Protein AF-A0A2D6ZWZ6-F1 (afdb_monomer)

Foldseek 3Di:
DDDDDDDDDDDDDDDDDPDPPDDQPALVSQCVVQPDPVSNVVSCVVHFDAPVVLCVVQVWDFDDAAWTWIAHPVRFWIKTKDFQVQAPAKWKKKKAFCQFAPLDPDHHFDIDAIWIKGWHDDPDFKIWIWTDDQQEDAPDCVQPLVVDPDDPDDIDGQDIFGFSHHDPGMTMTICCVVVLDCSVHDPQDDDPVCPVVGQAHFADWDSVPKHFPDWDHHHFKIKTWIKTKTADPPTRPSVVVRPRDPDSRITITIMMIMIGGDDDPPAAWAWDDPLFFFDWQKHAHPSDPDPGRITTTGAAADFDFPDNPALAGAGPDAAEEEEEQQPDPVQVVLLQLLFQLCQVLVVLLRYHRNTGYDYDDPPDPDDCPPQVHAYAYEDEDPDPPDQKAKDFYADSNGSHTRYIYIYGYCVLLVVQVLCCLLPNADPVAGSNSQSSLLSSNQSSLVSRGGAAFLLFQQPAALQQLQDCVNQPQASGLASSAQEDFDDDFPPGHGHHRHRNHGHVQSSLSSNLRRNPPQDPVNNVVSSQCSQPSSNDGDHPQQEPDAALRHFALSRYGHAHYSLLLVNLVRLLVVLQVSLVCLCVSCVVDPACPSSLVSNLVSLVNSLRSLLSLLSLQLHWHARPHDPVPVVDDRTHRNDPVSNVSSLVSCLQCQQAACNPDDDVVSQVRNFDDPPDDDPQPPPPDDRHDPVLCSSLVSSLRSLSNCLPQSSLVSLVVCVVPPRDCHLLNSLVSSLCSLQPPPDDHDPSSLSSLVSNLVSLLCCLPPNDHDPRNNVSSVVSLVSLLVSLVVCCVVDVSSVVSNVSSVCSVVVD

pLDDT: mean 90.83, std 12.18, range [26.67, 98.81]

Solvent-accessible surface area (backbone atoms only — not comparable to full-atom values): 44091 Å² total; per-residue (Å²): 136,84,87,87,81,89,84,89,86,85,85,82,89,82,92,83,78,87,73,81,78,72,78,59,90,46,50,69,54,28,45,72,67,34,89,44,80,64,45,35,48,51,26,53,62,75,57,56,38,41,50,69,61,44,36,64,74,62,54,44,43,78,47,70,42,49,54,48,34,32,28,34,90,83,58,83,51,44,31,40,52,41,44,65,78,50,46,76,36,65,28,36,35,35,41,33,29,68,38,44,50,72,53,32,96,53,51,51,68,41,64,45,75,42,41,45,32,34,38,34,86,35,82,96,75,29,38,28,38,33,37,58,65,54,56,53,46,59,79,41,72,84,42,75,66,53,72,54,89,81,71,96,72,73,61,47,78,71,47,78,36,58,57,72,17,40,58,98,59,35,38,31,27,65,46,49,77,51,67,56,42,57,70,79,53,68,80,61,71,71,60,77,92,51,52,84,78,41,34,38,59,63,43,47,79,36,59,96,66,27,46,67,76,48,78,49,51,37,83,58,30,32,33,43,33,25,38,44,23,25,45,17,97,76,46,49,77,56,20,76,70,38,85,82,44,91,47,54,41,62,44,60,35,33,32,29,46,38,40,32,63,59,79,75,88,84,65,80,66,42,77,60,53,97,69,54,57,53,40,66,34,57,32,29,35,71,48,55,87,57,97,69,38,66,48,37,23,28,29,30,66,72,70,49,51,67,42,78,90,44,73,65,20,44,32,71,55,50,52,57,36,28,39,37,68,83,45,60,76,88,51,47,65,26,44,42,43,14,48,36,38,49,27,70,23,33,44,68,25,26,27,41,66,40,36,42,62,44,73,43,59,93,82,59,92,75,56,62,87,40,69,95,41,28,25,40,38,63,44,88,69,97,75,72,96,58,53,56,46,25,47,62,29,35,42,54,86,44,11,39,45,69,38,36,32,28,43,29,28,53,63,47,60,55,50,19,53,48,43,32,64,75,71,50,69,46,95,95,52,34,43,34,50,25,42,44,11,28,53,33,32,29,30,46,39,32,52,57,16,40,42,49,21,24,25,10,29,49,60,32,43,63,72,47,56,28,34,40,91,77,38,60,54,27,66,30,22,21,53,39,30,52,79,53,80,52,75,50,55,92,96,50,68,70,35,63,36,44,33,55,38,68,9,66,29,43,26,52,48,39,24,70,74,53,32,74,89,67,46,74,66,59,48,51,57,61,60,64,49,33,71,40,75,55,36,46,70,29,35,78,92,44,29,46,81,52,69,52,40,62,46,23,62,66,17,32,75,58,50,52,32,56,40,43,52,66,33,32,56,51,47,43,52,50,41,55,51,52,58,71,45,39,71,67,70,43,61,88,51,97,64,36,52,67,50,33,54,49,48,56,51,41,54,51,49,45,42,50,35,52,36,58,23,35,41,38,49,55,16,31,42,74,48,75,69,59,94,86,50,78,94,60,65,50,67,37,42,47,53,52,69,57,28,50,52,25,48,54,51,42,34,54,62,61,42,29,75,71,46,82,74,70,62,67,72,62,62,74,49,44,32,68,69,85,96,57,93,43,97,84,52,57,93,85,62,69,85,67,69,63,60,65,56,54,53,48,51,44,53,48,51,34,49,42,33,50,68,17,40,60,27,35,43,35,21,58,59,36,40,81,64,70,32,71,65,38,48,49,57,56,41,51,52,50,46,56,41,59,63,48,89,91,64,81,71,48,77,63,46,46,52,48,47,55,50,52,51,50,50,46,53,49,42,67,75,76,47,80,51,46,70,69,39,42,51,24,48,53,51,40,50,50,54,49,35,58,51,22,65,76,39,25,92,78,36,73,67,32,33,51,52,23,50,56,47,47,47,62,66,68,77,107

Sequence (812 aa):
MKEKDTQDVSPELDENSKDEKTDPKNLKECKMQAKSKKDAKDCEKKFMKTIDEFIEEEELSSIDGYMKIFTNEDNSEYFLRLDAEDLNSQFLYFSYIMNAPQGSPLTGGLPSDGRVLEFRNFKKDSIGLYQINTNYINGDETNNISKSTITNITEAFVEVFKPSAKTDESVLINVNGILLSEKLDSLSYVPNEYRERIAVNYGRPNESKTFVKNVFNNDSNTAFEVTFAYENQAPNPRAFRVSAVTDPRYLSVTARHIFIKMPDDRFEPRVNDHRIGYFVNRSTDLTSYENFANFALINKWRLIKKNPDAEMSEPEEPIVFWVENSTPKEIVPAVVAGIENWNIAFEEAGFINAVVAKIQPEDADWDAADYDYNVVRWSSEPDGGLLGIGPSVSNPLTGEIISADVVNKLLAVKIGYNYRKLYGFTEDNDPLMQYITNLTLHEVGHVLGLRHNFRGSYLYSPEEIHNKEITGNSLMNSVMDYDPINVAPEGTEQGIFFSTEPGIYDKWAIKFGYTPNLSDEDREELLRESIKKELTFGTDDEAMSYPGNNIDPRTKRYDMSNDPISYAEDIVKIVDQKISELPEIFADEEGFNNYTNSFYRLIRTKGRFLETVAQQIGGVYINKIASSQTDFESLEPVPYEKQKQAFELLKREVFSNGAMDYDPKILANLIYERDIDSFYSTYGDNNDPDFHSLVLASQSNILRNILHPAVMRRLVNSSLYGNRYMPDEVLSDLNGAIFVTGENPDTFKKNLQSTYVNLLIGGFNDAEYDEISKAAVYSALKGILDFSKQYRFKSGHFDLIYFNVNNFFENK

Secondary structure (DSSP, 8-state):
---------------------PPPSSHHHHHHH--SHHHHHHHHHHTPPPHHHHHHHTTPEEE-SSSEEEE-TTS--EEEEEETTTBT-EEEEEEEEEE--TTSS--TTPBPPPEEEEEEEETTTEEEEEEPP-SEE-S-TTSGGGG-S------EEEEEEPEEEE-SSEEEEE-HHHHSSTTS--SS---HHHHTT-S----EE-GGG-EEEEEEE-SSEEEEEEEEEEE-SS--GGGGG-TT-S-TTEEEEEEEEEEEEPP-TT----B--TTS-B-EEEEEETT--SS--EEEEEPB----BSSTT-SSB-BSS-EEEEE-TTS-TTTHHHHHHHHHTTHHHHHTTTBSS-EEEEEPPTT----TT-TT-EEEEEE--S--SSSEE--EEE-TTT-BEEEEEEEEEHHHHHHHHHHHHHH---SSS-HHHHHHHHHHHHHHHHHTTBPP-TTGGGSS-TTGGG-HHHHTT-SSS-TTS-PPP--PPTTS----SS--S--HHHHHHHHHHH-TT--HHHHHHHHHGGGSGGG----TTT---STT--S-TTS-TT--SS-HHHHHHHHHHHHHHHHHHHHHHTTT-SSSHHHHHHHHHHHHHHHHHHHHHHTTTT-EEE----TT-TTS-SEEEPPHHHHHHHHHHHHHHTSSTTTT---HHHHTT--PPTT---TTS-TTS-SS--HHHHHHHHHHHHHHHHT-HHHHHHHHHHGGGT----HHHHHHHHHHHHS-TT----HHHHHHHHHHHHHHHHHHHHS---HHHHHHHHHHHHHHHHHHHHHTTT-HHHHHHHHHHHHHHH--

Structure (mmCIF, N/CA/C/O backbone):
data_AF-A0A2D6ZWZ6-F1
#
_entry.id   AF-A0A2D6ZWZ6-F1
#
loop_
_atom_site.group_PDB
_atom_site.id
_atom_site.type_symbol
_atom_site.label_atom_id
_atom_site.label_alt_id
_atom_site.label_comp_id
_atom_site.label_asym_id
_atom_site.label_entity_id
_atom_site.label_seq_id
_atom_site.pdbx_PDB_ins_code
_atom_site.Cartn_x
_atom_site.Cartn_y
_atom_site.Cartn_z
_atom_site.occupancy
_atom_site.B_iso_or_equiv
_atom_site.auth_seq_id
_atom_site.auth_comp_id
_atom_site.auth_asym_id
_atom_site.auth_atom_id
_atom_site.pdbx_PDB_model_num
ATOM 1 N N . MET A 1 1 ? 37.688 64.594 -14.855 1.00 35.31 1 MET A N 1
ATOM 2 C CA . MET A 1 1 ? 38.484 65.725 -15.375 1.00 35.31 1 MET A CA 1
ATOM 3 C C . MET A 1 1 ? 39.428 65.155 -16.426 1.00 35.31 1 MET A C 1
ATOM 5 O O . MET A 1 1 ? 40.259 64.343 -16.059 1.00 35.31 1 MET A O 1
ATOM 9 N N . LYS A 1 2 ? 39.242 65.576 -17.686 1.00 33.94 2 LYS A N 1
ATOM 10 C CA . LYS A 1 2 ? 40.083 65.369 -18.884 1.00 33.94 2 LYS A CA 1
ATOM 11 C C . LYS A 1 2 ? 40.174 63.970 -19.521 1.00 33.94 2 LYS A C 1
ATOM 13 O O . LYS A 1 2 ? 40.816 63.065 -19.006 1.00 33.94 2 LYS A O 1
ATOM 18 N N . GLU A 1 3 ? 39.582 63.913 -20.715 1.00 36.09 3 GLU A N 1
ATOM 19 C CA . GLU A 1 3 ? 39.976 63.124 -21.888 1.00 36.09 3 GLU A CA 1
ATOM 20 C C . GLU A 1 3 ? 41.483 63.219 -22.183 1.00 36.09 3 GLU A C 1
ATOM 22 O O . GLU A 1 3 ? 42.097 64.264 -21.926 1.00 36.09 3 GLU A O 1
ATOM 27 N N . LYS A 1 4 ? 42.033 62.204 -22.867 1.00 32.41 4 LYS A N 1
ATOM 28 C CA . LYS A 1 4 ? 42.731 62.456 -24.134 1.00 32.41 4 LYS A CA 1
ATOM 29 C C . LYS A 1 4 ? 42.889 61.217 -25.015 1.00 32.41 4 LYS A C 1
ATOM 31 O O . LYS A 1 4 ? 43.257 60.139 -24.564 1.00 32.41 4 LYS A O 1
ATOM 36 N N . ASP A 1 5 ? 42.610 61.504 -26.274 1.00 31.56 5 ASP A N 1
ATOM 37 C CA . ASP A 1 5 ? 42.569 60.708 -27.486 1.00 31.56 5 ASP A CA 1
ATOM 38 C C . ASP A 1 5 ? 43.956 60.490 -28.136 1.00 31.56 5 ASP A C 1
ATOM 40 O O . ASP A 1 5 ? 44.831 61.352 -28.048 1.00 31.56 5 ASP A O 1
ATOM 44 N N . THR A 1 6 ? 44.055 59.350 -28.831 1.00 32.88 6 THR A N 1
ATOM 45 C CA . THR A 1 6 ? 44.650 59.047 -30.161 1.00 32.88 6 THR A CA 1
ATOM 46 C C . THR A 1 6 ? 46.065 59.460 -30.619 1.00 32.88 6 THR A C 1
ATOM 48 O O . THR A 1 6 ? 46.482 60.604 -30.476 1.00 32.88 6 THR A O 1
ATOM 51 N N . GLN A 1 7 ? 46.632 58.520 -31.404 1.00 30.77 7 GLN A N 1
ATOM 52 C CA . GLN A 1 7 ? 47.415 58.591 -32.669 1.00 30.77 7 GLN A CA 1
ATOM 53 C C . GLN A 1 7 ? 48.784 57.887 -32.570 1.00 30.77 7 GLN A C 1
ATOM 55 O O . GLN A 1 7 ? 49.584 58.248 -31.718 1.00 30.77 7 GLN A O 1
ATOM 60 N N . ASP A 1 8 ? 49.041 56.752 -33.234 1.00 30.69 8 ASP A N 1
ATOM 61 C CA . ASP A 1 8 ? 49.090 56.392 -34.675 1.00 30.69 8 ASP A CA 1
ATOM 62 C C . ASP A 1 8 ? 50.517 56.518 -35.265 1.00 30.69 8 ASP A C 1
ATOM 64 O O . ASP A 1 8 ? 51.299 57.373 -34.855 1.00 30.69 8 ASP A O 1
ATOM 68 N N . VAL A 1 9 ? 50.782 55.668 -36.265 1.00 27.88 9 VAL A N 1
ATOM 69 C CA . VAL A 1 9 ? 51.909 55.578 -37.218 1.00 27.88 9 VAL A CA 1
ATOM 70 C C . VAL A 1 9 ? 52.940 54.441 -37.010 1.00 27.88 9 VAL A C 1
ATOM 72 O O . VAL A 1 9 ? 53.738 54.406 -36.078 1.00 27.88 9 VAL A O 1
ATOM 75 N N . SER A 1 10 ? 52.873 53.534 -37.995 1.00 33.31 10 SER A N 1
ATOM 76 C CA . SER A 1 10 ? 53.701 52.376 -38.393 1.00 33.31 10 SER A CA 1
ATOM 77 C C . SER A 1 10 ? 55.190 52.726 -38.669 1.00 33.31 10 SER A C 1
ATOM 79 O O . SER A 1 10 ? 55.508 53.914 -38.739 1.00 33.31 10 SER A O 1
ATOM 81 N N . PRO A 1 11 ? 56.113 51.755 -38.874 1.00 38.97 11 PRO A N 1
ATOM 82 C CA . PRO A 1 11 ? 56.192 51.128 -40.201 1.00 38.97 11 PRO A CA 1
ATOM 83 C C . PRO A 1 11 ? 56.630 49.645 -40.253 1.00 38.97 11 PRO A C 1
ATOM 85 O O . PRO A 1 11 ? 57.267 49.105 -39.355 1.00 38.97 11 PRO A O 1
ATOM 88 N N . GLU A 1 12 ? 56.322 49.082 -41.421 1.00 26.67 12 GLU A N 1
ATOM 89 C CA . GLU A 1 12 ? 57.123 48.136 -42.208 1.00 26.67 12 GLU A CA 1
ATOM 90 C C . GLU A 1 12 ? 57.061 46.626 -41.921 1.00 26.67 12 GLU A C 1
ATOM 92 O O . GLU A 1 12 ? 57.542 46.076 -40.935 1.00 26.67 12 GLU A O 1
ATOM 97 N N . LEU A 1 13 ? 56.452 45.983 -42.922 1.00 36.00 13 LEU A N 1
ATOM 98 C CA . LEU A 1 13 ? 56.515 44.587 -43.306 1.00 36.00 13 LEU A CA 1
ATOM 99 C C . LEU A 1 13 ? 57.962 44.149 -43.551 1.00 36.00 13 LEU A C 1
ATOM 101 O O . LEU A 1 13 ? 58.674 44.804 -44.308 1.00 36.00 13 LEU A O 1
ATOM 105 N N . ASP A 1 14 ? 58.305 42.968 -43.047 1.00 27.56 14 ASP A N 1
ATOM 106 C CA . ASP A 1 14 ? 59.247 42.090 -43.732 1.00 27.56 14 ASP A CA 1
ATOM 107 C C . ASP A 1 14 ? 58.647 40.678 -43.780 1.00 27.56 14 ASP A C 1
ATOM 109 O O . ASP A 1 14 ? 58.432 40.008 -42.766 1.00 27.56 14 ASP A O 1
ATOM 113 N N . GLU A 1 15 ? 58.283 40.271 -44.994 1.00 35.19 15 GLU A N 1
ATOM 114 C CA . GLU A 1 15 ? 57.920 38.907 -45.350 1.00 35.19 15 GLU A CA 1
ATOM 115 C C . GLU A 1 15 ? 59.195 38.058 -45.402 1.00 35.19 15 GLU A C 1
ATOM 117 O O . GLU A 1 15 ? 60.080 38.340 -46.206 1.00 35.19 15 GLU A O 1
ATOM 122 N N . ASN A 1 16 ? 59.271 36.988 -44.605 1.00 34.28 16 ASN A N 1
ATOM 123 C CA . ASN A 1 16 ? 59.646 35.632 -45.045 1.00 34.28 16 ASN A CA 1
ATOM 124 C C . ASN A 1 16 ? 60.041 34.740 -43.858 1.00 34.28 16 ASN A C 1
ATOM 126 O O . ASN A 1 16 ? 61.203 34.659 -43.471 1.00 34.28 16 ASN A O 1
ATOM 130 N N . SER A 1 17 ? 59.094 33.927 -43.397 1.00 30.12 17 SER A N 1
ATOM 131 C CA . SER A 1 17 ? 59.397 32.542 -43.035 1.00 30.12 17 SER A CA 1
ATOM 132 C C . SER A 1 17 ? 58.203 31.675 -43.425 1.00 30.12 17 SER A C 1
ATOM 134 O O . SER A 1 17 ? 57.163 31.651 -42.768 1.00 30.12 17 SER A O 1
ATOM 136 N N . LYS A 1 18 ? 58.330 30.990 -44.566 1.00 38.00 18 LYS A N 1
ATOM 137 C CA . LYS A 1 18 ? 57.496 29.831 -44.879 1.00 38.00 18 LYS A CA 1
ATOM 138 C C . LYS A 1 18 ? 57.824 28.756 -43.846 1.00 38.00 18 LYS A C 1
ATOM 140 O O . LYS A 1 18 ? 58.781 28.014 -44.032 1.00 38.00 18 LYS A O 1
ATOM 145 N N . ASP A 1 19 ? 57.043 28.690 -42.775 1.00 36.25 19 ASP A N 1
ATOM 146 C CA . ASP A 1 19 ? 56.988 27.489 -41.953 1.00 36.25 19 ASP A CA 1
ATOM 147 C C . ASP A 1 19 ? 56.337 26.390 -42.796 1.00 36.25 19 ASP A C 1
ATOM 149 O O . ASP A 1 19 ? 55.146 26.447 -43.125 1.00 36.25 19 ASP A O 1
ATOM 153 N N . GLU A 1 20 ? 57.143 25.405 -43.192 1.00 40.47 20 GLU A N 1
ATOM 154 C CA . GLU A 1 20 ? 56.664 24.097 -43.625 1.00 40.47 20 GLU A CA 1
ATOM 155 C C . GLU A 1 20 ? 55.738 23.550 -42.535 1.00 40.47 20 GLU A C 1
ATOM 157 O O . GLU A 1 20 ? 56.177 23.073 -41.488 1.00 40.47 20 GLU A O 1
ATOM 162 N N . LYS A 1 21 ? 54.426 23.642 -42.766 1.00 45.94 21 LYS A N 1
ATOM 163 C CA . LYS A 1 21 ? 53.444 22.934 -41.952 1.00 45.94 21 LYS A CA 1
ATOM 164 C C . LYS A 1 21 ? 53.646 21.443 -42.181 1.00 45.94 21 LYS A C 1
ATOM 166 O O . LYS A 1 21 ? 53.221 20.903 -43.199 1.00 45.94 21 LYS A O 1
ATOM 171 N N . THR A 1 22 ? 54.310 20.801 -41.232 1.00 54.22 22 THR A N 1
ATOM 172 C CA . THR A 1 22 ? 54.304 19.350 -41.078 1.00 54.22 22 THR A CA 1
ATOM 173 C C . THR A 1 22 ? 52.852 18.893 -40.964 1.00 54.22 22 THR A C 1
ATOM 175 O O . THR A 1 22 ? 52.116 19.385 -40.109 1.00 54.22 22 THR A O 1
ATOM 178 N N . ASP A 1 23 ? 52.426 18.002 -41.865 1.00 64.44 23 ASP A N 1
ATOM 179 C CA . ASP A 1 23 ? 51.098 17.387 -41.803 1.00 64.44 23 ASP A CA 1
ATOM 180 C C . ASP A 1 23 ? 50.979 16.707 -40.421 1.00 64.44 23 ASP A C 1
ATOM 182 O O . ASP A 1 23 ? 51.864 15.917 -40.066 1.00 64.44 23 ASP A O 1
ATOM 186 N N . PRO A 1 24 ? 49.980 17.064 -39.593 1.00 64.00 24 PRO A N 1
ATOM 187 C CA . PRO A 1 24 ? 49.900 16.582 -38.218 1.00 64.00 24 PRO A CA 1
ATOM 188 C C . PRO A 1 24 ? 49.792 15.056 -38.199 1.00 64.00 24 PRO A C 1
ATOM 190 O O . PRO A 1 24 ? 49.069 14.482 -39.010 1.00 64.00 24 PRO A O 1
ATOM 193 N N . LYS A 1 25 ? 50.511 14.385 -37.293 1.00 70.00 25 LYS A N 1
ATOM 194 C CA . LYS A 1 25 ? 50.580 12.911 -37.265 1.00 70.00 25 LYS A CA 1
ATOM 195 C C . LYS A 1 25 ? 49.518 12.265 -36.388 1.00 70.00 25 LYS A C 1
ATOM 197 O O . LYS A 1 25 ? 49.271 11.072 -36.508 1.00 70.00 25 LYS A O 1
ATOM 202 N N . ASN A 1 26 ? 48.912 13.036 -35.494 1.00 67.06 26 ASN A N 1
ATOM 203 C CA . ASN A 1 26 ? 47.869 12.572 -34.593 1.00 67.06 26 ASN A CA 1
ATOM 204 C C . ASN A 1 26 ? 46.861 13.694 -34.313 1.00 67.06 26 ASN A C 1
ATOM 206 O O . ASN A 1 26 ? 47.099 14.876 -34.596 1.00 67.06 26 ASN A O 1
ATOM 210 N N . LEU A 1 27 ? 45.725 13.320 -33.721 1.00 74.81 27 LEU A N 1
ATOM 211 C CA . LEU A 1 27 ? 44.642 14.249 -33.408 1.00 74.81 27 LEU A CA 1
ATOM 212 C C . LEU A 1 27 ? 45.104 15.416 -32.519 1.00 74.81 27 LEU A C 1
ATOM 214 O O . LEU A 1 27 ? 44.645 16.543 -32.706 1.00 74.81 27 LEU A O 1
ATOM 218 N N . LYS A 1 28 ? 46.024 15.170 -31.576 1.00 71.81 28 LYS A N 1
ATOM 219 C CA . LYS A 1 28 ? 46.538 16.177 -30.637 1.00 71.81 28 LYS A CA 1
ATOM 220 C C . LYS A 1 28 ? 47.351 17.253 -31.362 1.00 71.81 28 LYS A C 1
ATOM 222 O O . LYS A 1 28 ? 47.086 18.437 -31.174 1.00 71.81 28 LYS A O 1
ATOM 227 N N . GLU A 1 29 ? 48.257 16.857 -32.253 1.00 75.12 29 GLU A N 1
ATOM 228 C CA . GLU A 1 29 ? 49.014 17.771 -33.118 1.00 75.12 29 GLU A CA 1
ATOM 229 C C . GLU A 1 29 ? 48.095 18.540 -34.072 1.00 75.12 29 GLU A C 1
ATOM 231 O O . GLU A 1 29 ? 48.236 19.754 -34.214 1.00 75.12 29 GLU A O 1
ATOM 236 N N . CYS A 1 30 ? 47.100 17.875 -34.667 1.00 79.06 30 CYS A N 1
ATOM 237 C CA . CYS A 1 30 ? 46.151 18.539 -35.560 1.00 79.06 30 CYS A CA 1
ATOM 238 C C . CYS A 1 30 ? 45.302 19.579 -34.810 1.00 79.06 30 CYS A C 1
ATOM 240 O O . CYS A 1 30 ? 45.178 20.719 -35.259 1.00 79.06 30 CYS A O 1
ATOM 242 N N . LYS A 1 31 ? 44.781 19.233 -33.622 1.00 78.69 31 LYS A N 1
ATOM 243 C CA . LYS A 1 31 ? 44.019 20.155 -32.762 1.00 78.69 31 LYS A CA 1
ATOM 244 C C . LYS A 1 31 ? 44.858 21.340 -32.285 1.00 78.69 31 LYS A C 1
ATOM 246 O O . LYS A 1 31 ? 44.337 22.448 -32.228 1.00 78.69 31 LYS A O 1
ATOM 251 N N . MET A 1 32 ? 46.141 21.137 -31.983 1.00 78.00 32 MET A N 1
ATOM 252 C CA . MET A 1 32 ? 47.061 22.227 -31.628 1.00 78.00 32 MET A CA 1
ATOM 253 C C . MET A 1 32 ? 47.336 23.178 -32.804 1.00 78.00 32 MET A C 1
ATOM 255 O O . MET A 1 32 ? 47.569 24.365 -32.590 1.00 78.00 32 MET A O 1
ATOM 259 N N . GLN A 1 33 ? 47.289 22.677 -34.041 1.00 80.50 33 GLN A N 1
ATOM 260 C CA . GLN A 1 33 ? 47.493 23.463 -35.262 1.00 80.50 33 GLN A CA 1
ATOM 261 C C . GLN A 1 33 ? 46.199 24.083 -35.828 1.00 80.50 33 GLN A C 1
ATOM 263 O O . GLN A 1 33 ? 46.256 24.879 -36.776 1.00 80.50 33 GLN A O 1
ATOM 268 N N . ALA A 1 34 ? 45.035 23.739 -35.270 1.00 81.50 34 ALA A N 1
ATOM 269 C CA . ALA A 1 34 ? 43.737 24.230 -35.713 1.00 81.50 34 ALA A CA 1
ATOM 270 C C . ALA A 1 34 ? 43.577 25.732 -35.421 1.00 81.50 34 ALA A C 1
ATOM 272 O O . ALA A 1 34 ? 43.635 26.171 -34.274 1.00 81.50 34 ALA A O 1
ATOM 273 N N . LYS A 1 35 ? 43.336 26.540 -36.462 1.00 82.69 35 LYS A N 1
ATOM 274 C CA . LYS A 1 35 ? 43.197 28.005 -36.344 1.00 82.69 35 LYS A CA 1
ATOM 275 C C . LYS A 1 35 ? 41.752 28.457 -36.128 1.00 82.69 35 LYS A C 1
ATOM 277 O O . LYS A 1 35 ? 41.498 29.630 -35.859 1.00 82.69 35 LYS A O 1
ATOM 282 N N . SER A 1 36 ? 40.798 27.540 -36.247 1.00 83.50 36 SER A N 1
ATOM 283 C CA . SER A 1 36 ? 39.374 27.798 -36.077 1.00 83.50 36 SER A CA 1
ATOM 284 C C . SER A 1 36 ? 38.647 26.577 -35.509 1.00 83.50 36 SER A C 1
ATOM 286 O O . SER A 1 36 ? 39.127 25.446 -35.588 1.00 83.50 36 SER A O 1
ATOM 288 N N . LYS A 1 37 ? 37.427 26.784 -34.990 1.00 72.94 37 LYS A N 1
ATOM 289 C CA . LYS A 1 37 ? 36.536 25.680 -34.579 1.00 72.94 37 LYS A CA 1
ATOM 290 C C . LYS A 1 37 ? 36.207 24.717 -35.729 1.00 72.94 37 LYS A C 1
ATOM 292 O O . LYS A 1 37 ? 35.852 23.574 -35.464 1.00 72.94 37 LYS A O 1
ATOM 297 N N . LYS A 1 38 ? 36.285 25.176 -36.984 1.00 77.50 38 LYS A N 1
ATOM 298 C CA . LYS A 1 38 ? 36.082 24.339 -38.170 1.00 77.50 38 LYS A CA 1
ATOM 299 C C . LYS A 1 38 ? 37.300 23.447 -38.413 1.00 77.50 38 LYS A C 1
ATOM 301 O O . LYS A 1 38 ? 37.125 22.244 -38.533 1.00 77.50 38 LYS A O 1
ATOM 306 N N . ASP A 1 39 ? 38.507 24.007 -38.341 1.00 77.25 39 ASP A N 1
ATOM 307 C CA . ASP A 1 39 ? 39.753 23.241 -38.496 1.00 77.25 39 ASP A CA 1
ATOM 308 C C . ASP A 1 39 ? 39.898 22.173 -37.400 1.00 77.25 39 ASP A C 1
ATOM 310 O O . ASP A 1 39 ? 40.306 21.052 -37.677 1.00 77.25 39 ASP A O 1
ATOM 314 N N . ALA A 1 40 ? 39.489 22.481 -36.163 1.00 72.56 40 ALA A N 1
ATOM 315 C CA . ALA A 1 40 ? 39.503 21.516 -35.062 1.00 72.56 40 ALA A CA 1
ATOM 316 C C . ALA A 1 40 ? 38.537 20.339 -35.297 1.00 72.56 40 ALA A C 1
ATOM 318 O O . ALA A 1 40 ? 38.863 19.205 -34.955 1.00 72.56 40 ALA A O 1
ATOM 319 N N . LYS A 1 41 ? 37.376 20.592 -35.918 1.00 68.88 41 LYS A N 1
ATOM 320 C CA . LYS A 1 41 ? 36.424 19.545 -36.320 1.00 68.88 41 LYS A CA 1
ATOM 321 C C . LYS A 1 41 ? 36.917 18.735 -37.514 1.00 68.88 41 LYS A C 1
ATOM 323 O O . LYS A 1 41 ? 36.729 17.524 -37.544 1.00 68.88 41 LYS A O 1
ATOM 328 N N . ASP A 1 42 ? 37.555 19.384 -38.484 1.00 74.31 42 ASP A N 1
ATOM 329 C CA . ASP A 1 42 ? 38.146 18.698 -39.633 1.00 74.31 42 ASP A CA 1
ATOM 330 C C . ASP A 1 42 ? 39.313 17.798 -39.182 1.00 74.31 42 ASP A C 1
ATOM 332 O O . ASP A 1 42 ? 39.465 16.698 -39.704 1.00 74.31 42 ASP A O 1
ATOM 336 N N . CYS A 1 43 ? 40.060 18.194 -38.144 1.00 75.50 43 CYS A N 1
ATOM 337 C CA . CYS A 1 43 ? 41.031 17.343 -37.452 1.00 75.50 43 CYS A CA 1
ATOM 338 C C . CYS A 1 43 ? 40.383 16.141 -36.750 1.00 75.50 43 CYS A C 1
ATOM 340 O O . CYS A 1 43 ? 40.825 15.016 -36.956 1.00 75.50 43 CYS A O 1
ATOM 342 N N . GLU A 1 44 ? 39.327 16.352 -35.955 1.00 71.31 44 GLU A N 1
ATOM 343 C CA . GLU A 1 44 ? 38.570 15.253 -35.324 1.00 71.31 44 GLU A CA 1
ATOM 344 C C . GLU A 1 44 ? 38.048 14.258 -36.357 1.00 71.31 44 GLU A C 1
ATOM 346 O O . GLU A 1 44 ? 38.084 13.060 -36.121 1.00 71.31 44 GLU A O 1
ATOM 351 N N . LYS A 1 45 ? 37.627 14.742 -37.527 1.00 69.00 45 LYS A N 1
ATOM 352 C CA . LYS A 1 45 ? 37.140 13.897 -38.612 1.00 69.00 45 LYS A CA 1
ATOM 353 C C . LYS A 1 45 ? 38.258 13.187 -39.382 1.00 69.00 45 LYS A C 1
ATOM 355 O O . LYS A 1 45 ? 38.082 12.033 -39.751 1.00 69.00 45 LYS A O 1
ATOM 360 N N . LYS A 1 46 ? 39.382 13.866 -39.645 1.00 70.56 46 LYS A N 1
ATOM 361 C CA . LYS A 1 46 ? 40.547 13.315 -40.367 1.00 70.56 46 LYS A CA 1
ATOM 362 C C . LYS A 1 46 ? 41.244 12.207 -39.571 1.00 70.56 46 LYS A C 1
ATOM 364 O O . LYS A 1 46 ? 41.812 11.313 -40.183 1.00 70.56 46 LYS A O 1
ATOM 369 N N . PHE A 1 47 ? 41.199 12.280 -38.241 1.00 72.00 47 PHE A N 1
ATOM 370 C CA . PHE A 1 47 ? 41.846 11.332 -37.328 1.00 72.00 47 PHE A CA 1
ATOM 371 C C . PHE A 1 47 ? 40.841 10.541 -36.474 1.00 72.00 47 PHE A C 1
ATOM 373 O O . PHE A 1 47 ? 41.213 10.047 -35.413 1.00 72.00 47 PHE A O 1
ATOM 380 N N . MET A 1 48 ? 39.571 10.456 -36.892 1.00 75.94 48 MET A N 1
ATOM 381 C CA . MET A 1 48 ? 38.600 9.580 -36.231 1.00 75.94 48 MET A CA 1
ATOM 382 C C . MET A 1 48 ? 39.003 8.135 -36.514 1.00 75.94 48 MET A C 1
ATOM 384 O O . MET A 1 48 ? 39.067 7.743 -37.679 1.00 7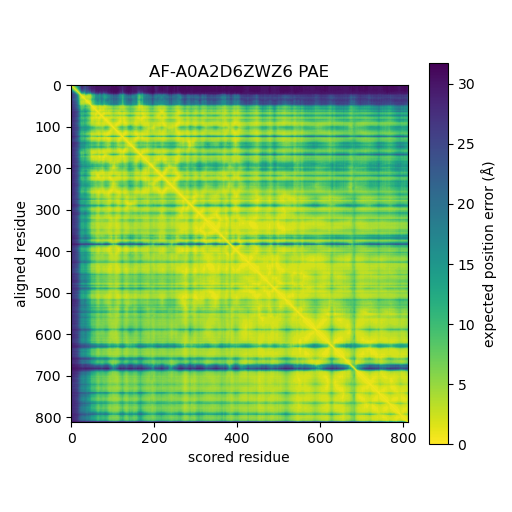5.94 48 MET A O 1
ATOM 388 N N . LYS A 1 49 ? 39.293 7.378 -35.458 1.00 79.88 49 LYS A N 1
ATOM 389 C CA . LYS A 1 49 ? 39.705 5.979 -35.567 1.00 79.88 49 LYS A CA 1
ATOM 390 C C . LYS A 1 49 ? 38.528 5.106 -35.996 1.00 79.88 49 LYS A C 1
ATOM 392 O O . LYS A 1 49 ? 37.364 5.429 -35.715 1.00 79.88 49 LYS A O 1
ATOM 397 N N . THR A 1 50 ? 38.840 3.993 -36.651 1.00 87.19 50 THR A N 1
ATOM 398 C CA . THR A 1 50 ? 37.877 2.892 -36.770 1.00 87.19 50 THR A CA 1
ATOM 399 C C . THR A 1 50 ? 37.596 2.300 -35.386 1.00 87.19 50 THR A C 1
ATOM 401 O O . THR A 1 50 ? 38.344 2.533 -34.436 1.00 87.19 50 THR A O 1
ATOM 404 N N . ILE A 1 51 ? 36.485 1.572 -35.248 1.00 88.56 51 ILE A N 1
ATOM 405 C CA . ILE A 1 51 ? 36.118 0.959 -33.962 1.00 88.56 51 ILE A CA 1
ATOM 406 C C . ILE A 1 51 ? 37.192 -0.044 -33.520 1.00 88.56 51 ILE A C 1
ATOM 408 O O . ILE A 1 51 ? 37.626 0.028 -32.376 1.00 88.56 51 ILE A O 1
ATOM 412 N N . ASP A 1 52 ? 37.678 -0.888 -34.432 1.00 89.81 52 ASP A N 1
ATOM 413 C CA . ASP A 1 52 ? 38.700 -1.898 -34.130 1.00 89.81 52 ASP A CA 1
ATOM 414 C C . ASP A 1 52 ? 40.032 -1.254 -33.706 1.00 89.81 52 ASP A C 1
ATOM 416 O O . ASP A 1 52 ? 40.596 -1.630 -32.683 1.00 89.81 52 ASP A O 1
ATOM 420 N N . GLU A 1 53 ? 40.490 -0.211 -34.414 1.00 89.12 53 GLU A N 1
ATOM 421 C CA . GLU A 1 53 ? 41.697 0.542 -34.025 1.00 89.12 53 GLU A CA 1
ATOM 422 C C . GLU A 1 53 ? 41.556 1.196 -32.642 1.00 89.12 53 GLU A C 1
ATOM 424 O O . GLU A 1 53 ? 42.527 1.272 -31.895 1.00 89.12 53 GLU A O 1
ATOM 429 N N . PHE A 1 54 ? 40.365 1.699 -32.297 1.00 91.62 54 PHE A N 1
ATOM 430 C CA . PHE A 1 54 ? 40.120 2.296 -30.983 1.00 91.62 54 PHE A CA 1
ATOM 431 C C . PHE A 1 54 ? 40.105 1.237 -29.876 1.00 91.62 54 PHE A C 1
ATOM 433 O O . PHE A 1 54 ? 40.702 1.464 -28.831 1.00 91.62 54 PHE A O 1
ATOM 440 N N . ILE A 1 55 ? 39.462 0.089 -30.112 1.00 92.12 55 ILE A N 1
ATOM 441 C CA . ILE A 1 55 ? 39.438 -1.038 -29.169 1.00 92.12 55 ILE A CA 1
ATOM 442 C C . ILE A 1 55 ? 40.858 -1.545 -28.901 1.00 92.12 55 ILE A C 1
ATOM 444 O O . ILE A 1 55 ? 41.210 -1.752 -27.745 1.00 92.12 55 ILE A O 1
ATOM 448 N N . GLU A 1 56 ? 41.679 -1.709 -29.942 1.00 90.69 56 GLU A N 1
ATOM 449 C CA . GLU A 1 56 ? 43.066 -2.162 -29.791 1.00 90.69 56 GLU A CA 1
ATOM 450 C C . GLU A 1 56 ? 43.951 -1.129 -29.079 1.00 90.69 56 GLU A C 1
ATOM 452 O O . GLU A 1 56 ? 44.738 -1.500 -28.213 1.00 90.69 56 GLU A O 1
ATOM 457 N N . GLU A 1 57 ? 43.845 0.161 -29.424 1.00 88.88 57 GLU A N 1
ATOM 458 C CA . GLU A 1 57 ? 44.705 1.202 -28.840 1.00 88.88 57 GLU A CA 1
ATOM 459 C C . GLU A 1 57 ? 44.360 1.517 -27.381 1.00 88.88 57 GLU A C 1
ATOM 461 O O . GLU A 1 57 ? 45.263 1.787 -26.593 1.00 88.88 57 GLU A O 1
ATOM 466 N N . GLU A 1 58 ? 43.074 1.490 -27.025 1.00 90.25 58 GLU A N 1
ATOM 467 C CA . GLU A 1 58 ? 42.610 1.712 -25.649 1.00 90.25 58 GLU A CA 1
ATOM 468 C C . GLU A 1 58 ? 42.520 0.399 -24.843 1.00 90.25 58 GLU A C 1
ATOM 470 O O . GLU A 1 58 ? 42.029 0.404 -23.716 1.00 90.25 58 GLU A O 1
ATOM 475 N N . GLU A 1 59 ? 42.982 -0.720 -25.419 1.00 92.44 59 GLU A N 1
ATOM 476 C CA . GLU A 1 59 ? 43.018 -2.055 -24.802 1.00 92.44 59 GLU A CA 1
ATOM 477 C C . GLU A 1 59 ? 41.659 -2.479 -24.204 1.00 92.44 59 GLU A C 1
ATOM 479 O O . GLU A 1 59 ? 41.569 -3.006 -23.093 1.00 92.44 59 GLU A O 1
ATOM 484 N N . LEU A 1 60 ? 40.572 -2.239 -24.947 1.00 95.56 60 LEU A N 1
ATOM 485 C CA . LEU A 1 60 ? 39.218 -2.535 -24.484 1.00 95.56 60 LEU A CA 1
ATOM 486 C C . LEU A 1 60 ? 38.883 -4.026 -24.615 1.00 95.56 60 LEU A C 1
ATOM 488 O O . LEU A 1 60 ? 39.142 -4.666 -25.634 1.00 95.56 60 LEU A O 1
ATOM 492 N N . SER A 1 61 ? 38.210 -4.556 -23.601 1.00 95.75 61 SER A N 1
ATOM 493 C CA . SER A 1 61 ? 37.627 -5.898 -23.578 1.00 95.75 61 SER A CA 1
ATOM 494 C C . SER A 1 61 ? 36.121 -5.839 -23.835 1.00 95.75 61 SER A C 1
ATOM 496 O O . SER A 1 61 ? 35.463 -4.883 -23.422 1.00 95.75 61 SER A O 1
ATOM 498 N N . SER A 1 62 ? 35.565 -6.832 -24.538 1.00 95.75 62 SER A N 1
ATOM 499 C CA . SER A 1 62 ? 34.114 -6.935 -24.735 1.00 95.75 62 SER A CA 1
ATOM 500 C C . SER A 1 62 ? 33.433 -7.575 -23.526 1.00 95.75 62 SER A C 1
ATOM 502 O O . SER A 1 62 ? 33.980 -8.469 -22.879 1.00 95.75 62 SER A O 1
ATOM 504 N N . ILE A 1 63 ? 32.216 -7.119 -23.246 1.00 95.06 63 ILE A N 1
ATOM 505 C CA . ILE A 1 63 ? 31.277 -7.757 -22.328 1.00 95.06 63 ILE A CA 1
ATOM 506 C C . ILE A 1 63 ? 30.094 -8.207 -23.184 1.00 95.06 63 ILE A C 1
ATOM 508 O O . ILE A 1 63 ? 29.258 -7.389 -23.573 1.00 95.06 63 ILE A O 1
ATOM 512 N N . ASP A 1 64 ? 30.058 -9.494 -23.515 1.00 89.00 64 ASP A N 1
ATOM 513 C CA . ASP A 1 64 ? 29.082 -10.064 -24.448 1.00 89.00 64 ASP A CA 1
ATOM 514 C C . ASP A 1 64 ? 27.667 -10.123 -23.837 1.00 89.00 64 ASP A C 1
ATOM 516 O O . ASP A 1 64 ? 27.515 -10.334 -22.636 1.00 89.00 64 ASP A O 1
ATOM 520 N N . GLY A 1 65 ? 26.636 -9.927 -24.666 1.00 92.62 65 GLY A N 1
ATOM 521 C CA . GLY A 1 65 ? 25.215 -9.963 -24.293 1.00 92.62 65 GLY A CA 1
ATOM 522 C C . GLY A 1 65 ? 24.366 -9.065 -25.204 1.00 92.62 65 GLY A C 1
ATOM 523 O O . GLY A 1 65 ? 24.746 -8.820 -26.351 1.00 92.62 65 GLY A O 1
ATOM 524 N N . TYR A 1 66 ? 23.225 -8.576 -24.710 1.00 94.44 66 TYR A N 1
ATOM 525 C CA . TYR A 1 66 ? 22.237 -7.801 -25.464 1.00 94.44 66 TYR A CA 1
ATOM 526 C C . TYR A 1 66 ? 22.836 -6.511 -26.023 1.00 94.44 66 TYR A C 1
ATOM 528 O O . TYR A 1 66 ? 22.865 -6.305 -27.239 1.00 94.44 66 TYR A O 1
ATOM 536 N N . MET A 1 67 ? 23.346 -5.643 -25.147 1.00 95.62 67 MET A N 1
ATOM 537 C CA . MET A 1 67 ? 24.097 -4.472 -25.577 1.00 95.62 67 MET A CA 1
ATOM 538 C C . MET A 1 67 ? 25.559 -4.840 -25.821 1.00 95.62 67 MET A C 1
ATOM 540 O O . MET A 1 67 ? 26.187 -5.535 -25.026 1.00 95.62 67 MET A O 1
ATOM 544 N N . LYS A 1 68 ? 26.139 -4.320 -26.904 1.00 96.00 68 LYS A N 1
ATOM 545 C CA . LYS A 1 68 ? 27.539 -4.562 -27.281 1.00 96.00 68 LYS A CA 1
ATOM 546 C C . LYS A 1 68 ? 28.456 -3.642 -26.467 1.00 96.00 68 LYS A C 1
ATOM 548 O O . LYS A 1 68 ? 28.822 -2.558 -26.932 1.00 96.00 68 LYS A O 1
ATOM 553 N N . ILE A 1 69 ? 28.756 -4.044 -25.231 1.00 97.75 69 ILE A N 1
ATOM 554 C CA . ILE A 1 69 ? 29.526 -3.251 -24.264 1.00 97.75 69 ILE A CA 1
ATOM 555 C C . ILE A 1 69 ? 31.022 -3.563 -24.355 1.00 97.75 69 ILE A C 1
ATOM 557 O O . ILE A 1 69 ? 31.425 -4.711 -24.519 1.00 97.75 69 ILE A O 1
ATOM 561 N N . PHE A 1 70 ? 31.844 -2.526 -24.211 1.00 97.31 70 PHE A N 1
ATOM 562 C CA . PHE A 1 70 ? 33.296 -2.612 -24.102 1.00 97.31 70 PHE A CA 1
ATOM 563 C C . PHE A 1 70 ? 33.773 -1.856 -22.864 1.00 97.31 70 PHE A C 1
ATOM 565 O O . PHE A 1 70 ? 33.223 -0.801 -22.543 1.00 97.31 70 PHE A O 1
ATOM 572 N N . THR A 1 71 ? 34.800 -2.371 -22.192 1.00 97.50 71 THR A N 1
ATOM 573 C CA . THR A 1 71 ? 35.387 -1.762 -20.992 1.00 97.50 71 THR A CA 1
ATOM 574 C C . THR A 1 71 ? 36.910 -1.824 -21.008 1.00 97.50 71 THR A C 1
ATOM 576 O O . THR A 1 71 ? 37.490 -2.735 -21.601 1.00 97.50 71 THR A O 1
ATOM 579 N N . ASN A 1 72 ? 37.561 -0.867 -20.353 1.00 94.88 72 ASN A N 1
ATOM 580 C CA . ASN A 1 72 ? 39.008 -0.876 -20.134 1.00 94.88 72 ASN A CA 1
ATOM 581 C C . ASN A 1 72 ? 39.420 -1.813 -18.977 1.00 94.88 72 ASN A C 1
ATOM 583 O O . ASN A 1 72 ? 38.574 -2.292 -18.223 1.00 94.88 72 ASN A O 1
ATOM 587 N N . GLU A 1 73 ? 40.727 -2.070 -18.830 1.00 91.81 73 GLU A N 1
ATOM 588 C CA . GLU A 1 73 ? 41.284 -3.046 -17.867 1.00 91.81 73 GLU A CA 1
ATOM 589 C C . GLU A 1 73 ? 40.893 -2.768 -16.401 1.00 91.81 73 GLU A C 1
ATOM 591 O O . GLU A 1 73 ? 40.721 -3.699 -15.614 1.00 91.81 73 GLU A O 1
ATOM 596 N N . ASP A 1 74 ? 40.728 -1.496 -16.020 1.00 90.75 74 ASP A N 1
ATOM 597 C CA . ASP A 1 74 ? 40.372 -1.091 -14.6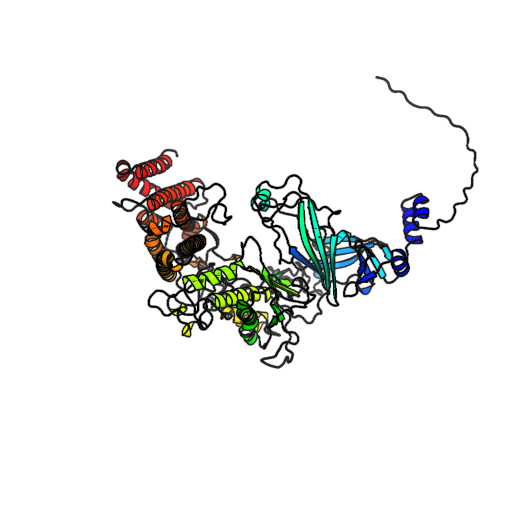55 1.00 90.75 74 ASP A CA 1
ATOM 598 C C . ASP A 1 74 ? 38.862 -0.895 -14.427 1.00 90.75 74 ASP A C 1
ATOM 600 O O . ASP A 1 74 ? 38.458 -0.510 -13.326 1.00 90.75 74 ASP A O 1
ATOM 604 N N . ASN A 1 75 ? 38.029 -1.195 -15.432 1.00 91.31 75 ASN A N 1
ATOM 605 C CA . ASN A 1 75 ? 36.569 -1.086 -15.383 1.00 91.31 75 ASN A CA 1
ATOM 606 C C . ASN A 1 75 ? 36.054 0.319 -15.020 1.00 91.31 75 ASN A C 1
ATOM 608 O O . ASN A 1 75 ? 35.009 0.474 -14.373 1.00 91.31 75 ASN A O 1
ATOM 612 N N . SER A 1 76 ? 36.792 1.356 -15.424 1.00 91.75 76 SER A N 1
ATOM 613 C CA . SER A 1 76 ? 36.429 2.754 -15.191 1.00 91.75 76 SER A CA 1
ATOM 614 C C . SER A 1 76 ? 35.693 3.399 -16.363 1.00 91.75 76 SER A C 1
ATOM 616 O O . SER A 1 76 ? 34.940 4.347 -16.136 1.00 91.75 76 SER A O 1
ATOM 618 N N . GLU A 1 77 ? 35.846 2.897 -17.592 1.00 95.62 77 GLU A N 1
ATOM 619 C CA . GLU A 1 77 ? 35.201 3.437 -18.792 1.00 95.62 77 GLU A CA 1
ATOM 620 C C . GLU A 1 77 ? 34.416 2.377 -19.557 1.00 95.62 77 GLU A C 1
ATOM 622 O O . GLU A 1 77 ? 34.959 1.349 -19.943 1.00 95.62 77 GLU A O 1
ATOM 627 N N . TYR A 1 78 ? 33.148 2.680 -19.841 1.00 97.56 78 TYR A N 1
ATOM 628 C CA . TYR A 1 78 ? 32.228 1.804 -20.552 1.00 97.56 78 TYR A CA 1
ATOM 629 C C . TYR A 1 78 ? 31.800 2.441 -21.867 1.00 97.56 78 TYR A C 1
ATOM 631 O O . TYR A 1 78 ? 31.358 3.598 -21.926 1.00 97.56 78 TYR A O 1
ATOM 639 N N . PHE A 1 79 ? 31.894 1.656 -22.932 1.00 97.94 79 PHE A N 1
ATOM 640 C CA . PHE A 1 79 ? 31.524 2.049 -24.279 1.00 97.94 79 PHE A CA 1
ATOM 641 C C . PHE A 1 79 ? 30.440 1.122 -24.821 1.00 97.94 79 PHE A C 1
ATOM 643 O O . PHE A 1 79 ? 30.501 -0.087 -24.638 1.00 97.94 79 PHE A O 1
ATOM 650 N N . LEU A 1 80 ? 29.459 1.693 -25.512 1.00 97.75 80 LEU A N 1
ATOM 651 C CA . LEU A 1 80 ? 28.404 0.976 -26.216 1.00 97.75 80 LEU A CA 1
ATOM 652 C C . LEU A 1 80 ? 28.648 1.089 -27.718 1.00 97.75 80 LEU A C 1
ATOM 654 O O . LEU A 1 80 ? 28.749 2.199 -28.254 1.00 97.75 80 LEU A O 1
ATOM 658 N N . ARG A 1 81 ? 28.723 -0.053 -28.399 1.00 96.88 81 ARG A N 1
ATOM 659 C CA . ARG A 1 81 ? 28.650 -0.112 -29.857 1.00 96.88 81 ARG A CA 1
ATOM 660 C C . ARG A 1 81 ? 27.184 -0.174 -30.276 1.00 96.88 81 ARG A C 1
ATOM 662 O O . ARG A 1 81 ? 26.463 -1.072 -29.860 1.00 96.88 81 ARG A O 1
ATOM 669 N N . LEU A 1 82 ? 26.782 0.760 -31.127 1.00 96.75 82 LEU A N 1
ATOM 670 C CA . LEU A 1 82 ? 25.491 0.766 -31.805 1.00 96.75 82 LEU A CA 1
ATOM 671 C C . LEU A 1 82 ? 25.730 0.507 -33.289 1.00 96.75 82 LEU A C 1
ATOM 673 O O . LEU A 1 82 ? 26.480 1.246 -33.934 1.00 96.75 82 LEU A O 1
ATOM 677 N N . ASP A 1 83 ? 25.094 -0.522 -33.823 1.00 94.88 83 ASP A N 1
ATOM 678 C CA . ASP A 1 83 ? 25.018 -0.767 -35.256 1.00 94.88 83 ASP A CA 1
ATOM 679 C C . ASP A 1 83 ? 23.791 -0.049 -35.849 1.00 94.88 83 ASP A C 1
ATOM 681 O O . ASP A 1 83 ? 22.945 0.492 -35.133 1.00 94.88 83 ASP A O 1
ATOM 685 N N . ALA A 1 84 ? 23.686 -0.004 -37.179 1.00 91.75 84 ALA A N 1
ATOM 686 C CA . ALA A 1 84 ? 22.593 0.692 -37.861 1.00 91.75 84 ALA A CA 1
ATOM 687 C C . ALA A 1 84 ? 21.188 0.208 -37.444 1.00 91.75 84 ALA A C 1
ATOM 689 O O . ALA A 1 84 ? 20.251 1.004 -37.463 1.00 91.75 84 ALA A O 1
ATOM 690 N N . GLU A 1 85 ? 21.052 -1.065 -37.060 1.00 93.12 85 GLU A N 1
ATOM 691 C CA . GLU A 1 85 ? 19.807 -1.675 -36.568 1.00 93.12 85 GLU A CA 1
ATOM 692 C C . GLU A 1 85 ? 19.427 -1.249 -35.141 1.00 93.12 85 GLU A C 1
ATOM 694 O O . GLU A 1 85 ? 18.249 -1.264 -34.791 1.00 93.12 85 GLU A O 1
ATOM 699 N N . ASP A 1 86 ? 20.397 -0.809 -34.336 1.00 94.69 86 ASP A N 1
ATOM 700 C CA . ASP A 1 86 ? 20.164 -0.336 -32.967 1.00 94.69 86 ASP A CA 1
ATOM 701 C C . ASP A 1 86 ? 19.645 1.118 -32.957 1.00 94.69 86 ASP A C 1
ATOM 703 O O . ASP A 1 86 ? 19.110 1.608 -31.960 1.00 94.69 86 ASP A O 1
ATOM 707 N N . LEU A 1 87 ? 19.793 1.837 -34.078 1.00 95.25 87 LEU A N 1
ATOM 708 C CA . LEU A 1 87 ? 19.337 3.215 -34.237 1.00 95.25 87 LEU A CA 1
ATOM 709 C C . LEU A 1 87 ? 17.872 3.283 -34.678 1.00 95.25 87 LEU A C 1
ATOM 711 O O . LEU A 1 87 ? 17.463 2.695 -35.675 1.00 95.25 87 LEU A O 1
ATOM 715 N N . ASN A 1 88 ? 17.111 4.145 -34.010 1.00 96.00 88 ASN A N 1
ATOM 716 C CA . ASN A 1 88 ? 15.655 4.271 -34.115 1.00 96.00 88 ASN A CA 1
ATOM 717 C C . ASN A 1 88 ? 14.883 3.013 -33.685 1.00 96.00 88 ASN A C 1
ATOM 719 O O . ASN A 1 88 ? 13.721 2.832 -34.048 1.00 96.00 88 ASN A O 1
ATOM 723 N N . SER A 1 89 ? 15.538 2.164 -32.897 1.00 96.19 89 SER A N 1
ATOM 724 C CA . SER A 1 89 ? 14.948 0.988 -32.274 1.00 96.19 89 SER A CA 1
ATOM 725 C C . SER A 1 89 ? 14.670 1.292 -30.806 1.00 96.19 89 SER A C 1
ATOM 727 O O . SER A 1 89 ? 15.539 1.779 -30.077 1.00 96.19 89 SER A O 1
ATOM 729 N N . GLN A 1 90 ? 13.430 1.051 -30.385 1.00 97.19 90 GLN A N 1
ATOM 730 C CA . GLN A 1 90 ? 13.004 1.274 -29.009 1.00 97.19 90 GLN A CA 1
ATOM 731 C C . GLN A 1 90 ? 13.466 0.126 -28.111 1.00 97.19 90 GLN A C 1
ATOM 733 O O . GLN A 1 90 ? 13.476 -1.033 -28.520 1.00 97.19 90 GLN A O 1
ATOM 738 N N . PHE A 1 91 ? 13.794 0.447 -26.865 1.00 97.31 91 PHE A N 1
ATOM 739 C CA . PHE A 1 91 ? 14.098 -0.521 -25.814 1.00 97.31 91 PHE A CA 1
ATOM 740 C C . PHE A 1 91 ? 13.504 -0.048 -24.486 1.00 97.31 91 PHE A C 1
ATOM 742 O O . PHE A 1 91 ? 13.185 1.135 -24.319 1.00 97.31 91 PHE A O 1
ATOM 749 N N . LEU A 1 92 ? 13.327 -0.975 -23.549 1.00 97.25 92 LEU A N 1
ATOM 750 C CA . LEU A 1 92 ? 12.813 -0.657 -22.223 1.00 97.25 92 LEU A CA 1
ATOM 751 C C . LEU A 1 92 ? 13.962 -0.337 -21.268 1.00 97.25 92 LEU A C 1
ATOM 753 O O . LEU A 1 92 ? 15.063 -0.876 -21.376 1.00 97.25 92 LEU A O 1
ATOM 757 N N . TYR A 1 93 ? 13.694 0.554 -20.324 1.00 97.12 93 TYR A N 1
ATOM 758 C CA . TYR A 1 93 ? 14.617 0.911 -19.260 1.00 97.12 93 TYR A CA 1
ATOM 759 C C . TYR A 1 93 ? 13.869 1.092 -17.943 1.00 97.12 93 TYR A C 1
ATOM 761 O O . TYR A 1 93 ? 12.806 1.718 -17.910 1.00 97.12 93 TYR A O 1
ATOM 769 N N . PHE A 1 94 ? 14.471 0.618 -16.859 1.00 95.69 94 PHE A N 1
ATOM 770 C CA . PHE A 1 94 ? 14.128 1.027 -15.503 1.00 95.69 94 PHE A CA 1
ATOM 771 C C . PHE A 1 94 ? 15.379 1.002 -14.617 1.00 95.69 94 PHE A C 1
ATOM 773 O O . PHE A 1 94 ? 16.386 0.374 -14.955 1.00 95.69 94 PHE A O 1
ATOM 780 N N . SER A 1 95 ? 15.329 1.700 -13.484 1.00 94.88 95 SER A N 1
ATOM 781 C CA . SER A 1 95 ? 16.327 1.545 -12.427 1.00 94.88 95 SER A CA 1
ATOM 782 C C . SER A 1 95 ? 15.793 0.709 -11.279 1.00 94.88 95 SER A C 1
ATOM 784 O O . SER A 1 95 ? 14.593 0.664 -11.041 1.00 94.88 95 SER A O 1
ATOM 786 N N . TYR A 1 96 ? 16.687 0.061 -10.545 1.00 94.00 96 TYR A N 1
ATOM 787 C CA . TYR A 1 96 ? 16.335 -0.762 -9.399 1.00 94.00 96 TYR A CA 1
ATOM 788 C C . TYR A 1 96 ? 17.231 -0.434 -8.208 1.00 94.00 96 TYR A C 1
ATOM 790 O O . TYR A 1 96 ? 18.455 -0.457 -8.326 1.00 94.00 96 TYR A O 1
ATOM 798 N N . ILE A 1 97 ? 16.653 -0.127 -7.047 1.00 93.50 97 ILE A N 1
ATOM 799 C CA . ILE A 1 97 ? 17.426 0.213 -5.849 1.00 93.50 97 ILE A CA 1
ATOM 800 C C . ILE A 1 97 ? 17.864 -1.067 -5.135 1.00 93.50 97 ILE A C 1
ATOM 802 O O . ILE A 1 97 ? 17.055 -1.758 -4.524 1.00 93.50 97 ILE A O 1
ATOM 806 N N . MET A 1 98 ? 19.166 -1.353 -5.144 1.00 91.75 98 MET A N 1
ATOM 807 C CA . MET A 1 98 ? 19.737 -2.480 -4.400 1.00 91.75 98 MET A CA 1
ATOM 808 C C . MET A 1 98 ? 19.798 -2.178 -2.906 1.00 91.75 98 MET A C 1
ATOM 810 O O . MET A 1 98 ? 19.479 -3.024 -2.075 1.00 91.75 98 MET A O 1
ATOM 814 N N . ASN A 1 99 ? 20.241 -0.968 -2.557 1.00 89.81 99 ASN A N 1
ATOM 815 C CA . ASN A 1 99 ? 20.406 -0.550 -1.171 1.00 89.81 99 ASN A CA 1
ATOM 816 C C . ASN A 1 99 ? 20.381 0.977 -1.044 1.00 89.81 99 ASN A C 1
ATOM 818 O O . ASN A 1 99 ? 21.018 1.685 -1.829 1.00 89.81 99 ASN A O 1
ATOM 822 N N . ALA A 1 100 ? 19.697 1.478 -0.018 1.00 89.81 100 ALA A N 1
ATOM 823 C CA . ALA A 1 100 ? 19.602 2.898 0.297 1.00 89.81 100 ALA A CA 1
ATOM 824 C C . ALA A 1 100 ? 19.499 3.125 1.819 1.00 89.81 100 ALA A C 1
ATOM 826 O O . ALA A 1 100 ? 18.997 2.262 2.542 1.00 89.81 100 ALA A O 1
ATOM 827 N N . PRO A 1 101 ? 19.960 4.282 2.335 1.00 87.88 101 PRO A N 1
ATOM 828 C CA . PRO A 1 101 ? 19.832 4.614 3.749 1.00 87.88 101 PRO A CA 1
ATOM 829 C C . PRO A 1 101 ? 18.367 4.790 4.171 1.00 87.88 101 PRO A C 1
ATOM 831 O O . PRO A 1 101 ? 17.571 5.434 3.482 1.00 87.88 101 PRO A O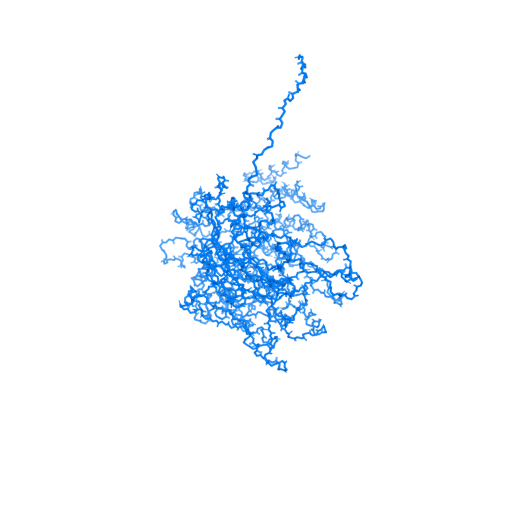 1
ATOM 834 N N . GLN A 1 102 ? 18.054 4.298 5.371 1.00 85.19 102 GLN A N 1
ATOM 835 C CA . GLN A 1 102 ? 16.765 4.517 6.033 1.00 85.19 102 GLN A CA 1
ATOM 836 C C . GLN A 1 102 ? 16.507 6.003 6.301 1.00 85.19 102 GLN A C 1
ATOM 838 O O . GLN A 1 102 ? 17.426 6.822 6.333 1.00 85.19 102 GLN A O 1
ATOM 843 N N . GLY A 1 103 ? 15.242 6.366 6.517 1.00 83.19 103 GLY A N 1
ATOM 844 C CA . GLY A 1 103 ? 14.838 7.755 6.763 1.00 83.19 103 GLY A CA 1
ATOM 845 C C . GLY A 1 103 ? 14.914 8.666 5.529 1.00 83.19 103 GLY A C 1
ATOM 846 O O . GLY A 1 103 ? 14.663 9.869 5.658 1.00 83.19 103 GLY A O 1
ATOM 847 N N . SER A 1 104 ? 15.249 8.106 4.365 1.00 86.69 104 SER A N 1
ATOM 848 C CA . SER A 1 104 ? 15.171 8.716 3.036 1.00 86.69 104 SER A CA 1
ATOM 849 C C . SER A 1 104 ? 13.915 8.207 2.295 1.00 86.69 104 SER A C 1
ATOM 851 O O . SER A 1 104 ? 13.257 7.292 2.793 1.00 86.69 104 SER A O 1
ATOM 853 N N . PRO A 1 105 ? 13.533 8.776 1.135 1.00 82.62 105 PRO A N 1
ATOM 854 C CA . PRO A 1 105 ? 12.423 8.246 0.340 1.00 82.62 105 PRO A CA 1
ATOM 855 C C . PRO A 1 105 ? 12.788 6.988 -0.466 1.00 82.62 105 PRO A C 1
ATOM 857 O O . PRO A 1 105 ? 11.894 6.376 -1.042 1.00 82.62 105 PRO A O 1
ATOM 860 N N . LEU A 1 106 ? 14.070 6.613 -0.540 1.00 87.56 106 LEU A N 1
ATOM 861 C CA . LEU A 1 106 ? 14.515 5.414 -1.246 1.00 87.56 106 LEU A CA 1
ATOM 862 C C . LEU A 1 106 ? 14.529 4.221 -0.289 1.00 87.56 106 LEU A C 1
ATOM 864 O O . LEU A 1 106 ? 14.967 4.332 0.856 1.00 87.56 106 LEU A O 1
ATOM 868 N N . THR A 1 107 ? 14.107 3.060 -0.780 1.00 84.38 107 THR A N 1
ATOM 869 C CA . THR A 1 107 ? 14.217 1.787 -0.064 1.00 84.38 107 THR A CA 1
ATOM 870 C C . THR A 1 107 ? 14.718 0.712 -1.023 1.00 84.38 107 THR A C 1
ATOM 872 O O . THR A 1 107 ? 14.451 0.775 -2.225 1.00 84.38 107 THR A O 1
ATOM 875 N N . GLY A 1 108 ? 15.519 -0.220 -0.506 1.00 87.50 108 GLY A N 1
ATOM 876 C CA . GLY A 1 108 ? 16.021 -1.341 -1.296 1.00 87.50 108 GLY A CA 1
ATOM 877 C C . GLY A 1 108 ? 14.871 -2.239 -1.739 1.00 87.50 108 GLY A C 1
ATOM 878 O O . GLY A 1 108 ? 13.907 -2.418 -0.999 1.00 87.50 108 GLY A O 1
ATOM 879 N N . GLY A 1 109 ? 14.970 -2.793 -2.942 1.00 88.00 109 GLY A N 1
ATOM 880 C CA . GLY A 1 109 ? 13.928 -3.641 -3.507 1.00 88.00 109 GLY A CA 1
ATOM 881 C C . GLY A 1 109 ? 12.901 -2.929 -4.378 1.00 88.00 109 GLY A C 1
ATOM 882 O O . GLY A 1 109 ? 11.989 -3.583 -4.867 1.00 88.00 109 GLY A O 1
ATOM 883 N N . LEU A 1 110 ? 13.019 -1.612 -4.580 1.00 88.81 110 LEU A N 1
ATOM 884 C CA . LEU A 1 110 ? 12.096 -0.864 -5.433 1.00 88.81 110 LEU A CA 1
ATOM 885 C C . LEU A 1 110 ? 12.671 -0.602 -6.830 1.00 88.81 110 LEU A C 1
ATOM 887 O O . LEU A 1 110 ? 13.728 0.035 -6.935 1.00 88.81 110 LEU A O 1
ATOM 891 N N . PRO A 1 111 ? 11.962 -1.005 -7.898 1.00 92.44 111 PRO A N 1
ATOM 892 C CA . PRO A 1 111 ? 12.205 -0.504 -9.237 1.00 92.44 111 PRO A CA 1
ATOM 893 C C . PRO A 1 111 ? 11.580 0.883 -9.451 1.00 92.44 111 PRO A C 1
ATOM 895 O O . PRO A 1 111 ? 10.641 1.285 -8.761 1.00 92.44 111 PRO A O 1
ATOM 898 N N . SER A 1 112 ? 12.078 1.609 -10.450 1.00 93.31 112 SER A N 1
ATOM 899 C CA . SER A 1 112 ? 11.372 2.730 -11.065 1.00 93.31 112 SER A CA 1
ATOM 900 C C . SER A 1 112 ? 10.294 2.231 -12.027 1.00 93.31 112 SER A C 1
ATOM 902 O O . SER A 1 112 ? 10.321 1.085 -12.474 1.00 93.31 112 SER A O 1
ATOM 904 N N . ASP A 1 113 ? 9.411 3.133 -12.454 1.00 91.81 113 ASP A N 1
ATOM 905 C CA . ASP A 1 113 ? 8.516 2.856 -13.578 1.00 91.81 113 ASP A CA 1
ATOM 906 C C . ASP A 1 113 ? 9.312 2.508 -14.847 1.00 91.81 113 ASP A C 1
ATOM 908 O O . ASP A 1 113 ? 10.385 3.072 -15.101 1.00 91.81 113 ASP A O 1
ATOM 912 N N . GLY A 1 114 ? 8.747 1.616 -15.663 1.00 94.50 114 GLY A N 1
ATOM 913 C CA . GLY A 1 114 ? 9.284 1.260 -16.971 1.00 94.50 114 GLY A CA 1
ATOM 914 C C . GLY A 1 114 ? 9.180 2.422 -17.956 1.00 94.50 114 GLY A C 1
ATOM 915 O O . GLY A 1 114 ? 8.163 3.117 -18.034 1.00 94.50 114 GLY A O 1
ATOM 916 N N . ARG A 1 115 ? 10.244 2.645 -18.727 1.00 96.44 115 ARG A N 1
ATOM 917 C CA . ARG A 1 115 ? 10.344 3.717 -19.725 1.00 96.44 115 ARG A CA 1
ATOM 918 C C . ARG A 1 115 ? 10.743 3.156 -21.072 1.00 96.44 115 ARG A C 1
ATOM 920 O O . ARG A 1 115 ? 11.501 2.197 -21.144 1.00 96.44 115 ARG A O 1
ATOM 927 N N . VAL A 1 116 ? 10.286 3.813 -22.131 1.00 97.81 116 VAL A N 1
ATOM 928 C CA . VAL A 1 116 ? 10.704 3.515 -23.503 1.00 97.81 116 VAL A CA 1
ATOM 929 C C . VAL A 1 116 ? 11.776 4.518 -23.906 1.00 97.81 116 VAL A C 1
ATOM 931 O O . VAL A 1 116 ? 11.536 5.729 -23.877 1.00 97.81 116 VAL A O 1
ATOM 934 N N . LEU A 1 117 ? 12.954 4.015 -24.261 1.00 98.00 117 LEU A N 1
ATOM 935 C CA . LEU A 1 117 ? 14.093 4.805 -24.713 1.00 98.00 117 LEU A CA 1
ATOM 936 C C . LEU A 1 117 ? 14.474 4.445 -26.153 1.00 98.00 117 LEU A C 1
ATOM 938 O O . LEU A 1 117 ? 14.161 3.361 -26.638 1.00 98.00 117 LEU A O 1
ATOM 942 N N . GLU A 1 118 ? 15.149 5.367 -26.837 1.00 98.06 118 GLU A N 1
ATOM 943 C CA . GLU A 1 118 ? 15.558 5.199 -28.233 1.00 98.06 118 GLU A CA 1
ATOM 944 C C . GLU A 1 118 ? 16.849 5.979 -28.535 1.00 98.06 118 GLU A C 1
ATOM 946 O O . GLU A 1 118 ? 16.969 7.166 -28.200 1.00 98.06 118 GLU A O 1
ATOM 951 N N . PHE A 1 119 ? 17.812 5.338 -29.206 1.00 97.94 119 PHE A N 1
ATOM 952 C CA . PHE A 1 119 ? 18.993 6.013 -29.751 1.00 97.94 119 PHE A CA 1
ATOM 953 C C . PHE A 1 119 ? 18.722 6.505 -31.174 1.00 97.94 119 PHE A C 1
ATOM 955 O O . PHE A 1 119 ? 18.321 5.736 -32.041 1.00 97.94 119 PHE A O 1
ATOM 962 N N . ARG A 1 120 ? 18.993 7.784 -31.452 1.00 97.19 120 ARG A N 1
ATOM 963 C CA . ARG A 1 120 ? 18.808 8.390 -32.782 1.00 97.19 120 ARG A CA 1
ATOM 964 C C . ARG A 1 120 ? 20.057 9.121 -33.244 1.00 97.19 120 ARG A C 1
ATOM 966 O O . ARG A 1 120 ? 20.799 9.691 -32.444 1.00 97.19 120 ARG A O 1
ATOM 973 N N . ASN A 1 121 ? 20.239 9.215 -34.558 1.00 94.81 121 ASN A N 1
ATOM 974 C CA . ASN A 1 121 ? 21.210 10.146 -35.125 1.00 94.81 121 ASN A CA 1
ATOM 975 C C . ASN A 1 121 ? 20.846 11.586 -34.732 1.00 94.81 121 ASN A C 1
ATOM 977 O O . ASN A 1 121 ? 19.726 12.046 -34.957 1.00 94.81 121 ASN A O 1
ATOM 981 N N . PHE A 1 122 ? 21.807 12.326 -34.180 1.00 94.06 122 PHE A N 1
ATOM 982 C CA . PHE A 1 122 ? 21.635 13.722 -33.804 1.00 94.06 122 PHE A CA 1
ATOM 983 C C . PHE A 1 122 ? 22.714 14.604 -34.424 1.00 94.06 122 PHE A C 1
ATOM 985 O O . PHE A 1 122 ? 23.912 14.458 -34.178 1.00 94.06 122 PHE A O 1
ATOM 992 N N . LYS A 1 123 ? 22.279 15.606 -35.196 1.00 89.62 123 LYS A N 1
ATOM 993 C CA . LYS A 1 123 ? 23.175 16.428 -36.027 1.00 89.62 123 LYS A CA 1
ATOM 994 C C . LYS A 1 123 ? 24.031 15.517 -36.929 1.00 89.62 123 LYS A C 1
ATOM 996 O O . LYS A 1 123 ? 23.650 14.399 -37.241 1.00 89.62 123 LYS A O 1
ATOM 1001 N N . LYS A 1 124 ? 25.147 16.034 -37.446 1.00 77.75 124 LYS A N 1
ATOM 1002 C CA . LYS A 1 124 ? 25.930 15.348 -38.482 1.00 77.75 124 LYS A CA 1
ATOM 1003 C C . LYS A 1 124 ? 26.804 14.202 -37.956 1.00 77.75 124 LYS A C 1
ATOM 1005 O O . LYS A 1 124 ? 27.143 13.321 -38.729 1.00 77.75 124 LYS A O 1
ATOM 1010 N N . ASP A 1 125 ? 27.208 14.245 -36.687 1.00 82.06 125 ASP A N 1
ATOM 1011 C CA . ASP A 1 125 ? 28.265 13.378 -36.147 1.00 82.06 125 ASP A CA 1
ATOM 1012 C C . ASP A 1 125 ? 28.046 13.086 -34.643 1.00 82.06 125 ASP A C 1
ATOM 1014 O O . ASP A 1 125 ? 28.982 13.157 -33.846 1.00 82.06 125 ASP A O 1
ATOM 1018 N N . SER A 1 126 ? 26.805 12.876 -34.195 1.00 93.38 126 SER A N 1
ATOM 1019 C CA . SER A 1 126 ? 26.500 12.549 -32.790 1.00 93.38 126 SER A CA 1
ATOM 1020 C C . SER A 1 126 ? 25.272 11.653 -32.683 1.00 93.38 126 SER A C 1
ATOM 1022 O O . SER A 1 126 ? 24.459 11.607 -33.604 1.00 93.38 126 SER A O 1
ATOM 1024 N N . ILE A 1 127 ? 25.137 10.967 -31.554 1.00 97.31 127 ILE A N 1
ATOM 1025 C CA . ILE A 1 127 ? 23.969 10.153 -31.215 1.00 97.31 127 ILE A CA 1
ATOM 1026 C C . ILE A 1 127 ? 23.217 10.845 -30.083 1.00 97.31 127 ILE A C 1
ATOM 1028 O O . ILE A 1 127 ? 23.833 11.422 -29.191 1.00 97.31 127 ILE A O 1
ATOM 1032 N N . GLY A 1 128 ? 21.892 10.845 -30.142 1.00 97.69 128 GLY A N 1
ATOM 1033 C CA . GLY A 1 128 ? 21.029 11.326 -29.073 1.00 97.69 128 GLY A CA 1
ATOM 1034 C C . GLY A 1 128 ? 20.251 10.183 -28.437 1.00 97.69 128 GLY A C 1
ATOM 1035 O O . GLY A 1 128 ? 19.784 9.308 -29.161 1.00 97.69 128 GLY A O 1
ATOM 1036 N N . LEU A 1 129 ? 20.089 10.216 -27.116 1.00 98.25 129 LEU A N 1
ATOM 1037 C CA . LEU A 1 129 ? 19.179 9.333 -26.385 1.00 98.25 129 LEU A CA 1
ATOM 1038 C C . LEU A 1 129 ? 17.886 10.079 -26.067 1.00 98.25 129 LEU A C 1
ATOM 1040 O O . LEU A 1 129 ? 17.920 11.171 -25.493 1.00 98.25 129 LEU A O 1
ATOM 1044 N N . TYR A 1 130 ? 16.762 9.481 -26.435 1.00 98.00 130 TYR A N 1
ATOM 1045 C CA . TYR A 1 130 ? 15.431 10.038 -26.243 1.00 98.00 130 TYR A CA 1
ATOM 1046 C C . TYR A 1 130 ? 14.610 9.128 -25.336 1.00 98.00 130 TYR A C 1
ATOM 1048 O O . TYR A 1 130 ? 14.693 7.911 -25.456 1.00 98.00 130 TYR A O 1
ATOM 1056 N N . GLN A 1 131 ? 13.803 9.722 -24.459 1.00 97.31 131 GLN A N 1
ATOM 1057 C CA . GLN A 1 131 ? 12.728 9.035 -23.751 1.00 97.31 131 GLN A CA 1
ATOM 1058 C C . GLN A 1 131 ? 11.397 9.356 -24.425 1.00 97.31 131 GLN A C 1
ATOM 1060 O O . GLN A 1 131 ? 11.014 10.527 -24.546 1.00 97.31 131 GLN A O 1
ATOM 1065 N N . ILE A 1 132 ? 10.696 8.306 -24.837 1.00 96.00 132 ILE A N 1
ATOM 1066 C CA . ILE A 1 132 ? 9.433 8.386 -25.563 1.00 96.00 132 ILE A CA 1
ATOM 1067 C C . ILE A 1 132 ? 8.288 8.651 -24.582 1.00 96.00 132 ILE A C 1
ATOM 1069 O O . ILE A 1 132 ? 8.256 8.123 -23.469 1.00 96.00 132 ILE A O 1
ATOM 1073 N N . ASN A 1 133 ? 7.342 9.499 -24.989 1.00 95.25 133 ASN A N 1
ATOM 1074 C CA . ASN A 1 133 ? 6.126 9.740 -24.222 1.00 95.25 133 ASN A CA 1
ATOM 1075 C C . ASN A 1 133 ? 5.098 8.646 -24.531 1.00 95.25 133 ASN A C 1
ATOM 1077 O O . ASN A 1 133 ? 4.698 8.495 -25.680 1.00 95.25 133 ASN A O 1
ATOM 1081 N N . THR A 1 134 ? 4.653 7.924 -23.506 1.00 94.81 134 THR A N 1
ATOM 1082 C CA . THR A 1 134 ? 3.700 6.809 -23.634 1.00 94.81 134 THR A CA 1
ATOM 1083 C C . THR A 1 134 ? 2.301 7.137 -23.095 1.00 94.81 134 THR A C 1
ATOM 1085 O O . THR A 1 134 ? 1.380 6.330 -23.202 1.00 94.81 134 THR A O 1
ATOM 1088 N N . ASN A 1 135 ? 2.100 8.351 -22.568 1.00 95.00 135 ASN A N 1
ATOM 1089 C CA . ASN A 1 135 ? 0.811 8.808 -22.028 1.00 95.00 135 ASN A CA 1
ATOM 1090 C C . ASN A 1 135 ? -0.192 9.218 -23.121 1.00 95.00 135 ASN A C 1
ATOM 1092 O O . ASN A 1 135 ? -1.354 9.502 -22.817 1.00 95.00 135 ASN A O 1
ATOM 1096 N N . TYR A 1 136 ? 0.256 9.294 -24.374 1.00 93.38 136 TYR A N 1
ATOM 1097 C CA . TYR A 1 136 ? -0.550 9.678 -25.525 1.00 93.38 136 TYR A CA 1
ATOM 1098 C C . TYR A 1 136 ? -0.206 8.786 -26.713 1.00 93.38 136 TYR A C 1
ATOM 1100 O O . TYR A 1 136 ? 0.973 8.563 -26.987 1.00 93.38 136 TYR A O 1
ATOM 1108 N N . ILE A 1 137 ? -1.224 8.330 -27.439 1.00 91.94 137 ILE A N 1
ATOM 1109 C CA . ILE A 1 137 ? -1.066 7.518 -28.648 1.00 91.94 137 ILE A CA 1
ATOM 1110 C C . ILE A 1 137 ? -1.984 8.014 -29.769 1.00 91.94 137 ILE A C 1
ATOM 1112 O O . ILE A 1 137 ? -2.923 8.776 -29.534 1.00 91.94 137 ILE A O 1
ATOM 1116 N N . ASN A 1 138 ? -1.724 7.534 -30.984 1.00 90.69 138 ASN A N 1
ATOM 1117 C CA . ASN A 1 138 ? -2.658 7.608 -32.101 1.00 90.69 138 ASN A CA 1
ATOM 1118 C C . ASN A 1 138 ? -3.207 6.199 -32.355 1.00 90.69 138 ASN A C 1
ATOM 1120 O O . ASN A 1 138 ? -2.522 5.392 -32.975 1.00 90.69 138 ASN A O 1
ATOM 1124 N N . GLY A 1 139 ? -4.406 5.899 -31.850 1.00 86.56 139 GLY A N 1
ATOM 1125 C CA . GLY A 1 139 ? -5.024 4.575 -31.983 1.00 86.56 139 GLY A CA 1
ATOM 1126 C C . GLY A 1 139 ? -5.438 4.230 -33.419 1.00 86.56 139 GLY A C 1
ATOM 1127 O O . GLY A 1 139 ? -5.318 3.082 -33.836 1.00 86.56 139 GLY A O 1
ATOM 1128 N N . ASP A 1 140 ? -5.873 5.226 -34.196 1.00 91.12 140 ASP A N 1
ATOM 1129 C CA . ASP A 1 140 ? -6.188 5.105 -35.621 1.00 91.12 140 ASP A CA 1
ATOM 1130 C C . ASP A 1 140 ? -5.245 5.972 -36.466 1.00 91.12 140 ASP A C 1
ATOM 1132 O O . ASP A 1 140 ? -5.472 7.164 -36.701 1.00 91.12 140 ASP A O 1
ATOM 1136 N N . GLU A 1 141 ? -4.185 5.356 -36.989 1.00 90.12 141 GLU A N 1
ATOM 1137 C CA . GLU A 1 141 ? -3.235 6.033 -37.875 1.00 90.12 141 GLU A CA 1
ATOM 1138 C C . GLU A 1 141 ? -3.870 6.513 -39.191 1.00 90.12 141 GLU A C 1
ATOM 1140 O O . GLU A 1 141 ? -3.357 7.441 -39.828 1.00 90.12 141 GLU A O 1
ATOM 1145 N N . THR A 1 142 ? -5.002 5.931 -39.605 1.00 93.50 142 THR A N 1
ATOM 1146 C CA . THR A 1 142 ? -5.701 6.320 -40.837 1.00 93.50 142 THR A CA 1
ATOM 1147 C C . THR A 1 142 ? -6.486 7.621 -40.676 1.00 93.50 142 THR A C 1
ATOM 1149 O O . THR A 1 142 ? -6.714 8.330 -41.668 1.00 93.50 142 THR A O 1
ATOM 1152 N N . ASN A 1 143 ? -6.836 7.987 -39.440 1.00 93.50 143 ASN A N 1
ATOM 1153 C CA . ASN A 1 143 ? -7.502 9.241 -39.130 1.00 93.50 143 ASN A CA 1
ATOM 1154 C C . ASN A 1 143 ? -6.610 10.430 -39.515 1.00 93.50 143 ASN A C 1
ATOM 1156 O O . ASN A 1 143 ? -5.453 10.518 -39.125 1.00 93.50 143 ASN A O 1
ATOM 1160 N N . ASN A 1 144 ? -7.140 11.409 -40.250 1.00 93.19 144 ASN A N 1
ATOM 1161 C CA . ASN A 1 144 ? -6.342 12.554 -40.698 1.00 93.19 144 ASN A CA 1
ATOM 1162 C C . ASN A 1 144 ? -5.737 13.385 -39.554 1.00 93.19 144 ASN A C 1
ATOM 1164 O O . ASN A 1 144 ? -4.721 14.042 -39.786 1.00 93.19 144 ASN A O 1
ATOM 1168 N N . ILE A 1 145 ? -6.328 13.369 -38.350 1.00 91.81 145 ILE A N 1
ATOM 1169 C CA . ILE A 1 145 ? -5.769 14.089 -37.196 1.00 91.81 145 ILE A CA 1
ATOM 1170 C C . ILE A 1 145 ? -4.436 13.492 -36.722 1.00 91.81 145 ILE A C 1
ATOM 1172 O O . ILE A 1 145 ? -3.598 14.243 -36.224 1.00 91.81 145 ILE A O 1
ATOM 1176 N N . SER A 1 146 ? -4.183 12.198 -36.976 1.00 90.94 146 SER A N 1
ATOM 1177 C CA . SER A 1 146 ? -2.918 11.517 -36.646 1.00 90.94 146 SER A CA 1
ATOM 1178 C C . SER A 1 146 ? -1.707 12.169 -37.331 1.00 90.94 146 SER A C 1
ATOM 1180 O O . SER A 1 146 ? -0.588 12.117 -36.828 1.00 90.94 146 SER A O 1
ATOM 1182 N N . LYS A 1 147 ? -1.938 12.853 -38.462 1.00 90.81 147 LYS A N 1
ATOM 1183 C CA . LYS A 1 147 ? -0.926 13.564 -39.262 1.00 90.81 147 LYS A CA 1
ATOM 1184 C C . LYS A 1 147 ? -0.645 14.985 -38.760 1.00 90.81 147 LYS A C 1
ATOM 1186 O O . LYS A 1 147 ? 0.113 15.713 -39.404 1.00 90.81 147 LYS A O 1
ATOM 1191 N N . SER A 1 148 ? -1.289 15.426 -37.675 1.00 90.81 148 SER A N 1
ATOM 1192 C CA . SER A 1 148 ? -1.085 16.767 -37.118 1.00 90.81 148 SER A CA 1
ATOM 1193 C C . SER A 1 148 ? 0.377 16.978 -36.725 1.00 90.81 148 SER A C 1
ATOM 1195 O O . SER A 1 148 ? 0.964 16.189 -35.994 1.00 90.81 148 SER A O 1
ATOM 1197 N N . THR A 1 149 ? 0.960 18.096 -37.158 1.00 86.50 149 THR A N 1
ATOM 1198 C CA . THR A 1 149 ? 2.327 18.485 -36.778 1.00 86.50 149 THR A CA 1
ATOM 1199 C C . THR A 1 149 ? 2.379 19.283 -35.473 1.00 86.50 149 THR A C 1
ATOM 1201 O O . THR A 1 149 ? 3.464 19.580 -34.981 1.00 86.50 149 THR A O 1
ATOM 1204 N N . ILE A 1 150 ? 1.227 19.693 -34.932 1.00 87.12 150 ILE A N 1
ATOM 1205 C CA . ILE A 1 150 ? 1.119 20.416 -33.660 1.00 87.12 150 ILE A CA 1
ATOM 1206 C C . ILE A 1 150 ? 0.514 19.447 -32.648 1.00 87.12 150 ILE A C 1
ATOM 1208 O O . ILE A 1 150 ? -0.704 19.297 -32.585 1.00 87.12 150 ILE A O 1
ATOM 1212 N N . THR A 1 151 ? 1.369 18.777 -31.879 1.00 85.75 151 THR A N 1
ATOM 1213 C CA . THR A 1 151 ? 0.950 17.794 -30.867 1.00 85.75 151 THR A CA 1
ATOM 1214 C C . THR A 1 151 ? 1.011 18.353 -29.445 1.00 85.75 151 THR A C 1
ATOM 1216 O O . THR A 1 151 ? 0.286 17.884 -28.577 1.00 85.75 151 THR A O 1
ATOM 1219 N N . ASN A 1 152 ? 1.869 19.353 -29.188 1.00 89.19 152 ASN A N 1
ATOM 1220 C CA . ASN A 1 152 ? 2.264 19.801 -27.839 1.00 89.19 152 ASN A CA 1
ATOM 1221 C C . ASN A 1 152 ? 2.785 18.668 -26.933 1.00 89.19 152 ASN A C 1
ATOM 1223 O O . ASN A 1 152 ? 2.859 18.829 -25.717 1.00 89.19 152 ASN A O 1
ATOM 1227 N N . ILE A 1 153 ? 3.172 17.540 -27.529 1.00 90.88 153 ILE A N 1
ATOM 1228 C CA . ILE A 1 153 ? 3.767 16.396 -26.850 1.00 90.88 153 ILE A CA 1
ATOM 1229 C C . ILE A 1 153 ? 5.238 16.386 -27.215 1.00 90.88 153 ILE A C 1
ATOM 1231 O O . ILE A 1 153 ? 5.600 16.417 -28.391 1.00 90.88 153 ILE A O 1
ATOM 1235 N N . THR A 1 154 ? 6.080 16.376 -26.191 1.00 91.88 154 THR A N 1
ATOM 1236 C CA . THR A 1 154 ? 7.530 16.376 -26.342 1.00 91.88 154 THR A CA 1
ATOM 1237 C C . THR A 1 154 ? 8.105 15.110 -25.740 1.00 91.88 154 THR A C 1
ATOM 1239 O O . THR A 1 154 ? 7.765 14.743 -24.615 1.00 91.88 154 THR A O 1
ATOM 1242 N N . GLU A 1 155 ? 9.013 14.485 -26.473 1.00 93.69 155 GLU A N 1
ATOM 1243 C CA . GLU A 1 155 ? 9.920 13.468 -25.949 1.00 93.69 155 GLU A CA 1
ATOM 1244 C C . GLU A 1 155 ? 11.016 14.149 -25.119 1.00 93.69 155 GLU A C 1
ATOM 1246 O O . GLU A 1 155 ? 11.384 15.302 -25.383 1.00 93.69 155 GLU A O 1
ATOM 1251 N N . ALA A 1 156 ? 11.564 13.451 -24.124 1.00 95.88 156 ALA A N 1
ATOM 1252 C CA . ALA A 1 156 ? 12.698 13.985 -23.380 1.00 95.88 156 ALA A CA 1
ATOM 1253 C C . ALA A 1 156 ? 13.992 13.674 -24.139 1.00 95.88 156 ALA A C 1
ATOM 1255 O O . ALA A 1 156 ? 14.315 12.514 -24.374 1.00 95.88 156 ALA A O 1
ATOM 1256 N N . PHE A 1 157 ? 14.746 14.705 -24.518 1.00 96.44 157 PHE A N 1
ATOM 1257 C CA . PHE A 1 157 ? 16.074 14.536 -25.103 1.00 96.44 157 PHE A CA 1
ATOM 1258 C C . PHE A 1 157 ? 17.115 14.467 -23.978 1.00 96.44 157 PHE A C 1
ATOM 1260 O O . PHE A 1 157 ? 17.535 15.498 -23.454 1.00 96.44 157 PHE A O 1
ATOM 1267 N N . VAL A 1 158 ? 17.469 13.245 -23.581 1.00 96.38 158 VAL A N 1
ATOM 1268 C CA . VAL A 1 158 ? 18.195 12.942 -22.339 1.00 96.38 158 VAL A CA 1
ATOM 1269 C C . VAL A 1 158 ? 19.679 13.296 -22.435 1.00 96.38 158 VAL A C 1
ATOM 1271 O O . VAL A 1 158 ? 20.205 13.982 -21.562 1.00 96.38 158 VAL A O 1
ATOM 1274 N N . GLU A 1 159 ? 20.366 12.839 -23.487 1.00 96.88 159 GLU A N 1
ATOM 1275 C CA . GLU A 1 159 ? 21.821 12.997 -23.626 1.00 96.88 159 GLU A CA 1
ATOM 1276 C C . GLU A 1 159 ? 22.279 13.015 -25.093 1.00 96.88 159 GLU A C 1
ATOM 1278 O O . GLU A 1 159 ? 21.634 12.434 -25.968 1.00 96.88 159 GLU A O 1
ATOM 1283 N N . VAL A 1 160 ? 23.420 13.666 -25.353 1.00 97.38 160 VAL A N 1
ATOM 1284 C CA . VAL A 1 160 ? 24.143 13.639 -26.627 1.00 97.38 160 VAL A CA 1
ATOM 1285 C C . VAL A 1 160 ? 25.502 12.967 -26.472 1.00 97.38 160 VAL A C 1
ATOM 1287 O O . VAL A 1 160 ? 26.412 13.490 -25.831 1.00 97.38 160 VAL A O 1
ATOM 1290 N N . PHE A 1 161 ? 25.693 11.882 -27.207 1.00 97.12 161 PHE A N 1
ATOM 1291 C CA . PHE A 1 161 ? 26.944 11.149 -27.283 1.00 97.12 161 PHE A CA 1
ATOM 1292 C C . PHE A 1 161 ? 27.745 11.571 -28.509 1.00 97.12 161 PHE A C 1
ATOM 1294 O O . PHE A 1 161 ? 27.262 11.551 -29.648 1.00 97.12 161 PHE A O 1
ATOM 1301 N N . LYS A 1 162 ? 29.005 11.940 -28.285 1.00 94.00 162 LYS A N 1
ATOM 1302 C CA . LYS A 1 162 ? 29.979 12.067 -29.370 1.00 94.00 162 LYS A CA 1
ATOM 1303 C C . LYS A 1 162 ? 30.604 10.692 -29.620 1.00 94.00 162 LYS A C 1
ATOM 1305 O O . LYS A 1 162 ? 31.015 10.072 -28.644 1.00 94.00 162 LYS A O 1
ATOM 1310 N N . PRO A 1 163 ? 30.714 10.244 -30.880 1.00 93.00 163 PRO A N 1
ATOM 1311 C CA . PRO A 1 163 ? 31.427 9.019 -31.210 1.00 93.00 163 PRO A CA 1
ATOM 1312 C C . PRO A 1 163 ? 32.873 9.071 -30.715 1.00 93.00 163 PRO A C 1
ATOM 1314 O O . PRO A 1 163 ? 33.586 10.028 -31.030 1.00 93.00 163 PRO A O 1
ATOM 1317 N N . SER A 1 164 ? 33.289 8.045 -29.979 1.00 93.12 164 SER A N 1
ATOM 1318 C CA . SER A 1 164 ? 34.698 7.778 -29.664 1.00 93.12 164 SER A CA 1
ATOM 1319 C C . SER A 1 164 ? 35.413 7.188 -30.882 1.00 93.12 164 SER A C 1
ATOM 1321 O O . SER A 1 164 ? 36.547 7.554 -31.181 1.00 93.12 164 SER A O 1
ATOM 1323 N N . ALA A 1 165 ? 34.700 6.338 -31.625 1.00 91.56 165 ALA A N 1
ATOM 1324 C CA . ALA A 1 165 ? 35.105 5.766 -32.902 1.00 91.56 165 ALA A CA 1
ATOM 1325 C C . ALA A 1 165 ? 33.864 5.473 -33.758 1.00 91.56 165 ALA A C 1
ATOM 1327 O O . ALA A 1 165 ? 32.743 5.405 -33.241 1.00 91.56 165 ALA A O 1
ATOM 1328 N N . LYS A 1 166 ? 34.038 5.325 -35.075 1.00 89.12 166 LYS A N 1
ATOM 1329 C CA . LYS A 1 166 ? 32.935 4.952 -35.975 1.00 89.12 166 LYS A CA 1
ATOM 1330 C C . LYS A 1 166 ? 33.415 4.249 -37.237 1.00 89.12 166 LYS A C 1
ATOM 1332 O O . LYS A 1 166 ? 34.529 4.481 -37.700 1.00 89.12 166 LYS A O 1
ATOM 1337 N N . THR A 1 167 ? 32.529 3.458 -37.818 1.00 86.81 167 THR A N 1
ATOM 1338 C CA . THR A 1 167 ? 32.612 2.948 -39.190 1.00 86.81 167 THR A CA 1
ATOM 1339 C C . THR A 1 167 ? 31.434 3.511 -39.998 1.00 86.81 167 THR A C 1
ATOM 1341 O O . THR A 1 167 ? 30.719 4.397 -39.520 1.00 86.81 167 THR A O 1
ATOM 1344 N N . ASP A 1 168 ? 31.236 3.045 -41.233 1.00 79.81 168 ASP A N 1
ATOM 1345 C CA . ASP A 1 168 ? 30.061 3.426 -42.030 1.00 79.81 168 ASP A CA 1
ATOM 1346 C C . ASP A 1 168 ? 28.753 2.811 -41.490 1.00 79.81 168 ASP A C 1
ATOM 1348 O O . ASP A 1 168 ? 27.678 3.356 -41.735 1.00 79.81 168 ASP A O 1
ATOM 1352 N N . GLU A 1 169 ? 28.839 1.711 -40.732 1.00 86.25 169 GLU A N 1
ATOM 1353 C CA . GLU A 1 169 ? 27.686 0.918 -40.269 1.00 86.25 169 GLU A CA 1
ATOM 1354 C C . GLU A 1 169 ? 27.483 0.958 -38.746 1.00 86.25 169 GLU A C 1
ATOM 1356 O O . GLU A 1 169 ? 26.402 0.618 -38.264 1.00 86.25 169 GLU A O 1
ATOM 1361 N N . SER A 1 170 ? 28.494 1.405 -37.994 1.00 92.75 170 SER A N 1
ATOM 1362 C CA . SER A 1 170 ? 28.522 1.310 -36.533 1.00 92.75 170 SER A CA 1
ATOM 1363 C C . SER A 1 170 ? 29.140 2.542 -35.880 1.00 92.75 170 SER A C 1
ATOM 1365 O O . SER A 1 170 ? 30.015 3.213 -36.436 1.00 92.75 170 SER A O 1
ATOM 1367 N N . VAL A 1 171 ? 28.743 2.808 -34.640 1.00 94.75 171 VAL A N 1
ATOM 1368 C CA . VAL A 1 171 ? 29.278 3.887 -33.810 1.00 94.75 171 VAL A CA 1
ATOM 1369 C C . VAL A 1 171 ? 29.597 3.377 -32.410 1.00 94.75 171 VAL A C 1
ATOM 1371 O O . VAL A 1 171 ? 28.813 2.640 -31.824 1.00 94.75 171 VAL A O 1
ATOM 1374 N N . LEU A 1 172 ? 30.744 3.781 -31.866 1.00 96.25 172 LEU A N 1
ATOM 1375 C CA . LEU A 1 172 ? 31.139 3.489 -30.490 1.00 96.25 172 LEU A CA 1
ATOM 1376 C C . LEU A 1 172 ? 30.994 4.759 -29.645 1.00 96.25 172 LEU A C 1
ATOM 1378 O O . LEU A 1 172 ? 31.605 5.785 -29.962 1.00 96.25 172 LEU A O 1
ATOM 1382 N N . ILE A 1 173 ? 30.186 4.709 -28.585 1.00 97.38 173 ILE A N 1
ATOM 1383 C CA . ILE A 1 173 ? 29.906 5.845 -27.694 1.00 97.38 173 ILE A CA 1
ATOM 1384 C C . ILE A 1 173 ? 30.277 5.523 -26.246 1.00 97.38 173 ILE A C 1
ATOM 1386 O O . ILE A 1 173 ? 30.030 4.421 -25.782 1.00 97.38 173 ILE A O 1
ATOM 1390 N N . ASN A 1 174 ? 30.841 6.483 -25.508 1.00 97.50 174 ASN A N 1
ATOM 1391 C CA . ASN A 1 174 ? 31.064 6.334 -24.064 1.00 97.50 174 ASN A CA 1
ATOM 1392 C C . ASN A 1 174 ? 29.755 6.583 -23.293 1.00 97.50 174 ASN A C 1
ATOM 1394 O O . ASN A 1 174 ? 29.116 7.618 -23.498 1.00 97.50 174 ASN A O 1
ATOM 1398 N N . VAL A 1 175 ? 29.369 5.666 -22.403 1.00 97.44 175 VAL A N 1
ATOM 1399 C CA . VAL A 1 175 ? 28.085 5.715 -21.676 1.00 97.44 175 VAL A CA 1
ATOM 1400 C C . VAL A 1 175 ? 28.213 6.114 -20.203 1.00 97.44 175 VAL A C 1
ATOM 1402 O O . VAL A 1 175 ? 27.199 6.333 -19.541 1.00 97.44 175 VAL A O 1
ATOM 1405 N N . ASN A 1 176 ? 29.425 6.331 -19.683 1.00 95.62 176 ASN A N 1
ATOM 1406 C CA . ASN A 1 176 ? 29.637 6.734 -18.286 1.00 95.62 176 ASN A CA 1
ATOM 1407 C C . ASN A 1 176 ? 28.814 7.960 -17.885 1.00 95.62 176 ASN A C 1
ATOM 1409 O O . ASN A 1 176 ? 28.330 8.048 -16.762 1.00 95.62 176 ASN A O 1
ATOM 1413 N N . GLY A 1 177 ? 28.633 8.907 -18.811 1.00 93.56 177 GLY A N 1
ATOM 1414 C CA . GLY A 1 177 ? 27.890 10.137 -18.555 1.00 93.56 177 GLY A CA 1
ATOM 1415 C C . GLY A 1 177 ? 26.430 9.919 -18.147 1.00 93.56 177 GLY A C 1
ATOM 1416 O O . GLY A 1 177 ? 25.896 10.775 -17.443 1.00 93.56 177 GLY A O 1
ATOM 1417 N N . ILE A 1 178 ? 25.799 8.814 -18.563 1.00 95.00 178 ILE A N 1
ATOM 1418 C CA . ILE A 1 178 ? 24.437 8.441 -18.144 1.00 95.00 178 ILE A CA 1
ATOM 1419 C C . ILE A 1 178 ? 24.428 7.423 -16.999 1.00 95.00 178 ILE A C 1
ATOM 1421 O O . ILE A 1 178 ? 23.488 7.442 -16.218 1.00 95.00 178 ILE A O 1
ATOM 1425 N N . LEU A 1 179 ? 25.468 6.587 -16.876 1.00 95.44 179 LEU A N 1
ATOM 1426 C CA . LEU A 1 179 ? 25.572 5.563 -15.828 1.00 95.44 179 LEU A CA 1
ATOM 1427 C C . LEU A 1 179 ? 26.017 6.134 -14.473 1.00 95.44 179 LEU A C 1
ATOM 1429 O O . LEU A 1 179 ? 25.530 5.723 -13.432 1.00 95.44 179 LEU A O 1
ATOM 1433 N N . LEU A 1 180 ? 26.955 7.084 -14.469 1.00 94.44 180 LEU A N 1
ATOM 1434 C CA . LEU A 1 180 ? 27.565 7.640 -13.252 1.00 94.44 180 LEU A CA 1
ATOM 1435 C C . LEU A 1 180 ? 26.899 8.950 -12.799 1.00 94.44 180 LEU A C 1
ATOM 1437 O O . LEU A 1 180 ? 27.464 9.704 -12.006 1.00 94.44 180 LEU A O 1
ATOM 1441 N N . SER A 1 181 ? 25.715 9.257 -13.331 1.00 92.50 181 SER A N 1
ATOM 1442 C CA . SER A 1 181 ? 24.964 10.468 -13.006 1.00 92.50 181 SER A CA 1
ATOM 1443 C C . SER A 1 181 ? 23.468 10.190 -12.888 1.00 92.50 181 SER A C 1
ATOM 1445 O O . SER A 1 181 ? 22.972 9.151 -13.300 1.00 92.50 181 SER A O 1
ATOM 1447 N N . GLU A 1 182 ? 22.723 11.161 -12.368 1.00 92.38 182 GLU A N 1
ATOM 1448 C CA . GLU A 1 182 ? 21.266 11.077 -12.208 1.00 92.38 182 GLU A CA 1
ATOM 1449 C C . GLU A 1 182 ? 20.488 11.532 -13.459 1.00 92.38 182 GLU A C 1
ATOM 1451 O O . GLU A 1 182 ? 19.390 12.078 -13.359 1.00 92.38 182 GLU A O 1
ATOM 1456 N N . LYS A 1 183 ? 21.071 11.384 -14.659 1.00 92.81 183 LYS A N 1
ATOM 1457 C CA . LYS A 1 183 ? 20.408 11.786 -15.915 1.00 92.81 183 LYS A CA 1
ATOM 1458 C C . LYS A 1 183 ? 19.266 10.858 -16.304 1.00 92.81 183 LYS A C 1
ATOM 1460 O O . LYS A 1 183 ? 18.275 11.336 -16.847 1.00 92.81 183 LYS A O 1
ATOM 1465 N N . LEU A 1 184 ? 19.424 9.556 -16.057 1.00 92.31 184 LEU A N 1
ATOM 1466 C CA . LEU A 1 184 ? 18.370 8.577 -16.312 1.00 92.31 184 LEU A CA 1
ATOM 1467 C C . LEU A 1 184 ? 17.339 8.588 -15.187 1.00 92.31 184 LEU A C 1
ATOM 1469 O O . LEU A 1 184 ? 16.152 8.653 -15.471 1.00 92.31 184 LEU A O 1
ATOM 1473 N N . ASP A 1 185 ? 17.769 8.607 -13.925 1.00 89.94 185 ASP A N 1
ATOM 1474 C CA . ASP A 1 185 ? 16.870 8.668 -12.773 1.00 89.94 185 ASP A CA 1
ATOM 1475 C C . ASP A 1 185 ? 17.354 9.643 -11.708 1.00 89.94 185 ASP A C 1
ATOM 1477 O O . ASP A 1 185 ? 18.520 9.640 -11.314 1.00 89.94 185 ASP A O 1
ATOM 1481 N N . SER A 1 186 ? 16.429 10.467 -11.212 1.00 89.94 186 SER A N 1
ATOM 1482 C CA . SER A 1 186 ? 16.717 11.457 -10.177 1.00 89.94 186 SER A CA 1
ATOM 1483 C C . SER A 1 186 ? 16.558 10.854 -8.783 1.00 89.94 186 SER A C 1
ATOM 1485 O O . SER A 1 186 ? 15.546 11.053 -8.115 1.00 89.94 186 SER A O 1
ATOM 1487 N N . LEU A 1 187 ? 17.574 10.107 -8.350 1.00 87.81 187 LEU A N 1
ATOM 1488 C CA . LEU A 1 187 ? 17.569 9.397 -7.067 1.00 87.81 187 LEU A CA 1
ATOM 1489 C C . LEU A 1 187 ? 17.608 10.354 -5.861 1.00 87.81 187 LEU A C 1
ATOM 1491 O O . LEU A 1 187 ? 16.917 10.143 -4.866 1.00 87.81 187 LEU A O 1
ATOM 1495 N N . SER A 1 188 ? 18.395 11.430 -5.938 1.00 88.06 188 SER A N 1
ATOM 1496 C CA . SER A 1 188 ? 18.596 12.367 -4.824 1.00 88.06 188 SER A CA 1
ATOM 1497 C C . SER A 1 188 ? 17.478 13.393 -4.625 1.00 88.06 188 SER A C 1
ATOM 1499 O O . SER A 1 188 ? 17.435 14.070 -3.589 1.00 88.06 188 SER A O 1
ATOM 1501 N N . TYR A 1 189 ? 16.583 13.554 -5.603 1.00 86.31 189 TYR A N 1
ATOM 1502 C CA . TYR A 1 189 ? 15.584 14.615 -5.588 1.00 86.31 189 TYR A CA 1
ATOM 1503 C C . TYR A 1 189 ? 14.435 14.319 -4.624 1.00 86.31 189 TYR A C 1
ATOM 1505 O O . TYR A 1 189 ? 13.777 13.286 -4.687 1.00 86.31 189 TYR A O 1
ATOM 1513 N N . VAL A 1 190 ? 14.135 15.299 -3.768 1.00 82.94 190 VAL A N 1
ATOM 1514 C CA . VAL A 1 190 ? 12.962 15.271 -2.888 1.00 82.94 190 VAL A CA 1
ATOM 1515 C C . VAL A 1 190 ? 12.168 16.570 -3.051 1.00 82.94 190 VAL A C 1
ATOM 1517 O O . VAL A 1 190 ? 12.726 17.654 -2.785 1.00 82.94 190 VAL A O 1
ATOM 1520 N N . PRO A 1 191 ? 10.880 16.501 -3.451 1.00 83.69 191 PRO A N 1
ATOM 1521 C CA . PRO A 1 191 ? 10.015 17.673 -3.542 1.00 83.69 191 PRO A CA 1
ATOM 1522 C C . PRO A 1 191 ? 9.897 18.402 -2.200 1.00 83.69 191 PRO A C 1
ATOM 1524 O O . PRO A 1 191 ? 9.908 17.780 -1.137 1.00 83.69 191 PRO A O 1
ATOM 1527 N N . ASN A 1 192 ? 9.770 19.732 -2.240 1.00 84.06 192 ASN A N 1
ATOM 1528 C CA . ASN A 1 192 ? 9.794 20.583 -1.042 1.00 84.06 192 ASN A CA 1
ATOM 1529 C C . ASN A 1 192 ? 8.764 20.165 0.018 1.00 84.06 192 ASN A C 1
ATOM 1531 O O . ASN A 1 192 ? 9.101 20.105 1.197 1.00 84.06 192 ASN A O 1
ATOM 1535 N N . GLU A 1 193 ? 7.545 19.836 -0.406 1.00 82.81 193 GLU A N 1
ATOM 1536 C CA . GLU A 1 193 ? 6.433 19.422 0.461 1.00 82.81 193 GLU A CA 1
ATOM 1537 C C . GLU A 1 193 ? 6.683 18.119 1.238 1.00 82.81 193 GLU A C 1
ATOM 1539 O O . GLU A 1 193 ? 6.091 17.910 2.297 1.00 82.81 193 GLU A O 1
ATOM 1544 N N . TYR A 1 194 ? 7.601 17.266 0.770 1.00 81.81 194 TYR A N 1
ATOM 1545 C CA . TYR A 1 194 ? 7.952 16.012 1.442 1.00 81.81 194 TYR A CA 1
ATOM 1546 C C . TYR A 1 194 ? 9.215 16.115 2.304 1.00 81.81 194 TYR A C 1
ATOM 1548 O O . TYR A 1 194 ? 9.455 15.243 3.139 1.00 81.81 194 TYR A O 1
ATOM 1556 N N . ARG A 1 195 ? 10.014 17.185 2.173 1.00 81.62 195 ARG A N 1
ATOM 1557 C CA . ARG A 1 195 ? 11.292 17.330 2.904 1.00 81.62 195 ARG A CA 1
ATOM 1558 C C . ARG A 1 195 ? 11.129 17.353 4.419 1.00 81.62 195 ARG A C 1
ATOM 1560 O O . ARG A 1 195 ? 12.007 16.892 5.143 1.00 81.62 195 ARG A O 1
ATOM 1567 N N . GLU A 1 196 ? 10.010 17.870 4.913 1.00 82.75 196 GLU A N 1
ATOM 1568 C CA . GLU A 1 196 ? 9.722 17.875 6.349 1.00 82.75 196 GLU A CA 1
ATOM 1569 C C . GLU A 1 196 ? 9.426 16.467 6.884 1.00 82.75 196 GLU A C 1
ATOM 1571 O O . GLU A 1 196 ? 9.727 16.181 8.042 1.00 82.75 196 GLU A O 1
ATOM 1576 N N . ARG A 1 197 ? 8.931 15.565 6.027 1.00 82.69 197 ARG A N 1
ATOM 1577 C CA . ARG A 1 197 ? 8.551 14.191 6.387 1.00 82.69 197 ARG A CA 1
ATOM 1578 C C . ARG A 1 197 ? 9.723 13.211 6.389 1.00 82.69 197 ARG A C 1
ATOM 1580 O O . ARG A 1 197 ? 9.638 12.185 7.050 1.00 82.69 197 ARG A O 1
ATOM 1587 N N . ILE A 1 198 ? 10.821 13.532 5.707 1.00 87.12 198 ILE A N 1
ATOM 1588 C CA . ILE A 1 198 ? 12.024 12.686 5.659 1.00 87.12 198 ILE A CA 1
ATOM 1589 C C . ILE A 1 198 ? 13.101 13.184 6.624 1.00 87.12 198 ILE A C 1
ATOM 1591 O O . ILE A 1 198 ? 13.224 14.388 6.869 1.00 87.12 198 ILE A O 1
ATOM 1595 N N . ALA A 1 199 ? 13.874 12.265 7.200 1.00 89.00 199 ALA A N 1
ATOM 1596 C CA . ALA A 1 199 ? 14.989 12.593 8.088 1.00 89.00 199 ALA A CA 1
ATOM 1597 C C . ALA A 1 199 ? 16.303 12.748 7.315 1.00 89.00 199 ALA A C 1
ATOM 1599 O O . ALA A 1 199 ? 17.084 13.643 7.629 1.00 89.00 199 ALA A O 1
ATOM 1600 N N . VAL A 1 200 ? 16.521 11.914 6.296 1.00 89.00 200 VAL A N 1
ATOM 1601 C CA . VAL A 1 200 ? 17.752 11.827 5.509 1.00 89.00 200 VAL A CA 1
ATOM 1602 C C . VAL A 1 200 ? 17.504 12.413 4.132 1.00 89.00 200 VAL A C 1
ATOM 1604 O O . VAL A 1 200 ? 16.760 11.860 3.328 1.00 89.00 200 VAL A O 1
ATOM 1607 N N . ASN A 1 201 ? 18.139 13.549 3.863 1.00 88.75 201 ASN A N 1
ATOM 1608 C CA . ASN A 1 201 ? 18.158 14.168 2.549 1.00 88.75 201 ASN A CA 1
ATOM 1609 C C . ASN A 1 201 ? 19.522 13.974 1.891 1.00 88.75 201 ASN A C 1
ATOM 1611 O O . ASN A 1 201 ? 20.568 14.229 2.498 1.00 88.75 201 ASN A O 1
ATOM 1615 N N . TYR A 1 202 ? 19.496 13.587 0.621 1.00 88.06 202 TYR A N 1
ATOM 1616 C CA . TYR A 1 202 ? 20.699 13.505 -0.186 1.00 88.06 202 TYR A CA 1
ATOM 1617 C C . TYR A 1 202 ? 21.259 14.905 -0.459 1.00 88.06 202 TYR A C 1
ATOM 1619 O O . TYR A 1 202 ? 20.536 15.905 -0.506 1.00 88.06 202 TYR A O 1
ATOM 1627 N N . GLY A 1 203 ? 22.585 14.974 -0.553 1.00 85.50 203 GLY A N 1
ATOM 1628 C CA . GLY A 1 203 ? 23.298 16.172 -0.968 1.00 85.50 203 GLY A CA 1
ATOM 1629 C C . GLY A 1 203 ? 23.471 16.200 -2.481 1.00 85.50 203 GLY A C 1
ATOM 1630 O O . GLY A 1 203 ? 22.555 15.869 -3.226 1.00 85.50 203 GLY A O 1
ATOM 1631 N N . ARG A 1 204 ? 24.658 16.587 -2.947 1.00 86.50 204 ARG A N 1
ATOM 1632 C CA . ARG A 1 204 ? 24.987 16.496 -4.376 1.00 86.50 204 ARG A CA 1
ATOM 1633 C C . ARG A 1 204 ? 25.658 15.155 -4.678 1.00 86.50 204 ARG A C 1
ATOM 1635 O O . ARG A 1 204 ? 26.470 14.727 -3.851 1.00 86.50 204 ARG A O 1
ATOM 1642 N N . PRO A 1 205 ? 25.377 14.534 -5.837 1.00 88.75 205 PRO A N 1
ATOM 1643 C CA . PRO A 1 205 ? 26.192 13.435 -6.335 1.00 88.75 205 PRO A CA 1
ATOM 1644 C C . PRO A 1 205 ? 27.666 13.854 -6.397 1.00 88.75 205 PRO A C 1
ATOM 1646 O O . PRO A 1 205 ? 27.991 14.959 -6.841 1.00 88.75 205 PRO A O 1
ATOM 1649 N N . ASN A 1 206 ? 28.556 12.985 -5.932 1.00 92.06 206 ASN A N 1
ATOM 1650 C CA . ASN A 1 206 ? 29.994 13.120 -6.081 1.00 92.06 206 ASN A CA 1
ATOM 1651 C C . ASN A 1 206 ? 30.452 12.152 -7.175 1.00 92.06 206 ASN A C 1
ATOM 1653 O O . ASN A 1 206 ? 30.617 10.955 -6.933 1.00 92.06 206 ASN A O 1
ATOM 1657 N N . GLU A 1 207 ? 30.682 12.693 -8.370 1.00 87.88 207 GLU A N 1
ATOM 1658 C CA . GLU A 1 207 ? 31.105 11.922 -9.545 1.00 87.88 207 GLU A CA 1
ATOM 1659 C C . GLU A 1 207 ? 32.414 11.156 -9.297 1.00 87.88 207 GLU A C 1
ATOM 1661 O O . GLU A 1 207 ? 32.512 9.991 -9.649 1.00 87.88 207 GLU A O 1
ATOM 1666 N N . SER A 1 208 ? 33.392 11.747 -8.598 1.00 90.75 208 SER A N 1
ATOM 1667 C CA . SER A 1 208 ? 34.691 11.096 -8.333 1.00 90.75 208 SER A CA 1
ATOM 1668 C C . SER A 1 208 ? 34.637 9.916 -7.356 1.00 90.75 208 SER A C 1
ATOM 1670 O O . SER A 1 208 ? 35.624 9.201 -7.199 1.00 90.75 208 SER A O 1
ATOM 1672 N N . LYS A 1 209 ? 33.510 9.744 -6.659 1.00 93.62 209 LYS A N 1
ATOM 1673 C CA . LYS A 1 209 ? 33.262 8.647 -5.714 1.00 93.62 209 LYS A CA 1
ATOM 1674 C C . LYS A 1 209 ? 32.159 7.704 -6.199 1.00 93.62 209 LYS A C 1
ATOM 1676 O O . LYS A 1 209 ? 31.844 6.750 -5.496 1.00 93.62 209 LYS A O 1
ATOM 1681 N N . THR A 1 210 ? 31.565 7.995 -7.354 1.00 95.38 210 THR A N 1
ATOM 1682 C CA . THR A 1 210 ? 30.524 7.181 -7.980 1.00 95.38 210 THR A CA 1
ATOM 1683 C C . THR A 1 210 ? 31.175 6.253 -8.996 1.00 95.38 210 THR A C 1
ATOM 1685 O O . THR A 1 210 ? 32.012 6.695 -9.778 1.00 95.38 210 THR A O 1
ATOM 1688 N N . PHE A 1 211 ? 30.827 4.969 -8.973 1.00 95.81 211 PHE A N 1
ATOM 1689 C CA . PHE A 1 211 ? 31.465 3.966 -9.828 1.00 95.81 211 PHE A CA 1
ATOM 1690 C C . PHE A 1 211 ? 30.516 2.814 -10.164 1.00 95.81 211 PHE A C 1
ATOM 1692 O O . PHE A 1 211 ? 29.612 2.491 -9.385 1.00 95.81 211 PHE A O 1
ATOM 1699 N N . VAL A 1 212 ? 30.745 2.182 -11.318 1.00 96.94 212 VAL A N 1
ATOM 1700 C CA . VAL A 1 212 ? 30.120 0.904 -11.675 1.00 96.94 212 VAL A CA 1
ATOM 1701 C C . VAL A 1 212 ? 30.796 -0.191 -10.856 1.00 96.94 212 VAL A C 1
ATOM 1703 O O . VAL A 1 212 ? 32.014 -0.340 -10.883 1.00 96.94 212 VAL A O 1
ATOM 1706 N N . LYS A 1 213 ? 29.999 -0.928 -10.090 1.00 95.38 213 LYS A N 1
ATOM 1707 C CA . LYS A 1 213 ? 30.433 -2.037 -9.245 1.00 95.38 213 LYS A CA 1
ATOM 1708 C C . LYS A 1 213 ? 30.424 -3.360 -10.007 1.00 95.38 213 LYS A C 1
ATOM 1710 O O . LYS A 1 213 ? 31.372 -4.120 -9.862 1.00 95.38 213 LYS A O 1
ATOM 1715 N N . ASN A 1 214 ? 29.375 -3.619 -10.789 1.00 94.12 214 ASN A N 1
ATOM 1716 C CA . ASN A 1 214 ? 29.212 -4.833 -11.592 1.00 94.12 214 ASN A CA 1
ATOM 1717 C C . ASN A 1 214 ? 28.492 -4.514 -12.911 1.00 94.12 214 ASN A C 1
ATOM 1719 O O . ASN A 1 214 ? 27.681 -3.585 -12.965 1.00 94.12 214 ASN A O 1
ATOM 1723 N N . VAL A 1 215 ? 28.750 -5.324 -13.939 1.00 95.06 215 VAL A N 1
ATOM 1724 C CA . VAL A 1 215 ? 28.005 -5.324 -15.204 1.00 95.06 215 VAL A CA 1
ATOM 1725 C C . VAL A 1 215 ? 27.474 -6.728 -15.445 1.00 95.06 215 VAL A C 1
ATOM 1727 O O . VAL A 1 215 ? 28.241 -7.688 -15.429 1.00 95.06 215 VAL A O 1
ATOM 1730 N N . PHE A 1 216 ? 26.173 -6.827 -15.678 1.00 93.44 216 PHE A N 1
ATOM 1731 C CA . PHE A 1 216 ? 25.491 -8.054 -16.062 1.00 93.44 216 PHE A CA 1
ATOM 1732 C C . PHE A 1 216 ? 25.006 -7.872 -17.492 1.00 93.44 216 PHE A C 1
ATOM 1734 O O . PHE A 1 216 ? 24.385 -6.859 -17.811 1.00 93.44 216 PHE A O 1
ATOM 1741 N N . ASN A 1 217 ? 25.332 -8.805 -18.375 1.00 93.69 217 ASN A N 1
ATOM 1742 C CA . ASN A 1 217 ? 24.942 -8.713 -19.771 1.00 93.69 217 ASN A CA 1
ATOM 1743 C C . ASN A 1 217 ? 24.568 -10.105 -20.263 1.00 93.69 217 ASN A C 1
ATOM 1745 O O . ASN A 1 217 ? 25.385 -11.021 -20.222 1.00 93.69 217 ASN A O 1
ATOM 1749 N N . ASN A 1 218 ? 23.316 -10.264 -20.667 1.00 90.12 218 ASN A N 1
ATOM 1750 C CA . ASN A 1 218 ? 22.774 -11.518 -21.167 1.00 90.12 218 ASN A CA 1
ATOM 1751 C C . ASN A 1 218 ? 21.967 -11.248 -22.444 1.00 90.12 218 ASN A C 1
ATOM 1753 O O . ASN A 1 218 ? 21.919 -10.116 -22.915 1.00 90.12 218 ASN A O 1
ATOM 1757 N N . ASP A 1 219 ? 21.349 -12.264 -23.039 1.00 90.38 219 ASP A N 1
ATOM 1758 C CA . ASP A 1 219 ? 20.715 -12.127 -24.359 1.00 90.38 219 ASP A CA 1
ATOM 1759 C C . ASP A 1 219 ? 19.471 -11.210 -24.377 1.00 90.38 219 ASP A C 1
ATOM 1761 O O . ASP A 1 219 ? 19.086 -10.714 -25.443 1.00 90.38 219 ASP A O 1
ATOM 1765 N N . SER A 1 220 ? 18.824 -10.992 -23.226 1.00 88.69 220 SER A N 1
ATOM 1766 C CA . SER A 1 220 ? 17.568 -10.239 -23.098 1.00 88.69 220 SER A CA 1
ATOM 1767 C C . SER A 1 220 ? 17.781 -8.817 -22.567 1.00 88.69 220 SER A C 1
ATOM 1769 O O . SER A 1 220 ? 17.014 -7.908 -22.911 1.00 88.69 220 SER A O 1
ATOM 1771 N N . ASN A 1 221 ? 18.813 -8.609 -21.746 1.00 93.25 221 ASN A N 1
ATOM 1772 C CA . ASN A 1 221 ? 19.046 -7.353 -21.052 1.00 93.25 221 ASN A CA 1
ATOM 1773 C C . ASN A 1 221 ? 20.528 -7.092 -20.724 1.00 93.25 221 ASN A C 1
ATOM 1775 O O . ASN A 1 221 ? 21.389 -7.972 -20.735 1.00 93.25 221 ASN A O 1
ATOM 1779 N N . THR A 1 222 ? 20.808 -5.835 -20.398 1.00 96.25 222 THR A N 1
ATOM 1780 C CA . THR A 1 222 ? 22.092 -5.367 -19.883 1.00 96.25 222 THR A CA 1
ATOM 1781 C C . THR A 1 222 ? 21.837 -4.535 -18.635 1.00 96.25 222 THR A C 1
ATOM 1783 O O . THR A 1 222 ? 21.076 -3.567 -18.685 1.00 96.25 222 THR A O 1
ATOM 1786 N N . ALA A 1 223 ? 22.496 -4.862 -17.526 1.00 95.94 223 ALA A N 1
ATOM 1787 C CA . ALA A 1 223 ? 22.379 -4.148 -16.266 1.00 95.94 223 ALA A CA 1
ATOM 1788 C C . ALA A 1 223 ? 23.732 -3.635 -15.754 1.00 95.94 223 ALA A C 1
ATOM 1790 O O . ALA A 1 223 ? 24.715 -4.371 -15.677 1.00 95.94 223 ALA A O 1
ATOM 1791 N N . PHE A 1 224 ? 23.767 -2.371 -15.334 1.00 96.81 224 PHE A N 1
ATOM 1792 C CA . PHE A 1 224 ? 24.924 -1.757 -14.680 1.00 96.81 224 PHE A CA 1
ATOM 1793 C C . PHE A 1 224 ? 24.592 -1.481 -13.219 1.00 96.81 224 PHE A C 1
ATOM 1795 O O . PHE A 1 224 ? 23.755 -0.627 -12.930 1.00 96.81 224 PHE A O 1
ATOM 1802 N N . GLU A 1 225 ? 25.256 -2.170 -12.292 1.00 96.56 225 GLU A N 1
ATOM 1803 C CA . GLU A 1 225 ? 25.159 -1.880 -10.862 1.00 96.56 225 GLU A CA 1
ATOM 1804 C C . GLU A 1 225 ? 26.107 -0.740 -10.507 1.00 96.56 225 GLU A C 1
ATOM 1806 O O . GLU A 1 225 ? 27.323 -0.878 -10.605 1.00 96.56 225 GLU A O 1
ATOM 1811 N N . VAL A 1 226 ? 25.556 0.383 -10.064 1.00 96.69 226 VAL A N 1
ATOM 1812 C CA . VAL A 1 226 ? 26.283 1.617 -9.773 1.00 96.69 226 VAL A CA 1
ATOM 1813 C C . VAL A 1 226 ? 26.143 1.953 -8.297 1.00 96.69 226 VAL A C 1
ATOM 1815 O O . VAL A 1 226 ? 25.051 1.917 -7.729 1.00 96.69 226 VAL A O 1
ATOM 1818 N N . THR A 1 227 ? 27.258 2.307 -7.662 1.00 96.75 227 THR A N 1
ATOM 1819 C CA . THR A 1 227 ? 27.248 2.914 -6.329 1.00 96.75 227 THR A CA 1
ATOM 1820 C C . THR A 1 227 ? 27.364 4.423 -6.479 1.00 96.75 227 THR A C 1
ATOM 1822 O O . THR A 1 227 ? 28.441 4.942 -6.762 1.00 96.75 227 THR A O 1
ATOM 1825 N N . PHE A 1 228 ? 26.250 5.123 -6.278 1.00 95.94 228 PHE A N 1
ATOM 1826 C CA . PHE A 1 228 ? 26.171 6.577 -6.242 1.00 95.94 228 PHE A CA 1
ATOM 1827 C C . PHE A 1 228 ? 26.631 7.088 -4.886 1.00 95.94 228 PHE A C 1
ATOM 1829 O O . PHE A 1 228 ? 26.069 6.722 -3.854 1.00 95.94 228 PHE A O 1
ATOM 1836 N N . ALA A 1 229 ? 27.636 7.958 -4.880 1.00 95.56 229 ALA A N 1
ATOM 1837 C CA . ALA A 1 229 ? 28.106 8.621 -3.672 1.00 95.56 229 ALA A CA 1
ATOM 1838 C C . ALA A 1 229 ? 27.552 10.046 -3.597 1.00 95.56 229 ALA A C 1
ATOM 1840 O O . ALA A 1 229 ? 27.591 10.786 -4.576 1.00 95.56 229 ALA A O 1
ATOM 1841 N N . TYR A 1 230 ? 27.104 10.463 -2.416 1.00 94.38 230 TYR A N 1
ATOM 1842 C CA . TYR A 1 230 ? 26.553 11.792 -2.166 1.00 94.38 230 TYR A CA 1
ATOM 1843 C C . TYR A 1 230 ? 27.290 12.494 -1.035 1.00 94.38 230 TYR A C 1
ATOM 1845 O O . TYR A 1 230 ? 27.600 11.897 -0.001 1.00 94.38 230 TYR A O 1
ATOM 1853 N N . GLU A 1 231 ? 27.494 13.799 -1.200 1.00 93.88 231 GLU A N 1
ATOM 1854 C CA . GLU A 1 231 ? 28.046 14.660 -0.156 1.00 93.88 231 GLU A CA 1
ATOM 1855 C C . GLU A 1 231 ? 27.054 15.740 0.260 1.00 93.88 231 GLU A C 1
ATOM 1857 O O . GLU A 1 231 ? 26.583 16.536 -0.559 1.00 93.88 231 GLU A O 1
ATOM 1862 N N . ASN A 1 232 ? 26.776 15.795 1.562 1.00 91.88 232 ASN A N 1
ATOM 1863 C CA . ASN A 1 232 ? 25.880 16.766 2.168 1.00 91.88 232 ASN A CA 1
ATOM 1864 C C . ASN A 1 232 ? 26.568 17.462 3.348 1.00 91.88 232 ASN A C 1
ATOM 1866 O O . ASN A 1 232 ? 26.564 16.971 4.469 1.00 91.88 232 ASN A O 1
ATOM 1870 N N . GLN A 1 233 ? 27.173 18.627 3.112 1.00 90.88 233 GLN A N 1
ATOM 1871 C CA . GLN A 1 233 ? 27.915 19.346 4.161 1.00 90.88 233 GLN A CA 1
ATOM 1872 C C . GLN A 1 233 ? 27.011 19.969 5.241 1.00 90.88 233 GLN A C 1
ATOM 1874 O O . GLN A 1 233 ? 27.502 20.373 6.293 1.00 90.88 233 GLN A O 1
ATOM 1879 N N . ALA A 1 234 ? 25.699 20.041 5.002 1.00 91.12 234 ALA A N 1
ATOM 1880 C CA . ALA A 1 234 ? 24.710 20.550 5.947 1.00 91.12 234 ALA A CA 1
ATOM 1881 C C . ALA A 1 234 ? 23.473 19.632 5.953 1.00 91.12 234 ALA A C 1
ATOM 1883 O O . ALA A 1 234 ? 22.402 20.036 5.486 1.00 91.12 234 ALA A O 1
ATOM 1884 N N . PRO A 1 235 ? 23.613 18.383 6.438 1.00 90.94 235 PRO A N 1
ATOM 1885 C CA . PRO A 1 235 ? 22.505 17.447 6.446 1.00 90.94 235 PRO A CA 1
ATOM 1886 C C . PRO A 1 235 ? 21.437 17.896 7.440 1.00 90.94 235 PRO A C 1
ATOM 1888 O O . PRO A 1 235 ? 21.709 18.624 8.400 1.00 90.94 235 PRO A O 1
ATOM 1891 N N . ASN A 1 236 ? 20.206 17.442 7.220 1.00 89.56 236 ASN A N 1
ATOM 1892 C CA . ASN A 1 236 ? 19.129 17.630 8.179 1.00 89.56 236 ASN A CA 1
ATOM 1893 C C . ASN A 1 236 ? 19.562 17.089 9.560 1.00 89.56 236 ASN A C 1
ATOM 1895 O O . ASN A 1 236 ? 19.968 15.929 9.643 1.00 89.56 236 ASN A O 1
ATOM 1899 N N . PRO A 1 237 ? 19.458 17.865 10.658 1.00 88.94 237 PRO A N 1
ATOM 1900 C CA . PRO A 1 237 ? 19.853 17.402 11.989 1.00 88.94 237 PRO A CA 1
ATOM 1901 C C . PRO A 1 237 ? 19.167 16.100 12.427 1.00 88.94 237 PRO A C 1
ATOM 1903 O O . PRO A 1 237 ? 19.737 15.335 13.202 1.00 88.94 237 PRO A O 1
ATOM 1906 N N . ARG A 1 238 ? 17.961 15.818 11.907 1.00 88.56 238 ARG A N 1
ATOM 1907 C CA . ARG A 1 238 ? 17.242 14.561 12.161 1.00 88.56 238 ARG A CA 1
ATOM 1908 C C . ARG A 1 238 ? 17.965 13.337 11.591 1.00 88.56 238 ARG A C 1
ATOM 1910 O O . ARG A 1 238 ? 17.819 12.263 12.158 1.00 88.56 238 ARG A O 1
ATOM 1917 N N . ALA A 1 239 ? 18.783 13.492 10.551 1.00 87.38 239 ALA A N 1
ATOM 1918 C CA . ALA A 1 239 ? 19.555 12.400 9.959 1.00 87.38 239 ALA A CA 1
ATOM 1919 C C . ALA A 1 239 ? 20.569 11.789 10.945 1.00 87.38 239 ALA A C 1
ATOM 1921 O O . ALA A 1 239 ? 20.781 10.585 10.918 1.00 87.38 239 ALA A O 1
ATOM 1922 N N . PHE A 1 240 ? 21.130 12.577 11.873 1.00 87.38 240 PHE A N 1
ATOM 1923 C CA . PHE A 1 240 ? 22.032 12.070 12.925 1.00 87.38 240 PHE A CA 1
ATOM 1924 C C . PHE A 1 240 ? 21.326 11.201 13.976 1.00 87.38 240 PHE A C 1
ATOM 1926 O O . PHE A 1 240 ? 21.989 10.591 14.810 1.00 87.38 240 PHE A O 1
ATOM 1933 N N . ARG A 1 241 ? 19.987 11.174 13.970 1.00 84.31 241 ARG A N 1
ATOM 1934 C CA . ARG A 1 241 ? 19.174 10.312 14.838 1.00 84.31 241 ARG A CA 1
ATOM 1935 C C . ARG A 1 241 ? 18.760 9.013 14.147 1.00 84.31 241 ARG A C 1
ATOM 1937 O O . ARG A 1 241 ? 18.127 8.184 14.785 1.00 84.31 241 ARG A O 1
ATOM 1944 N N . VAL A 1 242 ? 19.080 8.842 12.864 1.00 85.69 242 VAL A N 1
ATOM 1945 C CA . VAL A 1 242 ? 18.813 7.599 12.139 1.00 85.69 242 VAL A CA 1
ATOM 1946 C C . VAL A 1 242 ? 19.991 6.664 12.378 1.00 85.69 242 VAL A C 1
ATOM 1948 O O . VAL A 1 242 ? 21.044 6.829 11.772 1.00 85.69 242 VAL A O 1
ATOM 1951 N N . SER A 1 243 ? 19.824 5.686 13.268 1.00 84.81 243 SER A N 1
ATOM 1952 C CA . SER A 1 243 ? 20.890 4.764 13.698 1.00 84.81 243 SER A CA 1
ATOM 1953 C C . SER A 1 243 ? 21.510 3.957 12.550 1.00 84.81 243 SER A C 1
ATOM 1955 O O . SER A 1 243 ? 22.692 3.622 12.597 1.00 84.81 243 SER A O 1
ATOM 1957 N N . ALA A 1 244 ? 20.744 3.711 11.482 1.00 84.62 244 ALA A N 1
ATOM 1958 C CA . ALA A 1 244 ? 21.223 3.066 10.260 1.00 84.62 244 ALA A CA 1
ATOM 1959 C C . ALA A 1 244 ? 22.161 3.949 9.405 1.00 84.62 244 ALA A C 1
ATOM 1961 O O . ALA A 1 244 ? 22.800 3.443 8.485 1.00 84.62 244 ALA A O 1
ATOM 1962 N N . VAL A 1 245 ? 22.256 5.258 9.674 1.00 89.00 245 VAL A N 1
ATOM 1963 C CA . VAL A 1 245 ? 23.114 6.199 8.937 1.00 89.00 245 VAL A CA 1
ATOM 1964 C C . VAL A 1 245 ? 24.356 6.532 9.760 1.00 89.00 245 VAL A C 1
ATOM 1966 O O . VAL A 1 245 ? 24.290 7.267 10.741 1.00 89.00 245 VAL A O 1
ATOM 1969 N N . THR A 1 246 ? 25.517 6.026 9.331 1.00 91.12 246 THR A N 1
ATOM 1970 C CA . THR A 1 246 ? 26.790 6.204 10.053 1.00 91.12 246 THR A CA 1
ATOM 1971 C C . THR A 1 246 ? 27.272 7.659 10.087 1.00 91.12 246 THR A C 1
ATOM 1973 O O . THR A 1 246 ? 27.684 8.148 11.136 1.00 91.12 246 THR A O 1
ATOM 1976 N N . ASP A 1 247 ? 27.234 8.363 8.952 1.00 93.00 247 ASP A N 1
ATOM 1977 C CA . ASP A 1 247 ? 27.534 9.796 8.865 1.00 93.00 247 ASP A CA 1
ATOM 1978 C C . ASP A 1 247 ? 26.663 10.429 7.770 1.00 93.00 247 ASP A C 1
ATOM 1980 O O . ASP A 1 247 ? 26.901 10.192 6.584 1.00 93.00 247 ASP A O 1
ATOM 1984 N N . PRO A 1 248 ? 25.666 11.261 8.116 1.00 92.50 248 PRO A N 1
ATOM 1985 C CA . PRO A 1 248 ? 24.734 11.806 7.133 1.00 92.50 248 PRO A CA 1
ATOM 1986 C C . PRO A 1 248 ? 25.369 12.813 6.163 1.00 92.50 248 PRO A C 1
ATOM 1988 O O . PRO A 1 248 ? 24.699 13.279 5.242 1.00 92.50 248 PRO A O 1
ATOM 1991 N N . ARG A 1 249 ? 26.653 13.159 6.341 1.00 93.50 249 ARG A N 1
ATOM 1992 C CA . ARG A 1 249 ? 27.407 13.980 5.385 1.00 93.50 249 ARG A CA 1
ATOM 1993 C C . ARG A 1 249 ? 27.916 13.192 4.184 1.00 93.50 249 ARG A C 1
ATOM 1995 O O . ARG A 1 249 ? 28.182 13.804 3.149 1.00 93.50 249 ARG A O 1
ATOM 2002 N N . TYR A 1 250 ? 28.055 11.874 4.322 1.00 94.06 250 TYR A N 1
ATOM 2003 C CA . TYR A 1 250 ? 28.591 10.976 3.303 1.00 94.06 250 TYR A CA 1
ATOM 2004 C C . TYR A 1 250 ? 27.627 9.807 3.125 1.00 94.06 250 TYR A C 1
ATOM 2006 O O . TYR A 1 250 ? 27.642 8.847 3.891 1.00 94.06 250 TYR A O 1
ATOM 2014 N N . LEU A 1 251 ? 26.765 9.909 2.120 1.00 94.38 251 LEU A N 1
ATOM 2015 C CA . LEU A 1 251 ? 25.739 8.907 1.844 1.00 94.38 251 LEU A CA 1
ATOM 2016 C C . LEU A 1 251 ? 26.096 8.144 0.571 1.00 94.38 251 LEU A C 1
ATOM 2018 O O . LEU A 1 251 ? 26.785 8.672 -0.301 1.00 94.38 251 LEU A O 1
ATOM 2022 N N . SER A 1 252 ? 25.599 6.918 0.447 1.00 94.12 252 SER A N 1
ATOM 2023 C CA . SER A 1 252 ? 25.669 6.172 -0.807 1.00 94.12 252 SER A CA 1
ATOM 2024 C C . SER A 1 252 ? 24.366 5.438 -1.081 1.00 94.12 252 SER A C 1
ATOM 2026 O O . SER A 1 252 ? 23.642 5.098 -0.144 1.00 94.12 252 SER A O 1
ATOM 2028 N N . VAL A 1 253 ? 24.069 5.239 -2.361 1.00 94.75 253 VAL A N 1
ATOM 2029 C CA . VAL A 1 253 ? 22.952 4.433 -2.857 1.00 94.75 253 VAL A CA 1
ATOM 2030 C C . VAL A 1 253 ? 23.520 3.483 -3.896 1.00 94.75 253 VAL A C 1
ATOM 2032 O O . VAL A 1 253 ? 24.232 3.920 -4.798 1.00 94.75 253 VAL A O 1
ATOM 2035 N N . THR A 1 254 ? 23.212 2.197 -3.782 1.00 95.25 254 THR A N 1
ATOM 2036 C CA . THR A 1 254 ? 23.532 1.230 -4.834 1.00 95.25 254 THR A CA 1
ATOM 2037 C C . THR A 1 254 ? 22.264 0.980 -5.634 1.00 95.25 254 THR A C 1
ATOM 2039 O O . THR A 1 254 ? 21.249 0.580 -5.062 1.00 95.25 254 THR A O 1
ATOM 2042 N N . ALA A 1 255 ? 22.313 1.224 -6.939 1.00 95.12 255 ALA A N 1
ATOM 2043 C CA . ALA A 1 255 ? 21.197 1.019 -7.854 1.00 95.12 255 ALA A CA 1
ATOM 2044 C C . ALA A 1 255 ? 21.672 0.332 -9.137 1.00 95.12 255 ALA A C 1
ATOM 2046 O O . ALA A 1 255 ? 22.841 0.436 -9.498 1.00 95.12 255 ALA A O 1
ATOM 2047 N N . ARG A 1 256 ? 20.773 -0.362 -9.831 1.00 95.25 256 ARG A N 1
ATOM 2048 C CA . ARG A 1 256 ? 21.020 -0.934 -11.154 1.00 95.25 256 ARG A CA 1
ATOM 2049 C C . ARG A 1 256 ? 20.290 -0.140 -12.216 1.00 95.25 256 ARG A C 1
ATOM 2051 O O . ARG A 1 256 ? 19.108 0.132 -12.055 1.00 95.25 256 ARG A O 1
ATOM 2058 N N . HIS A 1 257 ? 20.984 0.200 -13.293 1.00 96.50 257 HIS A N 1
ATOM 2059 C CA . HIS A 1 257 ? 20.373 0.630 -14.549 1.00 96.50 257 HIS A CA 1
ATOM 2060 C C . HIS A 1 257 ? 20.140 -0.602 -15.406 1.00 96.50 257 HIS A C 1
ATOM 2062 O O . HIS A 1 257 ? 21.122 -1.252 -15.749 1.00 96.50 257 HIS A O 1
ATOM 2068 N N . ILE A 1 258 ? 18.890 -0.916 -15.739 1.00 96.06 258 ILE A N 1
ATOM 2069 C CA . ILE A 1 258 ? 18.527 -2.143 -16.453 1.00 96.06 258 ILE A CA 1
ATOM 2070 C C . ILE A 1 258 ? 17.946 -1.758 -17.811 1.00 96.06 258 ILE A C 1
ATOM 2072 O O . ILE A 1 258 ? 16.943 -1.049 -17.896 1.00 96.06 258 ILE A O 1
ATOM 2076 N N . PHE A 1 259 ? 18.612 -2.201 -18.873 1.00 96.69 259 PHE A N 1
ATOM 2077 C CA . PHE A 1 259 ? 18.251 -1.967 -20.264 1.00 96.69 259 PHE A CA 1
ATOM 2078 C C . PHE A 1 259 ? 17.774 -3.273 -20.879 1.00 96.69 259 PHE A C 1
ATOM 2080 O O . PHE A 1 259 ? 18.528 -4.238 -20.921 1.00 96.69 259 PHE A O 1
ATOM 2087 N N . ILE A 1 260 ? 16.546 -3.307 -21.377 1.00 95.50 260 ILE A N 1
ATOM 2088 C CA . ILE A 1 260 ? 15.887 -4.548 -21.787 1.00 95.50 260 ILE A CA 1
ATOM 2089 C C . ILE A 1 260 ? 15.483 -4.427 -23.242 1.00 95.50 260 ILE A C 1
ATOM 2091 O O . ILE A 1 260 ? 14.959 -3.395 -23.681 1.00 95.50 260 ILE A O 1
ATOM 2095 N N . LYS A 1 261 ? 15.699 -5.501 -23.992 1.00 94.31 261 LYS A N 1
ATOM 2096 C CA . LYS A 1 261 ? 15.191 -5.625 -25.350 1.00 94.31 261 LYS A CA 1
ATOM 2097 C C . LYS A 1 261 ? 13.671 -5.455 -25.372 1.00 94.31 261 LYS A C 1
ATOM 2099 O O . LYS A 1 261 ? 12.969 -5.975 -24.510 1.00 94.31 261 LYS A O 1
ATOM 2104 N N . MET A 1 262 ? 13.149 -4.729 -26.361 1.00 95.06 262 MET A N 1
ATOM 2105 C CA . MET A 1 262 ? 11.698 -4.611 -26.521 1.00 95.06 262 MET A CA 1
ATOM 2106 C C . MET A 1 262 ? 11.088 -6.006 -26.771 1.00 95.06 262 MET A C 1
ATOM 2108 O O . MET A 1 262 ? 11.590 -6.712 -27.655 1.00 95.06 262 MET A O 1
ATOM 2112 N N . PRO A 1 263 ? 10.040 -6.412 -26.027 1.00 93.94 263 PRO A N 1
ATOM 2113 C CA . PRO A 1 263 ? 9.333 -7.664 -26.284 1.00 93.94 263 PRO A CA 1
ATOM 2114 C C . PRO A 1 263 ? 8.748 -7.720 -27.700 1.00 93.94 263 PRO A C 1
ATOM 2116 O O . PRO A 1 263 ? 8.498 -6.686 -28.322 1.00 93.94 263 PRO A O 1
ATOM 2119 N N . ASP A 1 264 ? 8.512 -8.934 -28.203 1.00 93.88 264 ASP A N 1
ATOM 2120 C CA . ASP A 1 264 ? 7.818 -9.128 -29.481 1.00 93.88 264 ASP A CA 1
ATOM 2121 C C . ASP A 1 264 ? 6.318 -8.759 -29.399 1.00 93.88 264 ASP A C 1
ATOM 2123 O O . ASP A 1 264 ? 5.785 -8.433 -28.334 1.00 93.88 264 ASP A O 1
ATOM 2127 N N . ASP A 1 265 ? 5.623 -8.843 -30.532 1.00 93.06 265 ASP A N 1
ATOM 2128 C CA . ASP A 1 265 ? 4.223 -8.448 -30.710 1.00 93.06 265 ASP A CA 1
ATOM 2129 C C . ASP A 1 265 ? 3.191 -9.529 -30.332 1.00 93.06 265 ASP A C 1
ATOM 2131 O O . ASP A 1 265 ? 2.002 -9.372 -30.611 1.00 93.06 265 ASP A O 1
ATOM 2135 N N . ARG A 1 266 ? 3.602 -10.623 -29.674 1.00 94.56 266 ARG A N 1
ATOM 2136 C CA . ARG A 1 266 ? 2.699 -11.728 -29.299 1.00 94.56 266 ARG A CA 1
ATOM 2137 C C . ARG A 1 266 ? 1.868 -11.466 -28.042 1.00 94.56 266 ARG A C 1
ATOM 2139 O O . ARG A 1 266 ? 0.997 -12.275 -27.719 1.00 94.56 266 ARG A O 1
ATOM 2146 N N . PHE A 1 267 ? 2.150 -10.399 -27.296 1.00 95.88 267 PHE A N 1
ATOM 2147 C CA . PHE A 1 267 ? 1.381 -10.044 -26.104 1.00 95.88 267 PHE A CA 1
ATOM 2148 C C . PHE A 1 267 ? 0.051 -9.382 -26.482 1.00 95.88 267 PHE A C 1
ATOM 2150 O O . PHE A 1 267 ? 0.024 -8.434 -27.260 1.00 95.88 267 PHE A O 1
ATOM 2157 N N . GLU A 1 268 ? -1.048 -9.847 -25.886 1.00 92.75 268 GLU A N 1
ATOM 2158 C CA . GLU A 1 268 ? -2.383 -9.260 -26.051 1.00 92.75 268 GLU A CA 1
ATOM 2159 C C . GLU A 1 268 ? -2.702 -8.310 -24.873 1.00 92.75 268 GLU A C 1
ATOM 2161 O O . GLU A 1 268 ? -2.934 -8.786 -23.748 1.00 92.75 268 GLU A O 1
ATOM 2166 N N . PRO A 1 269 ? -2.750 -6.979 -25.097 1.00 94.94 269 PRO A N 1
ATOM 2167 C CA . PRO A 1 269 ? -3.147 -6.018 -24.073 1.00 94.94 269 PRO A CA 1
ATOM 2168 C C . PRO A 1 269 ? -4.595 -6.213 -23.622 1.00 94.94 269 PRO A C 1
ATOM 2170 O O . PRO A 1 269 ? -5.451 -6.675 -24.375 1.00 94.94 269 PRO A O 1
ATOM 2173 N N . ARG A 1 270 ? -4.907 -5.792 -22.393 1.00 95.56 270 ARG A N 1
ATOM 2174 C CA . ARG A 1 270 ? -6.273 -5.845 -21.854 1.00 95.56 270 ARG A CA 1
ATOM 2175 C C . ARG A 1 270 ? -6.682 -4.491 -21.287 1.00 95.56 270 ARG A C 1
ATOM 2177 O O . ARG A 1 270 ? -6.029 -3.955 -20.397 1.00 95.56 270 ARG A O 1
ATOM 2184 N N . VAL A 1 271 ? -7.781 -3.941 -21.805 1.00 94.50 271 VAL A N 1
ATOM 2185 C CA . VAL A 1 271 ? -8.324 -2.649 -21.362 1.00 94.50 271 VAL A CA 1
ATOM 2186 C C . VAL A 1 271 ? -8.926 -2.778 -19.962 1.00 94.50 271 VAL A C 1
ATOM 2188 O O . VAL A 1 271 ? -9.754 -3.655 -19.706 1.00 94.50 271 VAL A O 1
ATOM 2191 N N . ASN A 1 272 ? -8.522 -1.872 -19.075 1.00 95.12 272 ASN A N 1
ATOM 2192 C CA . ASN A 1 272 ? -8.968 -1.775 -17.691 1.00 95.12 272 ASN A CA 1
ATOM 2193 C C . ASN A 1 272 ? -10.478 -1.491 -17.556 1.00 95.12 272 ASN A C 1
ATOM 2195 O O . ASN A 1 272 ? -11.105 -0.924 -18.451 1.00 95.12 272 ASN A O 1
ATOM 2199 N N . ASP A 1 273 ? -11.054 -1.819 -16.398 1.00 92.06 273 ASP A N 1
ATOM 2200 C CA . ASP A 1 273 ? -12.410 -1.428 -16.002 1.00 92.06 273 ASP A CA 1
ATOM 2201 C C . ASP A 1 273 ? -12.437 -1.049 -14.512 1.00 92.06 273 ASP A C 1
ATOM 2203 O O . ASP A 1 273 ? -11.796 -1.695 -13.693 1.00 92.06 273 ASP A O 1
ATOM 2207 N N . HIS A 1 274 ? -13.188 -0.012 -14.134 1.00 86.94 274 HIS A N 1
ATOM 2208 C CA . HIS A 1 274 ? -13.227 0.491 -12.751 1.00 86.94 274 HIS A CA 1
ATOM 2209 C C . HIS A 1 274 ? -13.828 -0.501 -11.734 1.00 86.94 274 HIS A C 1
ATOM 2211 O O . HIS A 1 274 ? -13.718 -0.293 -10.522 1.00 86.94 274 HIS A O 1
ATOM 2217 N N . ARG A 1 275 ? -14.498 -1.555 -12.216 1.00 90.44 275 ARG A N 1
ATOM 2218 C CA . ARG A 1 275 ? -15.085 -2.620 -11.395 1.00 90.44 275 ARG A CA 1
ATOM 2219 C C . ARG A 1 275 ? -14.071 -3.676 -10.950 1.00 90.44 275 ARG A C 1
ATOM 2221 O O . ARG A 1 275 ? -14.400 -4.440 -10.050 1.00 90.44 275 ARG A O 1
ATOM 2228 N N . ILE A 1 276 ? -12.874 -3.710 -11.547 1.00 93.00 276 ILE A N 1
ATOM 2229 C CA . ILE A 1 276 ? -11.826 -4.700 -11.258 1.00 93.00 276 ILE A CA 1
ATOM 2230 C C . ILE A 1 276 ? -10.506 -3.993 -10.940 1.00 93.00 276 ILE A C 1
ATOM 2232 O O . ILE A 1 276 ? -10.125 -3.009 -11.567 1.00 93.00 276 ILE A O 1
ATOM 2236 N N . GLY A 1 277 ? -9.799 -4.499 -9.937 1.00 93.56 277 GLY A N 1
ATOM 2237 C CA . GLY A 1 277 ? -8.603 -3.878 -9.380 1.00 93.56 277 GLY A CA 1
ATOM 2238 C C . GLY A 1 277 ? -7.298 -4.361 -9.975 1.00 93.56 277 GLY A C 1
ATOM 2239 O O . GLY A 1 277 ? -6.647 -5.200 -9.365 1.00 93.56 277 GLY A O 1
ATOM 2240 N N . TYR A 1 278 ? -6.875 -3.766 -11.089 1.00 97.31 278 TYR A N 1
ATOM 2241 C CA . TYR A 1 278 ? -5.530 -3.948 -11.642 1.00 97.31 278 TYR A CA 1
ATOM 2242 C C . TYR A 1 278 ? -4.687 -2.670 -11.553 1.00 97.31 278 TYR A C 1
ATOM 2244 O O . TYR A 1 278 ? -5.209 -1.550 -11.598 1.00 97.31 278 TYR A O 1
ATOM 2252 N N . PHE A 1 279 ? -3.367 -2.827 -11.423 1.00 97.19 279 PHE A N 1
ATOM 2253 C CA . PHE A 1 279 ? -2.415 -1.773 -11.764 1.00 97.19 279 PHE A CA 1
ATOM 2254 C C . PHE A 1 279 ? -2.511 -1.496 -13.262 1.00 97.19 279 PHE A C 1
ATOM 2256 O O . PHE A 1 279 ? -2.871 -2.384 -14.033 1.00 97.19 279 PHE A O 1
ATOM 2263 N N . VAL A 1 280 ? -2.248 -0.254 -13.671 1.00 96.50 280 VAL A N 1
ATOM 2264 C CA . VAL A 1 280 ? -2.486 0.158 -15.055 1.00 96.50 280 VAL A CA 1
ATOM 2265 C C . VAL A 1 280 ? -1.431 1.103 -15.603 1.00 96.50 280 VAL A C 1
ATOM 2267 O O . VAL A 1 280 ? -0.974 2.012 -14.906 1.00 96.50 280 VAL A O 1
ATOM 2270 N N . ASN A 1 281 ? -1.178 0.991 -16.905 1.00 95.94 281 ASN A N 1
ATOM 2271 C CA . ASN A 1 281 ? -0.592 2.058 -17.705 1.00 95.94 281 ASN A CA 1
ATOM 2272 C C . ASN A 1 281 ? -1.716 2.874 -18.352 1.00 95.94 281 ASN A C 1
ATOM 2274 O O . ASN A 1 281 ? -2.592 2.339 -19.033 1.00 95.94 281 ASN A O 1
ATOM 2278 N N . ARG A 1 282 ? -1.724 4.185 -18.104 1.00 95.25 282 ARG A N 1
ATOM 2279 C CA . ARG A 1 282 ? -2.755 5.105 -18.603 1.00 95.25 282 ARG A CA 1
ATOM 2280 C C . ARG A 1 282 ? -2.280 5.762 -19.889 1.00 95.25 282 ARG A C 1
ATOM 2282 O O . ARG A 1 282 ? -1.137 6.201 -19.960 1.00 95.25 282 ARG A O 1
ATOM 2289 N N . SER A 1 283 ? -3.175 5.900 -20.858 1.00 95.12 283 SER A N 1
ATOM 2290 C CA . SER A 1 283 ? -2.896 6.636 -22.086 1.00 95.12 283 SER A CA 1
ATOM 2291 C C . SER A 1 283 ? -4.134 7.377 -22.590 1.00 95.12 283 SER A C 1
ATOM 2293 O O . SER A 1 283 ? -5.241 7.224 -22.069 1.00 95.12 283 SER A O 1
ATOM 2295 N N . THR A 1 284 ? -3.942 8.237 -23.581 1.00 95.00 284 THR A N 1
ATOM 2296 C CA . THR A 1 284 ? -5.013 8.993 -24.236 1.00 95.00 284 THR A CA 1
ATOM 2297 C C . THR A 1 284 ? -4.889 8.822 -25.738 1.00 95.00 284 THR A C 1
ATOM 2299 O O . THR A 1 284 ? -3.833 9.118 -26.299 1.00 95.00 284 THR A O 1
ATOM 2302 N N . ASP A 1 285 ? -5.964 8.381 -26.387 1.00 93.81 285 ASP A N 1
ATOM 2303 C CA . ASP A 1 285 ? -6.007 8.290 -27.844 1.00 93.81 285 ASP A CA 1
ATOM 2304 C C . ASP A 1 285 ? -6.361 9.650 -28.461 1.00 93.81 285 ASP A C 1
ATOM 2306 O O . ASP A 1 285 ? -7.482 10.142 -28.341 1.00 93.81 285 ASP A O 1
ATOM 2310 N N . LEU A 1 286 ? -5.400 10.259 -29.153 1.00 93.56 286 LEU A N 1
ATOM 2311 C CA . LEU A 1 286 ? -5.562 11.564 -29.800 1.00 93.56 286 LEU A CA 1
ATOM 2312 C C . LEU A 1 286 ? -6.317 11.509 -31.131 1.00 93.56 286 LEU A C 1
ATOM 2314 O O . LEU A 1 286 ? -6.571 12.549 -31.743 1.00 93.56 286 LEU A O 1
ATOM 2318 N N . THR A 1 287 ? -6.667 10.309 -31.586 1.00 93.94 287 THR A N 1
ATOM 2319 C CA . THR A 1 287 ? -7.454 10.091 -32.802 1.00 93.94 287 THR A CA 1
ATOM 2320 C C . THR A 1 287 ? -8.923 9.791 -32.515 1.00 93.94 287 THR A C 1
ATOM 2322 O O . THR A 1 287 ? -9.738 9.800 -33.440 1.00 93.94 287 THR A O 1
ATOM 2325 N N . SER A 1 288 ? -9.281 9.604 -31.244 1.00 93.06 288 SER A N 1
ATOM 2326 C CA . SER A 1 288 ? -10.659 9.382 -30.819 1.00 93.06 288 SER A CA 1
ATOM 2327 C C . SER A 1 288 ? -11.482 10.675 -30.844 1.00 93.06 288 SER A C 1
ATOM 2329 O O . SER A 1 288 ? -11.009 11.756 -30.489 1.00 93.06 288 SER A O 1
ATOM 2331 N N . TYR A 1 289 ? -12.748 10.554 -31.252 1.00 91.38 289 TYR A N 1
ATOM 2332 C CA . TYR A 1 289 ? -13.737 11.639 -31.198 1.00 91.38 289 TYR A CA 1
ATOM 2333 C C . TYR A 1 289 ? -14.628 11.580 -29.951 1.00 91.38 289 TYR A C 1
ATOM 2335 O O . TYR A 1 289 ? -15.533 12.404 -29.807 1.00 91.38 289 TYR A O 1
ATOM 2343 N N . GLU A 1 290 ? -14.392 10.618 -29.060 1.00 91.12 290 GLU A N 1
ATOM 2344 C CA . GLU A 1 290 ? -15.109 10.520 -27.794 1.00 91.12 290 GLU A CA 1
ATOM 2345 C C . GLU A 1 290 ? -14.755 11.690 -26.868 1.00 91.12 290 GLU A C 1
ATOM 2347 O O . GLU A 1 290 ? -13.614 12.151 -26.814 1.00 91.12 290 GLU A O 1
ATOM 2352 N N . ASN A 1 291 ? -15.726 12.147 -26.070 1.00 87.50 291 ASN A N 1
ATOM 2353 C CA . ASN A 1 291 ? -15.491 13.212 -25.080 1.00 87.50 291 ASN A CA 1
ATOM 2354 C C . ASN A 1 291 ? -14.509 12.788 -23.971 1.00 87.50 291 ASN A C 1
ATOM 2356 O O . ASN A 1 291 ? -13.997 13.641 -23.246 1.00 87.50 291 ASN A O 1
ATOM 2360 N N . PHE A 1 292 ? -14.273 11.482 -23.822 1.00 87.00 292 PHE A N 1
ATOM 2361 C CA . PHE A 1 292 ? -13.344 10.903 -22.862 1.00 87.00 292 PHE A CA 1
ATOM 2362 C C . PHE A 1 292 ? -12.506 9.819 -23.549 1.00 87.00 292 PHE A C 1
ATOM 2364 O O . PHE A 1 292 ? -12.825 8.636 -23.499 1.00 87.00 292 PHE A O 1
ATOM 2371 N N . ALA A 1 293 ? -11.442 10.245 -24.229 1.00 90.69 293 ALA A N 1
ATOM 2372 C CA . ALA A 1 293 ? -10.531 9.368 -24.970 1.00 90.69 293 ALA A CA 1
ATOM 2373 C C . ALA A 1 293 ? -9.426 8.731 -24.100 1.00 90.69 293 ALA A C 1
ATOM 2375 O O . ALA A 1 293 ? -8.509 8.085 -24.612 1.00 90.69 293 ALA A O 1
ATOM 2376 N N . ASN A 1 294 ? -9.468 8.957 -22.786 1.00 93.75 294 ASN A N 1
ATOM 2377 C CA . ASN A 1 294 ? -8.540 8.359 -21.838 1.00 93.75 294 ASN A CA 1
ATOM 2378 C C . ASN A 1 294 ? -8.886 6.884 -21.642 1.00 93.75 294 ASN A C 1
ATOM 2380 O O . ASN A 1 294 ? -10.031 6.535 -21.357 1.00 93.75 294 ASN A O 1
ATOM 2384 N N . PHE A 1 295 ? -7.875 6.032 -21.717 1.00 93.25 295 PHE A N 1
ATOM 2385 C CA . PHE A 1 295 ? -8.003 4.614 -21.428 1.00 93.25 295 PHE A CA 1
ATOM 2386 C C . PHE A 1 295 ? -6.811 4.142 -20.598 1.00 93.25 295 PHE A C 1
ATOM 2388 O O . PHE A 1 295 ? -5.856 4.876 -20.329 1.00 93.25 295 PHE A O 1
ATOM 2395 N N . ALA A 1 296 ? -6.897 2.906 -20.137 1.00 95.62 296 ALA A N 1
ATOM 2396 C CA . ALA A 1 296 ? -5.860 2.278 -19.349 1.00 95.62 296 ALA A CA 1
ATOM 2397 C C . ALA A 1 296 ? -5.747 0.810 -19.750 1.00 95.62 296 ALA A C 1
ATOM 2399 O O . ALA A 1 296 ? -6.766 0.158 -19.980 1.00 95.62 296 ALA A O 1
ATOM 2400 N N . LEU A 1 297 ? -4.522 0.308 -19.827 1.00 96.62 297 LEU A N 1
ATOM 2401 C CA . LEU A 1 297 ? -4.219 -1.106 -20.017 1.00 96.62 297 LEU A CA 1
ATOM 2402 C C . LEU A 1 297 ? -3.835 -1.686 -18.661 1.00 96.62 297 LEU A C 1
ATOM 2404 O O . LEU A 1 297 ? -3.096 -1.038 -17.919 1.00 96.62 297 LEU A O 1
ATOM 2408 N N . ILE A 1 298 ? -4.371 -2.855 -18.316 1.00 97.88 298 ILE A N 1
ATOM 2409 C CA . ILE A 1 298 ? -3.989 -3.537 -17.078 1.00 97.88 298 ILE A CA 1
ATOM 2410 C C . ILE A 1 298 ? -2.564 -4.063 -17.192 1.00 97.88 298 ILE A C 1
ATOM 2412 O O . ILE A 1 298 ? -2.149 -4.525 -18.256 1.00 97.88 298 ILE A O 1
ATOM 2416 N N . ASN A 1 299 ? -1.858 -4.053 -16.072 1.00 98.19 299 ASN A N 1
ATOM 2417 C CA . ASN A 1 299 ? -0.554 -4.672 -15.964 1.00 98.19 299 ASN A CA 1
ATOM 2418 C C . ASN A 1 299 ? -0.753 -6.178 -15.762 1.00 98.19 299 ASN A C 1
ATOM 2420 O O . ASN A 1 299 ? -1.384 -6.572 -14.782 1.00 98.19 299 ASN A O 1
ATOM 2424 N N . LYS A 1 300 ? -0.252 -7.021 -16.670 1.00 97.94 300 LYS A N 1
ATOM 2425 C CA . LYS A 1 300 ? -0.327 -8.485 -16.537 1.00 97.94 300 LYS A CA 1
ATOM 2426 C C . LYS A 1 300 ? 0.834 -9.209 -17.216 1.00 97.94 300 LYS A C 1
ATOM 2428 O O . LYS A 1 300 ? 1.418 -8.696 -18.166 1.00 97.94 300 LYS A O 1
ATOM 2433 N N . TRP A 1 301 ? 1.120 -10.431 -16.778 1.00 98.12 301 TRP A N 1
ATOM 2434 C CA . TRP A 1 301 ? 2.093 -11.302 -17.439 1.00 98.12 301 TRP A CA 1
ATOM 2435 C C . TRP A 1 301 ? 1.589 -11.817 -18.788 1.00 98.12 301 TRP A C 1
ATOM 2437 O O . TRP A 1 301 ? 0.386 -12.005 -19.009 1.00 98.12 301 TRP A O 1
ATOM 2447 N N . ARG A 1 302 ? 2.528 -12.103 -19.689 1.00 96.88 302 ARG A N 1
ATOM 2448 C CA . ARG A 1 302 ? 2.261 -12.836 -20.925 1.00 96.88 302 ARG A CA 1
ATOM 2449 C C . ARG A 1 302 ? 2.026 -14.312 -20.607 1.00 96.88 302 ARG A C 1
ATOM 2451 O O . ARG A 1 302 ? 2.951 -15.014 -20.227 1.00 96.88 302 ARG A O 1
ATOM 2458 N N . LEU A 1 303 ? 0.804 -14.795 -20.820 1.00 96.56 303 LEU A N 1
ATOM 2459 C CA . LEU A 1 303 ? 0.478 -16.220 -20.751 1.00 96.56 303 LEU A CA 1
ATOM 2460 C C . LEU A 1 303 ? -0.201 -16.664 -22.044 1.00 96.56 303 LEU A C 1
ATOM 2462 O O . LEU A 1 303 ? -1.296 -16.213 -22.376 1.00 96.56 303 LEU A O 1
ATOM 2466 N N . ILE A 1 304 ? 0.458 -17.566 -22.767 1.00 96.88 304 ILE A N 1
ATOM 2467 C CA . ILE A 1 304 ? -0.030 -18.151 -24.020 1.00 96.88 304 ILE A CA 1
ATOM 2468 C C . ILE A 1 304 ? -0.187 -19.647 -23.790 1.00 96.88 304 ILE A C 1
ATOM 2470 O O . ILE A 1 304 ? 0.745 -20.297 -23.327 1.00 96.88 304 ILE A O 1
ATOM 2474 N N . LYS A 1 305 ? -1.361 -20.210 -24.082 1.00 96.94 305 LYS A N 1
ATOM 2475 C CA . LYS A 1 305 ? -1.609 -21.649 -23.925 1.00 96.94 305 LYS A CA 1
ATOM 2476 C C . LYS A 1 305 ? -0.727 -22.456 -24.885 1.00 96.94 305 LYS A C 1
ATOM 2478 O O . LYS A 1 305 ? -0.770 -22.209 -26.086 1.00 96.94 305 LYS A O 1
ATOM 2483 N N . LYS A 1 306 ? -0.043 -23.498 -24.387 1.00 97.00 306 LYS A N 1
ATOM 2484 C CA . LYS A 1 306 ? 0.623 -24.512 -25.237 1.00 97.00 306 LYS A CA 1
ATOM 2485 C C . LYS A 1 306 ? -0.349 -25.167 -26.220 1.00 97.00 306 LYS A C 1
ATOM 2487 O O . LYS A 1 306 ? 0.034 -25.494 -27.340 1.00 97.00 306 LYS A O 1
ATOM 2492 N N . ASN A 1 307 ? -1.591 -25.398 -25.790 1.00 96.31 307 ASN A N 1
ATOM 2493 C CA . ASN A 1 307 ? -2.680 -25.866 -26.638 1.00 96.31 307 ASN A CA 1
ATOM 2494 C C . ASN A 1 307 ? -3.812 -24.819 -26.663 1.00 96.31 307 ASN A C 1
ATOM 2496 O O . ASN A 1 307 ? -4.631 -24.804 -25.740 1.00 96.31 307 ASN A O 1
ATOM 2500 N N . PRO A 1 308 ? -3.869 -23.953 -27.694 1.00 93.19 308 PRO A N 1
ATOM 2501 C CA . PRO A 1 308 ? -4.853 -22.872 -27.784 1.00 93.19 308 PRO A CA 1
ATOM 2502 C C . PRO A 1 308 ? -6.317 -23.331 -27.778 1.00 93.19 308 PRO A C 1
ATOM 2504 O O . PRO A 1 308 ? -7.170 -22.608 -27.274 1.00 93.19 308 PRO A O 1
ATOM 2507 N N . ASP A 1 309 ? -6.599 -24.533 -28.291 1.00 94.31 309 ASP A N 1
ATOM 2508 C CA . ASP A 1 309 ? -7.964 -25.061 -28.426 1.00 94.31 309 ASP A CA 1
ATOM 2509 C C . ASP A 1 309 ? -8.449 -25.818 -27.174 1.00 94.31 309 ASP A C 1
ATOM 2511 O O . ASP A 1 309 ? -9.606 -26.237 -27.104 1.00 94.31 309 ASP A O 1
ATOM 2515 N N . ALA A 1 310 ? -7.575 -26.044 -26.187 1.00 95.38 310 ALA A N 1
ATOM 2516 C CA . ALA A 1 310 ? -7.943 -26.737 -24.958 1.00 95.38 310 ALA A CA 1
ATOM 2517 C C . ALA A 1 310 ? -8.591 -25.784 -23.944 1.00 95.38 310 ALA A C 1
ATOM 2519 O O . ALA A 1 310 ? -8.120 -24.665 -23.726 1.00 95.38 310 ALA A O 1
ATOM 2520 N N . GLU A 1 311 ? -9.629 -26.269 -23.254 1.00 94.12 311 GLU A N 1
ATOM 2521 C CA . GLU A 1 311 ? -10.254 -25.565 -22.125 1.00 94.12 311 GLU A CA 1
ATOM 2522 C C . GLU A 1 311 ? -9.210 -25.244 -21.045 1.00 94.12 311 GLU A C 1
ATOM 2524 O O . GLU A 1 311 ? -9.044 -24.082 -20.673 1.00 94.12 311 GLU A O 1
ATOM 2529 N N . MET A 1 312 ? -8.409 -26.250 -20.677 1.00 97.12 312 MET A N 1
ATOM 2530 C CA . MET A 1 312 ? -7.273 -26.142 -19.761 1.00 97.12 312 MET A CA 1
ATOM 2531 C C . MET A 1 312 ? -5.965 -26.461 -20.488 1.00 97.12 312 MET A C 1
ATOM 2533 O O . MET A 1 312 ? -5.854 -27.501 -21.141 1.00 97.12 312 MET A O 1
ATOM 2537 N N . SER A 1 313 ? -4.957 -25.602 -20.356 1.00 98.06 313 SER A N 1
ATOM 2538 C CA . SER A 1 313 ? -3.620 -25.837 -20.915 1.00 98.06 313 SER A CA 1
ATOM 2539 C C . SER A 1 313 ? -2.543 -25.262 -20.009 1.00 98.06 313 SER A C 1
ATOM 2541 O O . SER A 1 313 ? -2.717 -24.197 -19.427 1.00 98.06 313 SER A O 1
ATOM 2543 N N . GLU A 1 314 ? -1.387 -25.921 -19.951 1.00 98.00 314 GLU A N 1
ATOM 2544 C CA . GLU A 1 314 ? -0.184 -25.257 -19.445 1.00 98.00 314 GLU A CA 1
ATOM 2545 C C . GLU A 1 314 ? 0.162 -24.063 -20.344 1.00 98.00 314 GLU A C 1
ATOM 2547 O O . GLU A 1 314 ? -0.101 -24.125 -21.560 1.00 98.00 314 GLU A O 1
ATOM 2552 N N . PRO A 1 315 ? 0.748 -22.988 -19.796 1.00 97.81 315 PRO A N 1
ATOM 2553 C CA . PRO A 1 315 ? 1.298 -21.925 -20.619 1.00 97.81 315 PRO A CA 1
ATOM 2554 C C . PRO A 1 315 ? 2.582 -22.388 -21.314 1.00 97.81 315 PRO A C 1
ATOM 2556 O O . PRO A 1 315 ? 3.277 -23.273 -20.815 1.00 97.81 315 PRO A O 1
ATOM 2559 N N . GLU A 1 316 ? 2.903 -21.804 -22.469 1.00 97.62 316 GLU A N 1
ATOM 2560 C CA . GLU A 1 316 ? 4.189 -22.005 -23.150 1.00 97.62 316 GLU A CA 1
ATOM 2561 C C . GLU A 1 316 ? 5.350 -21.663 -22.214 1.00 97.62 316 GLU A C 1
ATOM 2563 O O . GLU A 1 316 ? 6.262 -22.473 -22.045 1.00 97.62 316 GLU A O 1
ATOM 2568 N N . GLU A 1 317 ? 5.236 -20.518 -21.540 1.00 95.94 317 GLU A N 1
ATOM 2569 C CA . GLU A 1 317 ? 6.155 -20.032 -20.518 1.00 95.94 317 GLU A CA 1
ATOM 2570 C C . GLU A 1 317 ? 5.363 -19.753 -19.230 1.00 95.94 317 GLU A C 1
ATOM 2572 O O . GLU A 1 317 ? 4.502 -18.870 -19.224 1.00 95.94 317 GLU A O 1
ATOM 2577 N N . PRO A 1 318 ? 5.572 -20.529 -18.149 1.00 97.81 318 PRO A N 1
ATOM 2578 C CA . PRO A 1 318 ? 4.960 -20.237 -16.859 1.00 97.81 318 PRO A CA 1
ATOM 2579 C C . PRO A 1 318 ? 5.652 -19.053 -16.178 1.00 97.81 318 PRO A C 1
ATOM 2581 O O . PRO A 1 318 ? 6.840 -18.804 -16.384 1.00 97.81 318 PRO A O 1
ATOM 2584 N N . ILE A 1 319 ? 4.929 -18.379 -15.289 1.00 98.00 319 ILE A N 1
ATOM 2585 C CA . ILE A 1 319 ? 5.478 -17.336 -14.424 1.00 98.00 319 ILE A CA 1
ATOM 2586 C C . ILE A 1 319 ? 6.259 -18.035 -13.310 1.00 98.00 319 ILE A C 1
ATOM 2588 O O . ILE A 1 319 ? 5.682 -18.639 -12.403 1.00 98.00 319 ILE A O 1
ATOM 2592 N N . VAL A 1 320 ? 7.585 -17.997 -13.398 1.00 97.81 320 VAL A N 1
ATOM 2593 C CA . VAL A 1 320 ? 8.465 -18.632 -12.414 1.00 97.81 320 VAL A CA 1
ATOM 2594 C C . VAL A 1 320 ? 8.872 -17.610 -11.360 1.00 97.81 320 VAL A C 1
ATOM 2596 O O . VAL A 1 320 ? 9.461 -16.584 -11.698 1.00 97.81 320 VAL A O 1
ATOM 2599 N N . PHE A 1 321 ? 8.612 -17.931 -10.093 1.00 97.81 321 PHE A N 1
ATOM 2600 C CA . PHE A 1 321 ? 9.137 -17.212 -8.935 1.00 97.81 321 PHE A CA 1
ATOM 2601 C C . PHE A 1 321 ? 10.168 -18.063 -8.201 1.00 97.81 321 PHE A C 1
ATOM 2603 O O . PHE A 1 321 ? 9.952 -19.248 -7.933 1.00 97.81 321 PHE A O 1
ATOM 2610 N N . TRP A 1 322 ? 11.286 -17.450 -7.838 1.00 97.69 322 TRP A N 1
ATOM 2611 C CA . TRP A 1 322 ? 12.359 -18.084 -7.096 1.00 97.69 322 TRP A CA 1
ATOM 2612 C C . TRP A 1 322 ? 12.327 -17.654 -5.636 1.00 97.69 322 TRP A C 1
ATOM 2614 O O . TRP A 1 322 ? 12.474 -16.481 -5.317 1.00 97.69 322 TRP A O 1
ATOM 2624 N N . VAL A 1 323 ? 12.171 -18.612 -4.732 1.00 97.56 323 VAL A N 1
ATOM 2625 C CA . VAL A 1 323 ? 12.346 -18.405 -3.298 1.00 97.56 323 VAL A CA 1
ATOM 2626 C C . VAL A 1 323 ? 13.839 -18.271 -3.029 1.00 97.56 323 VAL A C 1
ATOM 2628 O O . VAL A 1 323 ? 14.597 -19.228 -3.228 1.00 97.56 323 VAL A O 1
ATOM 2631 N N . GLU A 1 324 ? 14.256 -17.080 -2.603 1.00 95.31 324 GLU A N 1
ATOM 2632 C CA . GLU A 1 324 ? 15.658 -16.765 -2.333 1.00 95.31 324 GLU A CA 1
ATOM 2633 C C . GLU A 1 324 ? 16.208 -17.699 -1.250 1.00 95.31 324 GLU A C 1
ATOM 2635 O O . GLU A 1 324 ? 15.541 -17.975 -0.244 1.00 95.31 324 GLU A O 1
ATOM 2640 N N . ASN A 1 325 ? 17.442 -18.168 -1.433 1.00 91.69 325 ASN A N 1
ATOM 2641 C CA . ASN A 1 325 ? 18.077 -19.137 -0.536 1.00 91.69 325 ASN A CA 1
ATOM 2642 C C . ASN A 1 325 ? 18.335 -18.588 0.888 1.00 91.69 325 ASN A C 1
ATOM 2644 O O . ASN A 1 325 ? 18.580 -19.363 1.816 1.00 91.69 325 ASN A O 1
ATOM 2648 N N . SER A 1 326 ? 18.216 -17.268 1.080 1.00 90.88 326 SER A N 1
ATOM 2649 C CA . SER A 1 326 ? 18.269 -16.593 2.381 1.00 90.88 326 SER A CA 1
ATOM 2650 C C . SER A 1 326 ? 16.994 -16.788 3.222 1.00 90.88 326 SER A C 1
ATOM 2652 O O . SER A 1 326 ? 17.001 -16.541 4.433 1.00 90.88 326 SER A O 1
ATOM 2654 N N . THR A 1 327 ? 15.901 -17.248 2.600 1.00 94.56 327 THR A N 1
ATOM 2655 C CA . THR A 1 327 ? 14.604 -17.451 3.255 1.00 94.56 327 THR A CA 1
ATOM 2656 C C . THR A 1 327 ? 14.741 -18.430 4.428 1.00 94.56 327 THR A C 1
ATOM 2658 O O . THR A 1 327 ? 15.276 -19.530 4.251 1.00 94.56 327 THR A O 1
ATOM 2661 N N . PRO A 1 328 ? 14.239 -18.095 5.636 1.00 94.56 328 PRO A N 1
ATOM 2662 C CA . PRO A 1 328 ? 14.294 -19.006 6.774 1.00 94.56 328 PRO A CA 1
ATOM 2663 C C . PRO A 1 328 ? 13.699 -20.381 6.437 1.00 94.56 328 PRO A C 1
ATOM 2665 O O . PRO A 1 328 ? 12.548 -20.488 6.022 1.00 94.56 328 PRO A O 1
ATOM 2668 N N . LYS A 1 329 ? 14.476 -21.452 6.645 1.00 95.25 329 LYS A N 1
ATOM 2669 C CA . LYS A 1 329 ? 14.125 -22.809 6.179 1.00 95.25 329 LYS A CA 1
ATOM 2670 C C . LYS A 1 329 ? 12.756 -23.305 6.662 1.00 95.25 329 LYS A C 1
ATOM 2672 O O . LYS A 1 329 ? 12.093 -24.027 5.929 1.00 95.25 329 LYS A O 1
ATOM 2677 N N . GLU A 1 330 ? 12.335 -22.915 7.868 1.00 96.50 330 GLU A N 1
ATOM 2678 C CA . GLU A 1 330 ? 11.039 -23.310 8.445 1.00 96.50 330 GLU A CA 1
ATOM 2679 C C . GLU A 1 330 ? 9.847 -22.807 7.618 1.00 96.50 330 GLU A C 1
ATOM 2681 O O . GLU A 1 330 ? 8.862 -23.524 7.476 1.00 96.50 330 GLU A O 1
ATOM 2686 N N . ILE A 1 331 ? 9.940 -21.603 7.046 1.00 97.50 331 ILE A N 1
ATOM 2687 C CA . ILE A 1 331 ? 8.804 -20.954 6.378 1.00 97.50 331 ILE A CA 1
ATOM 2688 C C . ILE A 1 331 ? 8.780 -21.180 4.863 1.00 97.50 331 ILE A C 1
ATOM 2690 O O . ILE A 1 331 ? 7.797 -20.821 4.222 1.00 97.50 331 ILE A O 1
ATOM 2694 N N . VAL A 1 332 ? 9.820 -21.792 4.282 1.00 98.00 332 VAL A N 1
ATOM 2695 C CA . VAL A 1 332 ? 9.894 -22.083 2.836 1.00 98.00 332 VAL A CA 1
ATOM 2696 C C . VAL A 1 332 ? 8.631 -22.787 2.312 1.00 98.00 332 VAL A C 1
ATOM 2698 O O . VAL A 1 332 ? 8.124 -22.344 1.283 1.00 98.00 332 VAL A O 1
ATOM 2701 N N . PRO A 1 333 ? 8.048 -23.798 2.995 1.00 98.06 333 PRO A N 1
ATOM 2702 C CA . PRO A 1 333 ? 6.803 -24.415 2.534 1.00 98.06 333 PRO A CA 1
ATOM 2703 C C . PRO A 1 333 ? 5.625 -23.434 2.436 1.00 98.06 333 PRO A C 1
ATOM 2705 O O . PRO A 1 333 ? 4.859 -23.506 1.481 1.00 98.06 333 PRO A O 1
ATOM 2708 N N . ALA A 1 334 ? 5.499 -22.493 3.380 1.00 98.31 334 ALA A N 1
ATOM 2709 C CA . ALA A 1 334 ? 4.455 -21.465 3.351 1.00 98.31 334 ALA A CA 1
ATOM 2710 C C . ALA A 1 334 ? 4.672 -20.453 2.216 1.00 98.31 334 ALA A C 1
ATOM 2712 O O . ALA A 1 334 ? 3.715 -20.030 1.575 1.00 98.31 334 ALA A O 1
ATOM 2713 N N . VAL A 1 335 ? 5.929 -20.093 1.931 1.00 98.50 335 VAL A N 1
ATOM 2714 C CA . VAL A 1 335 ? 6.267 -19.208 0.804 1.00 98.50 335 VAL A CA 1
ATOM 2715 C C . VAL A 1 335 ? 5.939 -19.885 -0.531 1.00 98.50 335 VAL A C 1
ATOM 2717 O O . VAL A 1 335 ? 5.291 -19.282 -1.379 1.00 98.50 335 VAL A O 1
ATOM 2720 N N . VAL A 1 336 ? 6.323 -21.155 -0.705 1.00 98.75 336 VAL A N 1
ATOM 2721 C CA . VAL A 1 336 ? 5.985 -21.944 -1.905 1.00 98.75 336 VAL A CA 1
ATOM 2722 C C . VAL A 1 336 ? 4.471 -22.041 -2.083 1.00 98.75 336 VAL A C 1
ATOM 2724 O O . VAL A 1 336 ? 3.974 -21.749 -3.167 1.00 98.75 336 VAL A O 1
ATOM 2727 N N . ALA A 1 337 ? 3.733 -22.365 -1.016 1.00 98.50 337 ALA A N 1
ATOM 2728 C CA . ALA A 1 337 ? 2.274 -22.399 -1.055 1.00 98.50 337 ALA A CA 1
ATOM 2729 C C . ALA A 1 337 ? 1.686 -21.037 -1.453 1.00 98.50 337 ALA A C 1
ATOM 2731 O O . ALA A 1 337 ? 0.800 -20.975 -2.299 1.00 98.50 337 ALA A O 1
ATOM 2732 N N . GLY A 1 338 ? 2.213 -19.935 -0.912 1.00 98.25 338 GLY A N 1
ATOM 2733 C CA . GLY A 1 338 ? 1.717 -18.603 -1.242 1.00 98.25 338 GLY A CA 1
ATOM 2734 C C . GLY A 1 338 ? 1.959 -18.179 -2.696 1.00 98.25 338 GLY A C 1
ATOM 2735 O O . GLY A 1 338 ? 1.209 -17.368 -3.231 1.00 98.25 338 GLY A O 1
ATOM 2736 N N . ILE A 1 339 ? 2.962 -18.758 -3.359 1.00 98.69 339 ILE A N 1
ATOM 2737 C CA . ILE A 1 339 ? 3.206 -18.585 -4.795 1.00 98.69 339 ILE A CA 1
ATOM 2738 C C . ILE A 1 339 ? 2.266 -19.485 -5.608 1.00 98.69 339 ILE A C 1
ATOM 2740 O O . ILE A 1 339 ? 1.549 -19.013 -6.489 1.00 98.69 339 ILE A O 1
ATOM 2744 N N . GLU A 1 340 ? 2.263 -20.790 -5.331 1.00 98.69 340 GLU A N 1
ATOM 2745 C CA . GLU A 1 340 ? 1.616 -21.785 -6.195 1.00 98.69 340 GLU A CA 1
ATOM 2746 C C . GLU A 1 340 ? 0.097 -21.858 -6.014 1.00 98.69 340 GLU A C 1
ATOM 2748 O O . GLU A 1 340 ? -0.598 -22.246 -6.955 1.00 98.69 340 GLU A O 1
ATOM 2753 N N . ASN A 1 341 ? -0.447 -21.423 -4.872 1.00 98.69 341 ASN A N 1
ATOM 2754 C CA . ASN A 1 341 ? -1.896 -21.393 -4.644 1.00 98.69 341 ASN A CA 1
ATOM 2755 C C . ASN A 1 341 ? -2.619 -20.398 -5.567 1.00 98.69 341 ASN A C 1
ATOM 2757 O O . ASN A 1 341 ? -3.825 -20.528 -5.773 1.00 98.69 341 ASN A O 1
ATOM 2761 N N . TRP A 1 342 ? -1.904 -19.469 -6.215 1.00 98.69 342 TRP A N 1
ATOM 2762 C CA . TRP A 1 342 ? -2.466 -18.667 -7.306 1.00 98.69 342 TRP A CA 1
ATOM 2763 C C . TRP A 1 342 ? -2.924 -19.510 -8.499 1.00 98.69 342 TRP A C 1
ATOM 2765 O O . TRP A 1 342 ? -3.827 -19.079 -9.218 1.00 98.69 342 TRP A O 1
ATOM 2775 N N . ASN A 1 343 ? -2.401 -20.730 -8.687 1.00 98.75 343 ASN A N 1
ATOM 2776 C CA . ASN A 1 343 ? -2.895 -21.632 -9.730 1.00 98.75 343 ASN A CA 1
ATOM 2777 C C . ASN A 1 343 ? -4.394 -21.930 -9.584 1.00 98.75 343 ASN A C 1
ATOM 2779 O O . ASN A 1 343 ? -5.068 -22.044 -10.599 1.00 98.75 343 ASN A O 1
ATOM 2783 N N . ILE A 1 344 ? -4.941 -21.922 -8.361 1.00 98.56 344 ILE A N 1
ATOM 2784 C CA . ILE A 1 344 ? -6.386 -22.069 -8.111 1.00 98.56 344 ILE A CA 1
ATOM 2785 C C . ILE A 1 344 ? -7.184 -20.970 -8.836 1.00 98.56 344 ILE A C 1
ATOM 2787 O O . ILE A 1 344 ? -8.275 -21.215 -9.340 1.00 98.56 344 ILE A O 1
ATOM 2791 N N . ALA A 1 345 ? -6.653 -19.745 -8.902 1.00 98.50 345 ALA A N 1
ATOM 2792 C CA . ALA A 1 345 ? -7.273 -18.645 -9.636 1.00 98.50 345 ALA A CA 1
ATOM 2793 C C . ALA A 1 345 ? -6.984 -18.707 -11.144 1.00 98.50 345 ALA A C 1
ATOM 2795 O O . ALA A 1 345 ? -7.846 -18.361 -11.946 1.00 98.50 345 ALA A O 1
ATOM 2796 N N . PHE A 1 346 ? -5.799 -19.168 -11.553 1.00 98.69 346 PHE A N 1
ATOM 2797 C CA . PHE A 1 346 ? -5.458 -19.327 -12.973 1.00 98.69 346 PHE A CA 1
ATOM 2798 C C . PHE A 1 346 ? -6.228 -20.452 -13.669 1.00 98.69 346 PHE A C 1
ATOM 2800 O O . PHE A 1 346 ? -6.445 -20.370 -14.882 1.00 98.69 346 PHE A O 1
ATOM 2807 N N . GLU A 1 347 ? -6.705 -21.446 -12.921 1.00 98.25 347 GLU A N 1
ATOM 2808 C CA . GLU A 1 347 ? -7.614 -22.465 -13.443 1.00 98.25 347 GLU A CA 1
ATOM 2809 C C . GLU A 1 347 ? -8.900 -21.838 -14.011 1.00 98.25 347 GLU A C 1
ATOM 2811 O O . GLU A 1 347 ? -9.348 -22.233 -15.086 1.00 98.25 347 GLU A O 1
ATOM 2816 N N . GLU A 1 348 ? -9.426 -20.773 -13.392 1.00 97.00 348 GLU A N 1
ATOM 2817 C CA . GLU A 1 348 ? -10.591 -20.023 -13.898 1.00 97.00 348 GLU A CA 1
ATOM 2818 C C . GLU A 1 348 ? -10.319 -19.282 -15.216 1.00 97.00 348 GLU A C 1
ATOM 2820 O O . GLU A 1 348 ? -11.250 -18.987 -15.968 1.00 97.00 348 GLU A O 1
ATOM 2825 N N . ALA A 1 349 ? -9.048 -18.988 -15.507 1.00 96.75 349 ALA A N 1
ATOM 2826 C CA . ALA A 1 349 ? -8.591 -18.411 -16.770 1.00 96.75 349 ALA A CA 1
ATOM 2827 C C . ALA A 1 349 ? -8.207 -19.482 -17.816 1.00 96.75 349 ALA A C 1
ATOM 2829 O O . ALA A 1 349 ? -7.771 -19.148 -18.921 1.00 96.75 349 ALA A O 1
ATOM 2830 N N . GLY A 1 350 ? -8.361 -20.771 -17.489 1.00 97.56 350 GLY A N 1
ATOM 2831 C CA . GLY A 1 350 ? -8.053 -21.888 -18.380 1.00 97.56 350 GLY A CA 1
ATOM 2832 C C . GLY A 1 350 ? -6.590 -22.339 -18.360 1.00 97.56 350 GLY A C 1
ATOM 2833 O O . GLY A 1 350 ? -6.153 -23.017 -19.297 1.00 97.56 350 GLY A O 1
ATOM 2834 N N . PHE A 1 351 ? -5.811 -21.956 -17.345 1.00 98.44 351 PHE A N 1
ATOM 2835 C CA . PHE A 1 351 ? -4.408 -22.345 -17.217 1.00 98.44 351 PHE A CA 1
ATOM 2836 C C . PHE A 1 351 ? -4.188 -23.354 -16.092 1.00 98.44 351 PHE A C 1
ATOM 2838 O O . PHE A 1 351 ? -4.747 -23.234 -15.010 1.00 98.44 351 PHE A O 1
ATOM 2845 N N . ILE A 1 352 ? -3.316 -24.327 -16.346 1.00 97.25 352 ILE A N 1
ATOM 2846 C CA . ILE A 1 352 ? -2.750 -25.213 -15.320 1.00 97.25 352 ILE A CA 1
ATOM 2847 C C . ILE A 1 352 ? -1.263 -24.895 -15.165 1.00 97.25 352 ILE A C 1
ATOM 2849 O O . ILE A 1 352 ? -0.594 -24.627 -16.161 1.00 97.25 352 ILE A O 1
ATOM 2853 N N . ASN A 1 353 ? -0.739 -24.925 -13.937 1.00 97.31 353 ASN A N 1
ATOM 2854 C CA . ASN A 1 353 ? 0.671 -24.620 -13.643 1.00 97.31 353 ASN A CA 1
ATOM 2855 C C . ASN A 1 353 ? 1.134 -23.275 -14.245 1.00 97.31 353 ASN A C 1
ATOM 2857 O O . ASN A 1 353 ? 2.221 -23.178 -14.818 1.00 97.31 353 ASN A O 1
ATOM 2861 N N . ALA A 1 354 ? 0.282 -22.249 -14.170 1.00 98.25 354 ALA A N 1
ATOM 2862 C CA . ALA A 1 354 ? 0.585 -20.917 -14.680 1.00 98.25 354 ALA A CA 1
ATOM 2863 C C . ALA A 1 354 ? 1.684 -20.230 -13.863 1.00 98.25 354 ALA A C 1
ATOM 2865 O O . ALA A 1 354 ? 2.508 -19.511 -14.424 1.00 98.25 354 ALA A O 1
ATOM 2866 N N . VAL A 1 355 ? 1.693 -20.480 -12.552 1.00 98.50 355 VAL A N 1
ATOM 2867 C CA . VAL A 1 355 ? 2.671 -19.952 -11.598 1.00 98.50 355 VAL A CA 1
ATOM 2868 C C . VAL A 1 355 ? 3.455 -21.114 -11.001 1.00 98.50 355 VAL A C 1
ATOM 2870 O O . VAL A 1 355 ? 2.864 -22.111 -10.586 1.00 98.50 355 VAL A O 1
ATOM 2873 N N . VAL A 1 356 ? 4.780 -21.001 -10.960 1.00 98.50 356 VAL A N 1
ATOM 2874 C CA . VAL A 1 356 ? 5.673 -22.063 -10.476 1.00 98.50 356 VAL A CA 1
ATOM 2875 C C . VAL A 1 356 ? 6.656 -21.489 -9.468 1.00 98.50 356 VAL A C 1
ATOM 2877 O O . VAL A 1 356 ? 7.366 -20.531 -9.779 1.00 98.50 356 VAL A O 1
ATOM 2880 N N . ALA A 1 357 ? 6.753 -22.108 -8.291 1.00 98.31 357 ALA A N 1
ATOM 2881 C CA . ALA A 1 357 ? 7.792 -21.781 -7.327 1.00 98.31 357 ALA A CA 1
ATOM 2882 C C . ALA A 1 357 ? 9.035 -22.652 -7.556 1.00 98.31 357 ALA A C 1
ATOM 2884 O O . ALA A 1 357 ? 8.959 -23.862 -7.775 1.00 98.31 357 ALA A O 1
ATOM 2885 N N . LYS A 1 358 ? 10.216 -22.047 -7.462 1.00 97.50 358 LYS A N 1
ATOM 2886 C CA . LYS A 1 358 ? 11.499 -22.757 -7.422 1.00 97.50 358 LYS A CA 1
ATOM 2887 C C . LYS A 1 358 ? 12.319 -22.269 -6.245 1.00 97.50 358 LYS A C 1
ATOM 2889 O O . LYS A 1 358 ? 12.186 -21.128 -5.831 1.00 97.50 358 LYS A O 1
ATOM 2894 N N . ILE A 1 359 ? 13.185 -23.119 -5.709 1.00 96.94 359 ILE A N 1
ATOM 2895 C CA . ILE A 1 359 ? 14.149 -22.698 -4.689 1.00 96.94 359 ILE A CA 1
ATOM 2896 C C . ILE A 1 359 ? 15.430 -22.282 -5.400 1.00 96.94 359 ILE A C 1
ATOM 2898 O O . ILE A 1 359 ? 15.948 -23.042 -6.221 1.00 96.94 359 ILE A O 1
ATOM 2902 N N . GLN A 1 360 ? 15.926 -21.083 -5.100 1.00 95.81 360 GLN A N 1
ATOM 2903 C CA . GLN A 1 360 ? 17.213 -20.627 -5.611 1.00 95.81 360 GLN A CA 1
ATOM 2904 C C . GLN A 1 360 ? 18.322 -21.589 -5.142 1.00 95.81 360 GLN A C 1
ATOM 2906 O O . GLN A 1 360 ? 18.404 -21.879 -3.944 1.00 95.81 360 GLN A O 1
ATOM 2911 N N . PRO A 1 361 ? 19.177 -22.098 -6.049 1.00 94.12 361 PRO A N 1
ATOM 2912 C CA . PRO A 1 361 ? 20.323 -22.916 -5.664 1.00 94.12 361 PRO A CA 1
ATOM 2913 C C . PRO A 1 361 ? 21.261 -22.182 -4.692 1.00 94.12 361 PRO A C 1
ATOM 2915 O O . PRO A 1 361 ? 21.394 -20.959 -4.735 1.00 94.12 361 PRO A O 1
ATOM 2918 N N . GLU A 1 362 ? 21.936 -22.921 -3.809 1.00 89.62 362 GLU A N 1
ATOM 2919 C CA . GLU A 1 362 ? 22.925 -22.329 -2.888 1.00 89.62 362 GLU A CA 1
ATOM 2920 C C . GLU A 1 362 ? 24.162 -21.784 -3.633 1.00 89.62 362 GLU A C 1
ATOM 2922 O O . GLU A 1 362 ? 24.852 -20.910 -3.116 1.00 89.62 362 GLU A O 1
ATOM 2927 N N . ASP A 1 363 ? 24.430 -22.283 -4.842 1.00 91.69 363 ASP A N 1
ATOM 2928 C CA . ASP A 1 363 ? 25.542 -21.915 -5.722 1.00 91.69 363 ASP A CA 1
ATOM 2929 C C . ASP A 1 363 ? 25.128 -21.015 -6.901 1.00 91.69 363 ASP A C 1
ATOM 2931 O O . ASP A 1 363 ? 25.896 -20.869 -7.851 1.00 91.69 363 ASP A O 1
ATOM 2935 N N . ALA A 1 364 ? 23.933 -20.411 -6.847 1.00 90.31 364 ALA A N 1
ATOM 2936 C CA . ALA A 1 364 ? 23.479 -19.456 -7.856 1.00 90.31 364 ALA A CA 1
ATOM 2937 C C . ALA A 1 364 ? 24.412 -18.232 -7.935 1.00 90.31 364 ALA A C 1
ATOM 2939 O O . ALA A 1 364 ? 24.819 -17.678 -6.914 1.00 90.31 364 ALA A O 1
ATOM 2940 N N . ASP A 1 365 ? 24.723 -17.803 -9.157 1.00 86.94 365 ASP A N 1
ATOM 2941 C CA . ASP A 1 365 ? 25.544 -16.628 -9.473 1.00 86.94 365 ASP A CA 1
ATOM 2942 C C . ASP A 1 365 ? 24.716 -15.376 -9.827 1.00 86.94 365 ASP A C 1
ATOM 2944 O O . ASP A 1 365 ? 25.283 -14.298 -10.008 1.00 86.94 365 ASP A O 1
ATOM 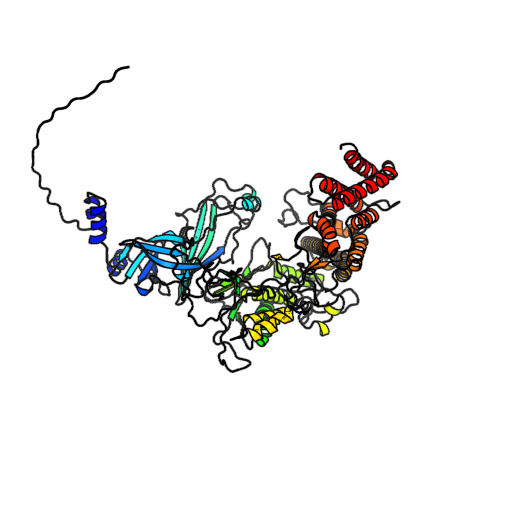2948 N N . TRP A 1 366 ? 23.387 -15.510 -9.867 1.00 89.38 366 TRP A N 1
ATOM 2949 C CA . TRP A 1 366 ? 22.405 -14.443 -10.083 1.00 89.38 366 TRP A CA 1
ATOM 2950 C C . TRP A 1 366 ? 21.683 -14.046 -8.781 1.00 89.38 366 TRP A C 1
ATOM 2952 O O . TRP A 1 366 ? 21.676 -14.788 -7.794 1.00 89.38 366 TRP A O 1
ATOM 2962 N N . ASP A 1 367 ? 21.042 -12.873 -8.777 1.00 86.31 367 ASP A N 1
ATOM 2963 C CA . ASP A 1 367 ? 20.302 -12.335 -7.626 1.00 86.31 367 ASP A CA 1
ATOM 2964 C C . ASP A 1 367 ? 18.959 -11.685 -8.018 1.00 86.31 367 ASP A C 1
ATOM 2966 O O . ASP A 1 367 ? 18.588 -11.656 -9.185 1.00 86.31 367 ASP A O 1
ATOM 2970 N N . ALA A 1 368 ? 18.215 -11.169 -7.033 1.00 80.31 368 ALA A N 1
ATOM 2971 C CA . ALA A 1 368 ? 16.859 -10.627 -7.201 1.00 80.31 368 ALA A CA 1
ATOM 2972 C C . ALA A 1 368 ? 16.721 -9.386 -8.093 1.00 80.31 368 ALA A C 1
ATOM 2974 O O . ALA A 1 368 ? 15.603 -8.989 -8.406 1.00 80.31 368 ALA A O 1
ATOM 2975 N N . ALA A 1 369 ? 17.825 -8.742 -8.468 1.00 80.00 369 ALA A N 1
ATOM 2976 C CA . ALA A 1 369 ? 17.794 -7.642 -9.425 1.00 80.00 369 ALA A CA 1
ATOM 2977 C C . ALA A 1 369 ? 18.371 -8.046 -10.786 1.00 80.00 369 ALA A C 1
ATOM 2979 O O . ALA A 1 369 ? 18.734 -7.177 -11.584 1.00 80.00 369 ALA A O 1
ATOM 2980 N N . ASP A 1 370 ? 18.520 -9.349 -11.023 1.00 84.31 370 ASP A N 1
ATOM 2981 C CA . ASP A 1 370 ? 18.615 -9.910 -12.361 1.00 84.31 370 ASP A CA 1
ATOM 2982 C C . ASP A 1 370 ? 17.205 -9.990 -12.958 1.00 84.31 370 ASP A C 1
ATOM 2984 O O . ASP A 1 370 ? 16.294 -10.599 -12.399 1.00 84.31 370 ASP A O 1
ATOM 2988 N N . TYR A 1 371 ? 17.041 -9.334 -14.099 1.00 80.12 371 TYR A N 1
ATOM 2989 C CA . TYR A 1 371 ? 15.779 -9.204 -14.810 1.00 80.12 371 TYR A CA 1
ATOM 2990 C C . TYR A 1 371 ? 15.136 -10.554 -15.169 1.00 80.12 371 TYR A C 1
ATOM 2992 O O . TYR A 1 371 ? 13.910 -10.659 -15.152 1.00 80.12 371 TYR A O 1
ATOM 3000 N N . ASP A 1 372 ? 15.936 -11.584 -15.462 1.00 85.94 372 ASP A N 1
ATOM 3001 C CA . ASP A 1 372 ? 15.414 -12.881 -15.916 1.00 85.94 372 ASP A CA 1
ATOM 3002 C C . ASP A 1 372 ? 14.800 -13.722 -14.775 1.00 85.94 372 ASP A C 1
ATOM 3004 O O . ASP A 1 372 ? 14.204 -14.777 -15.021 1.00 85.94 372 ASP A O 1
ATOM 3008 N N . TYR A 1 373 ? 14.924 -13.273 -13.521 1.00 90.94 373 TYR A N 1
ATOM 3009 C CA . TYR A 1 373 ? 14.479 -14.006 -12.340 1.00 90.94 373 TYR A CA 1
ATOM 3010 C C . TYR A 1 373 ? 13.519 -13.164 -11.500 1.00 90.94 373 TYR A C 1
ATOM 3012 O O . TYR A 1 373 ? 13.914 -12.195 -10.861 1.00 90.94 373 TYR A O 1
ATOM 3020 N N . ASN A 1 374 ? 12.259 -13.595 -11.405 1.00 94.69 374 ASN A N 1
ATOM 3021 C CA . ASN A 1 374 ? 11.359 -13.045 -10.393 1.00 94.69 374 ASN A CA 1
ATOM 3022 C C . ASN A 1 374 ? 11.672 -13.697 -9.050 1.00 94.69 374 ASN A C 1
ATOM 3024 O O . ASN A 1 374 ? 11.629 -14.925 -8.946 1.00 94.69 374 ASN A O 1
ATOM 3028 N N . VAL A 1 375 ? 11.971 -12.909 -8.023 1.00 95.25 375 VAL A N 1
ATOM 3029 C CA . VAL A 1 375 ? 12.424 -13.437 -6.729 1.00 95.25 375 VAL A CA 1
ATOM 3030 C C . VAL A 1 375 ? 11.430 -13.107 -5.620 1.00 95.25 375 VAL A C 1
ATOM 3032 O O . VAL A 1 375 ? 10.779 -12.071 -5.628 1.00 95.25 375 VAL A O 1
ATOM 3035 N N . VAL A 1 376 ? 11.285 -14.029 -4.669 1.00 96.50 376 VAL A N 1
ATOM 3036 C CA . VAL A 1 376 ? 10.591 -13.823 -3.397 1.00 96.50 376 VAL A CA 1
ATOM 3037 C C . VAL A 1 376 ? 11.617 -13.964 -2.284 1.00 96.50 376 VAL A C 1
ATOM 3039 O O . VAL A 1 376 ? 12.209 -15.032 -2.106 1.00 96.50 376 VAL A O 1
ATOM 3042 N N . ARG A 1 377 ? 11.837 -12.886 -1.530 1.00 92.94 377 ARG A N 1
ATOM 3043 C CA . ARG A 1 377 ? 12.927 -12.786 -0.551 1.00 92.94 377 ARG A CA 1
ATOM 3044 C C . ARG A 1 377 ? 12.532 -12.091 0.742 1.00 92.94 377 ARG A C 1
ATOM 3046 O O . ARG A 1 377 ? 11.460 -11.500 0.854 1.00 92.94 377 ARG A O 1
ATOM 3053 N N . TRP A 1 378 ? 13.437 -12.163 1.720 1.00 91.19 378 TRP A N 1
ATOM 3054 C CA . TRP A 1 378 ? 13.266 -11.583 3.050 1.00 91.19 378 TRP A CA 1
ATOM 3055 C C . TRP A 1 378 ? 14.366 -10.568 3.378 1.00 91.19 378 TRP A C 1
ATOM 3057 O O . TRP A 1 378 ? 15.523 -10.930 3.584 1.00 91.19 378 TRP A O 1
ATOM 3067 N N . SER A 1 379 ? 14.006 -9.290 3.505 1.00 88.25 379 SER A N 1
ATOM 3068 C CA . SER A 1 379 ? 14.918 -8.244 3.956 1.00 88.25 379 SER A CA 1
ATOM 3069 C C . SER A 1 379 ? 15.170 -8.337 5.467 1.00 88.25 379 SER A C 1
ATOM 3071 O O . SER A 1 379 ? 14.260 -8.504 6.291 1.00 88.25 379 SER A O 1
ATOM 3073 N N . SER A 1 380 ? 16.443 -8.200 5.844 1.00 85.75 380 SER A N 1
ATOM 3074 C CA . SER A 1 380 ? 16.888 -8.040 7.230 1.00 85.75 380 SER A CA 1
ATOM 3075 C C . SER A 1 380 ? 17.320 -6.593 7.456 1.00 85.75 380 SER A C 1
ATOM 3077 O O . SER A 1 380 ? 18.508 -6.272 7.414 1.00 85.75 380 SER A O 1
ATOM 3079 N N . GLU A 1 381 ? 16.352 -5.711 7.691 1.00 78.81 381 GLU A N 1
ATOM 3080 C CA . GLU A 1 381 ? 16.576 -4.273 7.860 1.00 78.81 381 GLU A CA 1
ATOM 3081 C C . GLU A 1 381 ? 16.161 -3.760 9.257 1.00 78.81 381 GLU A C 1
ATOM 3083 O O . GLU A 1 381 ? 15.341 -4.393 9.931 1.00 78.81 381 GLU A O 1
ATOM 3088 N N . PRO A 1 382 ? 16.745 -2.638 9.730 1.00 70.00 382 PRO A N 1
ATOM 3089 C CA . PRO A 1 382 ? 16.529 -2.137 11.090 1.00 70.00 382 PRO A CA 1
ATOM 3090 C C . PRO A 1 382 ? 15.150 -1.501 11.332 1.00 70.00 382 PRO A C 1
ATOM 3092 O O . PRO A 1 382 ? 14.759 -1.386 12.490 1.00 70.00 382 PRO A O 1
ATOM 3095 N N . ASP A 1 383 ? 14.407 -1.113 10.287 1.00 65.00 383 ASP A N 1
ATOM 3096 C CA . ASP A 1 383 ? 13.062 -0.530 10.409 1.00 65.00 383 ASP A CA 1
ATOM 3097 C C . ASP A 1 383 ? 12.082 -1.142 9.391 1.00 65.00 383 ASP A C 1
ATOM 3099 O O . ASP A 1 383 ? 12.399 -1.369 8.225 1.00 65.00 383 ASP A O 1
ATOM 3103 N N . GLY A 1 384 ? 10.863 -1.422 9.844 1.00 57.16 384 GLY A N 1
ATOM 3104 C CA . GLY A 1 384 ? 9.836 -2.141 9.100 1.00 57.16 384 GLY A CA 1
ATOM 3105 C C . GLY A 1 384 ? 8.538 -1.351 9.025 1.00 57.16 384 GLY A C 1
ATOM 3106 O O . GLY A 1 384 ? 7.540 -1.763 9.607 1.00 57.16 384 GLY A O 1
ATOM 3107 N N . GLY A 1 385 ? 8.540 -0.214 8.322 1.00 62.88 385 GLY A N 1
ATOM 3108 C CA . GLY A 1 385 ? 7.313 0.562 8.080 1.00 62.88 385 GLY A CA 1
ATOM 3109 C C . GLY A 1 385 ? 6.232 -0.204 7.293 1.00 62.88 385 GLY A C 1
ATOM 3110 O O . GLY A 1 385 ? 5.044 0.031 7.503 1.00 62.88 385 GLY A O 1
ATOM 3111 N N . LEU A 1 386 ? 6.642 -1.147 6.437 1.00 74.50 386 LEU A N 1
ATOM 3112 C CA . LEU A 1 386 ? 5.797 -2.100 5.698 1.00 74.50 386 LEU A CA 1
ATOM 3113 C C . LEU A 1 386 ? 6.195 -3.537 6.072 1.00 74.50 386 LEU A C 1
ATOM 3115 O O . LEU A 1 386 ? 7.272 -3.731 6.628 1.00 74.50 386 LEU A O 1
ATOM 3119 N N . LEU A 1 387 ? 5.354 -4.535 5.795 1.00 86.31 387 LEU A N 1
ATOM 3120 C CA . LEU A 1 387 ? 5.642 -5.950 6.098 1.00 86.31 387 LEU A CA 1
ATOM 3121 C C . LEU A 1 387 ? 6.151 -6.738 4.889 1.00 86.31 387 LEU A C 1
ATOM 3123 O O . LEU A 1 387 ? 6.925 -7.679 5.064 1.00 86.31 387 LEU A O 1
ATOM 3127 N N . GLY A 1 388 ? 5.771 -6.296 3.699 1.00 89.69 388 GLY A N 1
ATOM 3128 C CA . GLY A 1 388 ? 6.257 -6.743 2.409 1.00 89.69 388 GLY A CA 1
ATOM 3129 C C . GLY A 1 388 ? 5.987 -5.665 1.364 1.00 89.69 388 GLY A C 1
ATOM 3130 O O . GLY A 1 388 ? 5.347 -4.649 1.669 1.00 89.69 388 GLY A O 1
ATOM 3131 N N . ILE A 1 389 ? 6.577 -5.850 0.189 1.00 90.62 389 ILE A N 1
ATOM 3132 C CA . ILE A 1 389 ? 6.274 -5.122 -1.042 1.00 90.62 389 ILE A CA 1
ATOM 3133 C C . ILE A 1 389 ? 6.416 -6.086 -2.227 1.00 90.62 389 ILE A C 1
ATOM 3135 O O . ILE A 1 389 ? 7.389 -6.838 -2.291 1.00 90.62 389 ILE A O 1
ATOM 3139 N N . GLY A 1 390 ? 5.486 -6.026 -3.178 1.00 92.12 390 GLY A N 1
ATOM 3140 C CA . GLY A 1 390 ? 5.526 -6.765 -4.442 1.00 92.12 390 GLY A CA 1
ATOM 3141 C C . GLY A 1 390 ? 5.536 -5.840 -5.662 1.00 92.12 390 GLY A C 1
ATOM 3142 O O . GLY A 1 390 ? 4.532 -5.767 -6.375 1.00 92.12 390 GLY A O 1
ATOM 3143 N N . PRO A 1 391 ? 6.608 -5.063 -5.904 1.00 92.50 391 PRO A N 1
ATOM 3144 C CA . PRO A 1 391 ? 6.701 -4.230 -7.094 1.00 92.50 391 PRO A CA 1
ATOM 3145 C C . PRO A 1 391 ? 6.854 -5.041 -8.385 1.00 92.50 391 PRO A C 1
ATOM 3147 O O . PRO A 1 391 ? 7.498 -6.088 -8.437 1.00 92.50 391 PRO A O 1
ATOM 3150 N N . SER A 1 392 ? 6.329 -4.478 -9.470 1.00 94.25 392 SER A N 1
ATOM 3151 C CA . SER A 1 392 ? 6.548 -4.961 -10.830 1.00 94.25 392 SER A CA 1
ATOM 3152 C C . SER A 1 392 ? 6.841 -3.803 -11.778 1.00 94.25 392 SER A C 1
ATOM 3154 O O . SER A 1 392 ? 6.423 -2.665 -11.553 1.00 94.25 392 SER A O 1
ATOM 3156 N N . VAL A 1 393 ? 7.555 -4.103 -12.858 1.00 95.19 393 VAL A N 1
ATOM 3157 C CA . VAL A 1 393 ? 7.809 -3.188 -13.969 1.00 95.19 393 VAL A CA 1
ATOM 3158 C C . VAL A 1 393 ? 7.047 -3.687 -15.181 1.00 95.19 393 VAL A C 1
ATOM 3160 O O . VAL A 1 393 ? 7.099 -4.869 -15.516 1.00 95.19 393 VAL A O 1
ATOM 3163 N N . SER A 1 394 ? 6.348 -2.776 -15.849 1.00 96.31 394 SER A N 1
ATOM 3164 C CA . SER A 1 394 ? 5.580 -3.065 -17.058 1.00 96.31 394 SER A CA 1
ATOM 3165 C C . SER A 1 394 ? 6.128 -2.315 -18.264 1.00 96.31 394 SER A C 1
ATOM 3167 O O . SER A 1 394 ? 6.714 -1.238 -18.132 1.00 96.31 394 SER A O 1
ATOM 3169 N N . ASN A 1 395 ? 5.902 -2.871 -19.452 1.00 96.88 395 ASN A N 1
ATOM 3170 C CA . ASN A 1 395 ? 6.006 -2.138 -20.699 1.00 96.88 395 ASN A CA 1
ATOM 3171 C C . ASN A 1 395 ? 4.865 -1.104 -20.748 1.00 96.88 395 ASN A C 1
ATOM 3173 O O . ASN A 1 395 ? 3.701 -1.488 -20.895 1.00 96.88 395 ASN A O 1
ATOM 3177 N N . PRO A 1 396 ? 5.163 0.206 -20.679 1.00 96.00 396 PRO A N 1
ATOM 3178 C CA . PRO A 1 396 ? 4.134 1.234 -20.567 1.00 96.00 396 PRO A CA 1
ATOM 3179 C C . PRO A 1 396 ? 3.272 1.401 -21.828 1.00 96.00 396 PRO A C 1
ATOM 3181 O O . PRO A 1 396 ? 2.276 2.119 -21.776 1.00 96.00 396 PRO A O 1
ATOM 3184 N N . LEU A 1 397 ? 3.648 0.781 -22.954 1.00 94.38 397 LEU A N 1
ATOM 3185 C CA . LEU A 1 397 ? 2.866 0.785 -24.192 1.00 94.38 397 LEU A CA 1
ATOM 3186 C C . LEU A 1 397 ? 1.796 -0.312 -24.225 1.00 94.38 397 LEU A C 1
ATOM 3188 O O . LEU A 1 397 ? 0.776 -0.134 -24.886 1.00 94.38 397 LEU A O 1
ATOM 3192 N N . THR A 1 398 ? 2.023 -1.438 -23.543 1.00 95.69 398 THR A N 1
ATOM 3193 C CA . THR A 1 398 ? 1.174 -2.635 -23.667 1.00 95.69 398 THR A CA 1
ATOM 3194 C C . THR A 1 398 ? 0.538 -3.079 -22.353 1.00 95.69 398 THR A C 1
ATOM 3196 O O . THR A 1 398 ? -0.505 -3.727 -22.388 1.00 95.69 398 THR A O 1
ATOM 3199 N N . GLY A 1 399 ? 1.123 -2.735 -21.201 1.00 96.81 399 GLY A N 1
ATOM 3200 C CA . GLY A 1 399 ? 0.746 -3.310 -19.907 1.00 96.81 399 GLY A CA 1
ATOM 3201 C C . GLY A 1 399 ? 1.365 -4.686 -19.643 1.00 96.81 399 GLY A C 1
ATOM 3202 O O . GLY A 1 399 ? 1.054 -5.322 -18.641 1.00 96.81 399 GLY A O 1
ATOM 3203 N N . GLU A 1 400 ? 2.248 -5.181 -20.511 1.00 97.81 400 GLU A N 1
ATOM 3204 C CA . GLU A 1 400 ? 2.971 -6.425 -20.242 1.00 97.81 400 GLU A CA 1
ATOM 3205 C C . GLU A 1 400 ? 3.864 -6.246 -19.012 1.00 97.81 400 GLU A C 1
ATOM 3207 O O . GLU A 1 400 ? 4.651 -5.305 -18.980 1.00 97.81 400 GLU A O 1
ATOM 3212 N N . ILE A 1 401 ? 3.740 -7.105 -17.998 1.00 97.50 401 ILE A N 1
ATOM 3213 C CA . ILE A 1 401 ? 4.691 -7.167 -16.883 1.00 97.50 401 ILE A CA 1
ATOM 3214 C C . ILE A 1 401 ? 5.959 -7.849 -17.386 1.00 97.50 401 ILE A C 1
ATOM 3216 O O . ILE A 1 401 ? 5.908 -8.912 -17.998 1.00 97.50 401 ILE A O 1
ATOM 3220 N N . ILE A 1 402 ? 7.080 -7.186 -17.134 1.00 93.44 402 ILE A N 1
ATOM 3221 C CA . ILE A 1 402 ? 8.397 -7.485 -17.690 1.00 93.44 402 ILE A CA 1
ATOM 3222 C C . ILE A 1 402 ? 9.279 -8.073 -16.587 1.00 93.44 402 ILE A C 1
ATOM 3224 O O . ILE A 1 402 ? 9.964 -9.060 -16.808 1.00 93.44 402 ILE A O 1
ATOM 3228 N N . SER A 1 403 ? 9.205 -7.530 -15.372 1.00 92.31 403 SER A N 1
ATOM 3229 C CA . SER A 1 403 ? 9.962 -8.019 -14.217 1.00 92.31 403 SER A CA 1
ATOM 3230 C C . SER A 1 403 ? 9.205 -7.752 -12.926 1.00 92.31 403 SER A C 1
ATOM 3232 O O . SER A 1 403 ? 8.467 -6.765 -12.834 1.00 92.31 403 SER A O 1
ATOM 3234 N N . ALA A 1 404 ? 9.399 -8.607 -11.926 1.00 93.25 404 ALA A N 1
ATOM 3235 C CA . ALA A 1 404 ? 8.883 -8.394 -10.587 1.00 93.25 404 ALA A CA 1
ATOM 3236 C C . ALA A 1 404 ? 9.807 -8.954 -9.498 1.00 93.25 404 ALA A C 1
ATOM 3238 O O . ALA A 1 404 ? 10.493 -9.951 -9.698 1.00 93.25 404 ALA A O 1
ATOM 3239 N N . ASP A 1 405 ? 9.764 -8.343 -8.317 1.00 91.56 405 ASP A N 1
ATOM 3240 C CA . ASP A 1 405 ? 10.453 -8.824 -7.117 1.00 91.56 405 ASP A CA 1
ATOM 3241 C C . ASP A 1 405 ? 9.523 -8.664 -5.915 1.00 91.56 405 ASP A C 1
ATOM 3243 O O . ASP A 1 405 ? 8.796 -7.678 -5.815 1.00 91.56 405 ASP A O 1
ATOM 3247 N N . VAL A 1 406 ? 9.539 -9.629 -5.003 1.00 94.50 406 VAL A N 1
ATOM 3248 C CA . VAL A 1 406 ? 8.782 -9.597 -3.754 1.00 94.50 406 VAL A CA 1
ATOM 3249 C C . VAL A 1 406 ? 9.761 -9.520 -2.596 1.00 94.50 406 VAL A C 1
ATOM 3251 O O . VAL A 1 406 ? 10.491 -10.469 -2.302 1.00 94.50 406 VAL A O 1
ATOM 3254 N N . VAL A 1 407 ? 9.727 -8.398 -1.881 1.00 92.50 407 VAL A N 1
ATOM 3255 C CA . VAL A 1 407 ? 10.574 -8.149 -0.714 1.00 92.50 407 VAL A CA 1
ATOM 3256 C C . VAL A 1 407 ? 9.726 -8.149 0.544 1.00 92.50 407 VAL A C 1
ATOM 3258 O O . VAL A 1 407 ? 9.176 -7.129 0.956 1.00 92.50 407 VAL A O 1
ATOM 3261 N N . ASN A 1 408 ? 9.654 -9.306 1.191 1.00 93.44 408 ASN A N 1
ATOM 3262 C CA . ASN A 1 408 ? 9.073 -9.441 2.519 1.00 93.44 408 ASN A CA 1
ATOM 3263 C C . ASN A 1 408 ? 10.076 -9.007 3.595 1.00 93.44 408 ASN A C 1
ATOM 3265 O O . ASN A 1 408 ? 11.282 -9.057 3.381 1.00 93.44 408 ASN A O 1
ATOM 3269 N N . LYS A 1 409 ? 9.621 -8.593 4.782 1.00 90.50 409 LYS A N 1
ATOM 3270 C CA . LYS A 1 409 ? 10.516 -8.135 5.865 1.00 90.50 409 LYS A CA 1
ATOM 3271 C C . LYS A 1 409 ? 10.551 -9.099 7.028 1.00 90.50 409 LYS A C 1
ATOM 3273 O O . LYS A 1 409 ? 9.496 -9.436 7.549 1.00 90.50 409 LYS A O 1
ATOM 3278 N N . LEU A 1 410 ? 11.728 -9.432 7.568 1.00 90.44 410 LEU A N 1
ATOM 3279 C CA . LEU A 1 410 ? 11.868 -10.371 8.703 1.00 90.44 410 LEU A CA 1
ATOM 3280 C C . LEU A 1 410 ? 10.939 -10.056 9.904 1.00 90.44 410 LEU A C 1
ATOM 3282 O O . LEU A 1 410 ? 10.594 -10.940 10.689 1.00 90.44 410 LEU A O 1
ATOM 3286 N N . LEU A 1 411 ? 10.489 -8.803 10.044 1.00 89.44 411 LEU A N 1
ATOM 3287 C CA . LEU A 1 411 ? 9.432 -8.400 10.972 1.00 89.44 411 LEU A CA 1
ATOM 3288 C C . LEU A 1 411 ? 8.147 -9.247 10.868 1.00 89.44 411 LEU A C 1
ATOM 3290 O O . LEU A 1 411 ? 7.576 -9.566 11.910 1.00 89.44 411 LEU A O 1
ATOM 3294 N N . ALA A 1 412 ? 7.693 -9.641 9.676 1.00 92.25 412 ALA A N 1
ATOM 3295 C CA . ALA A 1 412 ? 6.490 -10.463 9.538 1.00 92.25 412 ALA A CA 1
ATOM 3296 C C . ALA A 1 412 ? 6.688 -11.870 10.128 1.00 92.25 412 ALA A C 1
ATOM 3298 O O . ALA A 1 412 ? 5.810 -12.366 10.830 1.00 92.25 412 ALA A O 1
ATOM 3299 N N . VAL A 1 413 ? 7.879 -12.460 9.983 1.00 93.75 413 VAL A N 1
ATOM 3300 C CA . VAL A 1 413 ? 8.223 -13.730 10.647 1.00 93.75 413 VAL A CA 1
ATOM 3301 C C . VAL A 1 413 ? 8.161 -13.580 12.172 1.00 93.75 413 VAL A C 1
ATOM 3303 O O . VAL A 1 413 ? 7.562 -14.405 12.860 1.00 93.75 413 VAL A O 1
ATOM 3306 N N . LYS A 1 414 ? 8.707 -12.482 12.718 1.00 91.62 414 LYS A N 1
ATOM 3307 C CA . LYS A 1 414 ? 8.636 -12.182 14.163 1.00 91.62 414 LYS A CA 1
ATOM 3308 C C . LYS A 1 414 ? 7.192 -12.018 14.650 1.00 91.62 414 LYS A C 1
ATOM 3310 O O . LYS A 1 414 ? 6.861 -12.477 15.741 1.00 91.62 414 LYS A O 1
ATOM 3315 N N . ILE A 1 415 ? 6.338 -11.379 13.848 1.00 92.44 415 ILE A N 1
ATOM 3316 C CA . ILE A 1 415 ? 4.905 -11.244 14.136 1.00 92.44 415 ILE A CA 1
ATOM 3317 C C . ILE A 1 415 ? 4.227 -12.620 14.154 1.00 92.44 415 ILE A C 1
ATOM 3319 O O . ILE A 1 415 ? 3.504 -12.911 15.101 1.00 92.44 415 ILE A O 1
ATOM 3323 N N . GLY A 1 416 ? 4.514 -13.496 13.188 1.00 95.44 416 GLY A N 1
ATOM 3324 C CA . GLY A 1 416 ? 3.949 -14.846 13.166 1.00 95.44 416 GLY A CA 1
ATOM 3325 C C . GLY A 1 416 ? 4.371 -15.711 14.364 1.00 95.44 416 GLY A C 1
ATOM 3326 O O . GLY A 1 416 ? 3.531 -16.388 14.955 1.00 95.44 416 GLY A O 1
ATOM 3327 N N . TYR A 1 417 ? 5.629 -15.625 14.820 1.00 96.12 417 TYR A N 1
ATOM 3328 C CA . TYR A 1 417 ? 6.037 -16.270 16.081 1.00 96.12 417 TYR A CA 1
ATOM 3329 C C . TYR A 1 417 ? 5.302 -15.694 17.296 1.00 96.12 417 TYR A C 1
ATOM 3331 O O . TYR A 1 417 ? 4.937 -16.438 18.207 1.00 96.12 417 TYR A O 1
ATOM 3339 N N . ASN A 1 418 ? 5.054 -14.381 17.318 1.00 95.06 418 ASN A N 1
ATOM 3340 C CA . ASN A 1 418 ? 4.260 -13.763 18.375 1.00 95.06 418 ASN A CA 1
ATOM 3341 C C . ASN A 1 418 ? 2.805 -14.268 18.350 1.00 95.06 418 ASN A C 1
ATOM 3343 O O . ASN A 1 418 ? 2.265 -14.556 19.415 1.00 95.06 418 ASN A O 1
ATOM 3347 N N . TYR A 1 419 ? 2.205 -14.488 17.173 1.00 97.12 419 TYR A N 1
ATOM 3348 C CA . TYR A 1 419 ? 0.887 -15.125 17.072 1.00 97.12 419 TYR A CA 1
ATOM 3349 C C . TYR A 1 419 ? 0.873 -16.546 17.639 1.00 97.12 419 TYR A C 1
ATOM 3351 O O . TYR A 1 419 ? -0.013 -16.854 18.434 1.00 97.12 419 TYR A O 1
ATOM 3359 N N . ARG A 1 420 ? 1.879 -17.380 17.331 1.00 97.06 420 ARG A N 1
ATOM 3360 C CA . ARG A 1 420 ? 2.017 -18.709 17.961 1.00 97.06 420 ARG A CA 1
ATOM 3361 C C . ARG A 1 420 ? 2.089 -18.613 19.487 1.00 97.06 420 ARG A C 1
ATOM 3363 O O . ARG A 1 420 ? 1.454 -19.408 20.172 1.00 97.06 420 ARG A O 1
ATOM 3370 N N . LYS A 1 421 ? 2.838 -17.642 20.026 1.00 96.56 421 LYS A N 1
ATOM 3371 C CA . LYS A 1 421 ? 2.967 -17.449 21.480 1.00 96.56 421 LYS A CA 1
ATOM 3372 C C . LYS A 1 421 ? 1.661 -16.968 22.127 1.00 96.56 421 LYS A C 1
ATOM 3374 O O . LYS A 1 421 ? 1.332 -17.422 23.215 1.00 96.56 421 LYS A O 1
ATOM 3379 N N . LEU A 1 422 ? 0.906 -16.088 21.465 1.00 96.69 422 LEU A N 1
ATOM 3380 C CA . LEU A 1 422 ? -0.347 -15.535 21.998 1.00 96.69 422 LEU A CA 1
ATOM 3381 C C . LEU A 1 422 ? -1.539 -16.501 21.915 1.00 96.69 422 LEU A C 1
ATOM 3383 O O . LEU A 1 422 ? -2.388 -16.489 22.812 1.00 96.69 422 LEU A O 1
ATOM 3387 N N . TYR A 1 423 ? -1.631 -17.289 20.842 1.00 95.69 423 TYR A N 1
ATOM 3388 C CA . TYR A 1 423 ? -2.837 -18.060 20.508 1.00 95.69 423 TYR A CA 1
ATOM 3389 C C . TYR A 1 423 ? -2.618 -19.578 20.450 1.00 95.69 423 TYR A C 1
ATOM 3391 O O . TYR A 1 423 ? -3.588 -20.325 20.354 1.00 95.69 423 TYR A O 1
ATOM 3399 N N . GLY A 1 424 ? -1.373 -20.050 20.559 1.00 95.25 424 GLY A N 1
ATOM 3400 C CA . GLY A 1 424 ? -1.041 -21.461 20.367 1.00 95.25 424 GLY A CA 1
ATOM 3401 C C . GLY A 1 424 ? -1.132 -21.888 18.900 1.00 95.25 424 GLY A C 1
ATOM 3402 O O . GLY A 1 424 ? -1.476 -21.096 18.022 1.00 95.25 424 GLY A O 1
ATOM 3403 N N . PHE A 1 425 ? -0.763 -23.141 18.620 1.00 97.19 425 PHE A N 1
ATOM 3404 C CA . PHE A 1 425 ? -0.817 -23.700 17.270 1.00 97.19 425 PHE A CA 1
ATOM 3405 C C . PHE A 1 425 ? -0.807 -25.232 17.258 1.00 97.19 425 PHE A C 1
ATOM 3407 O O . PHE A 1 425 ? -0.407 -25.877 18.229 1.00 97.19 425 PHE A O 1
ATOM 3414 N N . THR A 1 426 ? -1.226 -25.799 16.129 1.00 96.56 426 THR A N 1
ATOM 3415 C CA . THR A 1 426 ? -1.072 -27.220 15.780 1.00 96.56 426 THR A CA 1
ATOM 3416 C C . THR A 1 426 ? -0.440 -27.330 14.394 1.00 96.56 426 THR A C 1
ATOM 3418 O O . THR A 1 426 ? -0.370 -26.332 13.685 1.00 96.56 426 THR A O 1
ATOM 3421 N N . GLU A 1 427 ? -0.001 -28.524 13.991 1.00 92.62 427 GLU A N 1
ATOM 3422 C CA . GLU A 1 427 ? 0.576 -28.743 12.654 1.00 92.62 427 GLU A CA 1
ATOM 3423 C C . GLU A 1 427 ? -0.407 -28.371 11.526 1.00 92.62 427 GLU A C 1
ATOM 3425 O O . GLU A 1 427 ? -0.017 -27.711 10.568 1.00 92.62 427 GLU A O 1
ATOM 3430 N N . ASP A 1 428 ? -1.696 -28.693 11.690 1.00 92.75 428 ASP A N 1
ATOM 3431 C CA . ASP A 1 428 ? -2.746 -28.420 10.693 1.00 92.75 428 ASP A CA 1
ATOM 3432 C C . ASP A 1 428 ? -3.359 -27.008 10.801 1.00 92.75 428 ASP A C 1
ATOM 3434 O O . ASP A 1 428 ? -4.100 -26.570 9.916 1.00 92.75 428 ASP A O 1
ATOM 3438 N N . ASN A 1 429 ? -3.090 -26.286 11.893 1.00 96.69 429 ASN A N 1
ATOM 3439 C CA . ASN A 1 429 ? -3.598 -24.935 12.127 1.00 96.69 429 ASN A CA 1
ATOM 3440 C C . ASN A 1 429 ? -2.536 -24.086 12.835 1.00 96.69 429 ASN A C 1
ATOM 3442 O O . ASN A 1 429 ? -2.523 -23.968 14.067 1.00 96.69 429 ASN A O 1
ATOM 3446 N N . ASP A 1 430 ? -1.625 -23.536 12.034 1.00 98.19 430 ASP A N 1
ATOM 3447 C CA . ASP A 1 430 ? -0.483 -22.757 12.494 1.00 98.19 430 ASP A CA 1
ATOM 3448 C C . ASP A 1 430 ? -0.568 -21.292 12.036 1.00 98.19 430 ASP A C 1
ATOM 3450 O O . ASP A 1 430 ? -0.450 -21.022 10.835 1.00 98.19 430 ASP A O 1
ATOM 3454 N N . PRO A 1 431 ? -0.721 -20.324 12.961 1.00 98.19 431 PRO A N 1
ATOM 3455 C CA . PRO A 1 431 ? -0.841 -18.920 12.608 1.00 98.19 431 PRO A CA 1
ATOM 3456 C C . PRO A 1 431 ? 0.435 -18.350 11.978 1.00 98.19 431 PRO A C 1
ATOM 3458 O O . PRO A 1 431 ? 0.317 -17.426 11.184 1.00 98.19 431 PRO A O 1
ATOM 3461 N N . LEU A 1 432 ? 1.639 -18.872 12.264 1.00 98.12 432 LEU A N 1
ATOM 3462 C CA . LEU A 1 432 ? 2.852 -18.428 11.561 1.00 98.12 432 LEU A CA 1
ATOM 3463 C C . LEU A 1 432 ? 2.801 -18.879 10.101 1.00 98.12 432 LEU A C 1
ATOM 3465 O O . LEU A 1 432 ? 2.971 -18.056 9.207 1.00 98.12 432 LEU A O 1
ATOM 3469 N N . MET A 1 433 ? 2.557 -20.167 9.853 1.00 98.50 433 MET A N 1
ATOM 3470 C CA . MET A 1 433 ? 2.589 -20.711 8.491 1.00 98.50 433 MET A CA 1
ATOM 3471 C C . MET A 1 433 ? 1.472 -20.125 7.625 1.00 98.50 433 MET A C 1
ATOM 3473 O O . MET A 1 433 ? 1.721 -19.742 6.481 1.00 98.50 433 MET A O 1
ATOM 3477 N N . GLN A 1 434 ? 0.265 -19.974 8.177 1.00 98.50 434 GLN A N 1
ATOM 3478 C CA . GLN A 1 434 ? -0.846 -19.334 7.470 1.00 98.50 434 GLN A CA 1
ATOM 3479 C C . GLN A 1 434 ? -0.571 -17.853 7.206 1.00 98.50 434 GLN A C 1
ATOM 3481 O O . GLN A 1 434 ? -0.811 -17.391 6.097 1.00 98.50 434 GLN A O 1
ATOM 3486 N N . TYR A 1 435 ? -0.004 -17.122 8.171 1.00 98.00 435 TYR A N 1
ATOM 3487 C CA . TYR A 1 435 ? 0.340 -15.712 7.986 1.00 98.00 435 TYR A CA 1
ATOM 3488 C C . TYR A 1 435 ? 1.416 -15.499 6.916 1.00 98.00 435 TYR A C 1
ATOM 3490 O O . TYR A 1 435 ? 1.289 -14.600 6.091 1.00 98.00 435 TYR A O 1
ATOM 3498 N N . ILE A 1 436 ? 2.458 -16.339 6.880 1.00 98.25 436 ILE A N 1
ATOM 3499 C CA . ILE A 1 436 ? 3.485 -16.263 5.830 1.00 98.25 436 ILE A CA 1
ATOM 3500 C C . ILE A 1 436 ? 2.908 -16.629 4.459 1.00 98.25 436 ILE A C 1
ATOM 3502 O O . ILE A 1 436 ? 3.250 -15.983 3.468 1.00 98.25 436 ILE A O 1
ATOM 3506 N N . THR A 1 437 ? 2.017 -17.622 4.402 1.00 98.50 437 THR A N 1
ATOM 3507 C CA . THR A 1 437 ? 1.310 -17.984 3.164 1.00 98.50 437 THR A CA 1
ATOM 3508 C C . THR A 1 437 ? 0.446 -16.818 2.681 1.00 98.50 437 THR A C 1
ATOM 3510 O O . THR A 1 437 ? 0.543 -16.441 1.520 1.00 98.50 437 THR A O 1
ATOM 3513 N N . ASN A 1 438 ? -0.335 -16.200 3.573 1.00 98.31 438 ASN A N 1
ATOM 3514 C CA . ASN A 1 438 ? -1.204 -15.056 3.289 1.00 98.31 438 ASN A CA 1
ATOM 3515 C C . ASN A 1 438 ? -0.421 -13.826 2.811 1.00 98.31 438 ASN A C 1
ATOM 3517 O O . ASN A 1 438 ? -0.748 -13.262 1.773 1.00 98.31 438 ASN A O 1
ATOM 3521 N N . LEU A 1 439 ? 0.654 -13.455 3.515 1.00 97.75 439 LEU A N 1
ATOM 3522 C CA . LEU A 1 439 ? 1.519 -12.350 3.103 1.00 97.75 439 LEU A CA 1
ATOM 3523 C C . LEU A 1 439 ? 2.144 -12.625 1.731 1.00 97.75 439 LEU A C 1
ATOM 3525 O O . LEU A 1 439 ? 2.138 -11.759 0.866 1.00 97.75 439 LEU A O 1
ATOM 3529 N N . THR A 1 440 ? 2.645 -13.842 1.505 1.00 98.25 440 THR A N 1
ATOM 3530 C CA . THR A 1 440 ? 3.224 -14.199 0.204 1.00 98.25 440 THR A CA 1
ATOM 3531 C C . THR A 1 440 ? 2.162 -14.179 -0.897 1.00 98.25 440 THR A C 1
ATOM 3533 O O . THR A 1 440 ? 2.433 -13.639 -1.962 1.00 98.25 440 THR A O 1
ATOM 3536 N N . LEU A 1 441 ? 0.947 -14.682 -0.644 1.00 97.81 441 LEU A N 1
ATOM 3537 C CA . LEU A 1 441 ? -0.186 -14.573 -1.571 1.00 97.81 441 LEU A CA 1
ATOM 3538 C C . LEU A 1 441 ? -0.474 -13.121 -1.942 1.00 97.81 441 LEU A C 1
ATOM 3540 O O . LEU A 1 441 ? -0.620 -12.831 -3.126 1.00 97.81 441 LEU A O 1
ATOM 3544 N N . HIS A 1 442 ? -0.535 -12.235 -0.947 1.00 98.31 442 HIS A N 1
ATOM 3545 C CA . HIS A 1 442 ? -0.806 -10.811 -1.119 1.00 98.31 442 HIS A CA 1
ATOM 3546 C C . HIS A 1 442 ? 0.242 -10.144 -2.017 1.00 98.31 442 HIS A C 1
ATOM 3548 O O . HIS A 1 442 ? -0.096 -9.549 -3.041 1.00 98.31 442 HIS A O 1
ATOM 3554 N N . GLU A 1 443 ? 1.527 -10.306 -1.693 1.00 97.88 443 GLU A N 1
ATOM 3555 C CA . GLU A 1 443 ? 2.598 -9.701 -2.489 1.00 97.88 443 GLU A CA 1
ATOM 3556 C C . GLU A 1 443 ? 2.712 -10.336 -3.884 1.00 97.88 443 GLU A C 1
ATOM 3558 O O . GLU A 1 443 ? 2.945 -9.626 -4.865 1.00 97.88 443 GLU A O 1
ATOM 3563 N N . VAL A 1 444 ? 2.481 -11.653 -4.010 1.00 98.50 444 VAL A N 1
ATOM 3564 C CA . VAL A 1 444 ? 2.408 -12.323 -5.318 1.00 98.50 444 VAL A CA 1
ATOM 3565 C C . VAL A 1 444 ? 1.223 -11.782 -6.134 1.00 98.50 444 VAL A C 1
ATOM 3567 O O . VAL A 1 444 ? 1.351 -11.545 -7.331 1.00 98.50 444 VAL A O 1
ATOM 3570 N N . GLY A 1 445 ? 0.086 -11.485 -5.502 1.00 98.38 445 GLY A N 1
ATOM 3571 C CA . GLY A 1 445 ? -1.062 -10.863 -6.160 1.00 98.38 445 GLY A CA 1
ATOM 3572 C C . GLY A 1 445 ? -0.731 -9.507 -6.787 1.00 98.38 445 GLY A C 1
ATOM 3573 O O . GLY A 1 445 ? -1.126 -9.246 -7.928 1.00 98.38 445 GLY A O 1
ATOM 3574 N N . HIS A 1 446 ? 0.068 -8.678 -6.107 1.00 98.12 446 HIS A N 1
ATOM 3575 C CA . HIS A 1 446 ? 0.556 -7.415 -6.669 1.00 98.12 446 HIS A CA 1
ATOM 3576 C C . HIS A 1 446 ? 1.405 -7.609 -7.922 1.00 98.12 446 HIS A C 1
ATOM 3578 O O . HIS A 1 446 ? 1.178 -6.937 -8.932 1.00 98.12 446 HIS A O 1
ATOM 3584 N N . VAL A 1 447 ? 2.340 -8.559 -7.897 1.00 96.88 447 VAL A N 1
ATOM 3585 C CA . VAL A 1 447 ? 3.207 -8.842 -9.051 1.00 96.88 447 VAL A CA 1
ATOM 3586 C C . VAL A 1 447 ? 2.490 -9.599 -10.169 1.00 96.88 447 VAL A C 1
ATOM 3588 O O . VAL A 1 447 ? 2.979 -9.621 -11.293 1.00 96.88 447 VAL A O 1
ATOM 3591 N N . LEU A 1 448 ? 1.309 -10.166 -9.913 1.00 98.44 448 LEU A N 1
ATOM 3592 C CA . LEU A 1 448 ? 0.385 -10.653 -10.945 1.00 98.44 448 LEU A CA 1
ATOM 3593 C C . LEU A 1 448 ? -0.486 -9.538 -11.550 1.00 98.44 448 LEU A C 1
ATOM 3595 O O . LEU A 1 448 ? -1.230 -9.797 -12.503 1.00 98.44 448 LEU A O 1
ATOM 3599 N N . GLY A 1 449 ? -0.382 -8.313 -11.025 1.00 97.62 449 GLY A N 1
ATOM 3600 C CA . GLY A 1 449 ? -1.036 -7.111 -11.534 1.00 97.62 449 GLY A CA 1
ATOM 3601 C C . GLY A 1 449 ? -2.178 -6.575 -10.673 1.00 97.62 449 GLY A C 1
ATOM 3602 O O . GLY A 1 449 ? -2.733 -5.531 -11.015 1.00 97.62 449 GLY A O 1
ATOM 3603 N N . LEU A 1 450 ? -2.548 -7.239 -9.574 1.00 98.12 450 LEU A N 1
ATOM 3604 C CA . LEU A 1 450 ? -3.710 -6.860 -8.767 1.00 98.12 450 LEU A CA 1
ATOM 3605 C C . LEU A 1 450 ? -3.404 -5.705 -7.807 1.00 98.12 450 LEU A C 1
ATOM 3607 O O . LEU A 1 450 ? -2.353 -5.643 -7.170 1.00 98.12 450 LEU A O 1
ATOM 3611 N N . ARG A 1 451 ? -4.364 -4.792 -7.653 1.00 97.06 451 ARG A N 1
ATOM 3612 C CA . ARG A 1 451 ? -4.348 -3.776 -6.588 1.00 97.06 451 ARG A CA 1
ATOM 3613 C C . ARG A 1 451 ? -5.001 -4.319 -5.324 1.00 97.06 451 ARG A C 1
ATOM 3615 O O . ARG A 1 451 ? -5.702 -5.326 -5.364 1.00 97.06 451 ARG A O 1
ATOM 3622 N N . HIS A 1 452 ? -4.834 -3.587 -4.226 1.00 97.12 452 HIS A N 1
ATOM 3623 C CA . HIS A 1 452 ? -5.572 -3.850 -2.999 1.00 97.12 452 HIS A CA 1
ATOM 3624 C C . HIS A 1 452 ? -7.086 -3.903 -3.223 1.00 97.12 452 HIS A C 1
ATOM 3626 O O . HIS A 1 452 ? -7.632 -3.115 -4.003 1.00 97.12 452 HIS A O 1
ATOM 3632 N N . ASN A 1 453 ? -7.762 -4.765 -2.470 1.00 96.69 453 ASN A N 1
ATOM 3633 C CA . ASN A 1 453 ? -9.211 -4.780 -2.340 1.00 96.69 453 ASN A CA 1
ATOM 3634 C C . ASN A 1 453 ? -9.607 -4.745 -0.860 1.00 96.69 453 ASN A C 1
ATOM 3636 O O . ASN A 1 453 ? -9.778 -5.779 -0.232 1.00 96.69 453 ASN A O 1
ATOM 3640 N N . PHE A 1 454 ? -9.832 -3.545 -0.332 1.00 96.38 454 PHE A N 1
ATOM 3641 C CA . PHE A 1 454 ? -10.233 -3.308 1.057 1.00 96.38 454 PHE A CA 1
ATOM 3642 C C . PHE A 1 454 ? -11.730 -3.521 1.324 1.00 96.38 454 PHE A C 1
ATOM 3644 O O . PHE A 1 454 ? -12.264 -2.973 2.284 1.00 96.38 454 PHE A O 1
ATOM 3651 N N . ARG A 1 455 ? -12.429 -4.226 0.424 1.00 94.50 455 ARG A N 1
ATOM 3652 C CA . ARG A 1 455 ? -13.775 -4.777 0.656 1.00 94.50 455 ARG A CA 1
ATOM 3653 C C . ARG A 1 455 ? -13.730 -6.294 0.879 1.00 94.50 455 ARG A C 1
ATOM 3655 O O . ARG A 1 455 ? -14.782 -6.938 0.864 1.00 94.50 455 ARG A O 1
ATOM 3662 N N . GLY A 1 456 ? -12.532 -6.857 1.060 1.00 94.12 456 GLY A N 1
ATOM 3663 C CA . GLY A 1 456 ? -12.275 -8.283 1.241 1.00 94.12 456 GLY A CA 1
ATOM 3664 C C . GLY A 1 456 ? -13.065 -8.881 2.393 1.00 94.12 456 GLY A C 1
ATOM 3665 O O . GLY A 1 456 ? -13.682 -9.942 2.261 1.00 94.12 456 GLY A O 1
ATOM 3666 N N . SER A 1 457 ? -13.120 -8.138 3.491 1.00 93.31 457 SER A N 1
ATOM 3667 C CA . SER A 1 457 ? -13.758 -8.511 4.754 1.00 93.31 457 SER A CA 1
ATOM 3668 C C . SER A 1 457 ? -15.276 -8.650 4.704 1.00 93.31 457 SER A C 1
ATOM 3670 O O . SER A 1 457 ? -15.868 -9.268 5.593 1.00 93.31 457 SER A O 1
ATOM 3672 N N . TYR A 1 458 ? -15.931 -8.125 3.666 1.00 91.38 458 TYR A N 1
ATOM 3673 C CA . TYR A 1 458 ? -17.384 -7.981 3.633 1.00 91.38 458 TYR A CA 1
ATOM 3674 C C . TYR A 1 458 ? -18.146 -9.280 3.315 1.00 91.38 458 TYR A C 1
ATOM 3676 O O . TYR A 1 458 ? -19.368 -9.250 3.168 1.00 91.38 458 TYR A O 1
ATOM 3684 N N . LEU A 1 459 ? -17.477 -10.431 3.195 1.00 92.88 459 LEU A N 1
ATOM 3685 C CA . LEU A 1 459 ? -18.100 -11.691 2.776 1.00 92.88 459 LEU A CA 1
ATOM 3686 C C . LEU A 1 459 ? -18.899 -12.372 3.904 1.00 92.88 459 LEU A C 1
ATOM 3688 O O . LEU A 1 459 ? -20.127 -12.488 3.805 1.00 92.88 459 LEU A O 1
ATOM 3692 N N . TYR A 1 460 ? -18.232 -12.762 4.990 1.00 96.00 460 TYR A N 1
ATOM 3693 C CA . TYR A 1 460 ? -18.788 -13.614 6.053 1.00 96.00 460 TYR A CA 1
ATOM 3694 C C . TYR A 1 460 ? -19.344 -12.819 7.240 1.00 96.00 460 TYR A C 1
ATOM 3696 O O . TYR A 1 460 ? -18.920 -11.689 7.484 1.00 96.00 460 TYR A O 1
ATOM 3704 N N . SER A 1 461 ? -20.330 -13.375 7.951 1.00 96.69 461 SER A N 1
ATOM 3705 C CA . SER A 1 461 ? -20.798 -12.831 9.236 1.00 96.69 461 SER A CA 1
ATOM 3706 C C . SER A 1 461 ? -19.764 -13.048 10.359 1.00 96.69 461 SER A C 1
ATOM 3708 O O . SER A 1 461 ? -18.827 -13.834 10.178 1.00 96.69 461 SER A O 1
ATOM 3710 N N . PRO A 1 462 ? -19.917 -12.393 11.532 1.00 95.94 462 PRO A N 1
ATOM 3711 C CA . PRO A 1 462 ? -19.057 -12.640 12.692 1.00 95.94 462 PRO A CA 1
ATOM 3712 C C . PRO A 1 462 ? -19.018 -14.113 13.125 1.00 95.94 462 PRO A C 1
ATOM 3714 O O . PRO A 1 462 ? -17.992 -14.589 13.587 1.00 95.94 462 PRO A O 1
ATOM 3717 N N . GLU A 1 463 ? -20.108 -14.860 12.951 1.00 95.12 463 GLU A N 1
ATOM 3718 C CA . GLU A 1 463 ? -20.167 -16.283 13.292 1.00 95.12 463 GLU A CA 1
ATOM 3719 C C . GLU A 1 463 ? -19.573 -17.172 12.193 1.00 95.12 463 GLU A C 1
ATOM 3721 O O . GLU A 1 463 ? -18.850 -18.126 12.480 1.00 95.12 463 GLU A O 1
ATOM 3726 N N . GLU A 1 464 ? -19.879 -16.875 10.926 1.00 97.06 464 GLU A N 1
ATOM 3727 C CA . GLU A 1 464 ? -19.437 -17.678 9.781 1.00 97.06 464 GLU A CA 1
ATOM 3728 C C . GLU A 1 464 ? -17.914 -17.671 9.626 1.00 97.06 464 GLU A C 1
ATOM 3730 O O . GLU A 1 464 ? -17.336 -18.697 9.274 1.00 97.06 464 GLU A O 1
ATOM 3735 N N . ILE A 1 465 ? -17.254 -16.547 9.923 1.00 96.44 465 ILE A N 1
ATOM 3736 C CA . ILE A 1 465 ? -15.818 -16.369 9.669 1.00 96.44 465 ILE A CA 1
ATOM 3737 C C . ILE A 1 465 ? -14.914 -17.305 10.487 1.00 96.44 465 ILE A C 1
ATOM 3739 O O . ILE A 1 465 ? -13.783 -17.595 10.095 1.00 96.44 465 ILE A O 1
ATOM 3743 N N . HIS A 1 466 ? -15.409 -17.822 11.611 1.00 96.44 466 HIS A N 1
ATOM 3744 C CA . HIS A 1 466 ? -14.683 -18.785 12.440 1.00 96.44 466 HIS A CA 1
ATOM 3745 C C . HIS A 1 466 ? -14.916 -20.240 12.002 1.00 96.44 466 HIS A C 1
ATOM 3747 O O . HIS A 1 466 ? -14.218 -21.138 12.466 1.00 96.44 466 HIS A O 1
ATOM 3753 N N . ASN A 1 467 ? -15.863 -20.498 11.094 1.00 97.12 467 ASN A N 1
ATOM 3754 C CA . ASN A 1 467 ? -16.231 -21.846 10.680 1.00 97.12 467 ASN A CA 1
ATOM 3755 C C . ASN A 1 467 ? -15.523 -22.257 9.380 1.00 97.12 467 ASN A C 1
ATOM 3757 O O . ASN A 1 467 ? -15.940 -21.881 8.284 1.00 97.12 467 ASN A O 1
ATOM 3761 N N . LYS A 1 468 ? -14.499 -23.109 9.505 1.00 95.62 468 LYS A N 1
ATOM 3762 C CA . LYS A 1 468 ? -13.714 -23.621 8.370 1.00 95.62 468 LYS A CA 1
ATOM 3763 C C . LYS A 1 468 ? -14.549 -24.380 7.329 1.00 95.62 468 LYS A C 1
ATOM 3765 O O . LYS A 1 468 ? -14.212 -24.348 6.154 1.00 95.62 468 LYS A O 1
ATOM 3770 N N . GLU A 1 469 ? -15.652 -25.021 7.712 1.00 96.56 469 GLU A N 1
ATOM 3771 C CA . GLU A 1 469 ? -16.526 -25.715 6.750 1.00 96.56 469 GLU A CA 1
ATOM 3772 C C . GLU A 1 469 ? -17.284 -24.736 5.838 1.00 96.56 469 GLU A C 1
ATOM 3774 O O . GLU A 1 469 ? -17.725 -25.111 4.754 1.00 96.56 469 GLU A O 1
ATOM 3779 N N . ILE A 1 470 ? -17.440 -23.480 6.274 1.00 96.38 470 ILE A N 1
ATOM 3780 C CA . ILE A 1 470 ? -18.062 -22.404 5.495 1.00 96.38 470 ILE A CA 1
ATOM 3781 C C . ILE A 1 470 ? -16.996 -21.623 4.725 1.00 96.38 470 ILE A C 1
ATOM 3783 O O . ILE A 1 470 ? -17.165 -21.369 3.535 1.00 96.38 470 ILE A O 1
ATOM 3787 N N . THR A 1 471 ? -15.904 -21.244 5.394 1.00 95.69 471 THR A N 1
ATOM 3788 C CA . THR A 1 471 ? -14.866 -20.375 4.818 1.00 95.69 471 THR A CA 1
ATOM 3789 C C . THR A 1 471 ? -13.841 -21.127 3.968 1.00 95.69 471 THR A C 1
ATOM 3791 O O . THR A 1 471 ? -13.154 -20.532 3.136 1.00 95.69 471 THR A O 1
ATOM 3794 N N . GLY A 1 472 ? -13.714 -22.442 4.152 1.00 95.75 472 GLY A N 1
ATOM 3795 C CA . GLY A 1 472 ? -12.639 -23.227 3.560 1.00 95.75 472 GLY A CA 1
ATOM 3796 C C . GLY A 1 472 ? -11.275 -22.698 4.004 1.00 95.75 472 GLY A C 1
ATOM 3797 O O . GLY A 1 472 ? -10.999 -22.575 5.196 1.00 95.75 472 GLY A O 1
ATOM 3798 N N . ASN A 1 473 ? -10.422 -22.378 3.031 1.00 96.62 473 ASN A N 1
ATOM 3799 C CA . ASN A 1 473 ? -9.086 -21.821 3.247 1.00 96.62 473 ASN A CA 1
ATOM 3800 C C . ASN A 1 473 ? -9.010 -20.303 2.980 1.00 96.62 473 ASN A C 1
ATOM 3802 O O . ASN A 1 473 ? -7.910 -19.755 2.895 1.00 96.62 473 ASN A O 1
ATOM 3806 N N . SER A 1 474 ? -10.150 -19.611 2.849 1.00 95.75 474 SER A N 1
ATOM 3807 C CA . SER A 1 474 ? -10.205 -18.180 2.525 1.00 95.75 474 SER A CA 1
ATOM 3808 C C . SER A 1 474 ? -11.221 -17.437 3.399 1.00 95.75 474 SER A C 1
ATOM 3810 O O . SER A 1 474 ? -12.421 -17.705 3.360 1.00 95.75 474 SER A O 1
ATOM 3812 N N . LEU A 1 475 ? -10.737 -16.494 4.208 1.00 96.19 475 LEU A N 1
ATOM 3813 C CA . LEU A 1 475 ? -11.545 -15.703 5.148 1.00 96.19 475 LEU A CA 1
ATOM 3814 C C . LEU A 1 475 ? -12.104 -14.416 4.530 1.00 96.19 475 LEU A C 1
ATOM 3816 O O . LEU A 1 475 ? -12.971 -13.771 5.115 1.00 96.19 475 LEU A O 1
ATOM 3820 N N . MET A 1 476 ? -11.589 -14.036 3.366 1.00 94.88 476 MET A N 1
ATOM 3821 C CA . MET A 1 476 ? -11.870 -12.781 2.679 1.00 94.88 476 MET A CA 1
ATOM 3822 C C . MET A 1 476 ? -12.350 -13.096 1.264 1.00 94.88 476 MET A C 1
ATOM 3824 O O . MET A 1 476 ? -12.020 -14.141 0.703 1.00 94.88 476 MET A O 1
ATOM 3828 N N . ASN A 1 477 ? -13.098 -12.189 0.634 1.00 95.62 477 ASN A N 1
ATOM 3829 C CA . ASN A 1 477 ? -13.363 -12.341 -0.796 1.00 95.62 477 ASN A CA 1
ATOM 3830 C C . ASN A 1 477 ? -12.087 -12.157 -1.638 1.00 95.62 477 ASN A C 1
ATOM 3832 O O . ASN A 1 477 ? -12.039 -12.652 -2.760 1.00 95.62 477 ASN A O 1
ATOM 3836 N N . SER A 1 478 ? -11.069 -11.489 -1.088 1.00 97.19 478 SER A N 1
ATOM 3837 C CA . SER A 1 478 ? -9.809 -11.171 -1.742 1.00 97.19 478 SER A CA 1
ATOM 3838 C C . SER A 1 478 ? -8.666 -11.186 -0.731 1.00 97.19 478 SER A C 1
ATOM 3840 O O . SER A 1 478 ? -8.779 -10.557 0.317 1.00 97.19 478 SER A O 1
ATOM 3842 N N . VAL A 1 479 ? -7.556 -11.850 -1.058 1.00 97.12 479 VAL A N 1
ATOM 3843 C CA . VAL A 1 479 ? -6.302 -11.791 -0.281 1.00 97.12 479 VAL A CA 1
ATOM 3844 C C . VAL A 1 479 ? -5.584 -10.449 -0.435 1.00 97.12 479 VAL A C 1
ATOM 3846 O O . VAL A 1 479 ? -4.586 -10.210 0.234 1.00 97.12 479 VAL A O 1
ATOM 3849 N N . MET A 1 480 ? -6.087 -9.567 -1.306 1.00 97.81 480 MET A N 1
ATOM 3850 C CA . MET A 1 480 ? -5.562 -8.219 -1.529 1.00 97.81 480 MET A CA 1
ATOM 3851 C C . MET A 1 480 ? -6.084 -7.196 -0.501 1.00 97.81 480 MET A C 1
ATOM 3853 O O . MET A 1 480 ? -5.859 -5.995 -0.663 1.00 97.81 480 MET A O 1
ATOM 3857 N N . ASP A 1 481 ? -6.800 -7.633 0.536 1.00 95.69 481 ASP A N 1
ATOM 3858 C CA . ASP A 1 481 ? -7.098 -6.825 1.722 1.00 95.69 481 ASP A CA 1
ATOM 3859 C C . ASP A 1 481 ? -5.925 -6.886 2.724 1.00 95.69 481 ASP A C 1
ATOM 3861 O O . ASP A 1 481 ? -4.951 -7.618 2.550 1.00 95.69 481 ASP A O 1
ATOM 3865 N N . TYR A 1 482 ? -5.986 -6.082 3.780 1.00 93.75 482 TYR A N 1
ATOM 3866 C CA . TYR A 1 482 ? -5.073 -6.164 4.912 1.00 93.75 482 TYR A CA 1
ATOM 3867 C C . TYR A 1 482 ? -5.693 -6.983 6.042 1.00 93.75 482 TYR A C 1
ATOM 3869 O O . TYR A 1 482 ? -6.194 -6.415 7.015 1.00 93.75 482 TYR A O 1
ATOM 3877 N N . ASP A 1 483 ? -5.604 -8.305 5.931 1.00 90.12 483 ASP A N 1
ATOM 3878 C CA . ASP A 1 483 ? -6.242 -9.276 6.823 1.00 90.12 483 ASP A CA 1
ATOM 3879 C C . ASP A 1 483 ? -5.789 -9.125 8.295 1.00 90.12 483 ASP A C 1
ATOM 3881 O O . ASP A 1 483 ? -4.612 -9.319 8.633 1.00 90.12 483 ASP A O 1
ATOM 3885 N N . PRO A 1 484 ? -6.703 -8.814 9.234 1.00 93.75 484 PRO A N 1
ATOM 3886 C CA . PRO A 1 484 ? -6.470 -9.060 10.653 1.00 93.75 484 PRO A CA 1
ATOM 3887 C C . PRO A 1 484 ? -6.383 -10.565 10.942 1.00 93.75 484 PRO A C 1
ATOM 3889 O O . PRO A 1 484 ? -6.928 -11.381 10.206 1.00 93.75 484 PRO A O 1
ATOM 3892 N N . ILE A 1 485 ? -5.760 -10.942 12.063 1.00 96.00 485 ILE A N 1
ATOM 3893 C CA . ILE A 1 485 ? -5.807 -12.334 12.531 1.00 96.00 485 ILE A CA 1
ATOM 3894 C C . ILE A 1 485 ? -7.237 -12.717 12.937 1.00 96.00 485 ILE A C 1
ATOM 3896 O O . ILE A 1 485 ? -7.876 -11.998 13.709 1.00 96.00 485 ILE A O 1
ATOM 3900 N N . ASN A 1 486 ? -7.715 -13.863 12.453 1.00 97.31 486 ASN A N 1
ATOM 3901 C CA . ASN A 1 486 ? -8.999 -14.435 12.845 1.00 97.31 486 ASN A CA 1
ATOM 3902 C C . ASN A 1 486 ? -8.871 -15.229 14.149 1.00 97.31 486 ASN A C 1
ATOM 3904 O O . ASN A 1 486 ? -8.266 -16.302 14.177 1.00 97.31 486 ASN A O 1
ATOM 3908 N N . VAL A 1 487 ? -9.450 -14.708 15.229 1.00 96.38 487 VAL A N 1
ATOM 3909 C CA . VAL A 1 487 ? -9.438 -15.343 16.553 1.00 96.38 487 VAL A CA 1
ATOM 3910 C C . VAL A 1 487 ? -10.875 -15.570 16.984 1.00 96.38 487 VAL A C 1
ATOM 3912 O O . VAL A 1 487 ? -11.642 -14.618 17.098 1.00 96.38 487 VAL A O 1
ATOM 3915 N N . ALA A 1 488 ? -11.232 -16.829 17.212 1.00 95.38 488 ALA A N 1
ATOM 3916 C CA . ALA A 1 488 ? -12.569 -17.198 17.637 1.00 95.38 488 ALA A CA 1
ATOM 3917 C C . ALA A 1 488 ? -12.824 -16.753 19.094 1.00 95.38 488 ALA A C 1
ATOM 3919 O O . ALA A 1 488 ? -11.941 -16.909 19.946 1.00 95.38 488 ALA A O 1
ATOM 3920 N N . PRO A 1 489 ? -14.019 -16.222 19.414 1.00 94.06 489 PRO A N 1
ATOM 3921 C CA . PRO A 1 489 ? -14.419 -15.943 20.789 1.00 94.06 489 PRO A CA 1
ATOM 3922 C C . PRO A 1 489 ? -14.409 -17.203 21.661 1.00 94.06 489 PRO A C 1
ATOM 3924 O O . PRO A 1 489 ? -14.601 -18.319 21.171 1.00 94.06 489 PRO A O 1
ATOM 3927 N N . GLU A 1 490 ? -14.264 -17.033 22.978 1.00 89.25 490 GLU A N 1
ATOM 3928 C CA . GLU A 1 490 ? -14.337 -18.151 23.924 1.00 89.25 490 GLU A CA 1
ATOM 3929 C C . GLU A 1 490 ? -15.639 -18.957 23.742 1.00 89.25 490 GLU A C 1
ATOM 3931 O O . GLU A 1 490 ? -16.736 -18.406 23.648 1.00 89.25 490 GLU A O 1
ATOM 3936 N N . GLY A 1 491 ? -15.513 -20.285 23.681 1.00 91.44 491 GLY A N 1
ATOM 3937 C CA . GLY A 1 491 ? -16.634 -21.197 23.431 1.00 91.44 491 GLY A CA 1
ATOM 3938 C C . GLY A 1 491 ? -16.945 -21.444 21.951 1.00 91.44 491 GLY A C 1
ATOM 3939 O O . GLY A 1 491 ? -17.769 -22.312 21.662 1.00 91.44 491 GLY A O 1
ATOM 3940 N N . THR A 1 492 ? -16.271 -20.751 21.029 1.00 94.69 492 THR A N 1
ATOM 3941 C CA . THR A 1 492 ? -16.319 -21.018 19.584 1.00 94.69 492 THR A CA 1
ATOM 3942 C C . THR A 1 492 ? -15.088 -21.821 19.167 1.00 94.69 492 THR A C 1
ATOM 3944 O O . THR A 1 492 ? -13.981 -21.572 19.641 1.00 94.69 492 THR A O 1
ATOM 3947 N N . GLU A 1 493 ? -15.271 -22.818 18.300 1.00 94.56 493 GLU A N 1
ATOM 3948 C CA . GLU A 1 493 ? -14.146 -23.572 17.743 1.00 94.56 493 GLU A CA 1
ATOM 3949 C C . GLU A 1 493 ? -13.302 -22.670 16.833 1.00 94.56 493 GLU A C 1
ATOM 3951 O O . GLU A 1 493 ? -13.830 -21.918 16.015 1.00 94.56 493 GLU A O 1
ATOM 3956 N N . GLN A 1 494 ? -11.979 -22.730 16.990 1.00 96.75 494 GLN A N 1
ATOM 3957 C CA . GLN A 1 494 ? -11.056 -21.909 16.216 1.00 96.75 494 GLN A CA 1
ATOM 3958 C C . GLN A 1 494 ? -10.946 -22.432 14.777 1.00 96.75 494 GLN A C 1
ATOM 3960 O O . GLN A 1 494 ? -10.412 -23.517 14.543 1.00 96.75 494 GLN A O 1
ATOM 3965 N N . GLY A 1 495 ? -11.394 -21.623 13.814 1.00 96.31 495 GLY A N 1
ATOM 3966 C CA . GLY A 1 495 ? -11.128 -21.822 12.388 1.00 96.31 495 GLY A CA 1
ATOM 3967 C C . GLY A 1 495 ? -9.677 -21.515 11.999 1.00 96.31 495 GLY A C 1
ATOM 3968 O O . GLY A 1 495 ? -8.780 -21.437 12.844 1.00 96.31 495 GLY A O 1
ATOM 3969 N N . ILE A 1 496 ? -9.432 -21.306 10.704 1.00 97.38 496 ILE A N 1
ATOM 3970 C CA . ILE A 1 496 ? -8.121 -20.831 10.231 1.00 97.38 496 ILE A CA 1
ATOM 3971 C C . ILE A 1 496 ? -7.861 -19.398 10.720 1.00 97.38 496 ILE A C 1
ATOM 3973 O O . ILE A 1 496 ? -8.793 -18.609 10.868 1.00 97.38 496 ILE A O 1
ATOM 3977 N N . PHE A 1 497 ? -6.597 -19.059 10.957 1.00 98.19 497 PHE A N 1
ATOM 3978 C CA . PHE A 1 497 ? -6.163 -17.732 11.393 1.00 98.19 497 PHE A CA 1
ATOM 3979 C C . PHE A 1 497 ? -6.043 -16.734 10.236 1.00 98.19 497 PHE A C 1
ATOM 3981 O O . PHE A 1 497 ? -6.340 -15.557 10.433 1.00 98.19 497 PHE A O 1
ATOM 3988 N N . PHE A 1 498 ? -5.615 -17.193 9.055 1.00 98.19 498 PHE A N 1
ATOM 3989 C CA . PHE A 1 498 ? -5.438 -16.369 7.853 1.00 98.19 498 PHE A CA 1
ATOM 3990 C C . PHE A 1 498 ? -5.821 -17.133 6.583 1.00 98.19 498 PHE A C 1
ATOM 3992 O O . PHE A 1 498 ? -5.714 -18.360 6.536 1.00 98.19 498 PHE A O 1
ATOM 3999 N N . SER A 1 499 ? -6.220 -16.400 5.539 1.00 97.94 499 SER A N 1
ATOM 4000 C CA . SER A 1 499 ? -6.487 -16.970 4.214 1.00 97.94 499 SER A CA 1
ATOM 4001 C C . SER A 1 499 ? -5.207 -17.563 3.623 1.00 97.94 499 SER A C 1
ATOM 4003 O O . SER A 1 499 ? -4.182 -16.888 3.558 1.00 97.94 499 SER A O 1
ATOM 4005 N N . THR A 1 500 ? -5.269 -18.809 3.161 1.00 97.94 500 THR A N 1
ATOM 4006 C CA . THR A 1 500 ? -4.149 -19.514 2.511 1.00 97.94 500 THR A CA 1
ATOM 4007 C C . THR A 1 500 ? -4.415 -19.822 1.044 1.00 97.94 500 THR A C 1
ATOM 4009 O O . THR A 1 500 ? -3.571 -20.419 0.388 1.00 97.94 500 THR A O 1
ATOM 4012 N N . GLU A 1 501 ? -5.544 -19.373 0.499 1.00 98.12 501 GLU A N 1
ATOM 4013 C CA . GLU A 1 501 ? -5.893 -19.480 -0.918 1.00 98.12 501 GLU A CA 1
ATOM 4014 C C . GLU A 1 501 ? -6.508 -18.163 -1.421 1.00 98.12 501 GLU A C 1
ATOM 4016 O O . GLU A 1 501 ? -7.135 -17.451 -0.621 1.00 98.12 501 GLU A O 1
ATOM 4021 N N . PRO A 1 502 ? -6.389 -17.851 -2.730 1.00 98.38 502 PRO A N 1
ATOM 4022 C CA . PRO A 1 502 ? -7.085 -16.722 -3.337 1.00 98.38 502 PRO A CA 1
ATOM 4023 C C . PRO A 1 502 ? -8.591 -16.775 -3.064 1.00 98.38 502 PRO A C 1
ATOM 4025 O O . PRO A 1 502 ? -9.229 -17.829 -3.184 1.00 98.38 502 PRO A O 1
ATOM 4028 N N . GLY A 1 503 ? -9.168 -15.628 -2.720 1.00 97.25 503 GLY A N 1
ATOM 4029 C CA . GLY A 1 503 ? -10.599 -15.490 -2.502 1.00 97.25 503 GLY A CA 1
ATOM 4030 C C . GLY A 1 503 ? -11.391 -15.486 -3.812 1.00 97.25 503 GLY A C 1
ATOM 4031 O O . GLY A 1 503 ? -10.852 -15.476 -4.920 1.00 97.25 503 GLY A O 1
ATOM 4032 N N . ILE A 1 504 ? -12.715 -15.511 -3.698 1.00 97.38 504 ILE A N 1
ATOM 4033 C CA . ILE A 1 504 ? -13.629 -15.552 -4.850 1.00 97.38 504 ILE A CA 1
ATOM 4034 C C . ILE A 1 504 ? -13.505 -14.336 -5.786 1.00 97.38 504 ILE A C 1
ATOM 4036 O O . ILE A 1 504 ? -13.604 -14.497 -7.003 1.00 97.38 504 ILE A O 1
ATOM 4040 N N . TYR A 1 505 ? -13.224 -13.146 -5.254 1.00 97.62 505 TYR A N 1
ATOM 4041 C CA . TYR A 1 505 ? -12.938 -11.962 -6.062 1.00 97.62 505 TYR A CA 1
ATOM 4042 C C . TYR A 1 505 ? -11.597 -12.089 -6.793 1.00 97.62 505 TYR A C 1
ATOM 4044 O O . TYR A 1 505 ? -11.521 -11.740 -7.968 1.00 97.62 505 TYR A O 1
ATOM 4052 N N . ASP A 1 506 ? -10.557 -12.628 -6.147 1.00 98.38 506 ASP A N 1
ATOM 4053 C CA . ASP A 1 506 ? -9.240 -12.801 -6.779 1.00 98.38 506 ASP A CA 1
ATOM 4054 C C . ASP A 1 506 ? -9.327 -13.734 -7.989 1.00 98.38 506 ASP A C 1
ATOM 4056 O O . ASP A 1 506 ? -8.798 -13.432 -9.057 1.00 98.38 506 ASP A O 1
ATOM 4060 N N . LYS A 1 507 ? -10.067 -14.841 -7.846 1.00 98.38 507 LYS A N 1
ATOM 4061 C CA . LYS A 1 507 ? -10.361 -15.789 -8.931 1.00 98.38 507 LYS A CA 1
ATOM 4062 C C . LYS A 1 507 ? -11.056 -15.099 -10.106 1.00 98.38 507 LYS A C 1
ATOM 4064 O O . LYS A 1 507 ? -10.651 -15.257 -11.257 1.00 98.38 507 LYS A O 1
ATOM 4069 N N . TRP A 1 508 ? -12.063 -14.276 -9.817 1.00 97.81 508 TRP A N 1
ATOM 4070 C CA . TRP A 1 508 ? -12.783 -13.500 -10.828 1.00 97.81 508 TRP A CA 1
ATOM 4071 C C . TRP A 1 508 ? -11.901 -12.436 -11.504 1.00 97.81 508 TRP A C 1
ATOM 4073 O O . TRP A 1 508 ? -11.958 -12.272 -12.726 1.00 97.81 508 TRP A O 1
ATOM 4083 N N . ALA A 1 509 ? -11.035 -11.759 -10.746 1.00 98.19 509 ALA A N 1
ATOM 4084 C CA . ALA A 1 509 ? -10.087 -10.786 -11.279 1.00 98.19 509 ALA A CA 1
ATOM 4085 C C . ALA A 1 509 ? -9.057 -11.454 -12.206 1.00 98.19 509 ALA A C 1
ATOM 4087 O O . ALA A 1 509 ? -8.873 -10.994 -13.333 1.00 98.19 509 ALA A O 1
ATOM 4088 N N . ILE A 1 510 ? -8.462 -12.582 -11.795 1.00 98.50 510 ILE A N 1
ATOM 4089 C CA . ILE A 1 510 ? -7.535 -13.361 -12.634 1.00 98.50 510 ILE A CA 1
ATOM 4090 C C . ILE A 1 510 ? -8.224 -13.848 -13.908 1.00 98.50 510 ILE A C 1
ATOM 4092 O O . ILE A 1 510 ? -7.663 -13.695 -14.995 1.00 98.50 510 ILE A O 1
ATOM 4096 N N . LYS A 1 511 ? -9.464 -14.339 -13.813 1.00 97.88 511 LYS A N 1
ATOM 4097 C CA . LYS A 1 511 ? -10.269 -14.698 -14.986 1.00 97.88 511 LYS A CA 1
ATOM 4098 C C . LYS A 1 511 ? -10.408 -13.527 -15.959 1.00 97.88 511 LYS A C 1
ATOM 4100 O O . LYS A 1 511 ? -10.162 -13.699 -17.154 1.00 97.88 511 LYS A O 1
ATOM 4105 N N . PHE A 1 512 ? -10.727 -12.327 -15.473 1.00 97.81 512 PHE A N 1
ATOM 4106 C CA . PHE A 1 512 ? -10.794 -11.128 -16.312 1.00 97.81 512 PHE A CA 1
ATOM 4107 C C . PHE A 1 512 ? -9.455 -10.785 -16.978 1.00 97.81 512 PHE A C 1
ATOM 4109 O O . PHE A 1 512 ? -9.431 -10.464 -18.168 1.00 97.81 512 PHE A O 1
ATOM 4116 N N . GLY A 1 513 ? -8.349 -10.816 -16.232 1.00 97.38 513 GLY A N 1
ATOM 4117 C CA . GLY A 1 513 ? -7.048 -10.394 -16.748 1.00 97.38 513 GLY A CA 1
ATOM 4118 C C . GLY A 1 513 ? -6.418 -11.396 -17.717 1.00 97.38 513 GLY A C 1
ATOM 4119 O O . GLY A 1 513 ? -5.829 -11.000 -18.730 1.00 97.38 513 GLY A O 1
ATOM 4120 N N . TYR A 1 514 ? -6.568 -12.689 -17.431 1.00 97.75 514 TYR A N 1
ATOM 4121 C CA . TYR A 1 514 ? -5.765 -13.745 -18.043 1.00 97.75 514 TYR A CA 1
ATOM 4122 C C . TYR A 1 514 ? -6.526 -14.682 -18.980 1.00 97.75 514 TYR A C 1
ATOM 4124 O O . TYR A 1 514 ? -5.861 -15.409 -19.708 1.00 97.75 514 TYR A O 1
ATOM 4132 N N . THR A 1 515 ? -7.864 -14.644 -19.056 1.00 96.44 515 THR A N 1
ATOM 4133 C CA . THR A 1 515 ? -8.588 -15.440 -20.069 1.00 96.44 515 THR A CA 1
ATOM 4134 C C . THR A 1 515 ? -8.147 -15.025 -21.486 1.00 96.44 515 THR A C 1
ATOM 4136 O O . THR A 1 515 ? -8.350 -13.855 -21.859 1.00 96.44 515 THR A O 1
ATOM 4139 N N . PRO A 1 516 ? -7.550 -15.942 -22.279 1.00 93.25 516 PRO A N 1
ATOM 4140 C CA . PRO A 1 516 ? -7.092 -15.642 -23.637 1.00 93.25 516 PRO A CA 1
ATOM 4141 C C . PRO A 1 516 ? -8.260 -15.302 -24.566 1.00 93.25 516 PRO A C 1
ATOM 4143 O O . PRO A 1 516 ? -9.309 -15.935 -24.465 1.00 93.25 516 PRO A O 1
ATOM 4146 N N . ASN A 1 517 ? -8.069 -14.362 -25.501 1.00 89.31 517 ASN A N 1
ATOM 4147 C CA . ASN A 1 517 ? -9.061 -14.012 -26.529 1.00 89.31 517 ASN A CA 1
ATOM 4148 C C . ASN A 1 517 ? -10.470 -13.694 -25.976 1.00 89.31 517 ASN A C 1
ATOM 4150 O O . ASN A 1 517 ? -11.474 -14.066 -26.587 1.00 89.31 517 ASN A O 1
ATOM 4154 N N . LEU A 1 518 ? -10.563 -13.047 -24.807 1.00 91.69 518 LEU A N 1
ATOM 4155 C CA . LEU A 1 518 ? -11.854 -12.689 -24.2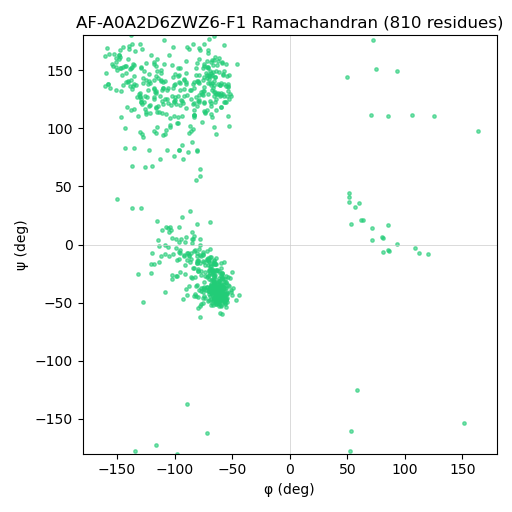07 1.00 91.69 518 LEU A CA 1
ATOM 4156 C C . LEU A 1 518 ? -12.578 -11.691 -25.120 1.00 91.69 518 LEU A C 1
ATOM 4158 O O . LEU A 1 518 ? -12.089 -10.578 -25.320 1.00 91.69 518 LEU A O 1
ATOM 4162 N N . SER A 1 519 ? -13.731 -12.085 -25.664 1.00 92.31 519 SER A N 1
ATOM 4163 C CA . SER A 1 519 ? -14.518 -11.210 -26.533 1.00 92.31 519 SER A CA 1
ATOM 4164 C C . SER A 1 519 ? -15.093 -10.020 -25.756 1.00 92.31 519 SER A C 1
ATOM 4166 O O . SER A 1 519 ? -15.249 -10.081 -24.534 1.00 92.31 519 SER A O 1
ATOM 4168 N N . ASP A 1 520 ? -15.447 -8.935 -26.451 1.00 91.25 520 ASP A N 1
ATOM 4169 C CA . ASP A 1 520 ? -16.088 -7.776 -25.812 1.00 91.25 520 ASP A CA 1
ATOM 4170 C C . ASP A 1 520 ? -17.411 -8.152 -25.120 1.00 91.25 520 ASP A C 1
ATOM 4172 O O . ASP A 1 520 ? -17.716 -7.625 -24.050 1.00 91.25 520 ASP A O 1
ATOM 4176 N N . GLU A 1 521 ? -18.170 -9.096 -25.692 1.00 93.75 521 GLU A N 1
ATOM 4177 C CA . GLU A 1 521 ? -19.429 -9.596 -25.124 1.00 93.75 521 GLU A CA 1
ATOM 4178 C C . GLU A 1 521 ? -19.189 -10.375 -23.822 1.00 93.75 5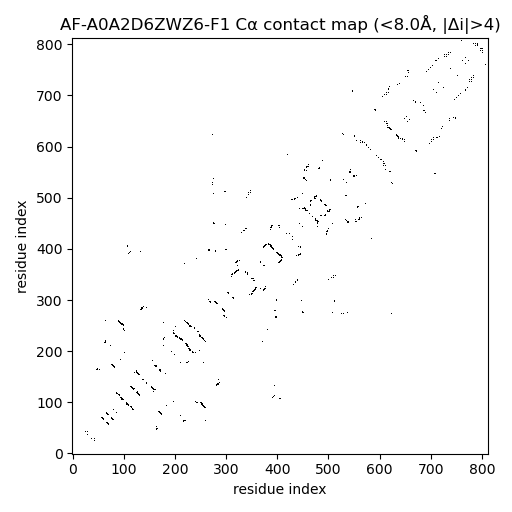21 GLU A C 1
ATOM 4180 O O . GLU A 1 521 ? -19.782 -10.040 -22.794 1.00 93.75 521 GLU A O 1
ATOM 4185 N N . ASP A 1 522 ? -18.254 -11.332 -23.829 1.00 94.31 522 ASP A N 1
ATOM 4186 C CA . ASP A 1 522 ? -17.894 -12.110 -22.633 1.00 94.31 522 ASP A CA 1
ATOM 4187 C C . ASP A 1 522 ? -17.301 -11.209 -21.542 1.00 94.31 522 ASP A C 1
ATOM 4189 O O . ASP A 1 522 ? -17.580 -11.365 -20.350 1.00 94.31 522 ASP A O 1
ATOM 4193 N N . ARG A 1 523 ? -16.492 -10.221 -21.947 1.00 94.31 523 ARG A N 1
ATOM 4194 C CA . ARG A 1 523 ? -15.931 -9.207 -21.052 1.00 94.31 523 ARG A CA 1
ATOM 4195 C C . ARG A 1 523 ? -17.041 -8.414 -20.370 1.00 94.31 523 ARG A C 1
ATOM 4197 O O . ARG A 1 523 ? -16.988 -8.215 -19.156 1.00 94.31 523 ARG A O 1
ATOM 4204 N N . GLU A 1 524 ? -18.029 -7.935 -21.121 1.00 91.38 524 GLU A N 1
ATOM 4205 C CA . GLU A 1 524 ? -19.161 -7.204 -20.554 1.00 91.38 524 GLU A CA 1
ATOM 4206 C C . GLU A 1 524 ? -19.997 -8.055 -19.599 1.00 91.38 524 GLU A C 1
ATOM 4208 O O . GLU A 1 524 ? -20.396 -7.550 -18.546 1.00 91.38 524 GLU A O 1
ATOM 4213 N N . GLU A 1 525 ? -20.274 -9.311 -19.954 1.00 92.19 525 GLU A N 1
ATOM 4214 C CA . GLU A 1 525 ? -21.029 -10.237 -19.109 1.00 92.19 525 GLU A CA 1
ATOM 4215 C C . GLU A 1 525 ? -20.308 -10.477 -17.783 1.00 92.19 525 GLU A C 1
ATOM 4217 O O . GLU A 1 525 ? -20.895 -10.246 -16.722 1.00 92.19 525 GLU A O 1
ATOM 4222 N N . LEU A 1 526 ? -19.015 -10.809 -17.843 1.00 93.62 526 LEU A N 1
ATOM 4223 C CA . LEU A 1 526 ? -18.185 -11.029 -16.664 1.00 93.62 526 LEU A CA 1
ATOM 4224 C C . LEU A 1 526 ? -18.193 -9.803 -15.747 1.00 93.62 526 LEU A C 1
ATOM 4226 O O . LEU A 1 526 ? -18.407 -9.923 -14.544 1.00 93.62 526 LEU A O 1
ATOM 4230 N N . LEU A 1 527 ? -18.039 -8.604 -16.313 1.00 91.88 527 LEU A N 1
ATOM 4231 C CA . LEU A 1 527 ? -18.009 -7.353 -15.559 1.00 91.88 527 LEU A CA 1
ATOM 4232 C C . LEU A 1 527 ? -19.362 -6.954 -14.940 1.00 91.88 527 LEU A C 1
ATOM 4234 O O . LEU A 1 527 ? -19.388 -6.150 -14.005 1.00 91.88 527 LEU A O 1
ATOM 4238 N N . ARG A 1 528 ? -20.502 -7.454 -15.438 1.00 88.44 528 ARG A N 1
ATOM 4239 C CA . ARG A 1 528 ? -21.827 -7.189 -14.834 1.00 88.44 528 ARG A CA 1
ATOM 4240 C C . ARG A 1 528 ? -22.007 -7.902 -13.496 1.00 88.44 528 ARG A C 1
ATOM 4242 O O . ARG A 1 528 ? -22.865 -7.496 -12.712 1.00 88.44 528 ARG A O 1
ATOM 4249 N N . GLU A 1 529 ? -21.189 -8.911 -13.206 1.00 90.31 529 GLU A N 1
ATOM 4250 C CA . GLU A 1 529 ? -21.221 -9.630 -11.935 1.00 90.31 529 GLU A CA 1
ATOM 4251 C C . GLU A 1 529 ? -20.702 -8.804 -10.747 1.00 90.31 529 GLU A C 1
ATOM 4253 O O . GLU A 1 529 ? -20.966 -9.174 -9.607 1.00 90.31 529 GLU A O 1
ATOM 4258 N N . SER A 1 530 ? -20.059 -7.651 -10.976 1.00 88.56 530 SER A N 1
ATOM 4259 C CA . SER A 1 530 ? -19.462 -6.793 -9.932 1.00 88.56 530 SER A CA 1
ATOM 4260 C C . SER A 1 530 ? -20.425 -6.322 -8.832 1.00 88.56 530 SER A C 1
ATOM 4262 O O . SER A 1 530 ? -19.992 -5.804 -7.805 1.00 88.56 530 SER A O 1
ATOM 4264 N N . ILE A 1 531 ? -21.736 -6.445 -9.055 1.00 83.44 531 ILE A N 1
ATOM 4265 C CA . ILE A 1 531 ? -22.769 -6.129 -8.060 1.00 83.44 531 ILE A CA 1
ATOM 4266 C C . ILE A 1 531 ? -22.949 -7.219 -7.002 1.00 83.44 531 ILE A C 1
ATOM 4268 O O . ILE A 1 531 ? -23.583 -6.975 -5.975 1.00 83.44 531 ILE A O 1
ATOM 4272 N N . LYS A 1 532 ? -22.438 -8.428 -7.253 1.00 89.56 532 LYS A N 1
ATOM 4273 C CA . LYS A 1 532 ? -22.485 -9.529 -6.298 1.00 89.56 532 LYS A CA 1
ATOM 4274 C C . LYS A 1 532 ? -21.635 -9.168 -5.086 1.00 89.56 532 LYS A C 1
ATOM 4276 O O . LYS A 1 532 ? -20.531 -8.645 -5.228 1.00 89.56 532 LYS A O 1
ATOM 4281 N N . LYS A 1 533 ? -22.144 -9.465 -3.890 1.00 88.56 533 LYS A N 1
ATOM 4282 C CA . LYS A 1 533 ? -21.491 -9.151 -2.608 1.00 88.56 533 LYS A CA 1
ATOM 4283 C C . LYS A 1 533 ? -20.063 -9.706 -2.557 1.00 88.56 533 LYS A C 1
ATOM 4285 O O . LYS A 1 533 ? -19.134 -9.035 -2.120 1.00 88.56 533 LYS A O 1
ATOM 4290 N N . GLU A 1 534 ? -19.894 -10.922 -3.050 1.00 93.50 534 GLU A N 1
ATOM 4291 C CA . GLU A 1 534 ? -18.632 -11.643 -3.113 1.00 93.50 534 GLU A CA 1
ATOM 4292 C C . GLU A 1 534 ? -17.633 -11.071 -4.133 1.00 93.50 534 GLU A C 1
ATOM 4294 O O . GLU A 1 534 ? -16.450 -11.367 -4.036 1.00 93.50 534 GLU A O 1
ATOM 4299 N N . LEU A 1 535 ? -18.068 -10.209 -5.060 1.00 94.19 535 LEU A N 1
ATOM 4300 C CA . LEU A 1 535 ? -17.214 -9.586 -6.080 1.00 94.19 535 LEU A CA 1
ATOM 4301 C C . LEU A 1 535 ? -17.024 -8.077 -5.863 1.00 94.19 535 LEU A C 1
ATOM 4303 O O . LEU A 1 535 ? -16.551 -7.368 -6.753 1.00 94.19 535 LEU A O 1
ATOM 4307 N N . THR A 1 536 ? -17.405 -7.556 -4.692 1.00 90.06 536 THR A N 1
ATOM 4308 C CA . THR A 1 536 ? -17.234 -6.128 -4.412 1.00 90.06 536 THR A CA 1
ATOM 4309 C C . THR A 1 536 ? -15.767 -5.752 -4.242 1.00 90.06 536 THR A C 1
ATOM 4311 O O . THR A 1 536 ? -14.970 -6.499 -3.673 1.00 90.06 536 THR A O 1
ATOM 4314 N N . PHE A 1 537 ? -15.448 -4.544 -4.705 1.00 91.25 537 PHE A N 1
ATOM 4315 C CA . PHE A 1 537 ? -14.083 -4.059 -4.832 1.00 91.25 537 PHE A CA 1
ATOM 4316 C C . PHE A 1 537 ? -13.912 -2.618 -4.340 1.00 91.25 537 PHE A C 1
ATOM 4318 O O . PHE A 1 537 ? -14.717 -1.753 -4.711 1.00 91.25 537 PHE A O 1
ATOM 4325 N N . GLY A 1 538 ? -12.840 -2.331 -3.593 1.00 93.56 538 GLY A N 1
ATOM 4326 C CA . GLY A 1 538 ? -12.395 -0.957 -3.341 1.00 93.56 538 GLY A CA 1
ATOM 4327 C C . GLY A 1 538 ? -10.911 -0.804 -2.992 1.00 93.56 538 GLY A C 1
ATOM 4328 O O . GLY A 1 538 ? -10.385 -1.553 -2.178 1.00 93.56 538 GLY A O 1
ATOM 4329 N N . THR A 1 539 ? -10.238 0.176 -3.599 1.00 93.19 539 THR A N 1
ATOM 4330 C CA . THR A 1 539 ? -8.773 0.369 -3.519 1.00 93.19 539 THR A CA 1
ATOM 4331 C C . THR A 1 539 ? -8.324 1.409 -2.497 1.00 93.19 539 THR A C 1
ATOM 4333 O O . THR A 1 539 ? -9.127 2.063 -1.836 1.00 93.19 539 THR A O 1
ATOM 4336 N N . ASP A 1 540 ? -7.005 1.609 -2.399 1.00 92.69 540 ASP A N 1
ATOM 4337 C CA . ASP A 1 540 ? -6.328 2.646 -1.610 1.00 92.69 540 ASP A CA 1
ATOM 4338 C C . ASP A 1 540 ? -6.955 4.037 -1.727 1.00 92.69 540 ASP A C 1
ATOM 4340 O O . ASP A 1 540 ? -7.135 4.725 -0.722 1.00 92.69 540 ASP A O 1
ATOM 4344 N N . ASP A 1 541 ? -7.310 4.442 -2.945 1.00 91.69 541 ASP A N 1
ATOM 4345 C CA . ASP A 1 541 ? -7.920 5.735 -3.245 1.00 91.69 541 ASP A CA 1
ATOM 4346 C C . ASP A 1 541 ? -9.355 5.862 -2.713 1.00 91.69 541 ASP A C 1
ATOM 4348 O O . ASP A 1 541 ? -9.823 6.976 -2.492 1.00 91.69 541 ASP A O 1
ATOM 4352 N N . GLU A 1 542 ? -10.010 4.745 -2.398 1.00 93.38 542 GLU A N 1
ATOM 4353 C CA . GLU A 1 542 ? -11.361 4.677 -1.832 1.00 93.38 542 GLU A CA 1
ATOM 4354 C C . GLU A 1 542 ? -11.355 4.333 -0.327 1.00 93.38 542 GLU A C 1
ATOM 4356 O O . GLU A 1 542 ? -12.376 4.481 0.346 1.00 93.38 542 GLU A O 1
ATOM 4361 N N . ALA A 1 543 ? -10.205 3.949 0.240 1.00 93.81 543 ALA A N 1
ATOM 4362 C CA . ALA A 1 543 ? -10.091 3.494 1.623 1.00 93.81 543 ALA A CA 1
ATOM 4363 C C . ALA A 1 543 ? -10.347 4.600 2.661 1.00 93.81 543 ALA A C 1
ATOM 4365 O O . ALA A 1 543 ? -9.744 5.682 2.615 1.00 93.81 543 ALA A O 1
ATOM 4366 N N . MET A 1 544 ? -11.166 4.316 3.678 1.00 93.44 544 MET A N 1
ATOM 4367 C CA . MET A 1 544 ? -11.411 5.216 4.820 1.00 93.44 544 MET A CA 1
ATOM 4368 C C . MET A 1 544 ? -10.253 5.189 5.839 1.00 93.44 544 MET A C 1
ATOM 4370 O O . MET A 1 544 ? -10.371 4.755 6.988 1.00 93.44 544 MET A O 1
ATOM 4374 N N . SER A 1 545 ? -9.083 5.649 5.395 1.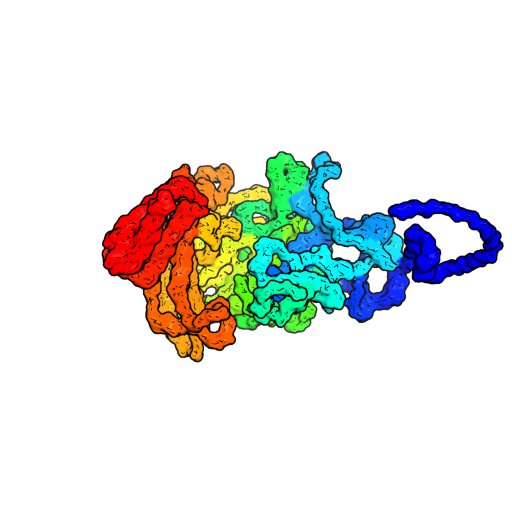00 86.06 545 SER A N 1
ATOM 4375 C CA . SER A 1 545 ? -7.793 5.476 6.076 1.00 86.06 545 SER A CA 1
ATOM 4376 C C . SER A 1 545 ? -7.494 6.428 7.239 1.00 86.06 545 SER A C 1
ATOM 4378 O O . SER A 1 545 ? -6.613 6.120 8.037 1.00 86.06 545 SER A O 1
ATOM 4380 N N . TYR A 1 546 ? -8.157 7.581 7.318 1.00 89.44 546 TYR A N 1
ATOM 4381 C CA . TYR A 1 546 ? -7.983 8.578 8.382 1.00 89.44 546 TYR A CA 1
ATOM 4382 C C . TYR A 1 546 ? -9.240 9.462 8.488 1.00 89.44 546 TYR A C 1
ATOM 4384 O O . TYR A 1 546 ? -10.053 9.461 7.555 1.00 89.44 546 TYR A O 1
ATOM 4392 N N . PRO A 1 547 ? -9.429 10.217 9.592 1.00 91.75 547 PRO A N 1
ATOM 4393 C CA . PRO A 1 547 ? -10.624 11.032 9.798 1.00 91.75 547 PRO A CA 1
ATOM 4394 C C . PRO A 1 547 ? -10.954 11.938 8.609 1.00 91.75 547 PRO A C 1
ATOM 4396 O O . PRO A 1 547 ? -10.105 12.692 8.138 1.00 91.75 547 PRO A O 1
ATOM 4399 N N . GLY A 1 548 ? -12.199 11.865 8.133 1.00 90.94 548 GLY A N 1
ATOM 4400 C CA . GLY A 1 548 ? -12.693 12.697 7.035 1.00 90.94 548 GLY A CA 1
ATOM 4401 C C . GLY A 1 548 ? -12.329 12.245 5.621 1.00 90.94 548 GLY A C 1
ATOM 4402 O O . GLY A 1 548 ? -12.846 12.838 4.675 1.00 90.94 548 GLY A O 1
ATOM 4403 N N . ASN A 1 549 ? -11.485 11.221 5.465 1.00 93.19 549 ASN A N 1
ATOM 4404 C CA . ASN A 1 549 ? -11.116 10.680 4.161 1.00 93.19 549 ASN A CA 1
ATOM 4405 C C . ASN A 1 549 ? -12.149 9.679 3.647 1.00 93.19 549 ASN A C 1
ATOM 4407 O O . ASN A 1 549 ? -12.523 8.767 4.385 1.00 93.19 549 ASN A O 1
ATOM 4411 N N . ASN A 1 550 ? -12.526 9.802 2.372 1.00 95.75 550 ASN A N 1
ATOM 4412 C CA . ASN A 1 550 ? -13.480 8.918 1.698 1.00 95.75 550 ASN A CA 1
ATOM 4413 C C . ASN A 1 550 ? -14.815 8.758 2.460 1.00 95.75 550 ASN A C 1
ATOM 4415 O O . ASN A 1 550 ? -15.091 9.470 3.436 1.00 95.75 550 ASN A O 1
ATOM 4419 N N . ILE A 1 551 ? -15.724 7.934 1.931 1.00 96.19 551 ILE A N 1
ATOM 4420 C CA . ILE A 1 551 ? -17.114 7.886 2.416 1.00 96.19 551 ILE A CA 1
ATOM 4421 C C . ILE A 1 551 ? -17.653 6.481 2.693 1.00 96.19 551 ILE A C 1
ATOM 4423 O O . ILE A 1 551 ? -18.552 6.383 3.523 1.00 96.19 551 ILE A O 1
ATOM 4427 N N . ASP A 1 552 ? -17.129 5.428 2.055 1.00 95.88 552 ASP A N 1
ATOM 4428 C CA . ASP A 1 552 ? -17.678 4.070 2.164 1.00 95.88 552 ASP A CA 1
ATOM 4429 C C . ASP A 1 552 ? -16.979 3.256 3.260 1.00 95.88 552 ASP A C 1
ATOM 4431 O O . ASP A 1 552 ? -15.823 2.866 3.078 1.00 95.88 552 ASP A O 1
ATOM 4435 N N . PRO A 1 553 ? -17.660 2.946 4.378 1.00 95.62 553 PRO A N 1
ATOM 4436 C CA . PRO A 1 553 ? -17.035 2.233 5.482 1.00 95.62 553 PRO A CA 1
ATOM 4437 C C . PRO A 1 553 ? -16.889 0.727 5.229 1.00 95.62 553 PRO A C 1
ATOM 4439 O O . PRO A 1 553 ? -16.373 0.039 6.100 1.00 95.62 553 PRO A O 1
ATOM 4442 N N . ARG A 1 554 ? -17.332 0.211 4.071 1.00 94.00 554 ARG A N 1
ATOM 4443 C CA . ARG A 1 554 ? -16.999 -1.147 3.607 1.00 94.00 554 ARG A CA 1
ATOM 4444 C C . ARG A 1 554 ? -15.615 -1.216 2.970 1.00 94.00 554 ARG A C 1
ATOM 4446 O O . ARG A 1 554 ? -15.131 -2.311 2.755 1.00 94.00 554 ARG A O 1
ATOM 4453 N N . THR A 1 555 ? -15.023 -0.072 2.609 1.00 95.25 555 THR A N 1
ATOM 4454 C CA . THR A 1 555 ? -13.663 0.006 2.065 1.00 95.25 555 THR A CA 1
ATOM 4455 C C . THR A 1 555 ? -12.712 0.444 3.183 1.00 95.25 555 THR A C 1
ATOM 4457 O O . THR A 1 555 ? -12.322 1.618 3.271 1.00 95.25 555 THR A O 1
ATOM 4460 N N . LYS A 1 556 ? -12.369 -0.473 4.093 1.00 93.31 556 LYS A N 1
ATOM 4461 C CA . LYS A 1 556 ? -11.572 -0.170 5.287 1.00 93.31 556 LYS A CA 1
ATOM 4462 C C . LYS A 1 556 ? -10.434 -1.169 5.437 1.00 93.31 556 LYS A C 1
ATOM 4464 O O . LYS A 1 556 ? -10.618 -2.364 5.443 1.00 93.31 556 LYS A O 1
ATOM 4469 N N . ARG A 1 557 ? -9.228 -0.641 5.626 1.00 93.56 557 ARG A N 1
ATOM 4470 C CA . ARG A 1 557 ? -8.048 -1.461 5.910 1.00 93.56 557 ARG A CA 1
ATOM 4471 C C . ARG A 1 557 ? -8.132 -2.056 7.306 1.00 93.56 557 ARG A C 1
ATOM 4473 O O . ARG A 1 557 ? -8.436 -1.313 8.249 1.00 93.56 557 ARG A O 1
ATOM 4480 N N . TYR A 1 558 ? -7.674 -3.299 7.444 1.00 93.25 558 TYR A N 1
ATOM 4481 C CA . TYR A 1 558 ? -7.546 -3.988 8.726 1.00 93.25 558 TYR A CA 1
ATOM 4482 C C . TYR A 1 558 ? -8.881 -4.143 9.472 1.00 93.25 558 TYR A C 1
ATOM 4484 O O . TYR A 1 558 ? -8.909 -4.03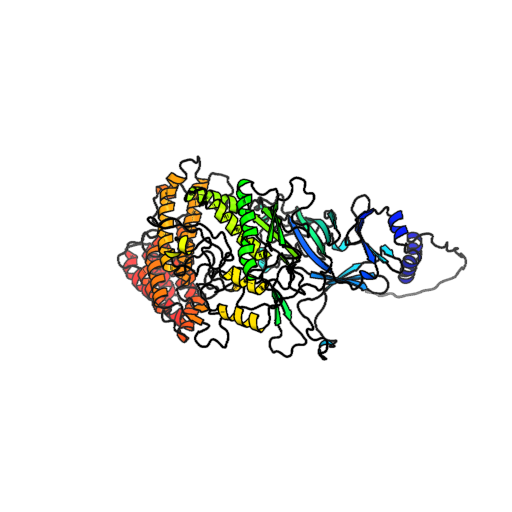1 10.706 1.00 93.25 558 TYR A O 1
ATOM 4492 N N . ASP A 1 559 ? -9.967 -4.362 8.736 1.00 93.94 559 ASP A N 1
ATOM 4493 C CA . ASP A 1 559 ? -11.269 -4.742 9.269 1.00 93.94 559 ASP A CA 1
ATOM 4494 C C . ASP A 1 559 ? -11.596 -6.204 8.931 1.00 93.94 559 ASP A C 1
ATOM 4496 O O . ASP A 1 559 ? -10.802 -6.923 8.326 1.00 93.94 559 ASP A O 1
ATOM 4500 N N . MET A 1 560 ? -12.726 -6.689 9.438 1.00 93.94 560 MET A N 1
ATOM 4501 C CA . MET A 1 560 ? -13.145 -8.072 9.267 1.00 93.94 560 MET A CA 1
ATOM 4502 C C . MET A 1 560 ? -14.661 -8.171 9.505 1.00 93.94 560 MET A C 1
ATOM 4504 O O . MET A 1 560 ? -15.188 -7.447 10.354 1.00 93.94 560 MET A O 1
ATOM 4508 N N . SER A 1 561 ? -15.325 -9.089 8.791 1.00 95.19 561 SER A N 1
ATOM 4509 C CA . SER A 1 561 ? -16.773 -9.358 8.819 1.00 95.19 561 SER A CA 1
ATOM 4510 C C . SER A 1 561 ? -17.680 -8.338 8.108 1.00 95.19 561 SER A C 1
ATOM 4512 O O . SER A 1 561 ? -17.425 -7.138 8.039 1.00 95.19 561 SER A O 1
ATOM 4514 N N . ASN A 1 562 ? -18.818 -8.833 7.612 1.00 94.88 562 ASN A N 1
ATOM 4515 C CA . ASN A 1 562 ? -19.892 -8.050 6.996 1.00 94.88 562 ASN A CA 1
ATOM 4516 C C . ASN A 1 562 ? -20.773 -7.273 8.001 1.00 94.88 562 ASN A C 1
ATOM 4518 O O . ASN A 1 562 ? -21.582 -6.423 7.600 1.00 94.88 562 ASN A O 1
ATOM 4522 N N . ASP A 1 563 ? -20.594 -7.541 9.297 1.00 96.62 563 ASP A N 1
ATOM 4523 C CA . ASP A 1 563 ? -21.137 -6.773 10.414 1.00 96.62 563 ASP A CA 1
ATOM 4524 C C . ASP A 1 563 ? -19.983 -6.284 11.310 1.00 96.62 563 ASP A C 1
ATOM 4526 O O . ASP A 1 563 ? -19.688 -6.888 12.348 1.00 96.62 563 ASP A O 1
ATOM 4530 N N . PRO A 1 564 ? -19.315 -5.177 10.925 1.00 95.50 564 PRO A N 1
ATOM 4531 C CA . PRO A 1 564 ? -18.137 -4.688 11.636 1.00 95.50 564 PRO A CA 1
ATOM 4532 C C . PRO A 1 564 ? -18.455 -4.194 13.053 1.00 95.50 564 PRO A C 1
ATOM 4534 O O . PRO A 1 564 ? -17.541 -4.039 13.859 1.00 95.50 564 PRO A O 1
ATOM 4537 N N . ILE A 1 565 ? -19.727 -3.927 13.375 1.00 97.94 565 ILE A N 1
ATOM 4538 C CA . ILE A 1 565 ? -20.128 -3.460 14.706 1.00 97.94 565 ILE A CA 1
ATOM 4539 C C . ILE A 1 565 ? -20.150 -4.641 15.674 1.00 97.94 565 ILE A C 1
ATOM 4541 O O . ILE A 1 565 ? -19.487 -4.591 16.708 1.00 97.94 565 ILE A O 1
ATOM 4545 N N . SER A 1 566 ? -20.868 -5.710 15.322 1.00 97.25 566 SER A N 1
ATOM 4546 C CA . SER A 1 566 ? -20.924 -6.921 16.148 1.00 97.25 566 SER A CA 1
ATOM 4547 C C . SER A 1 566 ? -19.547 -7.584 16.249 1.00 97.25 566 SER A C 1
ATOM 4549 O O . SER A 1 566 ? -19.119 -7.937 17.343 1.00 97.25 566 SER A O 1
ATOM 4551 N N . TYR A 1 567 ? -18.791 -7.638 15.146 1.00 97.00 567 TYR A N 1
ATOM 4552 C CA . TYR A 1 567 ? -17.434 -8.186 15.167 1.00 97.00 567 TYR A CA 1
ATOM 4553 C C . TYR A 1 567 ? -16.481 -7.377 16.065 1.00 97.00 567 TYR A C 1
ATOM 4555 O O . TYR A 1 567 ? -15.714 -7.945 16.842 1.00 97.00 567 TYR A O 1
ATOM 4563 N N . ALA A 1 568 ? -16.544 -6.039 16.024 1.00 97.50 568 ALA A N 1
ATOM 4564 C CA . ALA A 1 568 ? -15.735 -5.200 16.907 1.00 97.50 568 ALA A CA 1
ATOM 4565 C C . ALA A 1 568 ? -16.062 -5.420 18.393 1.00 97.50 568 ALA A C 1
ATOM 4567 O O . ALA A 1 568 ? -15.157 -5.348 19.224 1.00 97.50 568 ALA A O 1
ATOM 4568 N N . GLU A 1 569 ? -17.324 -5.697 18.736 1.00 96.94 569 GLU A N 1
ATOM 4569 C CA . GLU A 1 569 ? -17.708 -6.038 20.108 1.00 96.94 569 GLU A CA 1
ATOM 4570 C C . GLU A 1 569 ? -17.001 -7.313 20.594 1.00 96.94 569 GLU A C 1
ATOM 4572 O O . GLU A 1 569 ? -16.496 -7.348 21.720 1.00 96.94 569 GLU A O 1
ATOM 4577 N N . ASP A 1 570 ? -16.918 -8.339 19.751 1.00 96.44 570 ASP A N 1
ATOM 4578 C CA . ASP A 1 570 ? -16.229 -9.582 20.095 1.00 96.44 570 ASP A CA 1
ATOM 4579 C C . ASP A 1 570 ? -14.713 -9.388 20.176 1.00 96.44 570 ASP A C 1
ATOM 4581 O O . ASP A 1 570 ? -14.083 -9.847 21.131 1.00 96.44 570 ASP A O 1
ATOM 4585 N N . ILE A 1 571 ? -14.128 -8.605 19.264 1.00 96.75 571 ILE A N 1
ATOM 4586 C CA . ILE A 1 571 ? -12.703 -8.256 19.322 1.00 96.75 571 ILE A CA 1
ATOM 4587 C C . ILE A 1 571 ? -12.347 -7.505 20.606 1.00 96.75 571 ILE A C 1
ATOM 4589 O O . ILE A 1 571 ? -11.288 -7.767 21.176 1.00 96.75 571 ILE A O 1
ATOM 4593 N N . VAL A 1 572 ? -13.199 -6.597 21.092 1.00 96.31 572 VAL A N 1
ATOM 4594 C CA . VAL A 1 572 ? -12.966 -5.917 22.378 1.00 96.31 572 VAL A CA 1
ATOM 4595 C C . VAL A 1 572 ? -12.832 -6.942 23.506 1.00 96.31 572 VAL A C 1
ATOM 4597 O O . VAL A 1 572 ? -11.856 -6.889 24.255 1.00 96.31 572 VAL A O 1
ATOM 4600 N N . LYS A 1 573 ? -13.749 -7.916 23.579 1.00 95.69 573 LYS A N 1
ATOM 4601 C CA . LYS A 1 573 ? -13.728 -8.978 24.600 1.00 95.69 573 LYS A CA 1
ATOM 4602 C C . LYS A 1 573 ? -12.480 -9.854 24.476 1.00 95.69 573 LYS A C 1
ATOM 4604 O O . LYS A 1 573 ? -11.798 -10.079 25.473 1.00 95.69 573 LYS A O 1
ATOM 4609 N N . ILE A 1 574 ? -12.152 -10.294 23.258 1.00 96.38 574 ILE A N 1
ATOM 4610 C CA . ILE A 1 574 ? -10.972 -11.126 22.971 1.00 96.38 574 ILE A CA 1
ATOM 4611 C C . ILE A 1 574 ? -9.686 -10.397 23.368 1.00 96.38 574 ILE A C 1
ATOM 4613 O O . ILE A 1 574 ? -8.813 -10.978 24.012 1.00 96.38 574 ILE A O 1
ATOM 4617 N N . VAL A 1 575 ? -9.559 -9.118 23.006 1.00 96.38 575 VAL A N 1
ATOM 4618 C CA . VAL A 1 575 ? -8.384 -8.304 23.336 1.00 96.38 575 VAL A CA 1
ATOM 4619 C C . VAL A 1 575 ? -8.253 -8.116 24.843 1.00 96.38 575 VAL A C 1
ATOM 4621 O O . VAL A 1 575 ? -7.162 -8.319 25.375 1.00 96.38 575 VAL A O 1
ATOM 4624 N N . ASP A 1 576 ? -9.333 -7.754 25.534 1.00 95.31 576 ASP A N 1
ATOM 4625 C CA . ASP A 1 576 ? -9.294 -7.514 26.978 1.00 95.31 576 ASP A CA 1
ATOM 4626 C C . ASP A 1 576 ? -8.950 -8.799 27.746 1.00 95.31 576 ASP A C 1
ATOM 4628 O O . ASP A 1 576 ? -8.111 -8.780 28.653 1.00 95.31 576 ASP A O 1
ATOM 4632 N N . GLN A 1 577 ? -9.504 -9.938 27.319 1.00 95.12 577 GLN A N 1
ATOM 4633 C CA . GLN A 1 577 ? -9.124 -11.248 27.837 1.00 95.12 577 GLN A CA 1
ATOM 4634 C C . GLN A 1 577 ? -7.645 -11.544 27.573 1.00 95.12 577 GLN A C 1
ATOM 4636 O O . GLN A 1 577 ? -6.905 -11.855 28.509 1.00 95.12 577 GLN A O 1
ATOM 4641 N N . LYS A 1 578 ? -7.173 -11.390 26.330 1.00 96.62 578 LYS A N 1
ATOM 4642 C CA . LYS A 1 578 ? -5.780 -11.689 25.979 1.00 96.62 578 LYS A CA 1
ATOM 4643 C C . LYS A 1 578 ? -4.792 -10.803 26.738 1.00 96.62 578 LYS A C 1
ATOM 4645 O O . LYS A 1 578 ? -3.744 -11.289 27.151 1.00 96.62 578 LYS A O 1
ATOM 4650 N N . ILE A 1 579 ? -5.133 -9.533 26.977 1.00 96.38 579 ILE A N 1
ATOM 4651 C CA . ILE A 1 579 ? -4.352 -8.624 27.829 1.00 96.38 579 ILE A CA 1
ATOM 4652 C C . ILE A 1 579 ? -4.223 -9.187 29.250 1.00 96.38 579 ILE A C 1
ATOM 4654 O O . ILE A 1 579 ? -3.130 -9.154 29.815 1.00 96.38 579 ILE A O 1
ATOM 4658 N N . SER A 1 580 ? -5.306 -9.732 29.814 1.00 96.44 580 SER A N 1
ATOM 4659 C CA . SER A 1 580 ? -5.296 -10.311 31.164 1.00 96.44 580 SER A CA 1
ATOM 4660 C C . SER A 1 580 ? -4.409 -11.558 31.299 1.00 96.44 580 SER A C 1
ATOM 4662 O O . SER A 1 580 ? -3.875 -11.815 32.376 1.00 96.44 580 SER A O 1
ATOM 4664 N N . GLU A 1 581 ? -4.198 -12.283 30.199 1.00 96.44 581 GLU A N 1
ATOM 4665 C CA . GLU A 1 581 ? -3.383 -13.502 30.128 1.00 96.44 581 GLU A CA 1
ATOM 4666 C C . GLU A 1 581 ? -1.890 -13.219 29.888 1.00 96.44 581 GLU A C 1
ATOM 4668 O O . GLU A 1 581 ? -1.054 -14.096 30.113 1.00 96.44 581 GLU A O 1
ATOM 4673 N N . LEU A 1 582 ? -1.517 -12.002 29.463 1.00 97.25 582 LEU A N 1
ATOM 4674 C CA . LEU A 1 582 ? -0.125 -11.661 29.141 1.00 97.25 582 LEU A CA 1
ATOM 4675 C C . LEU A 1 582 ? 0.883 -12.022 30.252 1.00 97.25 582 LEU A C 1
ATOM 4677 O O . LEU A 1 582 ? 1.957 -12.516 29.905 1.00 97.25 582 LEU A O 1
ATOM 4681 N N . PRO A 1 583 ? 0.600 -11.824 31.561 1.00 96.69 583 PRO A N 1
ATOM 4682 C CA . PRO A 1 583 ? 1.548 -12.197 32.610 1.00 96.69 583 PRO A CA 1
ATOM 4683 C C . PRO A 1 583 ? 1.871 -13.693 32.642 1.00 96.69 583 PRO A C 1
ATOM 4685 O O . PRO A 1 583 ? 2.978 -14.056 33.021 1.00 96.69 583 PRO A O 1
ATOM 4688 N N . GLU A 1 584 ? 0.922 -14.551 32.260 1.00 96.81 584 GLU A N 1
ATOM 4689 C CA . GLU A 1 584 ? 1.123 -16.000 32.178 1.00 96.81 584 GLU A CA 1
ATOM 4690 C C . GLU A 1 584 ? 1.816 -16.388 30.867 1.00 96.81 584 GLU A C 1
ATOM 4692 O O . GLU A 1 584 ? 2.788 -17.141 30.891 1.00 96.81 584 GLU A O 1
ATOM 4697 N N . ILE A 1 585 ? 1.385 -15.813 29.737 1.00 97.19 585 ILE A N 1
ATOM 4698 C CA . ILE A 1 585 ? 1.946 -16.092 28.402 1.00 97.19 585 ILE A CA 1
ATOM 4699 C C . ILE A 1 585 ? 3.446 -15.773 28.328 1.00 97.19 585 ILE A C 1
ATOM 4701 O O . ILE A 1 585 ? 4.191 -16.464 27.636 1.00 97.19 585 ILE A O 1
ATOM 4705 N N . PHE A 1 586 ? 3.887 -14.720 29.020 1.00 96.31 586 PHE A N 1
ATOM 4706 C CA . PHE A 1 586 ? 5.276 -14.251 29.018 1.00 96.31 586 PHE A CA 1
ATOM 4707 C C . PHE A 1 586 ? 6.035 -14.591 30.313 1.00 96.31 586 PHE A C 1
ATOM 4709 O O . PHE A 1 586 ? 7.112 -14.049 30.549 1.00 96.31 586 PHE A O 1
ATOM 4716 N N . ALA A 1 587 ? 5.504 -15.487 31.154 1.00 95.62 587 ALA A N 1
ATOM 4717 C CA . ALA A 1 587 ? 6.126 -15.869 32.428 1.00 95.62 587 ALA A CA 1
ATOM 4718 C C . ALA A 1 587 ? 7.477 -16.598 32.274 1.00 95.62 587 ALA A C 1
ATOM 4720 O O . ALA A 1 587 ? 8.219 -16.738 33.246 1.00 95.62 587 ALA A O 1
ATOM 4721 N N . ASP A 1 588 ? 7.772 -17.100 31.074 1.00 95.00 588 ASP A N 1
ATOM 4722 C CA . ASP A 1 588 ? 9.005 -17.793 30.706 1.00 95.00 588 ASP A CA 1
ATOM 4723 C C . ASP A 1 588 ? 10.143 -16.848 30.275 1.00 95.00 588 ASP A C 1
ATOM 4725 O O . ASP A 1 588 ? 11.270 -17.305 30.082 1.00 95.00 588 ASP A O 1
ATOM 4729 N N . GLU A 1 589 ? 9.875 -15.547 30.127 1.00 93.94 589 GLU A N 1
ATOM 4730 C CA . GLU A 1 589 ? 10.865 -14.548 29.715 1.00 93.94 589 GLU A CA 1
ATOM 4731 C C . GLU A 1 589 ? 11.492 -13.819 30.914 1.00 93.94 589 GLU A C 1
ATOM 4733 O O . GLU A 1 589 ? 10.841 -13.555 31.922 1.00 93.94 589 GLU A O 1
ATOM 4738 N N . GLU A 1 590 ? 12.776 -13.457 30.805 1.00 90.06 590 GLU A N 1
ATOM 4739 C CA . GLU A 1 590 ? 13.477 -12.720 31.871 1.00 90.06 590 GLU A CA 1
ATOM 4740 C C . GLU A 1 590 ? 13.043 -11.245 31.970 1.00 90.06 590 GLU A C 1
ATOM 4742 O O . GLU A 1 590 ? 13.136 -10.645 33.043 1.00 90.06 590 GLU A O 1
ATOM 4747 N N . GLY A 1 591 ? 12.575 -10.658 30.862 1.00 89.12 591 GLY A N 1
ATOM 4748 C CA . GLY A 1 591 ? 12.238 -9.239 30.740 1.00 89.12 591 GLY A CA 1
ATOM 4749 C C . GLY A 1 591 ? 10.848 -8.996 30.147 1.00 89.12 591 GLY A C 1
ATOM 4750 O O . GLY A 1 591 ? 10.184 -9.905 29.660 1.00 89.12 591 GLY A O 1
ATOM 4751 N N . PHE A 1 592 ? 10.410 -7.734 30.155 1.00 91.19 592 PHE A N 1
ATOM 4752 C CA . PHE A 1 592 ? 9.047 -7.351 29.757 1.00 91.19 592 PHE A CA 1
ATOM 4753 C C . PHE A 1 592 ? 8.929 -6.827 28.318 1.00 91.19 592 PHE A C 1
ATOM 4755 O O . PHE A 1 592 ? 7.848 -6.426 27.906 1.00 91.19 592 PHE A O 1
ATOM 4762 N N . ASN A 1 593 ? 9.992 -6.839 27.509 1.00 89.12 593 ASN A N 1
ATOM 4763 C CA . ASN A 1 593 ? 9.970 -6.218 26.177 1.00 89.12 593 ASN A CA 1
ATOM 4764 C C . ASN A 1 593 ? 8.886 -6.809 25.249 1.00 89.12 593 ASN A C 1
ATOM 4766 O O . ASN A 1 593 ? 8.142 -6.055 24.614 1.00 89.12 593 ASN A O 1
ATOM 4770 N N . ASN A 1 594 ? 8.759 -8.140 25.162 1.00 90.50 594 ASN A N 1
ATOM 4771 C CA . ASN A 1 594 ? 7.735 -8.774 24.318 1.00 90.50 594 ASN A CA 1
ATOM 4772 C C . ASN A 1 594 ? 6.335 -8.666 24.922 1.00 90.50 594 ASN A C 1
ATOM 4774 O O . ASN A 1 594 ? 5.374 -8.437 24.185 1.00 90.50 594 ASN A O 1
ATOM 4778 N N . TYR A 1 595 ? 6.229 -8.768 26.247 1.00 93.62 595 TYR A N 1
ATOM 4779 C CA . TYR A 1 595 ? 5.001 -8.512 26.997 1.00 93.62 595 TYR A CA 1
ATOM 4780 C C . TYR A 1 595 ? 4.452 -7.107 26.688 1.00 93.62 595 TYR A C 1
ATOM 4782 O O . TYR A 1 595 ? 3.323 -6.957 26.220 1.00 93.62 595 TYR A O 1
ATOM 4790 N N . THR A 1 596 ? 5.294 -6.084 26.847 1.00 91.44 596 THR A N 1
ATOM 4791 C CA . THR A 1 596 ? 4.972 -4.673 26.617 1.00 91.44 596 THR A CA 1
ATOM 4792 C C . THR A 1 596 ? 4.607 -4.425 25.151 1.00 91.44 596 THR A C 1
ATOM 4794 O O . THR A 1 596 ? 3.571 -3.825 24.861 1.00 91.44 596 THR A O 1
ATOM 4797 N N . ASN A 1 597 ? 5.389 -4.954 24.203 1.00 89.00 597 ASN A N 1
ATOM 4798 C CA . ASN A 1 597 ? 5.069 -4.870 22.774 1.00 89.00 597 ASN A CA 1
ATOM 4799 C C . ASN A 1 597 ? 3.720 -5.524 22.430 1.00 89.00 597 ASN A C 1
ATOM 4801 O O . ASN A 1 597 ? 2.961 -4.982 21.621 1.00 89.00 597 ASN A O 1
ATOM 4805 N N . SER A 1 598 ? 3.412 -6.677 23.030 1.00 93.50 598 SER A N 1
ATOM 4806 C CA . SER A 1 598 ? 2.157 -7.400 22.795 1.00 93.50 598 SER A CA 1
ATOM 4807 C C . SER A 1 598 ? 0.962 -6.620 23.346 1.00 93.50 598 SER A C 1
ATOM 4809 O O . SER A 1 598 ? -0.030 -6.459 22.636 1.00 93.50 598 SER A O 1
ATOM 4811 N N . PHE A 1 599 ? 1.086 -6.027 24.540 1.00 93.75 599 PHE A N 1
ATOM 4812 C CA . PHE A 1 599 ? 0.071 -5.132 25.101 1.00 93.75 599 PHE A CA 1
ATOM 4813 C C . PHE A 1 599 ? -0.248 -3.958 24.163 1.00 93.75 599 PHE A C 1
ATOM 4815 O O . PHE A 1 599 ? -1.409 -3.736 23.817 1.00 93.75 599 PHE A O 1
ATOM 4822 N N . TYR A 1 600 ? 0.769 -3.232 23.681 1.00 91.12 600 TYR A N 1
ATOM 4823 C CA . TYR A 1 600 ? 0.548 -2.096 22.778 1.00 91.12 600 TYR A CA 1
ATOM 4824 C C . TYR A 1 600 ? -0.092 -2.512 21.446 1.00 91.12 600 TYR A C 1
ATOM 4826 O O . TYR A 1 600 ? -0.958 -1.801 20.928 1.00 91.12 600 TYR A O 1
ATOM 4834 N N . ARG A 1 601 ? 0.285 -3.673 20.892 1.00 90.81 601 ARG A N 1
ATOM 4835 C CA . ARG A 1 601 ? -0.342 -4.224 19.676 1.00 90.81 601 ARG A CA 1
ATOM 4836 C C . ARG A 1 601 ? -1.817 -4.564 19.897 1.00 90.81 601 ARG A C 1
ATOM 4838 O O . ARG A 1 601 ? -2.640 -4.238 19.041 1.00 90.81 601 ARG A O 1
ATOM 4845 N N . LEU A 1 602 ? -2.156 -5.163 21.037 1.00 94.62 602 LEU A N 1
ATOM 4846 C CA . LEU A 1 602 ? -3.530 -5.507 21.407 1.00 94.62 602 LEU A CA 1
ATOM 4847 C C . LEU A 1 602 ? -4.394 -4.250 21.599 1.00 94.62 602 LEU A C 1
ATOM 4849 O O . LEU A 1 602 ? -5.438 -4.126 20.959 1.00 94.62 602 LEU A O 1
ATOM 4853 N N . ILE A 1 603 ? -3.918 -3.252 22.353 1.00 92.25 603 ILE A N 1
ATOM 4854 C CA . ILE A 1 603 ? -4.638 -1.977 22.531 1.00 92.25 603 ILE A CA 1
ATOM 4855 C C . ILE A 1 603 ? -4.838 -1.246 21.197 1.00 92.25 603 ILE A C 1
ATOM 4857 O O . ILE A 1 603 ? -5.927 -0.736 20.923 1.00 92.25 603 ILE A O 1
ATOM 4861 N N . ARG A 1 604 ? -3.820 -1.222 20.326 1.00 91.81 604 ARG A N 1
ATOM 4862 C CA . ARG A 1 604 ? -3.950 -0.643 18.979 1.00 91.81 604 ARG A CA 1
ATOM 4863 C C . ARG A 1 604 ? -4.975 -1.399 18.130 1.00 91.81 604 ARG A C 1
ATOM 4865 O O . ARG A 1 604 ? -5.684 -0.764 17.352 1.00 91.81 604 ARG A O 1
ATOM 4872 N N . THR A 1 605 ? -5.068 -2.720 18.282 1.00 94.62 605 THR A N 1
ATOM 4873 C CA . THR A 1 605 ? -6.079 -3.549 17.608 1.00 94.62 605 THR A CA 1
ATOM 4874 C C . THR A 1 605 ? -7.483 -3.168 18.079 1.00 94.62 605 THR A C 1
ATOM 4876 O O . THR A 1 605 ? -8.307 -2.794 17.248 1.00 94.62 605 THR A O 1
ATOM 4879 N N . LYS A 1 606 ? -7.726 -3.113 19.397 1.00 95.12 606 LYS A N 1
ATOM 4880 C CA . LYS A 1 606 ? -9.000 -2.644 19.976 1.00 95.12 606 LYS A CA 1
ATOM 4881 C C . LYS A 1 606 ? -9.386 -1.249 19.470 1.00 95.12 606 LYS A C 1
ATOM 4883 O O . LYS A 1 606 ? -10.494 -1.053 18.975 1.00 95.12 606 LYS A O 1
ATOM 4888 N N . GLY A 1 607 ? -8.457 -0.290 19.511 1.00 94.50 607 GLY A N 1
ATOM 4889 C CA . GLY A 1 607 ? -8.696 1.074 19.025 1.00 94.50 607 GLY A CA 1
ATOM 4890 C C . GLY A 1 607 ? -9.049 1.147 17.534 1.00 94.50 607 GLY A C 1
ATOM 4891 O O . GLY A 1 607 ? -9.928 1.912 17.148 1.00 94.50 607 GLY A O 1
ATOM 4892 N N . ARG A 1 608 ? -8.411 0.323 16.697 1.00 94.88 608 ARG A N 1
ATOM 4893 C CA . ARG A 1 608 ? -8.665 0.258 15.251 1.00 94.88 608 ARG A CA 1
ATOM 4894 C C . ARG A 1 608 ? -10.051 -0.301 14.916 1.00 94.88 608 ARG A C 1
ATOM 4896 O O . ARG A 1 608 ? -10.722 0.245 14.043 1.00 94.88 608 ARG A O 1
ATOM 4903 N N . PHE A 1 609 ? -10.499 -1.359 15.592 1.00 96.81 609 PHE A N 1
ATOM 4904 C CA . PHE A 1 609 ? -11.850 -1.889 15.371 1.00 96.81 609 PHE A CA 1
ATOM 4905 C C . PHE A 1 609 ? -12.919 -0.894 15.843 1.00 96.81 609 PHE A C 1
ATOM 4907 O O . PHE A 1 609 ? -13.880 -0.643 15.121 1.00 96.81 609 PHE A O 1
ATOM 4914 N N . LEU A 1 610 ? -12.705 -0.215 16.974 1.00 97.50 610 LEU A N 1
ATOM 4915 C CA . LEU A 1 610 ? -13.598 0.856 17.436 1.00 97.50 610 LEU A CA 1
ATOM 4916 C C . LEU A 1 610 ? -13.584 2.087 16.506 1.00 97.50 610 LEU A C 1
ATOM 4918 O O . LEU A 1 610 ? -14.606 2.748 16.333 1.00 97.50 610 LEU A O 1
ATOM 4922 N N . GLU A 1 611 ? -12.466 2.384 15.842 1.00 96.25 611 GLU A N 1
ATOM 4923 C CA . GLU A 1 611 ? -12.426 3.388 14.772 1.00 96.25 611 GLU A CA 1
ATOM 4924 C C . GLU A 1 611 ? -13.312 2.985 13.581 1.00 96.25 611 GLU A C 1
ATOM 4926 O O . GLU A 1 611 ? -14.068 3.813 13.076 1.00 96.25 611 GLU A O 1
ATOM 4931 N N . THR A 1 612 ? -13.271 1.716 13.165 1.00 95.62 612 THR A N 1
ATOM 4932 C CA . THR A 1 612 ? -14.124 1.178 12.088 1.00 95.62 612 THR A CA 1
ATOM 4933 C C . THR A 1 612 ? -15.613 1.299 12.428 1.00 95.62 612 THR A C 1
ATOM 4935 O O . THR A 1 612 ? -16.426 1.649 11.570 1.00 95.62 612 THR A O 1
ATOM 4938 N N . VAL A 1 613 ? -15.974 1.114 13.703 1.00 98.00 613 VAL A N 1
ATOM 4939 C CA . VAL A 1 613 ? -17.332 1.372 14.211 1.00 98.00 613 VAL A CA 1
ATOM 4940 C C . VAL A 1 613 ? -17.693 2.855 14.077 1.00 98.00 613 VAL A C 1
ATOM 4942 O O . VAL A 1 613 ? -18.768 3.189 13.581 1.00 98.00 613 VAL A O 1
ATOM 4945 N N . ALA A 1 614 ? -16.792 3.767 14.451 1.00 97.88 614 ALA A N 1
ATOM 4946 C CA . ALA A 1 614 ? -17.027 5.209 14.337 1.00 97.88 614 ALA A CA 1
ATOM 4947 C C . ALA A 1 614 ? -17.272 5.667 12.893 1.00 97.88 614 ALA A C 1
ATOM 4949 O O . ALA A 1 614 ? -18.073 6.572 12.667 1.00 97.88 614 ALA A O 1
ATOM 4950 N N . GLN A 1 615 ? -16.632 5.022 11.918 1.00 96.75 615 GLN A N 1
ATOM 4951 C CA . GLN A 1 615 ? -16.785 5.340 10.496 1.00 96.75 615 GLN A CA 1
ATOM 4952 C C . GLN A 1 615 ? -18.140 4.926 9.907 1.00 96.75 615 GLN A C 1
ATOM 4954 O O . GLN A 1 615 ? -18.508 5.422 8.842 1.00 96.75 615 GLN A O 1
ATOM 4959 N N . GLN A 1 616 ? -18.920 4.097 10.613 1.00 98.00 616 GLN A N 1
ATOM 4960 C CA . GLN A 1 616 ? -20.313 3.838 10.242 1.00 98.00 616 GLN A CA 1
ATOM 4961 C C . GLN A 1 616 ? -21.173 5.104 10.392 1.00 98.00 616 GLN A C 1
ATOM 4963 O O . GLN A 1 616 ? -22.097 5.315 9.608 1.00 98.00 616 GLN A O 1
ATOM 4968 N N . ILE A 1 617 ? -20.863 5.975 11.362 1.00 98.44 617 ILE A N 1
ATOM 4969 C CA . ILE A 1 617 ? -21.602 7.222 11.596 1.00 98.44 617 ILE A CA 1
ATOM 4970 C C . ILE A 1 617 ? -21.293 8.206 10.464 1.00 98.44 617 ILE A C 1
ATOM 4972 O O . ILE A 1 617 ? -20.161 8.650 10.270 1.00 98.44 617 ILE A O 1
ATOM 4976 N N . GLY A 1 618 ? -22.325 8.539 9.692 1.00 97.19 618 GLY A N 1
ATOM 4977 C CA . GLY A 1 618 ? -22.213 9.365 8.498 1.00 97.19 618 GLY A CA 1
ATOM 4978 C C . GLY A 1 618 ? -21.525 8.688 7.322 1.00 97.19 618 GLY A C 1
ATOM 4979 O O . GLY A 1 618 ? -21.140 9.397 6.397 1.00 97.19 618 GLY A O 1
ATOM 4980 N N . GLY A 1 619 ? -21.334 7.368 7.328 1.00 97.56 619 GLY A N 1
ATOM 4981 C CA . GLY A 1 619 ? -20.839 6.629 6.164 1.00 97.56 619 GLY A CA 1
ATOM 4982 C C . GLY A 1 619 ? -21.843 6.624 5.001 1.00 97.56 619 GLY A C 1
ATOM 4983 O O . GLY A 1 619 ? -23.054 6.746 5.200 1.00 97.56 619 GLY A O 1
ATOM 4984 N N . VAL A 1 620 ? -21.336 6.475 3.778 1.00 97.62 620 VAL A N 1
ATOM 4985 C CA . VAL A 1 620 ? -22.113 6.356 2.535 1.00 97.62 620 VAL A CA 1
ATOM 4986 C C . VAL A 1 620 ? -21.494 5.262 1.670 1.00 97.62 620 VAL A C 1
ATOM 4988 O O . VAL A 1 620 ? -20.367 5.390 1.205 1.00 97.62 620 VAL A O 1
ATOM 4991 N N . TYR A 1 621 ? -22.246 4.195 1.443 1.00 94.50 621 TYR A N 1
ATOM 4992 C CA . TYR A 1 621 ? -21.917 3.099 0.549 1.00 94.50 621 TYR A CA 1
ATOM 4993 C C . TYR A 1 621 ? -21.837 3.577 -0.908 1.00 94.50 621 TYR A C 1
ATOM 4995 O O . TYR A 1 621 ? -22.760 4.218 -1.409 1.00 94.50 621 TYR A O 1
ATOM 5003 N N . ILE A 1 622 ? -20.739 3.239 -1.590 1.00 91.31 622 ILE A N 1
ATOM 5004 C CA . ILE A 1 622 ? -20.537 3.438 -3.029 1.00 91.31 622 ILE A CA 1
ATOM 5005 C C . ILE A 1 622 ? -20.776 2.107 -3.748 1.00 91.31 622 ILE A C 1
ATOM 5007 O O . ILE A 1 622 ? -19.976 1.170 -3.639 1.00 91.31 622 ILE A O 1
ATOM 5011 N N . ASN A 1 623 ? -21.858 2.018 -4.513 1.00 86.50 623 ASN A N 1
ATOM 5012 C CA . ASN A 1 623 ? -22.180 0.849 -5.326 1.00 86.50 623 ASN A CA 1
ATOM 5013 C C . ASN A 1 623 ? -21.676 1.063 -6.765 1.00 86.50 623 ASN A C 1
ATOM 5015 O O . ASN A 1 623 ? -22.068 2.020 -7.440 1.00 86.50 623 ASN A O 1
ATOM 5019 N N . LYS A 1 624 ? -20.777 0.178 -7.224 1.00 83.94 624 LYS A N 1
ATOM 5020 C CA . LYS A 1 624 ? -20.170 0.205 -8.567 1.00 83.94 624 LYS A CA 1
ATOM 5021 C C . LYS A 1 624 ? -21.095 -0.511 -9.553 1.00 83.94 624 LYS A C 1
ATOM 5023 O O . LYS A 1 624 ? -20.998 -1.723 -9.738 1.00 83.94 624 LYS A O 1
ATOM 5028 N N . ILE A 1 625 ? -22.026 0.251 -10.118 1.00 82.25 625 ILE A N 1
ATOM 5029 C CA . ILE A 1 625 ? -23.099 -0.238 -10.990 1.00 82.25 625 ILE A CA 1
ATOM 5030 C C . ILE A 1 625 ? -22.947 0.306 -12.412 1.00 82.25 625 ILE A C 1
ATOM 5032 O O . ILE A 1 625 ? -22.470 1.422 -12.620 1.00 82.25 625 ILE A O 1
ATOM 5036 N N . ALA A 1 626 ? -23.382 -0.469 -13.403 1.00 77.81 626 ALA A N 1
ATOM 5037 C CA . ALA A 1 626 ? -23.547 0.022 -14.766 1.00 77.81 626 ALA A CA 1
ATOM 5038 C C . ALA A 1 626 ? -24.790 0.923 -14.864 1.00 77.81 626 ALA A C 1
ATOM 5040 O O . ALA A 1 626 ? -25.765 0.738 -14.138 1.00 77.81 626 ALA A O 1
ATOM 5041 N N . SER A 1 627 ? -24.808 1.852 -15.824 1.00 76.88 627 SER A N 1
ATOM 5042 C CA . SER A 1 627 ? -25.965 2.733 -16.065 1.00 76.88 627 SER A CA 1
ATOM 5043 C C . SER A 1 627 ? -27.256 1.978 -16.411 1.00 76.88 627 SER A C 1
ATOM 5045 O O . SER A 1 627 ? -28.348 2.518 -16.254 1.00 76.88 627 SER A O 1
ATOM 5047 N N . SER A 1 628 ? -27.140 0.727 -16.861 1.00 78.62 628 SER A N 1
ATOM 5048 C CA . SER A 1 628 ? -28.258 -0.176 -17.131 1.00 78.62 628 SER A CA 1
ATOM 5049 C C . SER A 1 628 ? -28.842 -0.848 -15.879 1.00 78.62 628 SER A C 1
ATOM 5051 O O . SER A 1 628 ? -29.932 -1.410 -15.961 1.00 78.62 628 SER A O 1
ATOM 5053 N N . GLN A 1 629 ? -28.165 -0.799 -14.726 1.00 78.31 629 GLN A N 1
ATOM 5054 C CA . GLN A 1 629 ? -28.590 -1.448 -13.478 1.00 78.31 629 GLN A CA 1
ATOM 5055 C C . GLN A 1 629 ? -29.421 -0.491 -12.608 1.00 78.31 629 GLN A C 1
ATOM 5057 O O . GLN A 1 629 ? -28.956 0.016 -11.592 1.00 78.31 629 GLN A O 1
ATOM 5062 N N . THR A 1 630 ? -30.669 -0.241 -13.010 1.00 81.56 630 THR A N 1
ATOM 5063 C CA . THR A 1 630 ? -31.544 0.782 -12.402 1.00 81.56 630 THR A CA 1
ATOM 5064 C C . THR A 1 630 ? -32.141 0.423 -11.037 1.00 81.56 630 THR A C 1
ATOM 5066 O O . THR A 1 630 ? -32.769 1.279 -10.422 1.00 81.56 630 THR A O 1
ATOM 5069 N N . ASP A 1 631 ? -31.976 -0.817 -10.570 1.00 82.62 631 ASP A N 1
ATOM 5070 C CA . ASP A 1 631 ? -32.505 -1.281 -9.274 1.00 82.62 631 ASP A CA 1
ATOM 5071 C C . ASP A 1 631 ? -31.632 -0.860 -8.078 1.00 82.62 631 ASP A C 1
ATOM 5073 O O . ASP A 1 631 ? -32.014 -1.064 -6.926 1.00 82.62 631 ASP A O 1
ATOM 5077 N N . PHE A 1 632 ? -30.463 -0.274 -8.345 1.00 78.19 632 PHE A N 1
ATOM 5078 C CA . PHE A 1 632 ? -29.485 0.119 -7.339 1.00 78.19 632 PHE A CA 1
ATOM 5079 C C . PHE A 1 632 ? -29.184 1.613 -7.426 1.00 78.19 632 PHE A C 1
ATOM 5081 O O . PHE A 1 632 ? -29.125 2.200 -8.507 1.00 78.19 632 PHE A O 1
ATOM 5088 N N . GLU A 1 633 ? -28.920 2.223 -6.276 1.00 87.12 633 GLU A N 1
ATOM 5089 C CA . GLU A 1 633 ? -28.393 3.580 -6.199 1.00 87.12 633 GLU A CA 1
ATOM 5090 C C . GLU A 1 633 ? -26.873 3.529 -6.040 1.00 87.12 633 GLU A C 1
ATOM 5092 O O . GLU A 1 633 ? -26.337 2.694 -5.309 1.00 87.12 633 GLU A O 1
ATOM 5097 N N . SER A 1 634 ? -26.161 4.427 -6.725 1.00 88.94 634 SER A N 1
ATOM 5098 C CA . SER A 1 634 ? -24.697 4.485 -6.629 1.00 88.94 634 SER A CA 1
ATOM 5099 C C . SER A 1 634 ? -24.225 4.959 -5.250 1.00 88.94 634 SER A C 1
ATOM 5101 O O . SER A 1 634 ? -23.166 4.531 -4.799 1.00 88.94 634 SER A O 1
ATOM 5103 N N . LEU A 1 635 ? -25.008 5.806 -4.577 1.00 94.50 635 LEU A N 1
ATOM 5104 C CA . LEU A 1 635 ? -24.715 6.330 -3.245 1.00 94.50 635 LEU A CA 1
ATOM 5105 C C . LEU A 1 635 ? -25.856 5.979 -2.297 1.00 94.50 635 LEU A C 1
ATOM 5107 O O . LEU A 1 635 ? -26.970 6.450 -2.493 1.00 94.50 635 LEU A O 1
ATOM 5111 N N . GLU A 1 636 ? -25.558 5.215 -1.252 1.00 94.69 636 GLU A N 1
ATOM 5112 C CA . GLU A 1 636 ? -26.537 4.815 -0.240 1.00 94.69 636 GLU A CA 1
ATOM 5113 C C . GLU A 1 636 ? -25.988 5.132 1.160 1.00 94.69 636 GLU A C 1
ATOM 5115 O O . GLU A 1 636 ? -24.899 4.683 1.512 1.00 94.69 636 GLU A O 1
ATOM 5120 N N . PRO A 1 637 ? -26.677 5.925 1.993 1.00 97.56 637 PRO A N 1
ATOM 5121 C CA . PRO A 1 637 ? -26.199 6.221 3.335 1.00 97.56 637 PRO A CA 1
ATOM 5122 C C . PRO A 1 637 ? -26.254 4.963 4.203 1.00 97.56 637 PRO A C 1
ATOM 5124 O O . PRO A 1 637 ? -27.197 4.178 4.105 1.00 97.56 637 PRO A O 1
ATOM 5127 N N . VAL A 1 638 ? -25.287 4.802 5.114 1.00 97.94 638 VAL A N 1
ATOM 5128 C CA . VAL A 1 638 ? -25.347 3.726 6.117 1.00 97.94 638 VAL A CA 1
ATOM 5129 C C . VAL A 1 638 ? -26.707 3.802 6.830 1.00 97.94 638 VAL A C 1
ATOM 5131 O O . VAL A 1 638 ? -27.087 4.886 7.289 1.00 97.94 638 VAL A O 1
ATOM 5134 N N . PRO A 1 639 ? -27.463 2.695 6.951 1.00 97.88 639 PRO A N 1
ATOM 5135 C CA . PRO A 1 639 ? -28.792 2.725 7.548 1.00 97.88 639 PRO A CA 1
ATOM 5136 C C . PRO A 1 639 ? -28.790 3.354 8.942 1.00 97.88 639 PRO A C 1
ATOM 5138 O O . PRO A 1 639 ? -27.923 3.049 9.759 1.00 97.88 639 PRO A O 1
ATOM 5141 N N . TYR A 1 640 ? -29.793 4.189 9.232 1.00 98.50 640 TYR A N 1
ATOM 5142 C CA . TYR A 1 640 ? -29.930 4.889 10.519 1.00 98.50 640 TYR A CA 1
ATOM 5143 C C . TYR A 1 640 ? -29.722 3.959 11.725 1.00 98.50 640 TYR A C 1
ATOM 5145 O O . TYR A 1 640 ? -28.915 4.260 12.599 1.00 98.50 640 TYR A O 1
ATOM 5153 N N . GLU A 1 641 ? -30.365 2.787 11.724 1.00 98.31 641 GLU A N 1
ATOM 5154 C CA . GLU A 1 641 ? -30.241 1.807 12.812 1.00 98.31 641 GLU A CA 1
ATOM 5155 C C . GLU A 1 641 ? -28.803 1.302 12.993 1.00 98.31 641 GLU A C 1
ATOM 5157 O O . GLU A 1 641 ? -28.341 1.183 14.124 1.00 98.31 641 GLU A O 1
ATOM 5162 N N . LYS A 1 642 ? -28.053 1.086 11.900 1.00 98.25 642 LYS A N 1
ATOM 5163 C CA . LYS A 1 642 ? -26.633 0.707 11.978 1.00 98.25 642 LYS A CA 1
ATOM 5164 C C . LYS A 1 642 ? -25.781 1.837 12.549 1.00 98.25 642 LYS A C 1
ATOM 5166 O O . LYS A 1 642 ? -24.902 1.584 13.366 1.00 98.25 642 LYS A O 1
ATOM 5171 N N . GLN A 1 643 ? -26.056 3.090 12.182 1.00 98.62 643 GLN A N 1
ATOM 5172 C CA . GLN A 1 643 ? -25.336 4.228 12.760 1.00 98.62 643 GLN A CA 1
ATOM 5173 C C . GLN A 1 643 ? -25.618 4.384 14.266 1.00 98.62 643 GLN A C 1
ATOM 5175 O O . GLN A 1 643 ? -24.704 4.677 15.037 1.00 98.62 643 GLN A O 1
ATOM 5180 N N . LYS A 1 644 ? -26.861 4.143 14.708 1.00 98.56 644 LYS A N 1
ATOM 5181 C CA . LYS A 1 644 ? -27.229 4.137 16.135 1.00 98.56 644 LYS A CA 1
ATOM 5182 C C . LYS A 1 644 ? -26.609 2.962 16.886 1.00 98.56 644 LYS A C 1
ATOM 5184 O O . LYS A 1 644 ? -26.104 3.156 17.987 1.00 98.56 644 LYS A O 1
ATOM 5189 N N . GLN A 1 645 ? -26.590 1.773 16.288 1.00 98.56 645 GLN A N 1
ATOM 5190 C CA . GLN A 1 645 ? -25.920 0.597 16.846 1.00 98.56 645 GLN A CA 1
ATOM 5191 C C . GLN A 1 645 ? -24.419 0.859 17.036 1.00 98.56 645 GLN A C 1
ATOM 5193 O O . GLN A 1 645 ? -23.881 0.595 18.111 1.00 98.56 645 GLN A O 1
ATOM 5198 N N . ALA A 1 646 ? -23.765 1.455 16.034 1.00 98.69 646 ALA A N 1
ATOM 5199 C CA . ALA A 1 646 ? -22.369 1.867 16.123 1.00 98.69 646 ALA A CA 1
ATOM 5200 C C . ALA A 1 646 ? -22.151 2.863 17.270 1.00 98.69 646 ALA A C 1
ATOM 5202 O O . ALA A 1 646 ? -21.239 2.695 18.079 1.00 98.69 646 ALA A O 1
ATOM 5203 N N . PHE A 1 647 ? -23.021 3.870 17.387 1.00 98.81 647 PHE A N 1
ATOM 5204 C CA . PHE A 1 647 ? -22.948 4.831 18.481 1.00 98.81 647 PHE A CA 1
ATOM 5205 C C . PHE A 1 647 ? -23.097 4.170 19.861 1.00 98.81 647 PHE A C 1
ATOM 5207 O O . PHE A 1 647 ? -22.317 4.474 20.762 1.00 98.81 647 PHE A O 1
ATOM 5214 N N . GLU A 1 648 ? -24.057 3.261 20.046 1.00 98.62 648 GLU A N 1
ATOM 5215 C CA . GLU A 1 648 ? -24.271 2.597 21.339 1.00 98.62 648 GLU A CA 1
ATOM 5216 C C . GLU A 1 648 ? -23.089 1.708 21.749 1.00 98.62 648 GLU A C 1
ATOM 5218 O O . GLU A 1 648 ? -22.727 1.690 22.929 1.00 98.62 648 GLU A O 1
ATOM 5223 N N . LEU A 1 649 ? -22.428 1.043 20.794 1.00 98.56 649 LEU A N 1
ATOM 5224 C CA . LEU A 1 649 ? -21.187 0.319 21.072 1.00 98.56 649 LEU A CA 1
ATOM 5225 C C . LEU A 1 649 ? -20.081 1.279 21.540 1.00 98.56 649 LEU A C 1
ATOM 5227 O O . LEU A 1 649 ? -19.482 1.057 22.588 1.00 98.56 649 LEU A O 1
ATOM 5231 N N . LEU A 1 650 ? -19.854 2.394 20.836 1.00 98.69 650 LEU A N 1
ATOM 5232 C CA . LEU A 1 650 ? -18.848 3.393 21.235 1.00 98.69 650 LEU A CA 1
ATOM 5233 C C . LEU A 1 650 ? -19.167 4.034 22.589 1.00 98.69 650 LEU A C 1
ATOM 5235 O O . LEU A 1 650 ? -18.284 4.249 23.419 1.00 98.69 650 LEU A O 1
ATOM 5239 N N . LYS A 1 651 ? -20.441 4.313 22.856 1.00 98.31 651 LYS A N 1
ATOM 5240 C CA . LYS A 1 651 ? -20.896 4.811 24.153 1.00 98.31 651 LYS A CA 1
ATOM 5241 C C . LYS A 1 651 ? -20.513 3.867 25.285 1.00 98.31 651 LYS A C 1
ATOM 5243 O O . LYS A 1 651 ? -20.112 4.352 26.340 1.00 98.31 651 LYS A O 1
ATOM 5248 N N . ARG A 1 652 ? -20.607 2.553 25.072 1.00 97.25 652 ARG A N 1
ATOM 5249 C CA . ARG A 1 652 ? -20.237 1.537 26.060 1.00 97.25 652 ARG A CA 1
ATOM 5250 C C . ARG A 1 652 ? -18.723 1.351 26.167 1.00 97.25 652 ARG A C 1
ATOM 5252 O O . ARG A 1 652 ? -18.200 1.460 27.269 1.00 97.25 652 ARG A O 1
ATOM 5259 N N . GLU A 1 653 ? -18.032 1.148 25.050 1.00 96.88 653 GLU A N 1
ATOM 5260 C CA . GLU A 1 653 ? -16.623 0.713 25.025 1.00 96.88 653 GLU A CA 1
ATOM 5261 C C . GLU A 1 653 ? -15.600 1.861 24.984 1.00 96.88 653 GLU A C 1
ATOM 5263 O O . GLU A 1 653 ? -14.400 1.635 25.118 1.00 96.88 653 GLU A O 1
ATOM 5268 N N . VAL A 1 654 ? -16.041 3.105 24.765 1.00 96.62 654 VAL A N 1
ATOM 5269 C CA . VAL A 1 654 ? -15.143 4.261 24.575 1.00 96.62 654 VAL A CA 1
ATOM 5270 C C . VAL A 1 654 ? -15.496 5.413 25.503 1.00 96.62 654 VAL A C 1
ATOM 5272 O O . VAL A 1 654 ? -14.605 5.982 26.137 1.00 96.62 654 VAL A O 1
ATOM 5275 N N . PHE A 1 655 ? -16.777 5.791 25.556 1.00 97.25 655 PHE A N 1
ATOM 5276 C CA . PHE A 1 655 ? -17.219 7.011 26.244 1.00 97.25 655 PHE A CA 1
ATOM 5277 C C . PHE A 1 655 ? -17.719 6.776 27.674 1.00 97.25 655 PHE A C 1
ATOM 5279 O O . PHE A 1 655 ? -17.904 7.738 28.430 1.00 97.25 655 PHE A O 1
ATOM 5286 N N . SER A 1 656 ? -17.949 5.521 28.063 1.00 95.81 656 SER A N 1
ATOM 5287 C CA . SER A 1 656 ? -18.390 5.182 29.412 1.00 95.81 656 SER A CA 1
ATOM 5288 C C . SER A 1 656 ? -17.262 5.357 30.435 1.00 95.81 656 SER A C 1
ATOM 5290 O O . SER A 1 656 ? -16.076 5.401 30.110 1.00 95.81 656 SER A O 1
ATOM 5292 N N . ASN A 1 657 ? -17.646 5.528 31.697 1.00 94.75 657 ASN A N 1
ATOM 5293 C CA . ASN A 1 657 ? -16.696 5.568 32.804 1.00 94.75 657 ASN A CA 1
ATOM 5294 C C . ASN A 1 657 ? -16.209 4.143 33.107 1.00 94.75 657 ASN A C 1
ATOM 5296 O O . ASN A 1 657 ? -17.044 3.248 33.222 1.00 94.75 657 ASN A O 1
ATOM 5300 N N . GLY A 1 658 ? -14.898 3.935 33.242 1.00 91.12 658 GLY A N 1
ATOM 5301 C CA . GLY A 1 658 ? -14.296 2.606 33.406 1.00 91.12 658 GLY A CA 1
ATOM 5302 C C . GLY A 1 658 ? -14.118 1.802 32.109 1.00 91.12 658 GLY A C 1
ATOM 5303 O O . GLY A 1 658 ? -13.697 0.653 32.167 1.00 91.12 658 GLY A O 1
ATOM 5304 N N . ALA A 1 659 ? -14.381 2.382 30.929 1.00 89.56 659 ALA A N 1
ATOM 5305 C CA . ALA A 1 659 ? -14.225 1.700 29.631 1.00 89.56 659 ALA A CA 1
ATOM 5306 C C . ALA A 1 659 ? -12.788 1.212 29.332 1.00 89.56 659 ALA A C 1
ATOM 5308 O O . ALA A 1 659 ? -12.560 0.430 28.410 1.00 89.56 659 ALA A O 1
ATOM 5309 N N . MET A 1 660 ? -11.804 1.728 30.073 1.00 85.50 660 MET A N 1
ATOM 5310 C CA . MET A 1 660 ? -10.370 1.503 29.866 1.00 85.50 660 MET A CA 1
ATOM 5311 C C . MET A 1 660 ? -9.678 1.073 31.169 1.00 85.50 660 MET A C 1
ATOM 5313 O O . MET A 1 660 ? -8.509 1.392 31.390 1.00 85.50 660 MET A O 1
ATOM 5317 N N . ASP A 1 661 ? -10.410 0.372 32.040 1.00 84.81 661 ASP A N 1
ATOM 5318 C CA . ASP A 1 661 ? -9.889 -0.167 33.297 1.00 84.81 661 ASP A CA 1
ATOM 5319 C C . ASP A 1 661 ? -9.186 -1.514 33.065 1.00 84.81 661 ASP A C 1
ATOM 5321 O O . ASP A 1 661 ? -9.818 -2.529 32.779 1.00 84.81 661 ASP A O 1
ATOM 5325 N N . TYR A 1 662 ? -7.863 -1.525 33.240 1.00 88.50 662 TYR A N 1
ATOM 5326 C CA . TYR A 1 662 ? -7.022 -2.728 33.212 1.00 88.50 662 TYR A CA 1
ATOM 5327 C C . TYR A 1 662 ? -6.394 -2.969 34.591 1.00 88.50 662 TYR A C 1
ATOM 5329 O O . TYR A 1 662 ? -6.287 -2.043 35.400 1.00 88.50 662 TYR A O 1
ATOM 5337 N N . ASP A 1 663 ? -5.945 -4.201 34.870 1.00 92.19 663 ASP A N 1
ATOM 5338 C CA . ASP A 1 663 ? -5.278 -4.527 36.140 1.00 92.19 663 ASP A CA 1
ATOM 5339 C C . ASP A 1 663 ? -4.042 -3.620 36.338 1.00 92.19 663 ASP A C 1
ATOM 5341 O O . ASP A 1 663 ? -3.122 -3.642 35.513 1.00 92.19 663 ASP A O 1
ATOM 5345 N N . PRO A 1 664 ? -3.957 -2.849 37.441 1.00 91.94 664 PRO A N 1
ATOM 5346 C CA . PRO A 1 664 ? -2.790 -2.024 37.739 1.00 91.94 664 PRO A CA 1
ATOM 5347 C C . PRO A 1 664 ? -1.463 -2.793 37.733 1.00 91.94 664 PRO A C 1
ATOM 5349 O O . PRO A 1 664 ? -0.426 -2.207 37.434 1.00 91.94 664 PRO A O 1
ATOM 5352 N N . LYS A 1 665 ? -1.469 -4.097 38.041 1.00 92.12 665 LYS A N 1
ATOM 5353 C CA . LYS A 1 665 ? -0.274 -4.949 37.961 1.00 92.12 665 LYS A CA 1
ATOM 5354 C C . LYS A 1 665 ? 0.183 -5.178 36.527 1.00 92.12 665 LYS A C 1
ATOM 5356 O O . LYS A 1 665 ? 1.384 -5.263 36.298 1.00 92.12 665 LYS A O 1
ATOM 5361 N N . ILE A 1 666 ? -0.748 -5.267 35.578 1.00 94.06 666 ILE A N 1
ATOM 5362 C CA . ILE A 1 666 ? -0.419 -5.388 34.155 1.00 94.06 666 ILE A CA 1
ATOM 5363 C C . ILE A 1 666 ? 0.248 -4.097 33.691 1.00 94.06 666 ILE A C 1
ATOM 5365 O O . ILE A 1 666 ? 1.333 -4.149 33.114 1.00 94.06 666 ILE A O 1
ATOM 5369 N N . LEU A 1 667 ? -0.365 -2.953 34.015 1.00 91.38 667 LEU A N 1
ATOM 5370 C CA . LEU A 1 667 ? 0.128 -1.628 33.633 1.00 91.38 667 LEU A CA 1
ATOM 5371 C C . LEU A 1 667 ? 1.492 -1.307 34.261 1.00 91.38 667 LEU A C 1
ATOM 5373 O O . LEU A 1 667 ? 2.359 -0.750 33.595 1.00 91.38 667 LEU A O 1
ATOM 5377 N N . ALA A 1 668 ? 1.714 -1.705 35.518 1.00 90.88 668 ALA A N 1
ATOM 5378 C CA . ALA A 1 668 ? 2.978 -1.486 36.226 1.00 90.88 668 ALA A CA 1
ATOM 5379 C C . ALA A 1 668 ? 4.178 -2.230 35.608 1.00 90.88 668 ALA A C 1
ATOM 5381 O O . ALA A 1 668 ? 5.318 -1.879 35.903 1.00 90.88 668 ALA A O 1
ATOM 5382 N N . ASN A 1 669 ? 3.926 -3.233 34.762 1.00 91.06 669 ASN A N 1
ATOM 5383 C CA . ASN A 1 669 ? 4.951 -4.024 34.083 1.00 91.06 669 ASN A CA 1
ATOM 5384 C C . ASN A 1 669 ? 5.158 -3.621 32.611 1.00 91.06 669 ASN A C 1
ATOM 5386 O O . ASN A 1 669 ? 5.930 -4.270 31.910 1.00 91.06 669 ASN A O 1
ATOM 5390 N N . LEU A 1 670 ? 4.501 -2.558 32.128 1.00 89.25 670 LEU A N 1
ATOM 5391 C CA . LEU A 1 670 ? 4.662 -2.041 30.761 1.00 89.25 670 LEU A CA 1
ATOM 5392 C C . LEU A 1 670 ? 5.954 -1.228 30.606 1.00 89.25 670 LEU A C 1
ATOM 5394 O O . LEU A 1 670 ? 5.940 -0.043 30.280 1.00 89.25 670 LEU A O 1
ATOM 5398 N N . ILE A 1 671 ? 7.082 -1.875 30.871 1.00 85.25 671 ILE A N 1
ATOM 5399 C CA . ILE A 1 671 ? 8.408 -1.273 30.839 1.00 85.25 671 ILE A CA 1
ATOM 5400 C C . ILE A 1 671 ? 9.243 -1.883 29.714 1.00 85.25 671 ILE A C 1
ATOM 5402 O O . ILE A 1 671 ? 9.157 -3.079 29.425 1.00 85.25 671 ILE A O 1
ATOM 5406 N N . TYR A 1 672 ? 10.055 -1.035 29.090 1.00 83.50 672 TYR A N 1
ATOM 5407 C CA . TYR A 1 672 ? 11.146 -1.449 28.220 1.00 83.50 672 TYR A CA 1
ATOM 5408 C C . TYR A 1 672 ? 12.451 -1.448 29.009 1.00 83.50 672 TYR A C 1
ATOM 5410 O O . TYR A 1 672 ? 12.668 -0.607 29.891 1.00 83.50 672 TYR A O 1
ATOM 5418 N N . GLU A 1 673 ? 13.336 -2.387 28.695 1.00 81.88 673 GLU A N 1
ATOM 5419 C CA . GLU A 1 673 ? 14.694 -2.367 29.232 1.00 81.88 673 GLU A CA 1
ATOM 5420 C C . GLU A 1 673 ? 15.390 -1.031 28.919 1.00 81.88 673 GLU A C 1
ATOM 5422 O O . GLU A 1 673 ? 15.026 -0.289 28.006 1.00 81.88 673 GLU A O 1
ATOM 5427 N N . ARG A 1 674 ? 16.375 -0.657 29.733 1.00 74.56 674 ARG A N 1
ATOM 5428 C CA . ARG A 1 674 ? 17.068 0.616 29.534 1.00 74.56 674 ARG A CA 1
ATOM 5429 C C . ARG A 1 674 ? 18.020 0.514 28.340 1.00 74.56 674 ARG A C 1
ATOM 5431 O O . ARG A 1 674 ? 18.676 -0.507 28.169 1.00 74.56 674 ARG A O 1
ATOM 5438 N N . ASP A 1 675 ? 18.141 1.607 27.586 1.00 68.50 675 ASP A N 1
ATOM 5439 C CA . ASP A 1 675 ? 19.083 1.763 26.468 1.00 68.50 675 ASP A CA 1
ATOM 5440 C C . ASP A 1 675 ? 18.830 0.800 25.285 1.00 68.50 675 ASP A C 1
ATOM 5442 O O . ASP A 1 675 ? 19.719 0.583 24.460 1.00 68.50 675 ASP A O 1
ATOM 5446 N N . ILE A 1 676 ? 17.608 0.263 25.165 1.00 67.00 676 ILE A N 1
ATOM 5447 C CA . ILE A 1 676 ? 17.126 -0.372 23.931 1.00 67.00 676 ILE A CA 1
ATOM 5448 C C . ILE A 1 676 ? 16.396 0.654 23.058 1.00 67.00 676 ILE A C 1
ATOM 5450 O O . ILE A 1 676 ? 15.572 1.423 23.545 1.00 67.00 676 ILE A O 1
ATOM 5454 N N . ASP A 1 677 ? 16.710 0.663 21.763 1.00 59.00 677 ASP A N 1
ATOM 5455 C CA . ASP A 1 677 ? 16.042 1.505 20.768 1.00 59.00 677 ASP A CA 1
ATOM 5456 C C . ASP A 1 677 ? 14.792 0.762 20.272 1.00 59.00 677 ASP A C 1
ATOM 5458 O O . ASP A 1 677 ? 14.866 -0.167 19.466 1.00 59.00 677 ASP A O 1
ATOM 5462 N N . SER A 1 678 ? 13.635 1.096 20.836 1.00 58.44 678 SER A N 1
ATOM 5463 C CA . SER A 1 678 ? 12.324 0.618 20.403 1.00 58.44 678 SER A CA 1
ATOM 5464 C C . SER A 1 678 ? 11.524 1.778 19.811 1.00 58.44 678 SER A C 1
ATOM 5466 O O . SER A 1 678 ? 11.595 2.911 20.283 1.00 58.44 678 SER A O 1
ATOM 5468 N N . PHE A 1 679 ? 10.679 1.491 18.817 1.00 55.91 679 PHE A N 1
ATOM 5469 C CA . PHE A 1 679 ? 9.753 2.478 18.245 1.00 55.91 679 PHE A CA 1
ATOM 5470 C C . PHE A 1 679 ? 8.893 3.187 19.313 1.00 55.91 679 PHE A C 1
ATOM 5472 O O . PHE A 1 679 ? 8.503 4.337 19.133 1.00 55.91 679 PHE A O 1
ATOM 5479 N N . TYR A 1 680 ? 8.615 2.507 20.431 1.00 54.81 680 TYR A N 1
ATOM 5480 C CA . TYR A 1 680 ? 7.827 3.023 21.551 1.00 54.81 680 TYR A CA 1
ATOM 5481 C C . TYR A 1 680 ? 8.675 3.602 22.695 1.00 54.81 680 TYR A C 1
ATOM 5483 O O . TYR A 1 680 ? 8.113 4.161 23.631 1.00 54.81 680 TYR A O 1
ATOM 5491 N N . SER A 1 681 ? 10.004 3.472 22.650 1.00 51.25 681 SER A N 1
ATOM 5492 C CA . SER A 1 681 ? 10.913 4.106 23.609 1.00 51.25 681 SER A CA 1
ATOM 5493 C C . SER A 1 681 ? 11.416 5.411 22.998 1.00 51.25 681 SER A C 1
ATOM 5495 O O . SER A 1 681 ? 12.486 5.471 22.391 1.00 51.25 681 SER A O 1
ATOM 5497 N N . THR A 1 682 ? 10.622 6.475 23.084 1.00 48.66 682 THR A N 1
ATOM 5498 C CA . THR A 1 682 ? 11.063 7.773 22.574 1.00 48.66 682 THR A CA 1
ATOM 5499 C C . THR A 1 682 ? 12.249 8.279 23.398 1.00 48.66 682 THR A C 1
ATOM 5501 O O . THR A 1 682 ? 12.193 8.363 24.624 1.00 48.66 682 THR A O 1
ATOM 5504 N N . TYR A 1 683 ? 13.341 8.647 22.723 1.00 41.56 683 TYR A N 1
ATOM 5505 C CA . TYR A 1 683 ? 14.515 9.261 23.348 1.00 41.56 683 TYR A CA 1
ATOM 5506 C C . TYR A 1 683 ? 14.130 10.502 24.168 1.00 41.56 683 TYR A C 1
ATOM 5508 O O . TYR A 1 683 ? 13.814 11.548 23.598 1.00 41.56 683 TYR A O 1
ATOM 5516 N N . GLY A 1 684 ? 14.240 10.399 25.493 1.00 50.22 684 GLY A N 1
ATOM 5517 C CA . GLY A 1 684 ? 14.051 11.511 26.428 1.00 50.22 684 GLY A CA 1
ATOM 5518 C C . GLY A 1 684 ? 12.825 11.402 27.330 1.00 50.22 684 GLY A C 1
ATOM 5519 O O . GLY A 1 684 ? 12.719 12.209 28.254 1.00 50.22 684 GLY A O 1
ATOM 5520 N N . ASP A 1 685 ? 11.956 10.414 27.115 1.00 54.62 685 ASP A N 1
ATOM 5521 C CA . ASP A 1 685 ? 10.855 10.141 28.031 1.00 54.62 685 ASP A CA 1
ATOM 5522 C C . ASP A 1 685 ? 11.373 9.357 29.244 1.00 54.62 685 ASP A C 1
ATOM 5524 O O . ASP A 1 685 ? 12.251 8.493 29.146 1.00 54.62 685 ASP A O 1
ATOM 5528 N N . ASN A 1 686 ? 10.870 9.705 30.425 1.00 59.00 686 ASN A N 1
ATOM 5529 C CA . ASN A 1 686 ? 11.037 8.869 31.604 1.00 59.00 686 ASN A CA 1
ATOM 5530 C C . ASN A 1 686 ? 10.508 7.457 31.254 1.00 59.00 686 ASN A C 1
ATOM 5532 O O . ASN A 1 686 ? 9.567 7.322 30.480 1.00 59.00 686 ASN A O 1
ATOM 5536 N N . ASN A 1 687 ? 11.121 6.391 31.779 1.00 65.81 687 ASN A N 1
ATOM 5537 C CA . ASN A 1 687 ? 10.771 5.002 31.425 1.00 65.81 687 ASN A CA 1
ATOM 5538 C C . ASN A 1 687 ? 9.376 4.566 31.959 1.00 65.81 687 ASN A C 1
ATOM 5540 O O . ASN A 1 687 ? 9.131 3.371 32.125 1.00 65.81 687 ASN A O 1
ATOM 5544 N N . ASP A 1 688 ? 8.501 5.520 32.307 1.00 71.88 688 ASP A N 1
ATOM 5545 C CA . ASP A 1 688 ? 7.108 5.316 32.690 1.00 71.88 688 ASP A CA 1
ATOM 5546 C C . ASP A 1 688 ? 6.174 5.444 31.470 1.00 71.88 688 ASP A C 1
ATOM 5548 O O . ASP A 1 688 ? 6.137 6.482 30.809 1.00 71.88 688 ASP A O 1
ATOM 5552 N N . PRO A 1 689 ? 5.391 4.400 31.153 1.00 76.06 689 PRO A N 1
ATOM 5553 C CA . PRO A 1 689 ? 4.439 4.439 30.051 1.00 76.06 689 PRO A CA 1
ATOM 5554 C C . PRO A 1 689 ? 3.275 5.392 30.363 1.00 76.06 689 PRO A C 1
ATOM 5556 O O . PRO A 1 689 ? 2.541 5.199 31.336 1.00 76.06 689 PRO A O 1
ATOM 5559 N N . ASP A 1 690 ? 3.039 6.382 29.498 1.00 84.81 690 ASP A N 1
ATOM 5560 C CA . ASP A 1 690 ? 1.866 7.257 29.602 1.00 84.81 690 ASP A CA 1
ATOM 5561 C C . ASP A 1 690 ? 0.616 6.575 29.024 1.00 84.81 690 ASP A C 1
ATOM 5563 O O . ASP A 1 690 ? 0.180 6.797 27.886 1.00 84.81 690 ASP A O 1
ATOM 5567 N N . PHE A 1 691 ? 0.026 5.707 29.843 1.00 86.44 691 PHE A N 1
ATOM 5568 C CA . PHE A 1 691 ? -1.189 4.986 29.489 1.00 86.44 691 PHE A CA 1
ATOM 5569 C C . PHE A 1 691 ? -2.400 5.921 29.297 1.00 86.44 691 PHE A C 1
ATOM 5571 O O . PHE A 1 691 ? -3.266 5.650 28.460 1.00 86.44 691 PHE A O 1
ATOM 5578 N N . HIS A 1 692 ? -2.450 7.062 29.998 1.00 89.69 692 HIS A N 1
ATOM 5579 C CA . HIS A 1 692 ? -3.488 8.079 29.791 1.00 89.69 692 HIS A CA 1
ATOM 5580 C C . HIS A 1 692 ? -3.425 8.665 28.388 1.00 89.69 692 HIS A C 1
ATOM 5582 O O . HIS A 1 692 ? -4.468 8.782 27.742 1.00 89.69 692 HIS A O 1
ATOM 5588 N N . SER A 1 693 ? -2.230 8.992 27.899 1.00 89.06 693 SER A N 1
ATOM 5589 C CA . SER A 1 693 ? -2.040 9.487 26.535 1.00 89.06 693 SER A CA 1
ATOM 5590 C C . SER A 1 693 ? -2.392 8.439 25.482 1.00 89.06 693 SER A C 1
ATOM 5592 O O . SER A 1 693 ? -3.029 8.785 24.487 1.00 89.06 693 SER A O 1
ATOM 5594 N N . LEU A 1 694 ? -2.064 7.160 25.706 1.00 87.69 694 LEU A N 1
ATOM 5595 C CA . LEU A 1 694 ? -2.444 6.068 24.800 1.00 87.69 694 LEU A CA 1
ATOM 5596 C C . LEU A 1 694 ? -3.970 5.955 24.653 1.00 87.69 694 LEU A C 1
ATOM 5598 O O . LEU A 1 694 ? -4.498 5.959 23.537 1.00 87.69 694 LEU A O 1
ATOM 5602 N N . VAL A 1 695 ? -4.681 5.889 25.782 1.00 91.25 695 VAL A N 1
ATOM 5603 C CA . VAL A 1 695 ? -6.148 5.810 25.809 1.00 91.25 695 VAL A CA 1
ATOM 5604 C C . VAL A 1 695 ? -6.766 7.054 25.174 1.00 91.25 695 VAL A C 1
ATOM 5606 O O . VAL A 1 695 ? -7.634 6.944 24.303 1.00 91.25 695 VAL A O 1
ATOM 5609 N N . LEU A 1 696 ? -6.288 8.241 25.557 1.00 93.81 696 LEU A N 1
ATOM 5610 C CA . LEU A 1 696 ? -6.805 9.500 25.039 1.00 93.81 696 LEU A CA 1
ATOM 5611 C C . LEU A 1 696 ? -6.570 9.630 23.533 1.00 93.81 696 LEU A C 1
ATOM 5613 O O . LEU A 1 696 ? -7.446 10.147 22.845 1.00 93.81 696 LEU A O 1
ATOM 5617 N N . ALA A 1 697 ? -5.439 9.161 22.999 1.00 92.38 697 ALA A N 1
ATOM 5618 C CA . ALA A 1 697 ? -5.169 9.172 21.562 1.00 92.38 697 ALA A CA 1
ATOM 5619 C C . ALA A 1 697 ? -6.199 8.334 20.789 1.00 92.38 697 ALA A C 1
ATOM 5621 O O . ALA A 1 697 ? -6.746 8.810 19.792 1.00 92.38 697 ALA A O 1
ATOM 5622 N N . SER A 1 698 ? -6.522 7.137 21.291 1.00 93.00 698 SER A N 1
ATOM 5623 C CA . SER A 1 698 ? -7.562 6.270 20.721 1.00 93.00 698 SER A CA 1
ATOM 5624 C C . SER A 1 698 ? -8.942 6.942 20.755 1.00 93.00 698 SER A C 1
ATOM 5626 O O . SER A 1 698 ? -9.578 7.132 19.715 1.00 93.00 698 SER A O 1
ATOM 5628 N N . GLN A 1 699 ? -9.369 7.422 21.929 1.00 95.62 699 GLN A N 1
ATOM 5629 C CA . GLN A 1 699 ? -10.650 8.120 22.094 1.00 95.62 699 GLN A CA 1
ATOM 5630 C C . GLN A 1 699 ? -10.742 9.391 21.231 1.00 95.62 699 GLN A C 1
ATOM 5632 O O . GLN A 1 699 ? -11.771 9.670 20.613 1.00 95.62 699 GLN A O 1
ATOM 5637 N N . SER A 1 700 ? -9.652 10.158 21.150 1.00 96.12 700 SER A N 1
ATOM 5638 C CA . SER A 1 700 ? -9.572 11.377 20.341 1.00 96.12 700 SER A CA 1
ATOM 5639 C C . SER A 1 700 ? -9.691 11.076 18.856 1.00 96.12 700 SER A C 1
ATOM 5641 O O . SER A 1 700 ? -10.314 11.848 18.134 1.00 96.12 700 SER A O 1
ATOM 5643 N N . ASN A 1 701 ? -9.105 9.977 18.380 1.00 95.88 701 ASN A N 1
ATOM 5644 C CA . ASN A 1 701 ? -9.211 9.567 16.984 1.00 95.88 701 ASN A CA 1
ATOM 5645 C C . ASN A 1 701 ? -10.657 9.200 16.608 1.00 95.88 701 ASN A C 1
ATOM 5647 O O . ASN A 1 701 ? -11.142 9.600 15.550 1.00 95.88 701 ASN A O 1
ATOM 5651 N N . ILE A 1 702 ? -11.379 8.528 17.507 1.00 97.31 702 ILE A N 1
ATOM 5652 C CA . ILE A 1 702 ? -12.808 8.220 17.347 1.00 97.31 702 ILE A CA 1
ATOM 5653 C C . ILE A 1 702 ? -13.636 9.510 17.285 1.00 97.31 702 ILE A C 1
ATOM 5655 O O . ILE A 1 702 ? -14.405 9.708 16.344 1.00 97.31 702 ILE A O 1
ATOM 5659 N N . LEU A 1 703 ? -13.423 10.440 18.224 1.00 98.25 703 LEU A N 1
ATOM 5660 C CA . LEU A 1 703 ? -14.088 11.746 18.192 1.00 98.25 703 LEU A CA 1
ATOM 5661 C C . LEU A 1 703 ? -13.754 12.534 16.921 1.00 98.25 703 LEU A C 1
ATOM 5663 O O . LEU A 1 703 ? -14.642 13.141 16.337 1.00 98.25 703 LEU A O 1
ATOM 5667 N N . ARG A 1 704 ? -12.498 12.512 16.459 1.00 97.25 704 ARG A N 1
ATOM 5668 C CA . ARG A 1 704 ? -12.084 13.187 15.220 1.00 97.25 704 ARG A CA 1
ATOM 5669 C C . ARG A 1 704 ? -12.733 12.589 13.980 1.00 97.25 704 ARG A C 1
ATOM 5671 O O . ARG A 1 704 ? -12.978 13.348 13.053 1.00 97.25 704 ARG A O 1
ATOM 5678 N N . ASN A 1 705 ? -13.016 11.285 13.949 1.00 96.69 705 ASN A N 1
ATOM 5679 C CA . ASN A 1 705 ? -13.789 10.682 12.861 1.00 96.69 705 ASN A CA 1
ATOM 5680 C C . ASN A 1 705 ? -15.218 11.240 12.842 1.00 96.69 705 ASN A C 1
ATOM 5682 O O . ASN A 1 705 ? -15.654 11.737 11.810 1.00 96.69 705 ASN A O 1
ATOM 5686 N N . ILE A 1 706 ? -15.915 11.228 13.981 1.00 98.06 706 ILE A N 1
ATOM 5687 C CA . ILE A 1 706 ? -17.324 11.653 14.055 1.00 98.06 706 ILE A CA 1
ATOM 5688 C C . ILE A 1 706 ? -17.464 13.167 13.834 1.00 98.06 706 ILE A C 1
ATOM 5690 O O . ILE A 1 706 ? -18.315 13.617 13.073 1.00 98.06 706 ILE A O 1
ATOM 5694 N N . LEU A 1 707 ? -16.602 13.962 14.471 1.00 98.12 707 LEU A N 1
ATOM 5695 C CA . LEU A 1 707 ? -16.645 15.425 14.441 1.00 98.12 707 LEU A CA 1
ATOM 5696 C C . LEU A 1 707 ? -15.926 16.021 13.227 1.00 98.12 707 LEU A C 1
ATOM 5698 O O . LEU A 1 707 ? -15.785 17.234 13.143 1.00 98.12 707 LEU A O 1
ATOM 5702 N N . HIS A 1 708 ? -15.423 15.224 12.282 1.00 97.94 708 HIS A N 1
ATOM 5703 C CA . HIS A 1 708 ? -14.706 15.801 11.149 1.00 97.94 708 HIS A CA 1
ATOM 5704 C C . HIS A 1 708 ? -15.633 16.713 10.317 1.00 97.94 708 HIS A C 1
ATOM 5706 O O . HIS A 1 708 ? -16.755 16.303 10.009 1.00 97.94 708 HIS A O 1
ATOM 5712 N N . PRO A 1 709 ? -15.188 17.893 9.837 1.00 97.12 709 PRO A N 1
ATOM 5713 C CA . PRO A 1 709 ? -16.021 18.778 9.016 1.00 97.12 709 PRO A CA 1
ATOM 5714 C C . PRO A 1 709 ? -16.615 18.116 7.778 1.00 97.12 709 PRO A C 1
ATOM 5716 O O . PRO A 1 709 ? -17.792 18.298 7.477 1.00 97.12 709 PRO A O 1
ATOM 5719 N N . ALA A 1 710 ? -15.820 17.288 7.097 1.00 97.25 710 ALA A N 1
ATOM 5720 C CA . ALA A 1 710 ? -16.293 16.498 5.964 1.00 97.25 710 ALA A CA 1
ATOM 5721 C C . ALA A 1 710 ? -17.399 15.499 6.354 1.00 97.25 710 ALA A C 1
ATOM 5723 O O . ALA A 1 710 ? -18.342 15.325 5.590 1.00 97.25 710 ALA A O 1
ATOM 5724 N N . VAL A 1 711 ? -17.316 14.878 7.536 1.00 97.81 711 VAL A N 1
ATOM 5725 C CA . VAL A 1 711 ? -18.302 13.895 8.023 1.00 97.81 711 VAL A CA 1
ATOM 5726 C C . VAL A 1 711 ? -19.588 14.601 8.444 1.00 97.81 711 VAL A C 1
ATOM 5728 O O . VAL A 1 711 ? -20.664 14.217 7.999 1.00 97.81 711 VAL A O 1
ATOM 5731 N N . MET A 1 712 ? -19.485 15.700 9.194 1.00 98.06 712 MET A N 1
ATOM 5732 C CA . MET A 1 712 ? -20.641 16.504 9.609 1.00 98.06 712 MET A CA 1
ATOM 5733 C C . MET A 1 712 ? -21.404 17.071 8.400 1.00 98.06 712 MET A C 1
ATOM 5735 O O . MET A 1 712 ? -22.618 16.897 8.291 1.00 98.06 712 MET A O 1
ATOM 5739 N N . ARG A 1 713 ? -20.685 17.614 7.407 1.00 97.31 713 ARG A N 1
ATOM 5740 C CA . ARG A 1 713 ? -21.270 18.021 6.118 1.00 97.31 713 ARG A CA 1
ATOM 5741 C C . ARG A 1 713 ? -21.894 16.855 5.359 1.00 97.31 713 ARG A C 1
ATOM 5743 O O . ARG A 1 713 ? -22.909 17.031 4.687 1.00 97.31 713 ARG A O 1
ATOM 5750 N N . ARG A 1 714 ? -21.290 15.667 5.427 1.00 97.50 714 ARG A N 1
ATOM 5751 C CA . ARG A 1 714 ? -21.800 14.464 4.762 1.00 97.50 714 ARG A CA 1
ATOM 5752 C C . ARG A 1 714 ? -23.083 13.954 5.408 1.00 97.50 714 ARG A C 1
ATOM 5754 O O . ARG A 1 714 ? -23.972 13.570 4.658 1.00 97.50 714 ARG A O 1
ATOM 5761 N N . LEU A 1 715 ? -23.239 14.024 6.733 1.00 98.31 715 LEU A N 1
ATOM 5762 C CA . LEU A 1 715 ? -24.508 13.725 7.417 1.00 98.31 715 LEU A CA 1
ATOM 5763 C C . LEU A 1 715 ? -25.643 14.609 6.876 1.00 98.31 715 LEU A C 1
ATOM 5765 O O . LEU A 1 715 ? -26.720 14.107 6.558 1.00 98.31 715 LEU A O 1
ATOM 5769 N N . VAL A 1 716 ? -25.372 15.906 6.686 1.00 98.31 716 VAL A N 1
ATOM 5770 C CA . VAL A 1 716 ? -26.323 16.852 6.082 1.00 98.31 716 VAL A CA 1
ATOM 5771 C C . VAL A 1 716 ? -26.583 16.515 4.615 1.00 98.31 716 VAL A C 1
ATOM 5773 O O . VAL A 1 716 ? -27.733 16.365 4.214 1.00 98.31 716 VAL A O 1
ATOM 5776 N N . ASN A 1 717 ? -25.538 16.368 3.798 1.00 97.50 717 ASN A N 1
ATOM 5777 C CA . ASN A 1 717 ? -25.688 16.154 2.357 1.00 97.50 717 ASN A CA 1
ATOM 5778 C C . ASN A 1 717 ? -26.383 14.824 2.030 1.00 97.50 717 ASN A C 1
ATOM 5780 O O . ASN A 1 717 ? -27.219 14.762 1.135 1.00 97.50 717 ASN A O 1
ATOM 5784 N N . SER A 1 718 ? -26.073 13.768 2.782 1.00 97.88 718 SER A N 1
ATOM 5785 C CA . SER A 1 718 ? -26.692 12.452 2.607 1.00 97.88 718 SER A CA 1
ATOM 5786 C C . SER A 1 718 ? -28.158 12.392 3.024 1.00 97.88 718 SER A C 1
ATOM 5788 O O . SER A 1 718 ? -28.868 11.476 2.612 1.00 97.88 718 SER A O 1
ATOM 5790 N N . SER A 1 719 ? -28.667 13.393 3.754 1.00 97.38 719 SER A N 1
ATOM 5791 C CA . SER A 1 719 ? -30.106 13.494 4.037 1.00 97.38 719 SER A CA 1
ATOM 5792 C C . SER A 1 719 ? -30.946 13.699 2.772 1.00 97.38 719 SER A C 1
ATOM 5794 O O . SER A 1 719 ? -32.116 13.323 2.740 1.00 97.38 719 SER A O 1
ATOM 5796 N N . LEU A 1 720 ? -30.334 14.216 1.698 1.00 96.88 720 LEU A N 1
ATOM 5797 C CA . LEU A 1 720 ? -30.979 14.392 0.395 1.00 96.88 720 LEU A CA 1
ATOM 5798 C C . LEU A 1 720 ? -31.298 13.063 -0.303 1.00 96.88 720 LEU A C 1
ATOM 5800 O O . LEU A 1 720 ? -32.126 13.051 -1.210 1.00 96.88 720 LEU A O 1
ATOM 5804 N N . TYR A 1 721 ? -30.657 11.969 0.109 1.00 95.88 721 TYR A N 1
ATOM 5805 C CA . TYR A 1 721 ? -30.830 10.636 -0.470 1.00 95.88 721 TYR A CA 1
ATOM 5806 C C . TYR A 1 721 ? -30.927 9.540 0.610 1.00 95.88 721 TYR A C 1
ATOM 5808 O O . TYR A 1 721 ? -30.540 8.400 0.396 1.00 95.88 721 TYR A O 1
ATOM 5816 N N . GLY A 1 722 ? -31.476 9.874 1.787 1.00 95.88 722 GLY A N 1
ATOM 5817 C CA . GLY A 1 722 ? -31.977 8.873 2.742 1.00 95.88 722 GLY A CA 1
ATOM 5818 C C . GLY A 1 722 ? -31.342 8.851 4.135 1.00 95.88 722 GLY A C 1
ATOM 5819 O O . GLY A 1 722 ? -31.869 8.159 5.011 1.00 95.88 722 GLY A O 1
ATOM 5820 N N . ASN A 1 723 ? -30.265 9.606 4.399 1.00 97.94 723 ASN A N 1
ATOM 5821 C CA . ASN A 1 723 ? -29.697 9.662 5.749 1.00 97.94 723 ASN A CA 1
ATOM 5822 C C . ASN A 1 723 ? -30.670 10.352 6.714 1.00 97.94 723 ASN A C 1
ATOM 5824 O O . ASN A 1 723 ? -31.276 11.372 6.387 1.00 97.94 723 ASN A O 1
ATOM 5828 N N . ARG A 1 724 ? -30.790 9.806 7.926 1.00 98.12 724 ARG A N 1
ATOM 5829 C CA . ARG A 1 724 ? -31.668 10.343 8.977 1.00 98.12 724 ARG A CA 1
ATOM 5830 C C . ARG A 1 724 ? -30.935 10.740 10.252 1.00 98.12 724 ARG A C 1
ATOM 5832 O O . ARG A 1 724 ? -31.507 11.483 11.039 1.00 98.12 724 ARG A O 1
ATOM 5839 N N . TYR A 1 725 ? -29.700 10.278 10.457 1.00 98.44 725 TYR A N 1
ATOM 5840 C CA . TYR A 1 725 ? -28.938 10.624 11.653 1.00 98.44 725 TYR A CA 1
ATOM 5841 C C . TYR A 1 725 ? -28.267 11.975 11.409 1.00 98.44 725 TYR A C 1
ATOM 5843 O O . TYR A 1 725 ? -27.301 12.069 10.655 1.00 98.44 725 TYR A O 1
ATOM 5851 N N . MET A 1 726 ? -28.858 13.045 11.933 1.00 98.44 726 MET A N 1
ATOM 5852 C CA . MET A 1 726 ? -28.428 14.417 11.654 1.00 98.44 726 MET A CA 1
ATOM 5853 C C . MET A 1 726 ? -27.374 14.896 12.668 1.00 98.44 726 MET A C 1
ATOM 5855 O O . MET A 1 726 ? -27.307 14.357 13.776 1.00 98.44 726 MET A O 1
ATOM 5859 N N . PRO A 1 727 ? -26.551 15.914 12.331 1.00 98.56 727 PRO A N 1
ATOM 5860 C CA . PRO A 1 727 ? -25.518 16.446 13.227 1.00 98.56 727 PRO A CA 1
ATOM 5861 C C . PRO A 1 727 ? -25.985 16.784 14.650 1.00 98.56 727 PRO A C 1
ATOM 5863 O O . PRO A 1 727 ? -25.239 16.588 15.605 1.00 98.56 727 PRO A O 1
ATOM 5866 N N . ASP A 1 728 ? -27.200 17.306 14.808 1.00 98.31 728 ASP A N 1
ATOM 5867 C CA . ASP A 1 728 ? -27.779 17.663 16.104 1.00 98.31 728 ASP A CA 1
ATOM 5868 C C . ASP A 1 728 ? -28.087 16.438 16.967 1.00 98.31 728 ASP A C 1
ATOM 5870 O O . ASP A 1 728 ? -27.799 16.457 18.165 1.00 98.31 728 ASP A O 1
ATOM 5874 N N . GLU A 1 729 ? -28.598 15.361 16.368 1.00 98.69 729 GLU A N 1
ATOM 5875 C CA . GLU A 1 729 ? -28.833 14.102 17.074 1.00 98.69 729 GLU A CA 1
ATOM 5876 C C . GLU A 1 729 ? -27.506 13.436 17.466 1.00 98.69 729 GLU A C 1
ATOM 5878 O O . GLU A 1 729 ? -27.323 13.103 18.635 1.00 98.69 729 GLU A O 1
ATOM 5883 N N . VAL A 1 730 ? -26.543 13.345 16.537 1.00 98.69 730 VAL A N 1
ATOM 5884 C CA . VAL A 1 730 ? -25.199 12.786 16.797 1.00 98.69 730 VAL A CA 1
ATOM 5885 C C . VAL A 1 730 ? -24.521 13.491 17.975 1.00 98.69 730 VAL A C 1
ATOM 5887 O O . VAL A 1 730 ? -23.957 12.849 18.864 1.00 98.69 730 VAL A O 1
ATOM 5890 N N . LEU A 1 731 ? -24.572 14.825 18.008 1.00 98.75 731 LEU A N 1
ATOM 5891 C CA . LEU A 1 731 ? -23.961 15.610 19.081 1.00 98.75 731 LEU A CA 1
ATOM 5892 C C . LEU A 1 731 ? -24.749 15.548 20.393 1.00 98.75 731 LEU A C 1
ATOM 5894 O O . LEU A 1 731 ? -24.149 15.600 21.468 1.00 98.75 731 LEU A O 1
ATOM 5898 N N . SER A 1 732 ? -26.077 15.427 20.327 1.00 98.62 732 SER A N 1
ATOM 5899 C CA . SER A 1 732 ? -26.913 15.187 21.506 1.00 98.62 732 SER A CA 1
ATOM 5900 C C . SER A 1 732 ? -26.554 13.855 22.165 1.00 98.62 732 SER A C 1
ATOM 5902 O O . SER A 1 732 ? -26.369 13.791 23.383 1.00 98.62 732 SER A O 1
ATOM 5904 N N . ASP A 1 733 ? -26.391 12.810 21.360 1.00 98.62 733 ASP A N 1
ATOM 5905 C CA . ASP A 1 733 ? -25.992 11.487 21.816 1.00 98.62 733 ASP A CA 1
ATOM 5906 C C . ASP A 1 733 ? -24.581 11.496 22.420 1.00 98.62 733 ASP A C 1
ATOM 5908 O O . ASP A 1 733 ? -24.391 11.023 23.546 1.00 98.62 733 ASP A O 1
ATOM 5912 N N . LEU A 1 734 ? -23.602 12.116 21.744 1.00 98.62 734 LEU A N 1
ATOM 5913 C CA . LEU A 1 734 ? -22.246 12.300 22.282 1.00 98.62 734 LEU A CA 1
ATOM 5914 C C . LEU A 1 734 ? -22.256 13.048 23.621 1.00 98.62 734 L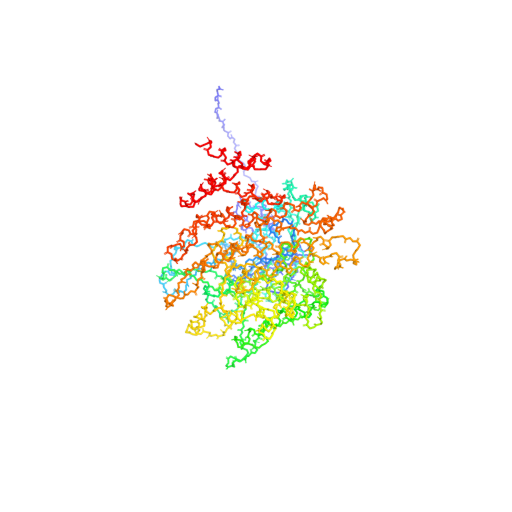EU A C 1
ATOM 5916 O O . LEU A 1 734 ? -21.609 12.611 24.576 1.00 98.62 734 LEU A O 1
ATOM 5920 N N . ASN A 1 735 ? -23.016 14.142 23.725 1.00 98.44 735 ASN A N 1
ATOM 5921 C CA . ASN A 1 735 ? -23.176 14.873 24.981 1.00 98.44 735 ASN A CA 1
ATOM 5922 C C . ASN A 1 735 ? -23.738 13.971 26.087 1.00 98.44 735 ASN A C 1
ATOM 5924 O O . ASN A 1 735 ? -23.205 13.970 27.196 1.00 98.44 735 ASN A O 1
ATOM 5928 N N . GLY A 1 736 ? -24.778 13.189 25.787 1.00 98.06 736 GLY A N 1
ATOM 5929 C CA . GLY A 1 736 ? -25.399 12.267 26.738 1.00 98.06 736 GLY A CA 1
ATOM 5930 C C . GLY A 1 736 ? -24.478 11.130 27.191 1.00 98.06 736 GLY A C 1
ATOM 5931 O O . GLY A 1 736 ? -24.542 10.723 28.350 1.00 98.06 736 GLY A O 1
ATOM 5932 N N . ALA A 1 737 ? -23.598 10.642 26.313 1.00 98.00 737 ALA A N 1
ATOM 5933 C CA . ALA A 1 737 ? -22.623 9.598 26.635 1.00 98.00 737 ALA A CA 1
ATOM 5934 C C . ALA A 1 737 ? -21.441 10.122 27.474 1.00 98.00 737 ALA A C 1
ATOM 5936 O O . ALA A 1 737 ? -20.990 9.466 28.419 1.00 98.00 737 ALA A O 1
ATOM 5937 N N . ILE A 1 738 ? -20.942 11.316 27.144 1.00 98.19 738 ILE A N 1
ATOM 5938 C CA . ILE A 1 738 ? -19.720 11.883 27.731 1.00 98.19 738 ILE A CA 1
ATOM 5939 C C . ILE A 1 738 ? -20.012 12.657 29.029 1.00 98.19 738 ILE A C 1
ATOM 5941 O O . ILE A 1 738 ? -19.214 12.606 29.970 1.00 98.19 738 ILE A O 1
ATOM 5945 N N . PHE A 1 739 ? -21.156 13.343 29.123 1.00 97.56 739 PHE A N 1
ATOM 5946 C CA . PHE A 1 739 ? -21.558 14.159 30.276 1.00 97.56 739 PHE A CA 1
ATOM 5947 C C . PHE A 1 739 ? -22.769 13.561 31.006 1.00 97.56 739 PHE A C 1
ATOM 5949 O O . PHE A 1 739 ? -23.891 14.068 30.947 1.00 97.56 739 PHE A O 1
ATOM 5956 N N . VAL A 1 740 ? -22.532 12.472 31.741 1.00 96.50 740 VAL A N 1
ATOM 5957 C CA . VAL A 1 740 ? -23.585 11.739 32.457 1.00 96.50 740 VAL A CA 1
ATOM 5958 C C . VAL A 1 740 ? -23.921 12.415 33.792 1.00 96.50 740 VAL A C 1
ATOM 5960 O O . VAL A 1 740 ? -23.067 12.669 34.643 1.00 96.50 740 VAL A O 1
ATOM 5963 N N . THR A 1 741 ? -25.205 12.701 34.012 1.00 94.06 741 THR A N 1
ATOM 5964 C CA . THR A 1 741 ? -25.687 13.368 35.233 1.00 94.06 741 THR A CA 1
ATOM 5965 C C . THR A 1 741 ? -25.460 12.503 36.470 1.00 94.06 741 THR A C 1
ATOM 5967 O O . THR A 1 741 ? -25.981 11.400 36.581 1.00 94.06 741 THR A O 1
ATOM 5970 N N . GLY A 1 742 ? -24.729 13.045 37.447 1.00 90.94 742 GLY A N 1
ATOM 5971 C CA . GLY A 1 742 ? -24.499 12.387 38.740 1.00 90.94 742 GLY A CA 1
ATOM 5972 C C . GLY A 1 742 ? -23.332 11.401 38.743 1.00 90.94 742 GLY A C 1
ATOM 5973 O O . GLY A 1 742 ? -22.970 10.909 39.809 1.00 90.94 742 GLY A O 1
ATOM 5974 N N . GLU A 1 743 ? -22.712 11.172 37.588 1.00 93.81 743 GLU A N 1
ATOM 5975 C CA . GLU A 1 743 ? -21.489 10.392 37.460 1.00 93.81 743 GLU A CA 1
ATOM 5976 C C . GLU A 1 743 ? -20.289 11.162 38.036 1.00 93.81 743 GLU A C 1
ATOM 5978 O O . GLU A 1 743 ? -20.188 12.387 37.910 1.00 93.81 743 GLU A O 1
ATOM 5983 N N . ASN A 1 744 ? -19.370 10.441 38.680 1.00 93.50 744 ASN A N 1
ATOM 5984 C CA . ASN A 1 744 ? -18.058 10.963 39.048 1.00 93.50 744 ASN A CA 1
ATOM 5985 C C . ASN A 1 744 ? -17.021 10.391 38.069 1.00 93.50 744 ASN A C 1
ATOM 5987 O O . ASN A 1 744 ? -16.666 9.221 38.224 1.00 93.50 744 ASN A O 1
ATOM 5991 N N . PRO A 1 745 ? -16.553 11.170 37.077 1.00 94.56 745 PRO A N 1
ATOM 5992 C CA . PRO A 1 745 ? -15.688 10.637 36.036 1.00 94.56 745 PRO A CA 1
ATOM 5993 C C . PRO A 1 745 ? -14.303 10.269 36.588 1.00 94.56 745 PRO A C 1
ATOM 5995 O O . PRO A 1 745 ? -13.704 11.010 37.386 1.00 94.56 745 PRO A O 1
ATOM 5998 N N . ASP A 1 746 ? -13.790 9.131 36.134 1.00 94.62 746 ASP A N 1
ATOM 5999 C CA . ASP A 1 746 ? -12.413 8.691 36.328 1.00 94.62 746 ASP A CA 1
ATOM 6000 C C . ASP A 1 746 ? -11.421 9.622 35.597 1.00 94.62 746 ASP A C 1
ATOM 6002 O O . ASP A 1 746 ? -11.788 10.642 35.003 1.00 94.62 746 ASP A O 1
ATOM 6006 N N . THR A 1 747 ? -10.124 9.340 35.703 1.00 94.31 747 THR A N 1
ATOM 6007 C CA . THR A 1 747 ? -9.090 10.185 35.089 1.00 94.31 747 THR A CA 1
ATOM 6008 C C . THR A 1 747 ? -9.073 10.103 33.560 1.00 94.31 747 THR A C 1
ATOM 6010 O O . THR A 1 747 ? -8.778 11.113 32.921 1.00 94.31 747 THR A O 1
ATOM 6013 N N . PHE A 1 748 ? -9.460 8.976 32.956 1.00 94.94 748 PHE A N 1
ATOM 6014 C CA . PHE A 1 748 ? -9.570 8.840 31.499 1.00 94.94 748 PHE A CA 1
ATOM 6015 C C . PHE A 1 748 ? -10.760 9.638 30.959 1.00 94.94 748 PHE A C 1
ATOM 6017 O O . PHE A 1 748 ? -10.605 10.454 30.048 1.00 94.94 748 PHE A O 1
ATOM 6024 N N . LYS A 1 749 ? -11.939 9.495 31.572 1.00 95.75 749 LYS A N 1
ATOM 6025 C CA . LYS A 1 749 ? -13.163 10.192 31.168 1.00 95.75 749 LYS A CA 1
ATOM 6026 C C . LYS A 1 749 ? -13.066 11.702 31.372 1.00 95.75 749 LYS A C 1
ATOM 6028 O O . LYS A 1 749 ? -13.604 12.462 30.570 1.00 95.75 749 LYS A O 1
ATOM 6033 N N . LYS A 1 750 ? -12.331 12.171 32.387 1.00 96.44 750 LYS A N 1
ATOM 6034 C CA . LYS A 1 750 ? -12.009 13.603 32.529 1.00 96.44 750 LYS A CA 1
ATOM 6035 C C . LYS A 1 750 ? -11.219 14.129 31.329 1.00 96.44 750 LYS A C 1
ATOM 6037 O O . LYS A 1 750 ? -11.597 15.153 30.761 1.00 96.44 750 LYS A O 1
ATOM 6042 N N . ASN A 1 751 ? -10.172 13.420 30.908 1.00 96.06 751 ASN A N 1
ATOM 6043 C CA . ASN A 1 751 ? -9.400 13.798 29.722 1.00 96.06 751 ASN A CA 1
ATOM 6044 C C . ASN A 1 751 ? -10.271 13.779 28.456 1.00 96.06 751 ASN A C 1
ATOM 6046 O O . ASN A 1 751 ? -10.240 14.738 27.685 1.00 96.06 751 ASN A O 1
ATOM 6050 N N . LEU A 1 752 ? -11.114 12.755 28.291 1.00 97.44 752 LEU A N 1
ATOM 6051 C CA . LEU A 1 752 ? -12.090 12.666 27.203 1.00 97.44 752 LEU A CA 1
ATOM 6052 C C . LEU A 1 752 ? -13.035 13.878 27.163 1.00 97.44 752 LEU A C 1
ATOM 6054 O O . LEU A 1 752 ? -13.191 14.497 26.113 1.00 97.44 752 LEU A O 1
ATOM 6058 N N . GLN A 1 753 ? -13.642 14.240 28.299 1.00 98.06 753 GLN A N 1
ATOM 6059 C CA . GLN A 1 753 ? -14.558 15.382 28.407 1.00 98.06 753 GLN A CA 1
ATOM 6060 C C . GLN A 1 753 ? -13.885 16.694 27.987 1.00 98.06 753 GLN A C 1
ATOM 6062 O O . GLN A 1 753 ? -14.447 17.451 27.194 1.00 98.06 753 GLN A O 1
ATOM 6067 N N . SER A 1 754 ? -12.672 16.950 28.485 1.00 98.00 754 SER A N 1
ATOM 6068 C CA . SER A 1 754 ? -11.895 18.138 28.116 1.00 98.00 754 SER A CA 1
ATOM 6069 C C . SER A 1 754 ? -11.547 18.152 26.628 1.00 98.00 754 SER A C 1
ATOM 6071 O O . SER A 1 754 ? -11.729 19.170 25.960 1.00 98.00 754 SER A O 1
ATOM 6073 N N . THR A 1 755 ? -11.089 17.023 26.082 1.00 98.06 755 THR A N 1
ATOM 6074 C CA . THR A 1 755 ? -10.746 16.914 24.660 1.00 98.06 755 THR A CA 1
ATOM 6075 C C . THR A 1 755 ? -11.962 17.105 23.763 1.00 98.06 755 THR A C 1
ATOM 6077 O O . THR A 1 755 ? -11.872 17.830 22.776 1.00 98.06 755 THR A O 1
ATOM 6080 N N . TYR A 1 756 ? -13.109 16.522 24.110 1.00 98.69 756 TYR A N 1
ATOM 6081 C CA . TYR A 1 756 ? -14.348 16.698 23.358 1.00 98.69 756 TYR A CA 1
ATOM 6082 C C . TYR A 1 756 ? -14.774 18.172 23.299 1.00 98.69 756 TYR A C 1
ATOM 6084 O O . TYR A 1 756 ? -15.037 18.693 22.216 1.00 98.69 756 TYR A O 1
ATOM 6092 N N . VAL A 1 757 ? -14.739 18.883 24.432 1.00 98.56 757 VAL A N 1
ATOM 6093 C CA . VAL A 1 757 ? -15.013 20.331 24.483 1.00 98.56 757 VAL A CA 1
ATOM 6094 C C . VAL A 1 757 ? -14.046 21.117 23.600 1.00 98.56 757 VAL A C 1
ATOM 6096 O O . VAL A 1 757 ? -14.477 21.975 22.831 1.00 98.56 757 VAL A O 1
ATOM 6099 N N . ASN A 1 758 ? -12.751 20.806 23.666 1.00 98.12 758 ASN A N 1
ATOM 6100 C CA . ASN A 1 758 ? -11.742 21.476 22.848 1.00 98.12 758 ASN A CA 1
ATOM 6101 C C . ASN A 1 758 ? -11.962 21.231 21.347 1.00 98.12 758 ASN A C 1
ATOM 6103 O O . ASN A 1 758 ? -11.831 22.165 20.558 1.00 98.12 758 ASN A O 1
ATOM 6107 N N . LEU A 1 759 ? -12.338 20.010 20.950 1.00 97.81 759 LEU A N 1
ATOM 6108 C CA . LEU A 1 759 ? -12.666 19.679 19.560 1.00 97.81 759 LEU A CA 1
ATOM 6109 C C . LEU A 1 759 ? -13.909 20.432 19.070 1.00 97.81 759 LEU A C 1
ATOM 6111 O O . LEU A 1 759 ? -13.904 20.922 17.944 1.00 97.81 759 LEU A O 1
ATOM 6115 N N . LEU A 1 760 ? -14.945 20.578 19.901 1.00 98.38 760 LEU A N 1
ATOM 6116 C CA . LEU A 1 760 ? -16.130 21.367 19.551 1.00 98.38 760 LEU A CA 1
ATOM 6117 C C . LEU A 1 760 ? -15.808 22.861 19.409 1.00 98.38 760 LEU A C 1
ATOM 6119 O O . LEU A 1 760 ? -16.223 23.481 18.432 1.00 98.38 760 LEU A O 1
ATOM 6123 N N . ILE A 1 761 ? -15.052 23.439 20.351 1.00 97.75 761 ILE A N 1
ATOM 6124 C CA . ILE A 1 761 ? -14.655 24.857 20.309 1.00 97.75 761 ILE A CA 1
ATOM 6125 C C . ILE A 1 761 ? -13.768 25.134 19.090 1.00 97.75 761 ILE A C 1
ATOM 6127 O O . ILE A 1 761 ? -14.052 26.060 18.330 1.00 97.75 761 ILE A O 1
ATOM 6131 N N . GLY A 1 762 ? -12.722 24.327 18.885 1.00 96.19 762 GLY A N 1
ATOM 6132 C CA . GLY A 1 762 ? -11.830 24.452 17.730 1.00 96.19 762 GLY A CA 1
ATOM 6133 C C . GLY A 1 762 ? -12.576 24.234 16.416 1.00 96.19 762 GLY A C 1
ATOM 6134 O O . GLY A 1 762 ? -12.450 25.026 15.488 1.00 96.19 762 GLY A O 1
ATOM 6135 N N . GLY A 1 763 ? -13.454 23.230 16.368 1.00 93.81 763 GLY A N 1
ATOM 6136 C CA . GLY A 1 763 ? -14.323 22.985 15.224 1.00 93.81 763 GLY A CA 1
ATOM 6137 C C . GLY A 1 763 ? -15.222 24.181 14.891 1.00 93.81 763 GLY A C 1
ATOM 6138 O O . GLY A 1 763 ? -15.347 24.552 13.730 1.00 93.81 763 GLY A O 1
ATOM 6139 N N . PHE A 1 764 ? -15.835 24.812 15.896 1.00 95.50 764 PHE A N 1
ATOM 6140 C CA . PHE A 1 764 ? -16.700 25.974 15.679 1.00 95.50 764 PHE A CA 1
ATOM 6141 C C . PHE A 1 764 ? -15.934 27.207 15.183 1.00 95.50 764 PHE A C 1
ATOM 6143 O O . PHE A 1 764 ? -16.477 27.996 14.410 1.00 95.50 764 PHE A O 1
ATOM 6150 N N . ASN A 1 765 ? -14.708 27.414 15.668 1.00 94.25 765 ASN A N 1
ATOM 6151 C CA . ASN A 1 765 ? -13.920 28.605 15.356 1.00 94.25 765 ASN A CA 1
ATOM 6152 C C . ASN A 1 765 ? -13.171 28.493 14.028 1.00 94.25 765 ASN A C 1
ATOM 6154 O O . ASN A 1 765 ? -13.181 29.449 13.255 1.00 94.25 765 ASN A O 1
ATOM 6158 N N . ASP A 1 766 ? -12.547 27.344 13.777 1.00 93.56 766 ASP A N 1
ATOM 6159 C CA . ASP A 1 766 ? -11.488 27.227 12.774 1.00 93.56 766 ASP A CA 1
ATOM 6160 C C . ASP A 1 766 ? -11.837 26.259 11.634 1.00 93.56 766 ASP A C 1
ATOM 6162 O O . ASP A 1 766 ? -11.194 26.291 10.586 1.00 93.56 766 ASP A O 1
ATOM 6166 N N . ALA A 1 767 ? -12.837 25.387 11.810 1.00 90.94 767 ALA A N 1
ATOM 6167 C CA . ALA A 1 767 ? -13.121 24.320 10.856 1.00 90.94 767 ALA A CA 1
ATOM 6168 C C . ALA A 1 767 ? -14.232 24.664 9.846 1.00 90.94 767 ALA A C 1
ATOM 6170 O O . ALA A 1 767 ? -15.170 25.414 10.124 1.00 90.94 767 ALA A O 1
ATOM 6171 N N . GLU A 1 768 ? -14.157 24.061 8.657 1.00 94.12 768 GLU A N 1
ATOM 6172 C CA . GLU A 1 768 ? -15.079 24.302 7.535 1.00 94.12 768 GLU A CA 1
ATOM 6173 C C . GLU A 1 768 ? -16.407 23.526 7.652 1.00 94.12 768 GLU A C 1
ATOM 6175 O O . GLU A 1 768 ? -16.788 22.749 6.771 1.00 94.12 768 GLU A O 1
ATOM 6180 N N . TYR A 1 769 ? -17.125 23.706 8.759 1.00 96.06 769 TYR A N 1
ATOM 6181 C CA . TYR A 1 769 ? -18.493 23.199 8.900 1.00 96.06 769 TYR A CA 1
ATOM 6182 C C . TYR A 1 769 ? -19.490 24.005 8.054 1.00 96.06 769 TYR A C 1
ATOM 6184 O O . TYR A 1 769 ? -19.359 25.223 7.906 1.00 96.06 769 TYR A O 1
ATOM 6192 N N . ASP A 1 770 ? -20.540 23.342 7.562 1.00 96.69 770 ASP A N 1
ATOM 6193 C CA . ASP A 1 770 ? -21.743 24.028 7.080 1.00 96.69 770 ASP A CA 1
ATOM 6194 C C . ASP A 1 770 ? -22.551 24.623 8.252 1.00 96.69 770 ASP A C 1
ATOM 6196 O O . ASP A 1 770 ? -22.343 24.279 9.417 1.00 96.69 770 ASP A O 1
ATOM 6200 N N . GLU A 1 771 ? -23.490 25.524 7.958 1.00 97.00 771 GLU A N 1
ATOM 6201 C CA . GLU A 1 771 ? -24.245 26.243 8.993 1.00 97.00 771 GLU A CA 1
ATOM 6202 C C . GLU A 1 771 ? -25.156 25.337 9.843 1.00 97.00 771 GLU A C 1
ATOM 6204 O O . GLU A 1 771 ? -25.367 25.632 11.020 1.00 97.00 771 GLU A O 1
ATOM 6209 N N . ILE A 1 772 ? -25.650 24.214 9.304 1.00 97.88 772 ILE A N 1
ATOM 6210 C CA . ILE A 1 772 ? -26.459 23.250 10.070 1.00 97.88 772 ILE A CA 1
ATOM 6211 C C . ILE A 1 772 ? -25.560 22.545 11.089 1.00 97.88 772 ILE A C 1
ATOM 6213 O O . ILE A 1 772 ? -25.873 22.509 12.281 1.00 97.88 772 ILE A O 1
ATOM 6217 N N . SER A 1 773 ? -24.397 22.069 10.643 1.00 97.88 773 SER A N 1
ATOM 6218 C CA . SER A 1 773 ? -23.383 21.461 11.509 1.00 97.88 773 SER A CA 1
ATOM 6219 C C . SER A 1 773 ? -22.865 22.439 12.574 1.00 97.88 773 SER A C 1
ATOM 6221 O O . SER A 1 773 ? -22.761 22.073 13.746 1.00 97.88 773 SER A O 1
ATOM 6223 N N . LYS A 1 774 ? -22.606 23.710 12.225 1.00 97.50 774 LYS A N 1
ATOM 6224 C CA . LYS A 1 774 ? -22.208 24.743 13.204 1.00 97.50 774 LYS A CA 1
ATOM 6225 C C . LYS A 1 774 ? -23.289 25.009 14.245 1.00 97.50 774 LYS A C 1
ATOM 6227 O O . LYS A 1 774 ? -22.967 25.139 15.426 1.00 97.50 774 LYS A O 1
ATOM 6232 N N . ALA A 1 775 ? -24.555 25.091 13.833 1.00 98.12 775 ALA A N 1
ATOM 6233 C CA . ALA A 1 775 ? -25.671 25.277 14.757 1.00 98.12 775 ALA A CA 1
ATOM 6234 C C . ALA A 1 775 ? -25.789 24.099 15.738 1.00 98.12 775 ALA A C 1
ATOM 6236 O O . ALA A 1 775 ? -26.008 24.310 16.934 1.00 98.12 775 ALA A O 1
ATOM 6237 N N . ALA A 1 776 ? -25.570 22.873 15.256 1.00 98.31 776 ALA A N 1
ATOM 6238 C CA . ALA A 1 776 ? -25.535 21.676 16.087 1.00 98.31 776 ALA A CA 1
ATOM 6239 C C . ALA A 1 776 ? -24.379 21.719 17.109 1.00 98.31 776 ALA A C 1
ATOM 6241 O O . ALA A 1 776 ? -24.613 21.523 18.302 1.00 98.31 776 ALA A O 1
ATOM 6242 N N . VAL A 1 777 ? -23.159 22.083 16.685 1.00 98.38 777 VAL A N 1
ATOM 6243 C CA . VAL A 1 777 ? -21.996 22.273 17.581 1.00 98.38 777 VAL A CA 1
ATOM 6244 C C . VAL A 1 777 ? -22.262 23.352 18.632 1.00 98.38 777 VAL A C 1
ATOM 6246 O O . VAL A 1 777 ? -21.987 23.152 19.816 1.00 98.38 777 VAL A O 1
ATOM 6249 N N . TYR A 1 778 ? -22.848 24.482 18.232 1.00 98.00 778 TYR A N 1
ATOM 6250 C CA . TYR A 1 778 ? -23.230 25.557 19.150 1.00 98.00 778 TYR A CA 1
ATOM 6251 C C . TYR A 1 778 ? -24.237 25.079 20.207 1.00 98.00 778 TYR A C 1
ATOM 6253 O O . TYR A 1 778 ? -24.080 25.364 21.397 1.00 98.00 778 TYR A O 1
ATOM 6261 N N . SER A 1 779 ? -25.255 24.321 19.787 1.00 98.31 779 SER A N 1
ATOM 6262 C CA . SER A 1 779 ? -26.246 23.721 20.686 1.00 98.31 779 SER A CA 1
ATOM 6263 C C . SER A 1 779 ? -25.598 22.736 21.665 1.00 98.31 779 SER A C 1
ATOM 6265 O O . SER A 1 779 ? -25.857 22.793 22.870 1.00 98.31 779 SER A O 1
ATOM 6267 N N . ALA A 1 780 ? -24.683 21.895 21.175 1.00 98.50 780 ALA A N 1
ATOM 6268 C CA . ALA A 1 780 ? -23.940 20.950 21.999 1.00 98.50 780 ALA A CA 1
ATOM 6269 C C . ALA A 1 780 ? -23.103 21.662 23.074 1.00 98.50 780 ALA A C 1
ATOM 6271 O O . ALA A 1 780 ? -23.187 21.301 24.249 1.00 98.50 780 ALA A O 1
ATOM 6272 N N . LEU A 1 781 ? -22.370 22.721 22.705 1.00 98.62 781 LEU A N 1
ATOM 6273 C CA . LEU A 1 781 ? -21.606 23.552 23.644 1.00 98.62 781 LEU A CA 1
ATOM 6274 C C . LEU A 1 781 ? -22.503 24.217 24.692 1.00 98.62 781 LEU A C 1
ATOM 6276 O O . LEU A 1 781 ? -22.133 24.281 25.863 1.00 98.62 781 LEU A O 1
ATOM 6280 N N . LYS A 1 782 ? -23.703 24.666 24.310 1.00 98.12 782 LYS A N 1
ATOM 6281 C CA . LYS A 1 782 ? -24.676 25.224 25.257 1.00 98.12 782 LYS A CA 1
ATOM 6282 C C . LYS A 1 782 ? -25.147 24.178 26.272 1.00 98.12 782 LYS A C 1
ATOM 6284 O O . LYS A 1 782 ? -25.187 24.470 27.464 1.00 98.12 782 LYS A O 1
ATOM 6289 N N . GLY A 1 783 ? -25.428 22.954 25.824 1.00 98.12 783 GLY A N 1
ATOM 6290 C CA . GLY A 1 783 ? -25.763 21.843 26.721 1.00 98.12 783 GLY A CA 1
ATOM 6291 C C . GLY A 1 783 ? -24.640 21.536 27.718 1.00 98.12 783 GLY A C 1
ATOM 6292 O O . GLY A 1 783 ? -24.896 21.346 28.908 1.00 98.12 783 GLY A O 1
ATOM 6293 N N . ILE A 1 784 ? -23.383 21.568 27.263 1.00 98.44 784 ILE A N 1
ATOM 6294 C CA . ILE A 1 784 ? -22.211 21.373 28.129 1.00 98.44 784 ILE A CA 1
ATOM 6295 C C . ILE A 1 784 ? -22.033 22.544 29.108 1.00 98.44 784 ILE A C 1
ATOM 6297 O O . ILE A 1 784 ? -21.669 22.321 30.265 1.00 98.44 784 ILE A O 1
ATOM 6301 N N . LEU A 1 785 ? -22.306 23.787 28.694 1.00 98.19 785 LEU A N 1
ATOM 6302 C CA . LEU A 1 785 ? -22.285 24.951 29.588 1.00 98.19 785 LEU A CA 1
ATOM 6303 C C . LEU A 1 785 ? -23.276 24.771 30.742 1.00 98.19 785 LEU A C 1
ATOM 6305 O O . LEU A 1 785 ? -22.908 24.950 31.903 1.00 98.19 785 LEU A O 1
ATOM 6309 N N . ASP A 1 786 ? -24.514 24.386 30.432 1.00 97.50 786 ASP A N 1
ATOM 6310 C CA . ASP A 1 786 ? -25.560 24.177 31.433 1.00 97.50 786 ASP A CA 1
ATOM 6311 C C . ASP A 1 786 ? -25.196 23.033 32.393 1.00 97.50 786 ASP A C 1
ATOM 6313 O O . ASP A 1 786 ? -25.289 23.198 33.616 1.00 97.50 786 ASP A O 1
ATOM 6317 N N . PHE A 1 787 ? -24.693 21.914 31.858 1.00 97.44 787 PHE A N 1
ATOM 6318 C CA . PHE A 1 787 ? -24.180 20.803 32.660 1.00 97.44 787 PHE A CA 1
ATOM 6319 C C . PHE A 1 787 ? -23.037 21.267 33.574 1.00 97.44 787 PHE A C 1
ATOM 6321 O O . PHE A 1 787 ? -23.136 21.207 34.797 1.00 97.44 787 PHE A O 1
ATOM 6328 N N . SER A 1 788 ? -21.949 21.791 33.014 1.00 96.75 788 SER A N 1
ATOM 6329 C CA . SER A 1 788 ? -20.762 22.184 33.784 1.00 96.75 788 SER A CA 1
ATOM 6330 C C . SER A 1 788 ? -21.068 23.261 34.831 1.00 96.75 788 SER A C 1
ATOM 6332 O O . SER A 1 788 ? -20.565 23.181 35.952 1.00 96.75 788 SER A O 1
ATOM 6334 N N . LYS A 1 789 ? -21.987 24.197 34.558 1.00 95.94 789 LYS A N 1
ATOM 6335 C CA . LYS A 1 789 ? -22.456 25.201 35.528 1.00 95.94 789 LYS A CA 1
ATOM 6336 C C . LYS A 1 789 ? -23.073 24.582 36.780 1.00 95.94 789 LYS A C 1
ATOM 6338 O O . LYS A 1 789 ? -22.862 25.092 37.882 1.00 95.94 789 LYS A O 1
ATOM 6343 N N . GLN A 1 790 ? -23.823 23.491 36.630 1.00 95.62 790 GLN A N 1
ATOM 6344 C CA . GLN A 1 790 ? -24.425 22.767 37.750 1.00 95.62 790 GLN A CA 1
ATOM 6345 C C . GLN A 1 790 ? -23.375 22.002 38.580 1.00 95.62 790 GLN A C 1
ATOM 6347 O O . GLN A 1 790 ? -23.564 21.805 39.785 1.00 95.62 790 GLN A O 1
ATOM 6352 N N . TYR A 1 791 ? -22.264 21.585 37.964 1.00 94.06 791 TYR A N 1
ATOM 6353 C CA . TYR A 1 791 ? -21.265 20.704 38.581 1.00 94.06 791 TYR A CA 1
ATOM 6354 C C . TYR A 1 791 ? -19.936 21.384 38.944 1.00 94.06 791 TYR A C 1
ATOM 6356 O O . TYR A 1 791 ? -19.147 20.780 39.668 1.00 94.06 791 TYR A O 1
ATOM 6364 N N . ARG A 1 792 ? -19.696 22.639 38.542 1.00 90.88 792 ARG A N 1
ATOM 6365 C CA . ARG A 1 792 ? -18.417 23.346 38.751 1.00 90.88 792 ARG A CA 1
ATOM 6366 C C . ARG A 1 792 ? -17.930 23.382 40.200 1.00 90.88 792 ARG A C 1
ATOM 6368 O O . ARG A 1 792 ? -16.747 23.247 40.466 1.00 90.88 792 ARG A O 1
ATOM 6375 N N . PHE A 1 793 ? -18.843 23.464 41.167 1.00 92.12 793 PHE A N 1
ATOM 6376 C CA . PHE A 1 793 ? -18.481 23.477 42.591 1.00 92.12 793 PHE A CA 1
ATOM 6377 C C . PHE A 1 793 ? -18.247 22.083 43.190 1.00 92.12 793 PHE A C 1
ATOM 6379 O O . PHE A 1 793 ? -17.858 21.976 44.350 1.00 92.12 793 PHE A O 1
ATOM 6386 N N . LYS A 1 794 ? -18.503 21.010 42.430 1.00 89.00 794 LYS A N 1
ATOM 6387 C CA . LYS A 1 794 ? -18.294 19.622 42.871 1.00 89.00 794 LYS A CA 1
ATOM 6388 C C . LYS A 1 794 ? -16.900 19.097 42.530 1.00 89.00 794 LYS A C 1
ATOM 6390 O O . LYS A 1 794 ? -16.436 18.170 43.184 1.00 89.00 794 LYS A O 1
ATOM 6395 N N . SER A 1 795 ? -16.245 19.646 41.507 1.00 91.69 795 SER A N 1
ATOM 6396 C CA . SER A 1 795 ? -14.908 19.232 41.077 1.00 91.69 795 SER A CA 1
ATOM 6397 C C . SER A 1 795 ? -14.225 20.352 40.300 1.00 91.69 795 SER A C 1
ATOM 6399 O O . SER A 1 795 ? -14.845 20.939 39.415 1.00 91.69 795 SER A O 1
ATOM 6401 N N . GLY A 1 796 ? -12.932 20.581 40.556 1.00 94.75 796 GLY A N 1
ATOM 6402 C CA . GLY A 1 796 ? -12.129 21.536 39.781 1.00 94.75 796 GLY A CA 1
ATOM 6403 C C . GLY A 1 796 ? -12.066 21.207 38.284 1.00 94.75 796 GLY A C 1
ATOM 6404 O O . GLY A 1 796 ? -11.922 22.107 37.467 1.00 94.75 796 GLY A O 1
ATOM 6405 N N . HIS A 1 797 ? -12.262 19.937 37.909 1.00 96.19 797 HIS A N 1
ATOM 6406 C CA . HIS A 1 797 ? -12.393 19.525 36.508 1.00 96.19 797 HIS A CA 1
ATOM 6407 C C . HIS A 1 797 ? -13.617 20.155 35.828 1.00 96.19 797 HIS A C 1
ATOM 6409 O O . HIS A 1 797 ? -13.508 20.747 34.758 1.00 96.19 797 HIS A O 1
ATOM 6415 N N . PHE A 1 798 ? -14.788 20.087 36.468 1.00 96.88 798 PHE A N 1
ATOM 6416 C CA . PHE A 1 798 ? -16.001 20.692 35.913 1.00 96.88 798 PHE A CA 1
ATOM 6417 C C . PHE A 1 798 ? -15.966 22.220 35.960 1.00 96.88 798 PHE A C 1
ATOM 6419 O O . PHE A 1 798 ? -16.582 22.852 35.107 1.00 96.88 798 PHE A O 1
ATOM 6426 N N . ASP A 1 799 ? -15.237 22.813 36.911 1.00 97.31 799 ASP A N 1
ATOM 6427 C CA . ASP A 1 799 ? -14.986 24.258 36.921 1.00 97.31 799 ASP A CA 1
ATOM 6428 C C . ASP A 1 799 ? -14.120 24.693 35.732 1.00 97.31 799 ASP A C 1
ATOM 6430 O O . ASP A 1 799 ? -14.441 25.678 35.073 1.00 97.31 799 ASP A O 1
ATOM 6434 N N . LEU A 1 800 ? -13.093 23.911 35.376 1.00 97.19 800 LEU A N 1
ATOM 6435 C CA . LEU A 1 800 ? -12.288 24.148 34.174 1.00 97.19 800 LEU A CA 1
ATOM 6436 C C . LEU A 1 800 ? -13.122 24.031 32.890 1.00 97.19 800 LEU A C 1
ATOM 6438 O O . LEU A 1 800 ? -13.033 24.899 32.022 1.00 97.19 800 LEU A O 1
ATOM 6442 N N . ILE A 1 801 ? -13.961 22.996 32.769 1.00 97.94 801 ILE A N 1
ATOM 6443 C CA . ILE A 1 801 ? -14.871 22.856 31.619 1.00 97.94 801 ILE A CA 1
ATOM 6444 C C . ILE A 1 801 ? -15.829 24.047 31.547 1.00 97.94 801 ILE A C 1
ATOM 6446 O O . ILE A 1 801 ? -15.977 24.642 30.480 1.00 97.94 801 ILE A O 1
ATOM 6450 N N . TYR A 1 802 ? -16.440 24.424 32.675 1.00 97.94 802 TYR A N 1
ATOM 6451 C CA . TYR A 1 802 ? -17.313 25.592 32.742 1.00 97.94 802 TYR A CA 1
ATOM 6452 C C . TYR A 1 802 ? -16.576 26.855 32.296 1.00 97.94 802 TYR A C 1
ATOM 6454 O O . TYR A 1 802 ? -17.086 27.578 31.450 1.00 97.94 802 TYR A O 1
ATOM 6462 N N . PHE A 1 803 ? -15.371 27.102 32.812 1.00 97.12 803 PHE A N 1
ATOM 6463 C CA . PHE A 1 803 ? -14.546 28.246 32.432 1.00 97.12 803 PHE A CA 1
ATOM 6464 C C . PHE A 1 803 ? -14.274 28.281 30.923 1.00 97.12 803 PHE A C 1
ATOM 6466 O O . PHE A 1 803 ? -14.515 29.306 30.289 1.00 97.12 803 PHE A O 1
ATOM 6473 N N . ASN A 1 804 ? -13.842 27.165 30.330 1.00 96.50 804 ASN A N 1
ATOM 6474 C CA . ASN A 1 804 ? -13.524 27.092 28.902 1.00 96.50 804 ASN A CA 1
ATOM 6475 C C . ASN A 1 804 ? -14.752 27.360 28.021 1.00 96.50 804 ASN A C 1
ATOM 6477 O O . ASN A 1 804 ? -14.687 28.168 27.094 1.00 96.50 804 ASN A O 1
ATOM 6481 N N . VAL A 1 805 ? -15.884 26.720 28.328 1.00 97.44 805 VAL A N 1
ATOM 6482 C CA . VAL A 1 805 ? -17.116 26.888 27.548 1.00 97.44 805 VAL A CA 1
ATOM 6483 C C . VAL A 1 805 ? -17.727 28.274 27.776 1.00 97.44 805 VAL A C 1
ATOM 6485 O O . VAL A 1 805 ? -18.159 28.916 26.824 1.00 97.44 805 VAL A O 1
ATOM 6488 N N . ASN A 1 806 ? -17.720 28.789 29.008 1.00 97.06 806 ASN A N 1
ATOM 6489 C CA . ASN A 1 806 ? -18.213 30.132 29.317 1.00 97.06 806 ASN A CA 1
ATOM 6490 C C . ASN A 1 806 ? -17.389 31.207 28.593 1.00 97.06 806 ASN A C 1
ATOM 6492 O O . ASN A 1 806 ? -17.963 32.090 27.966 1.00 97.06 806 ASN A O 1
ATOM 6496 N N . ASN A 1 807 ? -16.058 31.083 28.584 1.00 95.94 807 ASN A N 1
ATOM 6497 C CA . ASN A 1 807 ? -15.181 31.986 27.836 1.00 95.94 807 ASN A CA 1
ATOM 6498 C C . ASN A 1 807 ? -15.455 31.969 26.331 1.00 95.94 807 ASN A C 1
ATOM 6500 O O . ASN A 1 807 ? -15.329 33.010 25.689 1.00 95.94 807 ASN A O 1
ATOM 6504 N N . PHE A 1 808 ? -15.814 30.817 25.760 1.00 95.56 808 PHE A N 1
ATOM 6505 C CA . PHE A 1 808 ? -16.215 30.731 24.356 1.00 95.56 808 PHE A CA 1
ATOM 6506 C C . PHE A 1 808 ? -17.472 31.569 24.060 1.00 95.56 808 PHE A C 1
ATOM 6508 O O . PHE A 1 808 ? -17.534 32.215 23.016 1.00 95.56 808 PHE A O 1
ATOM 6515 N N . PHE A 1 809 ? -18.448 31.595 24.976 1.00 95.12 809 PHE A N 1
ATOM 6516 C CA . PHE A 1 809 ? -19.671 32.393 24.825 1.00 95.12 809 PHE A CA 1
ATOM 6517 C C . PHE A 1 809 ? -19.504 33.870 25.218 1.00 95.12 809 PHE A C 1
ATOM 6519 O O . PHE A 1 809 ? -20.230 34.706 24.690 1.00 95.12 809 PHE A O 1
ATOM 6526 N N . GLU A 1 810 ? -18.586 34.204 26.131 1.00 91.50 810 GLU A N 1
ATOM 6527 C CA . GLU A 1 810 ? -18.360 35.583 26.598 1.00 91.50 810 GLU A CA 1
ATOM 6528 C C . GLU A 1 810 ? -17.399 36.393 25.712 1.00 91.50 810 GLU A C 1
ATOM 6530 O O . GLU A 1 810 ? -17.518 37.614 25.659 1.00 91.50 810 GLU A O 1
ATOM 6535 N N . ASN A 1 811 ? -16.458 35.748 25.013 1.00 71.56 811 ASN A N 1
ATOM 6536 C CA . ASN A 1 811 ? -15.458 36.425 24.171 1.00 71.56 811 ASN A CA 1
ATOM 6537 C C . ASN A 1 811 ? -15.870 36.556 22.686 1.00 71.56 811 ASN A C 1
ATOM 6539 O O . ASN A 1 811 ? -14.993 36.676 21.826 1.00 71.56 811 ASN A O 1
ATOM 6543 N N . LYS A 1 812 ? -17.173 36.529 22.369 1.00 54.38 812 LYS A N 1
ATOM 6544 C CA . LYS A 1 812 ? -17.710 36.760 21.015 1.00 54.38 812 LYS A CA 1
ATOM 6545 C C . LYS A 1 812 ? -18.680 37.928 20.949 1.00 54.38 812 LYS A C 1
ATOM 6547 O O . LYS A 1 812 ? -19.551 38.026 21.841 1.00 54.38 812 LYS A O 1
#

Mean predicted aligned error: 7.99 Å

Nearest PDB structures (foldseek):
  4abn-assembly2_B  TM=2.197E-01  e=1.459E+00  Mus musculus
  1nl4-assembly1_A  TM=1.513E-01  e=2.549E-01  Rattus norvegicus
  2xs1-assembly1_A  TM=2.906E-01  e=6.247E+00  Homo sapiens
  7tyr-assembly1_A  TM=1.449E-01  e=4.345E-01  Homo sapiens
  4abn-assembly1_A  TM=1.924E-01  e=2.611E+00  Mus musculus

Radius of gyration: 33.36 Å; Cα contacts (8 Å, |Δi|>4): 1487; chains: 1; bounding box: 92×94×88 Å